Protein AF-0000000079297442 (afdb_homodimer)

Solvent-accessible surface area (backbone atoms only — not comparable to full-atom values): 58403 Å² total; per-residue (Å²): 116,66,68,58,48,49,50,47,47,51,47,46,50,48,47,51,51,47,51,50,39,51,51,50,33,57,73,66,43,45,65,64,48,49,52,52,51,52,57,54,42,56,78,62,62,57,90,22,60,37,16,48,50,12,54,53,26,46,72,66,22,63,80,51,22,29,58,38,42,47,68,45,83,35,54,17,19,65,41,39,82,28,46,30,19,34,31,27,26,33,50,43,64,35,83,39,84,56,27,73,29,50,34,35,49,69,60,88,66,59,79,57,54,55,67,70,57,49,51,51,50,51,53,51,49,52,52,27,48,53,42,15,47,55,39,36,71,38,64,41,22,66,65,42,40,70,38,44,44,76,45,50,59,61,46,50,48,47,41,50,51,50,50,53,48,52,50,50,51,50,53,51,51,50,49,50,48,49,51,50,51,58,68,66,47,69,76,72,72,77,77,70,83,74,72,80,70,78,70,80,77,80,69,71,78,72,72,77,68,71,68,67,42,69,46,70,69,75,81,69,79,79,74,59,78,16,28,50,40,43,23,22,49,33,49,11,33,48,44,26,26,10,55,77,68,72,46,52,50,28,55,45,41,26,43,73,60,32,91,59,82,74,75,58,43,44,74,49,43,54,39,30,34,47,36,37,35,8,81,51,33,60,58,35,18,18,46,42,31,30,40,22,40,24,58,43,61,62,59,52,69,67,58,40,49,54,53,53,39,50,32,54,51,39,43,41,60,67,36,28,84,78,48,40,52,66,39,65,30,26,49,87,50,30,17,33,61,64,71,39,61,44,62,63,58,56,53,50,50,54,47,50,24,35,42,73,70,77,39,44,71,51,66,52,36,30,31,31,35,33,19,52,25,61,74,29,46,37,46,48,75,65,25,33,32,45,21,76,90,40,70,34,44,68,72,52,45,52,52,52,53,50,50,48,40,68,76,37,66,24,41,39,32,36,29,20,76,49,43,57,85,47,29,66,54,35,38,51,48,32,45,72,36,13,74,65,23,42,36,27,31,41,82,55,44,66,59,37,57,53,28,61,73,59,53,65,70,79,51,49,56,31,20,40,46,43,61,77,28,59,66,26,36,56,59,32,46,42,50,28,46,52,52,37,48,75,67,59,19,40,37,26,37,34,60,54,55,34,30,15,44,46,36,62,64,36,32,51,29,47,15,64,56,19,50,28,35,34,58,30,9,65,20,35,6,24,24,29,34,24,55,40,44,44,52,52,49,49,51,55,29,55,75,65,73,19,64,43,84,47,82,55,86,74,57,36,72,46,71,69,80,73,76,76,76,74,78,62,76,68,68,71,80,107,115,67,68,57,49,50,50,48,47,52,47,45,50,49,46,50,50,44,50,50,40,52,50,50,34,57,73,65,44,44,63,62,48,46,53,52,50,50,58,55,42,57,76,60,61,58,89,22,61,37,17,49,49,13,53,55,28,47,73,66,22,65,79,51,22,28,58,40,40,49,67,45,82,35,56,18,20,64,42,40,83,31,46,29,20,33,31,28,25,32,51,43,66,34,84,38,83,55,28,74,30,49,36,33,48,67,60,87,67,59,79,57,54,56,68,70,59,51,51,51,48,53,53,50,48,51,50,27,47,54,43,15,48,56,38,36,72,39,65,43,22,65,65,41,38,71,37,44,44,76,45,49,60,61,47,49,49,48,40,50,51,50,50,53,49,52,50,51,51,50,52,50,51,50,49,50,48,50,52,52,53,59,69,67,48,70,76,74,73,76,78,70,83,72,72,82,68,80,71,81,77,80,70,71,78,72,73,78,69,73,68,72,44,68,44,73,68,75,81,69,79,80,76,58,79,16,28,49,40,42,22,23,49,34,49,12,34,49,44,27,27,11,54,76,67,71,49,53,53,26,56,44,41,25,43,72,61,32,91,57,81,75,74,58,43,45,74,49,44,54,38,31,34,47,36,36,35,8,82,52,34,61,58,35,18,19,47,43,31,30,38,23,41,23,58,43,62,63,58,53,68,68,58,40,50,54,54,52,38,50,32,55,52,38,43,40,59,67,35,29,85,78,48,41,52,68,38,64,31,26,49,88,53,31,17,33,62,65,74,39,61,44,64,61,58,57,55,49,50,53,44,50,26,34,43,74,70,77,40,43,71,51,66,51,36,29,31,30,34,33,19,51,25,60,76,30,46,37,49,57,73,64,24,34,33,45,22,75,92,42,71,34,46,68,71,54,46,52,52,51,52,49,50,48,40,67,77,36,68,24,42,38,32,37,28,20,76,49,41,57,85,47,29,67,53,36,38,53,48,34,46,72,34,12,76,65,24,40,36,26,31,41,81,53,47,66,58,36,58,54,27,61,74,60,54,65,70,79,50,50,55,30,20,40,45,46,62,78,27,59,68,26,36,57,58,33,45,42,52,28,46,51,52,38,48,75,66,59,20,40,36,28,36,34,62,54,56,34,31,16,43,47,36,62,62,37,31,50,29,45,15,64,54,18,50,29,34,34,59,29,10,65,20,36,6,24,25,28,31,23,55,41,44,44,51,52,49,50,53,55,29,54,76,65,72,19,64,45,82,49,83,55,87,74,58,36,72,43,70,71,79,73,76,75,79,73,79,64,76,69,67,72,82,108

Organism: Patiria miniata (NCBI:txid46514)

Sequence (1148 aa):
MCASRASERNAREFYDTKQRAVKFYKENGVPERLEEILNSMFYENPPDVYGRLSEHFESLSAPPVIHKVDAREVLDSRGQPTLQADVYCIVKGLEQHLSTVTMASTNLLMENAPIDRKEADEKERQQFVDAALGFIHGPITEAVSGISPANQGEIDENVWKILTRLQKEKEEAERKERERAAELEPPAPEPAKEEKIISPKGKKKLGSAKSTTVVVEEPKEPLLPGCNAACVVSQAVAVAAAKLAKIQTFEHIANLYSAEEQQEFELPLLMVNLLNSGKAYPGKQNLIKELLLIPKPGKTLRESLKQLTAVHHQVSKLLFPKLGVAGSYVNDLGGYCPQYDRPEQLLDLAQEAITALELTPGEDIFIGLNCAASEMFDSDKGKYEMAQGMLKLPDDMVEVYADLINRYPAIVALVDPFKKQDTEQWRKLCERFSEQCFIVGDRAYPRAECFCKQGLGELCSSAISLKLEQMTSVSGIVEASKLVKENDSAVVISSVIGESPDSFLADLAVGVGAKFVKFGALARGERISKYNRLLEIEDMLAAQDRIKMSEGFGFPVIKPPEPEETAENENKEGMCASRASERNAREFYDTKQRAVKFYKENGVPERLEEILNSMFYENPPDVYGRLSEHFESLSAPPVIHKVDAREVLDSRGQPTLQADVYCIVKGLEQHLSTVTMASTNLLMENAPIDRKEADEKERQQFVDAALGFIHGPITEAVSGISPANQGEIDENVWKILTRLQKEKEEAERKERERAAELEPPAPEPAKEEKIISPKGKKKLGSAKSTTVVVEEPKEPLLPGCNAACVVSQAVAVAAAKLAKIQTFEHIANLYSAEEQQEFELPLLMVNLLNSGKAYPGKQNLIKELLLIPKPGKTLRESLKQLTAVHHQVSKLLFPKLGVAGSYVNDLGGYCPQYDRPEQLLDLAQEAITALELTPGEDIFIGLNCAASEMFDSDKGKYEMAQGMLKLPDDMVEVYADLINRYPAIVALVDPFKKQDTEQWRKLCERFSEQCFIVGDRAYPRAECFCKQGLGELCSSAISLKLEQMTSVSGIVEASKLVKENDSAVVISSVIGESPDSFLADLAVGVGAKFVKFGALARGERISKYNRLLEIEDMLAAQDRIKMSEGFGFPVIKPPEPEETAENENKEG

Secondary structure (DSSP, 8-state):
-HHHHHHHHHHHHHHHHHHHHHHHHHHTTHHHHHHHHHHHHHHH--S-HHHHHHHHHHHHSPPPEEEEEEEEEEE-TTS-EEEEEEEEEEETTEEEEEEEEEPP----S-TT--HHHHHHHHHHHHHHHHHHHHHIIIIIHHHHTTS-TT-HHHHHHHHHHHHHHHHHHHHHHHHHHHHHHHHHS---------------------------------PPPPPPTTTHHHHHHHHHHHHHHHHHTTS-HHHHHHHHH-SSPPS-BPPPEEEEEEEE-STTSSBSB-S-SEEEEEEPTTS-HHHHHHHHHHHHHHHHHHHHHHHGGGGG-B-TTS-B---BSSHHHHHHHHHHHHHHTT--BTTTEEEEEE--HHHHEETTTTEEEEETTEEE-HHHHHHHHHHHHHH-TTEEEEE--S-TT-HHHHHHHHHHHTTTSEEEESTTS--HHHHHHHTTTT---SEEEEE--TT--HHHHHHHHHHHHHTT-EEEEE--TT--S--HHHHHHHHTT-SEEEEE-S-SHHHHHHHHHHHHHHHHHHHTT-BPPP-S--PPP--PPP----TTTTGGG-/-HHHHHHHHHHHHHHHHHHHHHHHHHHTTHHHHHHHHHHHHHHH--S-HHHHHHHHHHHHSPPPEEEEEEEEEEE-TTS-EEEEEEEEEEETTEEEEEEEEEPP----S-TT--HHHHHHHHHHHHHHHHHHHHHIIIIIHHHHTTS-TT-HHHHHHHHHHHHHHHHHHHHHHHHHHHHHHHHHS----------------------------------PPPPPTTTHHHHHHHHHHHHHHHHHHTS-HHHHHHHHH-SSPPS-BPPPEEEEEEEE-STTSSBSB-S-SEEEEEEPTTS-HHHHHHHHHHHHHHHHHHHHHHHGGGGG-B-TTS-B---BSSHHHHHHHHHHHHHHTT--BTTTEEEEEE--HHHHEETTTTEEEEETTEEE-HHHHHHHHHHHHHH-TTEEEEE--S-TT-HHHHHHHHHHHTTTSEEEESTTS--HHHHHHHTTTT---SEEEEE--TT--HHHHHHHHHHHHHTT-EEEEE--TT--S--HHHHHHHHTT-SEEEEE-S-SHHHHHHHHHHHHHHHHHHHTT-BPPP-S--PPP--PPPP---TTTTGGG-

Foldseek 3Di:
DVVVVVVVVVVVVVVVVVVVVVVVCVVVCVVVQVVVQVVVCVVVVDPDPVVSVVVSVQVVADAKFWAAKAKDWDAFQVRATFMKIWTWIQRSNDTDTQFIDTFFAFDPDFPQDDPVVVVVVSVLSVQLRVQLNVCRRPVLRVQRTPHQLLPLVSSLVSSVVSLVVVQVVVVVVVVVVVVVVVVPPPPDPDPPPPPPPVPDPPPPPPPCPLPLPQQPDPDDDDFGRNLSNSQNVQLRSLSSNCRSVVHDSLQSLLCLLDVDRAQFFAAAWEWAWAEADADRAAAWFHQFGTKTKTFFFQDDLVVRCVLQVQLSVLLLVVCCVPQNPLQCDADLLNYGYDHYQYPVVVVVSSQVSCVVVVHHQLHGMAIEGERLQSRQARSSVCFGRRTHVRTHHLQVLLVVVVVVCVVRVSYAEYECSDALVPQVSQQVNQQVPLVRHWYEYEPSDDALQVCLVCPCPSHDTQAYEHERHRNDHSSSNSSSLVSCVVVNHFYEYEYHRRAHLGQSSLSSCRSSNGNYYHQGHCDDNSSVSNSVVSVVVSVVCVVVVRYDGDNGSSRRHDHPDPPDPPPPPPPVVD/DVVVVVVVVVVVVVVVVVVVVVVVCVVVCNVVQVVVQVVVCVVVVDPDPVVSVVVSVQVVADAKFWAAKAKDWDAFQVRATFMKIWTWIQRSNDTDTQFIDTFFAFDPDFPQDDPVVVVVVSVLSVQLRVQLNVCRRPVLRVQRTPHQLLPLVSSLVSSVVSLVVVQVVVVVVVVVVVVVVVVPPPDDPDPPPPPPPVPDPPPPPPPCPPPLPPLPDPDDPDAGRNLSNSQNVQLRSLSSNCRSVVHDSLQSLLCLLDVDRAQFFAAAWEWAWAEADADRAAAWFHQFGTKTKTFFFQDDLVVRCVLQVQLSVLLLVVCCVPQNPLQCDADLLNYGYDHYQYPVVVVVSSQVSCVVVVHHQLHGMAIEGERLQSRQARNSVCFGRRTHVDTHHLQVLLVVVVVVCVVRVSAAEYECSDALVPQVSQQVNQQVPLVRHWYEYEPSDDALQVCLVCPCPSHDTQAYEHERHRNDHSSSNSSSLVSCVVVNHFYEYEYHRRAHLGQSSLSSCRSSNGNYYHQGHCDDNSSVSNSVVSVVVSVVCVVVVRYDGDNHSSRRHDHPDPPDPPPPPPPPVD

pLDDT: mean 87.83, std 17.72, range [25.53, 98.94]

InterPro domains:
  IPR000941 Enolase [PR00148] (226-242)
  IPR000941 Enolase [PR00148] (287-300)
  IPR000941 Enolase [PR00148] (464-478)
  IPR000941 Enolase [PR00148] (493-510)
  IPR000941 Enolase [PTHR11902] (65-546)
  IPR020810 Enolase, C-terminal TIM barrel domain [PF00113] (266-544)
  IPR020810 Enolase, C-terminal TIM barrel domain [SM01192] (264-555)
  IPR020811 Enolase, N-terminal [SM01193] (66-253)
  IPR029017 Enolase-like, N-terminal [G3DSA:3.30.390.10] (65-245)
  IPR029017 Enolase-like, N-terminal [SSF54826] (66-258)
  IPR036849 Enolase-like, C-terminal domain superfamily [G3DSA:3.20.20.120] (247-550)
  IPR036849 Enolase-like, C-terminal domain superfamily [SSF51604] (264-547)
  IPR047500 Enolase 4, dimerization/docking domain [cd22974] (12-76)

Nearest PDB structures (foldseek):
  7ugh-assembly2_B  TM=8.927E-01  e=5.820E-39  Naegleria fowleri
  3otr-assembly3_E  TM=8.536E-01  e=4.887E-33  Toxoplasma gondii ME49
  3otr-assembly2_C  TM=8.438E-01  e=1.011E-32  Toxoplasma gondii ME49
  3uj2-assembly1_A  TM=8.665E-01  e=3.028E-30  Anaerostipes caccae L1-92
  7xml-assembly1_B  TM=8.689E-01  e=3.922E-28  Bacillus subtilis subsp. subtilis str. 168

Structure (mmCIF, N/CA/C/O backbone):
data_AF-0000000079297442-model_v1
#
loop_
_entity.id
_entity.type
_entity.pdbx_description
1 polymer 'Enolase 4'
#
loop_
_atom_site.group_PDB
_atom_site.id
_atom_site.type_symbol
_atom_site.label_atom_id
_atom_site.label_alt_id
_atom_site.label_comp_id
_atom_site.label_asym_id
_atom_site.label_entity_id
_atom_site.label_seq_id
_atom_site.pdbx_PDB_ins_code
_atom_site.Cartn_x
_atom_site.Cartn_y
_atom_site.Cartn_z
_atom_site.occupancy
_atom_site.B_iso_or_equiv
_atom_site.auth_seq_id
_atom_site.auth_comp_id
_atom_site.auth_asym_id
_atom_site.auth_atom_id
_atom_site.pdbx_PDB_model_num
ATOM 1 N N . MET A 1 1 ? 40.875 -66.188 -8.852 1 42.28 1 MET A N 1
ATOM 2 C CA . MET A 1 1 ? 39.531 -66.688 -8.672 1 42.28 1 MET A CA 1
ATOM 3 C C . MET A 1 1 ? 38.688 -65.688 -7.844 1 42.28 1 MET A C 1
ATOM 5 O O . MET A 1 1 ? 37.469 -65.688 -7.926 1 42.28 1 MET A O 1
ATOM 9 N N . CYS A 1 2 ? 39.312 -64.938 -7.012 1 51.28 2 CYS A N 1
ATOM 10 C CA . CYS A 1 2 ? 38.625 -64 -6.129 1 51.28 2 CYS A CA 1
ATOM 11 C C . CYS A 1 2 ? 38.219 -62.719 -6.875 1 51.28 2 CYS A C 1
ATOM 13 O O . CYS A 1 2 ? 37.25 -62.062 -6.52 1 51.28 2 CYS A O 1
ATOM 15 N N . ALA A 1 3 ? 39.062 -62.312 -7.809 1 57.03 3 ALA A N 1
ATOM 16 C CA . ALA A 1 3 ? 38.781 -61.094 -8.57 1 57.03 3 ALA A CA 1
ATOM 17 C C . ALA A 1 3 ? 37.594 -61.312 -9.516 1 57.03 3 ALA A C 1
ATOM 19 O O . ALA A 1 3 ? 36.781 -60.406 -9.727 1 57.03 3 ALA A O 1
ATOM 20 N N . SER A 1 4 ? 37.531 -62.562 -9.961 1 53.34 4 SER A N 1
ATOM 21 C CA . SER A 1 4 ? 36.438 -62.875 -10.875 1 53.34 4 SER A CA 1
ATOM 22 C C . SER A 1 4 ? 35.094 -63 -10.133 1 53.34 4 SER A C 1
ATOM 24 O O . SER A 1 4 ? 34.062 -62.562 -10.648 1 53.34 4 SER A O 1
ATOM 26 N N . ARG A 1 5 ? 35.156 -63.406 -8.898 1 52.22 5 ARG A N 1
ATOM 27 C CA . ARG A 1 5 ? 33.938 -63.531 -8.102 1 52.22 5 ARG A CA 1
ATOM 28 C C . ARG A 1 5 ? 33.406 -62.156 -7.676 1 52.22 5 ARG A C 1
ATOM 30 O O . ARG A 1 5 ? 32.188 -61.969 -7.602 1 52.22 5 ARG A O 1
ATOM 37 N N . ALA A 1 6 ? 34.312 -61.344 -7.441 1 57.84 6 ALA A N 1
ATOM 38 C CA . ALA A 1 6 ? 33.906 -60 -7.059 1 57.84 6 ALA A CA 1
ATOM 39 C C . ALA A 1 6 ? 33.25 -59.281 -8.234 1 57.84 6 ALA A C 1
ATOM 41 O O . ALA A 1 6 ? 32.25 -58.562 -8.055 1 57.84 6 ALA A O 1
ATOM 42 N N . SER A 1 7 ? 33.906 -59.562 -9.289 1 55.91 7 SER A N 1
ATOM 43 C CA . SER A 1 7 ? 33.344 -58.969 -10.508 1 55.91 7 SER A CA 1
ATOM 44 C C . SER A 1 7 ? 31.984 -59.562 -10.836 1 55.91 7 SER A C 1
ATOM 46 O O . SER A 1 7 ? 31.062 -58.844 -11.219 1 55.91 7 SER A O 1
ATOM 48 N N . GLU A 1 8 ? 31.844 -60.719 -10.633 1 58.41 8 GLU A N 1
ATOM 49 C CA . GLU A 1 8 ? 30.578 -61.438 -10.852 1 58.41 8 GLU A CA 1
ATOM 50 C C . GLU A 1 8 ? 29.531 -61 -9.82 1 58.41 8 GLU A C 1
ATOM 52 O O . GLU A 1 8 ? 28.359 -60.844 -10.148 1 58.41 8 GLU A O 1
ATOM 57 N N . ARG A 1 9 ? 29.906 -60.812 -8.602 1 58.38 9 ARG A N 1
ATOM 58 C CA . ARG A 1 9 ? 29.016 -60.344 -7.543 1 58.38 9 ARG A CA 1
ATOM 59 C C . ARG A 1 9 ? 28.547 -58.906 -7.812 1 58.38 9 ARG A C 1
ATOM 61 O O . ARG A 1 9 ? 27.391 -58.594 -7.605 1 58.38 9 ARG A O 1
ATOM 68 N N . ASN A 1 10 ? 29.516 -58.156 -8.219 1 56.06 10 ASN A N 1
ATOM 69 C CA . ASN A 1 10 ? 29.172 -56.781 -8.57 1 56.06 10 ASN A CA 1
ATOM 70 C C . ASN A 1 10 ? 28.219 -56.75 -9.773 1 56.06 10 ASN A C 1
ATOM 72 O O . ASN A 1 10 ? 27.297 -55.906 -9.797 1 56.06 10 ASN A O 1
ATOM 76 N N . ALA A 1 11 ? 28.5 -57.594 -10.664 1 57.03 11 ALA A N 1
ATOM 77 C CA . ALA A 1 11 ? 27.641 -57.688 -11.836 1 57.03 11 ALA A CA 1
ATOM 78 C C . ALA A 1 11 ? 26.25 -58.188 -11.453 1 57.03 11 ALA A C 1
ATOM 80 O O . ALA A 1 11 ? 25.234 -57.719 -11.961 1 57.03 11 ALA A O 1
ATOM 81 N N . ARG A 1 12 ? 26.234 -59.188 -10.594 1 57.59 12 ARG A N 1
ATOM 82 C CA . ARG A 1 12 ? 24.969 -59.719 -10.125 1 57.59 12 ARG A CA 1
ATOM 83 C C . ARG A 1 12 ? 24.203 -58.688 -9.289 1 57.59 12 ARG A C 1
ATOM 85 O O . ARG A 1 12 ? 22.984 -58.562 -9.414 1 57.59 12 ARG A O 1
ATOM 92 N N . GLU A 1 13 ? 24.922 -58.062 -8.453 1 57.38 13 GLU A N 1
ATOM 93 C CA . GLU A 1 13 ? 24.297 -57 -7.66 1 57.38 13 GLU A CA 1
ATOM 94 C C . GLU A 1 13 ? 23.766 -55.875 -8.555 1 57.38 13 GLU A C 1
ATOM 96 O O . GLU A 1 13 ? 22.688 -55.344 -8.305 1 57.38 13 GLU A O 1
ATOM 101 N N . PHE A 1 14 ? 24.594 -55.625 -9.484 1 56.69 14 PHE A N 1
ATOM 102 C CA . PHE A 1 14 ? 24.156 -54.625 -10.461 1 56.69 14 PHE A CA 1
ATOM 103 C C . PHE A 1 14 ? 22.938 -55.125 -11.234 1 56.69 14 PHE A C 1
ATOM 105 O O . PHE A 1 14 ? 22 -54.375 -11.461 1 56.69 14 PHE A O 1
ATOM 112 N N . TYR A 1 15 ? 23.062 -56.469 -11.648 1 57.62 15 TYR A N 1
ATOM 113 C CA . TYR A 1 15 ? 21.938 -57.062 -12.352 1 57.62 15 TYR A CA 1
ATOM 114 C C . TYR A 1 15 ? 20.688 -57.094 -11.469 1 57.62 15 TYR A C 1
ATOM 116 O O . TYR A 1 15 ? 19.594 -56.75 -11.93 1 57.62 15 TYR A O 1
ATOM 124 N N . ASP A 1 16 ? 20.828 -57.469 -10.281 1 58.97 16 ASP A N 1
ATOM 125 C CA . ASP A 1 16 ? 19.703 -57.5 -9.344 1 58.97 16 ASP A CA 1
ATOM 126 C C . ASP A 1 16 ? 19.141 -56.094 -9.102 1 58.97 16 ASP A C 1
ATOM 128 O O . ASP A 1 16 ? 17.922 -55.938 -9.031 1 58.97 16 ASP A O 1
ATOM 132 N N . THR A 1 17 ? 20.031 -55.219 -8.969 1 58.97 17 THR A N 1
ATOM 133 C CA . THR A 1 17 ? 19.594 -53.844 -8.781 1 58.97 17 THR A CA 1
ATOM 134 C C . THR A 1 17 ? 18.859 -53.344 -10.016 1 58.97 17 THR A C 1
ATOM 136 O O . THR A 1 17 ? 17.844 -52.625 -9.898 1 58.97 17 THR A O 1
ATOM 139 N N . LYS A 1 18 ? 19.359 -53.719 -11.125 1 58.5 18 LYS A N 1
ATOM 140 C CA . LYS A 1 18 ? 18.703 -53.344 -12.375 1 58.5 18 LYS A CA 1
ATOM 141 C C . LYS A 1 18 ? 17.328 -54 -12.484 1 58.5 18 LYS A C 1
ATOM 143 O O . LYS A 1 18 ? 16.375 -53.344 -12.914 1 58.5 18 LYS A O 1
ATOM 148 N N . GLN A 1 19 ? 17.297 -55.281 -12.148 1 59.97 19 GLN A N 1
ATOM 149 C CA . GLN A 1 19 ? 16.016 -55.969 -12.188 1 59.97 19 GLN A CA 1
ATOM 150 C C . GLN A 1 19 ? 15.016 -55.344 -11.219 1 59.97 19 GLN A C 1
ATOM 152 O O . GLN A 1 19 ? 13.836 -55.188 -11.539 1 59.97 19 GLN A O 1
ATOM 157 N N . ARG A 1 20 ? 15.445 -54.938 -10.148 1 60.81 20 ARG A N 1
ATOM 158 C CA . ARG A 1 20 ? 14.594 -54.281 -9.172 1 60.81 20 ARG A CA 1
ATOM 159 C C . ARG A 1 20 ? 14.133 -52.938 -9.68 1 60.81 20 ARG A C 1
ATOM 161 O O . ARG A 1 20 ? 12.977 -52.531 -9.469 1 60.81 20 ARG A O 1
ATOM 168 N N . ALA A 1 21 ? 15.062 -52.312 -10.266 1 61.88 21 ALA A N 1
ATOM 169 C CA . ALA A 1 21 ? 14.711 -51.031 -10.859 1 61.88 21 ALA A CA 1
ATOM 170 C C . ALA A 1 21 ? 13.656 -51.188 -11.953 1 61.88 21 ALA A C 1
ATOM 172 O O . ALA A 1 21 ? 12.688 -50.438 -12 1 61.88 21 ALA A O 1
ATOM 173 N N . VAL A 1 22 ? 13.852 -52.188 -12.812 1 60.62 22 VAL A N 1
ATOM 174 C CA . VAL A 1 22 ? 12.906 -52.469 -13.883 1 60.62 22 VAL A CA 1
ATOM 175 C C . VAL A 1 22 ? 11.539 -52.812 -13.297 1 60.62 22 VAL A C 1
ATOM 177 O O . VAL A 1 22 ? 10.508 -52.344 -13.773 1 60.62 22 VAL A O 1
ATOM 180 N N . LYS A 1 23 ? 11.594 -53.625 -12.297 1 60.47 23 LYS A N 1
ATOM 181 C CA . LYS A 1 23 ? 10.344 -54 -11.633 1 60.47 23 LYS A CA 1
ATOM 182 C C . LYS A 1 23 ? 9.664 -52.781 -11.031 1 60.47 23 LYS A C 1
ATOM 184 O O . LYS A 1 23 ? 8.445 -52.625 -11.141 1 60.47 23 LYS A O 1
ATOM 189 N N . PHE A 1 24 ? 10.398 -52 -10.477 1 59.38 24 PHE A N 1
ATOM 190 C CA . PHE A 1 24 ? 9.891 -50.781 -9.867 1 59.38 24 PHE A CA 1
ATOM 191 C C . PHE A 1 24 ? 9.25 -49.875 -10.914 1 59.38 24 PHE A C 1
ATOM 193 O O . PHE A 1 24 ? 8.141 -49.375 -10.719 1 59.38 24 PHE A O 1
ATOM 200 N N . TYR A 1 25 ? 9.828 -49.719 -11.93 1 70.5 25 TYR A N 1
ATOM 201 C CA . TYR A 1 25 ? 9.328 -48.812 -12.961 1 70.5 25 TYR A CA 1
ATOM 202 C C . TYR A 1 25 ? 8.141 -49.438 -13.695 1 70.5 25 TYR A C 1
ATOM 204 O O . TYR A 1 25 ? 7.207 -48.719 -14.078 1 70.5 25 TYR A O 1
ATOM 212 N N . LYS A 1 26 ? 8.211 -50.75 -13.867 1 65.56 26 LYS A N 1
ATOM 213 C CA . LYS A 1 26 ? 7.07 -51.438 -14.453 1 65.56 26 LYS A CA 1
ATOM 214 C C . LYS A 1 26 ? 5.848 -51.344 -13.539 1 65.56 26 LYS A C 1
ATOM 216 O O . LYS A 1 26 ? 4.727 -51.156 -14.016 1 65.56 26 LYS A O 1
ATOM 221 N N . GLU A 1 27 ? 6.164 -51.375 -12.344 1 67.62 27 GLU A N 1
ATOM 222 C CA . GLU A 1 27 ? 5.074 -51.281 -11.383 1 67.62 27 GLU A CA 1
ATOM 223 C C . GLU A 1 27 ? 4.484 -49.875 -11.352 1 67.62 27 GLU A C 1
ATOM 225 O O . GLU A 1 27 ? 3.297 -49.688 -11.07 1 67.62 27 GLU A O 1
ATOM 230 N N . ASN A 1 28 ? 5.375 -49 -11.758 1 65.75 28 ASN A N 1
ATOM 231 C CA . ASN A 1 28 ? 4.887 -47.625 -11.766 1 65.75 28 ASN A CA 1
ATOM 232 C C . ASN A 1 28 ? 4.473 -47.188 -13.172 1 65.75 28 ASN A C 1
ATOM 234 O O . ASN A 1 28 ? 4.125 -46.031 -13.383 1 65.75 28 ASN A O 1
ATOM 238 N N . GLY A 1 29 ? 4.523 -48.156 -14.172 1 69.94 29 GLY A N 1
ATOM 239 C CA . GLY A 1 29 ? 4.059 -47.906 -15.531 1 69.94 29 GLY A CA 1
ATOM 240 C C . GLY A 1 29 ? 4.922 -46.938 -16.297 1 69.94 29 GLY A C 1
ATOM 241 O O . GLY A 1 29 ? 4.438 -46.25 -17.203 1 69.94 29 GLY A O 1
ATOM 242 N N . VAL A 1 30 ? 6.211 -46.719 -15.914 1 74.81 30 VAL A N 1
ATOM 243 C CA . VAL A 1 30 ? 7.078 -45.656 -16.453 1 74.81 30 VAL A CA 1
ATOM 244 C C . VAL A 1 30 ? 7.422 -46 -17.906 1 74.81 30 VAL A C 1
ATOM 246 O O . VAL A 1 30 ? 7.309 -45.125 -18.781 1 74.81 30 VAL A O 1
ATOM 249 N N . PRO A 1 31 ? 7.758 -47.281 -18.234 1 69.81 31 PRO A N 1
ATOM 250 C CA . PRO A 1 31 ? 8.125 -47.562 -19.625 1 69.81 31 PRO A CA 1
ATOM 251 C C . PRO A 1 31 ? 6.961 -47.375 -20.594 1 69.81 31 PRO A C 1
ATOM 253 O O . PRO A 1 31 ? 7.145 -46.812 -21.672 1 69.81 31 PRO A O 1
ATOM 256 N N . GLU A 1 32 ? 5.859 -47.844 -20.172 1 72.38 32 GLU A N 1
ATOM 257 C CA . GLU A 1 32 ? 4.691 -47.688 -21.031 1 72.38 32 GLU A CA 1
ATOM 258 C C . GLU A 1 32 ? 4.34 -46.219 -21.25 1 72.38 32 GLU A C 1
ATOM 260 O O . GLU A 1 32 ? 4.047 -45.781 -22.359 1 72.38 32 GLU A O 1
ATOM 265 N N . ARG A 1 33 ? 4.406 -45.5 -20.172 1 74.69 33 ARG A N 1
ATOM 266 C CA . ARG A 1 33 ? 4.074 -44.062 -20.25 1 74.69 33 ARG A CA 1
ATOM 267 C C . ARG A 1 33 ? 5.105 -43.312 -21.078 1 74.69 33 ARG A C 1
ATOM 269 O O . ARG A 1 33 ? 4.758 -42.406 -21.828 1 74.69 33 ARG A O 1
ATOM 276 N N . LEU A 1 34 ? 6.262 -43.719 -20.891 1 76.75 34 LEU A N 1
ATOM 277 C CA . LEU A 1 34 ? 7.336 -43.094 -21.656 1 76.75 34 LEU A CA 1
ATOM 278 C C . LEU A 1 34 ? 7.137 -43.312 -23.156 1 76.75 34 LEU A C 1
ATOM 280 O O . LEU A 1 34 ? 7.332 -42.406 -23.953 1 76.75 34 LEU A O 1
ATOM 284 N N . GLU A 1 35 ? 6.805 -44.531 -23.469 1 71.25 35 GLU A N 1
ATOM 285 C CA . GLU A 1 35 ? 6.559 -44.844 -24.875 1 71.25 35 GLU A CA 1
ATOM 286 C C . GLU A 1 35 ? 5.406 -44.031 -25.438 1 71.25 35 GLU A C 1
ATOM 288 O O . GLU A 1 35 ? 5.473 -43.531 -26.562 1 71.25 35 GLU A O 1
ATOM 293 N N . GLU A 1 36 ? 4.457 -43.906 -24.703 1 75.19 36 GLU A N 1
ATOM 294 C CA . GLU A 1 36 ? 3.299 -43.094 -25.109 1 75.19 36 GLU A CA 1
ATOM 295 C C . GLU A 1 36 ? 3.67 -41.625 -25.281 1 75.19 36 GLU A C 1
ATOM 297 O O . GLU A 1 36 ? 3.238 -41 -26.25 1 75.19 36 GLU A O 1
ATOM 302 N N . ILE A 1 37 ? 4.426 -41.094 -24.344 1 77.75 37 ILE A N 1
ATOM 303 C CA . ILE A 1 37 ? 4.824 -39.688 -24.359 1 77.75 37 ILE A CA 1
ATOM 304 C C . ILE A 1 37 ? 5.738 -39.438 -25.562 1 77.75 37 ILE A C 1
ATOM 306 O O . ILE A 1 37 ? 5.582 -38.438 -26.266 1 77.75 37 ILE A O 1
ATOM 310 N N . LEU A 1 38 ? 6.621 -40.375 -25.812 1 76.06 38 LEU A N 1
ATOM 311 C CA . LEU A 1 38 ? 7.574 -40.219 -26.891 1 76.06 38 LEU A CA 1
ATOM 312 C C . LEU A 1 38 ? 6.875 -40.281 -28.25 1 76.06 38 LEU A C 1
ATOM 314 O O . LEU A 1 38 ? 7.211 -39.5 -29.156 1 76.06 38 LEU A O 1
ATOM 318 N N . ASN A 1 39 ? 5.887 -41.094 -28.312 1 70.12 39 ASN A N 1
ATOM 319 C CA . ASN A 1 39 ? 5.102 -41.188 -29.531 1 70.12 39 ASN A CA 1
ATOM 320 C C . ASN A 1 39 ? 4.332 -39.875 -29.797 1 70.12 39 ASN A C 1
ATOM 322 O O . ASN A 1 39 ? 4.281 -39.406 -30.922 1 70.12 39 ASN A O 1
ATOM 326 N N . SER A 1 40 ? 3.779 -39.375 -28.781 1 72.81 40 SER A N 1
ATOM 327 C CA . SER A 1 40 ? 3.012 -38.125 -28.906 1 72.81 40 SER A CA 1
ATOM 328 C C . SER A 1 40 ? 3.916 -36.938 -29.219 1 72.81 40 SER A C 1
ATOM 330 O O . SER A 1 40 ? 3.553 -36.062 -30 1 72.81 40 SER A O 1
ATOM 332 N N . MET A 1 41 ? 5.031 -36.938 -28.672 1 76.12 41 MET A N 1
ATOM 333 C CA . MET A 1 41 ? 5.961 -35.812 -28.797 1 76.12 41 MET A CA 1
ATOM 334 C C . MET A 1 41 ? 6.582 -35.781 -30.188 1 76.12 41 MET A C 1
ATOM 336 O O . MET A 1 41 ? 6.926 -34.688 -30.688 1 76.12 41 MET A O 1
ATOM 340 N N . PHE A 1 42 ? 6.715 -36.875 -30.781 1 68.31 42 PHE A N 1
ATOM 341 C CA . PHE A 1 42 ? 7.273 -36.938 -32.125 1 68.31 42 PHE A CA 1
ATOM 342 C C . PHE A 1 42 ? 6.422 -36.125 -33.125 1 68.31 42 PHE A C 1
ATOM 344 O O . PHE A 1 42 ? 6.953 -35.406 -33.969 1 68.31 42 PHE A O 1
ATOM 351 N N . TYR A 1 43 ? 5.176 -36.219 -32.938 1 69.69 43 TYR A N 1
ATOM 352 C CA . TYR A 1 43 ? 4.27 -35.469 -33.781 1 69.69 43 TYR A CA 1
ATOM 353 C C . TYR A 1 43 ? 4.262 -34 -33.438 1 69.69 43 TYR A C 1
ATOM 355 O O . TYR A 1 43 ? 4.141 -33.125 -34.312 1 69.69 43 TYR A O 1
ATOM 363 N N . GLU A 1 44 ? 4.484 -33.688 -32.219 1 76.44 44 GLU A N 1
ATOM 364 C CA . GLU A 1 44 ? 4.426 -32.312 -31.719 1 76.44 44 GLU A CA 1
ATOM 365 C C . GLU A 1 44 ? 5.703 -31.547 -32.062 1 76.44 44 GLU A C 1
ATOM 367 O O . GLU A 1 44 ? 5.672 -30.328 -32.281 1 76.44 44 GLU A O 1
ATOM 372 N N . ASN A 1 45 ? 6.77 -32.188 -32.312 1 75.56 45 ASN A N 1
ATOM 373 C CA . ASN A 1 45 ? 8.078 -31.562 -32.562 1 75.56 45 ASN A CA 1
ATOM 374 C C . ASN A 1 45 ? 8.289 -30.344 -31.656 1 75.56 45 ASN A C 1
ATOM 376 O O . ASN A 1 45 ? 8.492 -29.234 -32.156 1 75.56 45 ASN A O 1
ATOM 380 N N . PRO A 1 46 ? 8.336 -30.578 -30.359 1 81.81 46 PRO A N 1
ATOM 381 C CA . PRO A 1 46 ? 8.438 -29.438 -29.453 1 81.81 46 PRO A CA 1
ATOM 382 C C . PRO A 1 46 ? 9.789 -28.734 -29.547 1 81.81 46 PRO A C 1
ATOM 384 O O . PRO A 1 46 ? 10.805 -29.375 -29.812 1 81.81 46 PRO A O 1
ATOM 387 N N . PRO A 1 47 ? 9.766 -27.422 -29.328 1 81.56 47 PRO A N 1
ATOM 388 C CA . PRO A 1 47 ? 11.023 -26.672 -29.359 1 81.56 47 PRO A CA 1
ATOM 389 C C . PRO A 1 47 ? 12.016 -27.125 -28.297 1 81.56 47 PRO A C 1
ATOM 391 O O . PRO A 1 47 ? 13.227 -26.938 -28.453 1 81.56 47 PRO A O 1
ATOM 394 N N . ASP A 1 48 ? 11.477 -27.703 -27.188 1 87.25 48 ASP A N 1
ATOM 395 C CA . ASP A 1 48 ? 12.281 -28.25 -26.094 1 87.25 48 ASP A CA 1
ATOM 396 C C . ASP A 1 48 ? 11.781 -29.641 -25.688 1 87.25 48 ASP A C 1
ATOM 398 O O . ASP A 1 48 ? 10.852 -29.766 -24.891 1 87.25 48 ASP A O 1
ATOM 402 N N . VAL A 1 49 ? 12.461 -30.578 -26.172 1 83.88 49 VAL A N 1
ATOM 403 C CA . VAL A 1 49 ? 12.031 -31.969 -25.984 1 83.88 49 VAL A CA 1
ATOM 404 C C . VAL A 1 49 ? 12.047 -32.312 -24.5 1 83.88 49 VAL A C 1
ATOM 406 O O . VAL A 1 49 ? 11.102 -32.938 -23.984 1 83.88 49 VAL A O 1
ATOM 409 N N . TYR A 1 50 ? 13.062 -31.938 -23.859 1 85.69 50 TYR A N 1
ATOM 410 C CA . TYR A 1 50 ? 13.172 -32.25 -22.438 1 85.69 50 TYR A CA 1
ATOM 411 C C . TYR A 1 50 ? 12.141 -31.469 -21.641 1 85.69 50 TYR A C 1
ATOM 413 O O . TYR A 1 50 ? 11.578 -31.984 -20.672 1 85.69 50 TYR A O 1
ATOM 421 N N . GLY A 1 51 ? 11.922 -30.281 -22.094 1 86.88 51 GLY A N 1
ATOM 422 C CA . GLY A 1 51 ? 10.867 -29.5 -21.453 1 86.88 51 GLY A CA 1
ATOM 423 C C . GLY A 1 51 ? 9.492 -30.125 -21.594 1 86.88 51 GLY A C 1
ATOM 424 O O . GLY A 1 51 ? 8.727 -30.172 -20.641 1 86.88 51 GLY A O 1
ATOM 425 N N . ARG A 1 52 ? 9.273 -30.594 -22.703 1 85.94 52 ARG A N 1
ATOM 426 C CA . ARG A 1 52 ? 7.988 -31.219 -22.969 1 85.94 52 ARG A CA 1
ATOM 427 C C . ARG A 1 52 ? 7.84 -32.5 -22.172 1 85.94 52 ARG A C 1
ATOM 429 O O . ARG A 1 52 ? 6.75 -32.812 -21.672 1 85.94 52 ARG A O 1
ATOM 436 N N . LEU A 1 53 ? 8.867 -33.219 -22.094 1 84.75 53 LEU A N 1
ATOM 437 C CA . LEU A 1 53 ? 8.859 -34.438 -21.266 1 84.75 53 LEU A CA 1
ATOM 438 C C . LEU A 1 53 ? 8.586 -34.094 -19.797 1 84.75 53 LEU A C 1
ATOM 440 O O . LEU A 1 53 ? 7.812 -34.781 -19.141 1 84.75 53 LEU A O 1
ATOM 444 N N . SER A 1 54 ? 9.219 -33.094 -19.359 1 88.06 54 SER A N 1
ATOM 445 C CA . SER A 1 54 ? 9 -32.625 -17.984 1 88.06 54 SER A CA 1
ATOM 446 C C . SER A 1 54 ? 7.531 -32.312 -17.75 1 88.06 54 SER A C 1
ATOM 448 O O . SER A 1 54 ? 6.969 -32.688 -16.719 1 88.06 54 SER A O 1
ATOM 450 N N . GLU A 1 55 ? 6.918 -31.641 -18.656 1 87.06 55 GLU A N 1
ATOM 451 C CA . GLU A 1 55 ? 5.512 -31.266 -18.547 1 87.06 55 GLU A CA 1
ATOM 452 C C . GLU A 1 55 ? 4.617 -32.5 -18.5 1 87.06 55 GLU A C 1
ATOM 454 O O . GLU A 1 55 ? 3.643 -32.531 -17.75 1 87.06 55 GLU A O 1
ATOM 459 N N . HIS A 1 56 ? 4.93 -33.438 -19.312 1 86.12 56 HIS A N 1
ATOM 460 C CA . HIS A 1 56 ? 4.145 -34.656 -19.375 1 86.12 56 HIS A CA 1
ATOM 461 C C . HIS A 1 56 ? 4.23 -35.438 -18.047 1 86.12 56 HIS A C 1
ATOM 463 O O . HIS A 1 56 ? 3.215 -35.906 -17.531 1 86.12 56 HIS A O 1
ATOM 469 N N . PHE A 1 57 ? 5.375 -35.531 -17.578 1 86.44 57 PHE A N 1
ATOM 470 C CA . PHE A 1 57 ? 5.539 -36.25 -16.328 1 86.44 57 PHE A CA 1
ATOM 471 C C . PHE A 1 57 ? 4.93 -35.5 -15.156 1 86.44 57 PHE A C 1
ATOM 473 O O . PHE A 1 57 ? 4.434 -36.094 -14.203 1 86.44 57 PHE A O 1
ATOM 480 N N . GLU A 1 58 ? 4.992 -34.219 -15.242 1 87.44 58 GLU A N 1
ATOM 481 C CA . GLU A 1 58 ? 4.32 -33.406 -14.227 1 87.44 58 GLU A CA 1
ATOM 482 C C . GLU A 1 58 ? 2.824 -33.688 -14.188 1 87.44 58 GLU A C 1
ATOM 484 O O . GLU A 1 58 ? 2.23 -33.75 -13.102 1 87.44 58 GLU A O 1
ATOM 489 N N . SER A 1 59 ? 2.242 -33.906 -15.344 1 87 59 SER A N 1
ATOM 490 C CA . SER A 1 59 ? 0.808 -34.156 -15.43 1 87 59 SER A CA 1
ATOM 491 C C . SER A 1 59 ? 0.452 -35.5 -14.82 1 87 59 SER A C 1
ATOM 493 O O . SER A 1 59 ? -0.704 -35.75 -14.469 1 87 59 SER A O 1
ATOM 495 N N . LEU A 1 60 ? 1.438 -36.375 -14.664 1 86.88 60 LEU A N 1
ATOM 496 C CA . LEU A 1 60 ? 1.224 -37.719 -14.125 1 86.88 60 LEU A CA 1
ATOM 497 C C . LEU A 1 60 ? 1.555 -37.781 -12.633 1 86.88 60 LEU A C 1
ATOM 499 O O . LEU A 1 60 ? 1.29 -38.75 -11.961 1 86.88 60 LEU A O 1
ATOM 503 N N . SER A 1 61 ? 2.027 -36.688 -12.133 1 89.5 61 SER A N 1
ATOM 504 C CA . SER A 1 61 ? 2.393 -36.594 -10.719 1 89.5 61 SER A CA 1
ATOM 505 C C . SER A 1 61 ? 1.156 -36.594 -9.828 1 89.5 61 SER A C 1
ATOM 507 O O . SER A 1 61 ? 0.046 -36.344 -10.297 1 89.5 61 SER A O 1
ATOM 509 N N . ALA A 1 62 ? 1.354 -36.906 -8.578 1 90.06 62 ALA A N 1
ATOM 510 C CA . ALA A 1 62 ? 0.27 -36.875 -7.605 1 90.06 62 ALA A CA 1
ATOM 511 C C . ALA A 1 62 ? -0.311 -35.469 -7.492 1 90.06 62 ALA A C 1
ATOM 513 O O . ALA A 1 62 ? 0.425 -34.469 -7.555 1 90.06 62 ALA A O 1
ATOM 514 N N . PRO A 1 63 ? -1.671 -35.406 -7.359 1 93.06 63 PRO A N 1
ATOM 515 C CA . PRO A 1 63 ? -2.27 -34.062 -7.191 1 93.06 63 PRO A CA 1
ATOM 516 C C . PRO A 1 63 ? -1.753 -33.344 -5.953 1 93.06 63 PRO A C 1
ATOM 518 O O . PRO A 1 63 ? -1.562 -33.969 -4.902 1 93.06 63 PRO A O 1
ATOM 521 N N . PRO A 1 64 ? -1.572 -32.125 -6.074 1 96.12 64 PRO A N 1
ATOM 522 C CA . PRO A 1 64 ? -1.058 -31.359 -4.938 1 96.12 64 PRO A CA 1
ATOM 523 C C . PRO A 1 64 ? -2.053 -31.266 -3.783 1 96.12 64 PRO A C 1
ATOM 525 O O . PRO A 1 64 ? -3.26 -31.156 -4.012 1 96.12 64 PRO A O 1
ATOM 528 N N . VAL A 1 65 ? -1.528 -31.297 -2.57 1 97.75 65 VAL A N 1
ATOM 529 C CA . VAL A 1 65 ? -2.338 -31.156 -1.364 1 97.75 65 VAL A CA 1
ATOM 530 C C . VAL A 1 65 ? -1.664 -30.188 -0.4 1 97.75 65 VAL A C 1
ATOM 532 O O . VAL A 1 65 ? -0.447 -30 -0.451 1 97.75 65 VAL A O 1
ATOM 535 N N . ILE A 1 66 ? -2.434 -29.531 0.462 1 98.69 66 ILE A N 1
ATOM 536 C CA . ILE A 1 66 ? -1.881 -28.625 1.474 1 98.69 66 ILE A CA 1
ATOM 537 C C . ILE A 1 66 ? -1.034 -29.438 2.463 1 98.69 66 ILE A C 1
ATOM 539 O O . ILE A 1 66 ? -1.475 -30.469 2.973 1 98.69 66 ILE A O 1
ATOM 543 N N . HIS A 1 67 ? 0.156 -29.031 2.652 1 98.25 67 HIS A N 1
ATOM 544 C CA . HIS A 1 67 ? 1.02 -29.594 3.686 1 98.25 67 HIS A CA 1
ATOM 545 C C . HIS A 1 67 ? 0.828 -28.875 5.016 1 98.25 67 HIS A C 1
ATOM 547 O O . HIS A 1 67 ? 0.6 -29.516 6.047 1 98.25 67 HIS A O 1
ATOM 553 N N . LYS A 1 68 ? 0.909 -27.578 4.953 1 98.19 68 LYS A N 1
ATOM 554 C CA . LYS A 1 68 ? 0.71 -26.766 6.148 1 98.19 68 LYS A CA 1
ATOM 555 C C . LYS A 1 68 ? 0.372 -25.328 5.789 1 98.19 68 LYS A C 1
ATOM 557 O O . LYS A 1 68 ? 0.625 -24.891 4.664 1 98.19 68 LYS A O 1
ATOM 562 N N . VAL A 1 69 ? -0.221 -24.625 6.742 1 98.5 69 VAL A N 1
ATOM 563 C CA . VAL A 1 69 ? -0.416 -23.188 6.715 1 98.5 69 VAL A CA 1
ATOM 564 C C . VAL A 1 69 ? 0.39 -22.531 7.836 1 98.5 69 VAL A C 1
ATOM 566 O O . VAL A 1 69 ? 0.323 -22.969 8.992 1 98.5 69 VAL A O 1
ATOM 569 N N . ASP A 1 70 ? 1.225 -21.641 7.426 1 97.94 70 ASP A N 1
ATOM 570 C CA . ASP A 1 70 ? 1.944 -20.812 8.398 1 97.94 70 ASP A CA 1
ATOM 571 C C . ASP A 1 70 ? 1.394 -19.391 8.422 1 97.94 70 ASP A C 1
ATOM 573 O O . ASP A 1 70 ? 0.67 -18.984 7.512 1 97.94 70 ASP A O 1
ATOM 577 N N . ALA A 1 71 ? 1.641 -18.703 9.508 1 98.31 71 ALA A N 1
ATOM 578 C CA . ALA A 1 71 ? 1.148 -17.328 9.602 1 98.31 71 ALA A CA 1
ATOM 579 C C . ALA A 1 71 ? 2.061 -16.484 10.492 1 98.31 71 ALA A C 1
ATOM 581 O O . ALA A 1 71 ? 2.855 -17.016 11.266 1 98.31 71 ALA A O 1
ATOM 582 N N . ARG A 1 72 ? 2.004 -15.203 10.32 1 98.31 72 ARG A N 1
ATOM 583 C CA . ARG A 1 72 ? 2.746 -14.25 11.141 1 98.31 72 ARG A CA 1
ATOM 584 C C . ARG A 1 72 ? 1.948 -12.961 11.336 1 98.31 72 ARG A C 1
ATOM 586 O O . ARG A 1 72 ? 1.036 -12.664 10.562 1 98.31 72 ARG A O 1
ATOM 593 N N . GLU A 1 73 ? 2.244 -12.344 12.445 1 97.88 73 GLU A N 1
ATOM 594 C CA . GLU A 1 73 ? 1.702 -11.008 12.688 1 97.88 73 GLU A CA 1
ATOM 595 C C . GLU A 1 73 ? 2.398 -9.969 11.812 1 97.88 73 GLU A C 1
ATOM 597 O O . GLU A 1 73 ? 3.629 -9.914 11.766 1 97.88 73 GLU A O 1
ATOM 602 N N . VAL A 1 74 ? 1.643 -9.227 11.047 1 98.12 74 VAL A N 1
ATOM 603 C CA . VAL A 1 74 ? 2.135 -8.109 10.25 1 98.12 74 VAL A CA 1
ATOM 604 C C . VAL A 1 74 ? 1.289 -6.867 10.523 1 98.12 74 VAL A C 1
ATOM 606 O O . VAL A 1 74 ? 0.56 -6.812 11.516 1 98.12 74 VAL A O 1
ATOM 609 N N . LEU A 1 75 ? 1.479 -5.852 9.672 1 97.81 75 LEU A N 1
ATOM 610 C CA . LEU A 1 75 ? 0.782 -4.59 9.898 1 97.81 75 LEU A CA 1
ATOM 611 C C . LEU A 1 75 ? -0.195 -4.297 8.766 1 97.81 75 LEU A C 1
ATOM 613 O O . LEU A 1 75 ? 0.062 -4.648 7.613 1 97.81 75 LEU A O 1
ATOM 617 N N . ASP A 1 76 ? -1.324 -3.709 9.141 1 96.31 76 ASP A N 1
ATOM 618 C CA . ASP A 1 76 ? -2.211 -3.162 8.117 1 96.31 76 ASP A CA 1
ATOM 619 C C . ASP A 1 76 ? -1.846 -1.715 7.789 1 96.31 76 ASP A C 1
ATOM 621 O O . ASP A 1 76 ? -0.801 -1.221 8.219 1 96.31 76 ASP A O 1
ATOM 625 N N . SER A 1 77 ? -2.645 -1.034 7.023 1 96.31 77 SER A N 1
ATOM 626 C CA . SER A 1 77 ? -2.285 0.28 6.504 1 96.31 77 SER A CA 1
ATOM 627 C C . SER A 1 77 ? -2.277 1.331 7.609 1 96.31 77 SER A C 1
ATOM 629 O O . SER A 1 77 ? -1.769 2.438 7.418 1 96.31 77 SER A O 1
ATOM 631 N N . ARG A 1 78 ? -2.809 1.051 8.781 1 95.19 78 ARG A N 1
ATOM 632 C CA . ARG A 1 78 ? -2.82 1.973 9.914 1 95.19 78 ARG A CA 1
ATOM 633 C C . ARG A 1 78 ? -1.721 1.628 10.906 1 95.19 78 ARG A C 1
ATOM 635 O O . ARG A 1 78 ? -1.684 2.176 12.016 1 95.19 78 ARG A O 1
ATOM 642 N N . GLY A 1 79 ? -0.925 0.675 10.523 1 95.62 79 GLY A N 1
ATOM 643 C CA . GLY A 1 79 ? 0.096 0.223 11.453 1 95.62 79 GLY A CA 1
ATOM 644 C C . GLY A 1 79 ? -0.458 -0.627 12.586 1 95.62 79 GLY A C 1
ATOM 645 O O . GLY A 1 79 ? 0.124 -0.684 13.672 1 95.62 79 GLY A O 1
ATOM 646 N N . GLN A 1 80 ? -1.579 -1.187 12.375 1 95.75 80 GLN A N 1
ATOM 647 C CA . GLN A 1 80 ? -2.182 -2.064 13.375 1 95.75 80 GLN A CA 1
ATOM 648 C C . GLN A 1 80 ? -1.93 -3.531 13.039 1 95.75 80 GLN A C 1
ATOM 650 O O . GLN A 1 80 ? -1.815 -3.896 11.867 1 95.75 80 GLN A O 1
ATOM 655 N N . PRO A 1 81 ? -1.913 -4.328 14.094 1 96 81 PRO A N 1
ATOM 656 C CA . PRO A 1 81 ? -1.597 -5.738 13.852 1 96 81 PRO A CA 1
ATOM 657 C C . PRO A 1 81 ? -2.678 -6.461 13.055 1 96 81 PRO A C 1
ATOM 659 O O . PRO A 1 81 ? -3.869 -6.227 13.266 1 96 81 PRO A O 1
ATOM 662 N N . THR A 1 82 ? -2.295 -7.219 12.148 1 96.5 82 THR A N 1
ATOM 663 C CA . THR A 1 82 ? -3.123 -8.148 11.391 1 96.5 82 THR A CA 1
ATOM 664 C C . THR A 1 82 ? -2.336 -9.406 11.031 1 96.5 82 THR A C 1
ATOM 666 O O . THR A 1 82 ? -1.307 -9.695 11.641 1 96.5 82 THR A O 1
ATOM 669 N N . LEU A 1 83 ? -2.852 -10.227 10.023 1 97.56 83 LEU A N 1
ATOM 670 C CA . LEU A 1 83 ? -2.227 -11.516 9.773 1 97.56 83 LEU A CA 1
ATOM 671 C C . LEU A 1 83 ? -1.797 -11.641 8.312 1 97.56 83 LEU A C 1
ATOM 673 O O . LEU A 1 83 ? -2.453 -11.102 7.422 1 97.56 83 LEU A O 1
ATOM 677 N N . GLN A 1 84 ? -0.71 -12.25 8.141 1 98.56 84 GLN A N 1
ATOM 678 C CA . GLN A 1 84 ? -0.258 -12.773 6.855 1 98.56 84 GLN A CA 1
ATOM 679 C C . GLN A 1 84 ? -0.12 -14.297 6.898 1 98.56 84 GLN A C 1
ATOM 681 O O . GLN A 1 84 ? 0.416 -14.852 7.859 1 98.56 84 GLN A O 1
ATOM 686 N N . ALA A 1 85 ? -0.608 -14.977 5.91 1 98.5 85 ALA A N 1
ATOM 687 C CA . ALA A 1 85 ? -0.563 -16.438 5.898 1 98.5 85 ALA A CA 1
ATOM 688 C C . ALA A 1 85 ? 0.197 -16.953 4.676 1 98.5 85 ALA A C 1
ATOM 690 O O . ALA A 1 85 ? 0.105 -16.375 3.592 1 98.5 85 ALA A O 1
ATOM 691 N N . ASP A 1 86 ? 0.913 -18.047 4.879 1 98.44 86 ASP A N 1
ATOM 692 C CA . ASP A 1 86 ? 1.623 -18.797 3.844 1 98.44 86 ASP A CA 1
ATOM 693 C C . ASP A 1 86 ? 1.038 -20.188 3.676 1 98.44 86 ASP A C 1
ATOM 695 O O . ASP A 1 86 ? 0.874 -20.922 4.656 1 98.44 86 ASP A O 1
ATOM 699 N N . VAL A 1 87 ? 0.792 -20.531 2.469 1 98.75 87 VAL A N 1
ATOM 700 C CA . VAL A 1 87 ? 0.326 -21.875 2.207 1 98.75 87 VAL A CA 1
ATOM 701 C C . VAL A 1 87 ? 1.442 -22.688 1.554 1 98.75 87 VAL A C 1
ATOM 703 O O . VAL A 1 87 ? 2.01 -22.281 0.541 1 98.75 87 VAL A O 1
ATOM 706 N N . TYR A 1 88 ? 1.76 -23.766 2.176 1 98.38 88 TYR A N 1
ATOM 707 C CA . TYR A 1 88 ? 2.693 -24.75 1.639 1 98.38 88 TYR A CA 1
ATOM 708 C C . TYR A 1 88 ? 1.964 -26.016 1.2 1 98.38 88 TYR A C 1
ATOM 710 O O . TYR A 1 88 ? 1.17 -26.578 1.959 1 98.38 88 TYR A O 1
ATOM 718 N N . CYS A 1 89 ? 2.293 -26.469 0.018 1 98.19 89 CYS A N 1
ATOM 719 C CA . CYS A 1 89 ? 1.688 -27.688 -0.503 1 98.19 89 CYS A CA 1
ATOM 720 C C . CYS A 1 89 ? 2.758 -28.703 -0.873 1 98.19 89 CYS A C 1
ATOM 722 O O . CYS A 1 89 ? 3.93 -28.359 -1.019 1 98.19 89 CYS A O 1
ATOM 724 N N . ILE A 1 90 ? 2.324 -29.984 -0.921 1 96.12 90 ILE A N 1
ATOM 725 C CA . ILE A 1 90 ? 3.146 -31.031 -1.514 1 96.12 90 ILE A CA 1
ATOM 726 C C . ILE A 1 90 ? 2.875 -31.109 -3.014 1 96.12 90 ILE A C 1
ATOM 728 O O . ILE A 1 90 ? 1.757 -31.422 -3.434 1 96.12 90 ILE A O 1
ATOM 732 N N . VAL A 1 91 ? 3.893 -30.703 -3.75 1 93.88 91 VAL A N 1
ATOM 733 C CA . VAL A 1 91 ? 3.854 -30.734 -5.207 1 93.88 91 VAL A CA 1
ATOM 734 C C . VAL A 1 91 ? 4.953 -31.656 -5.734 1 93.88 91 VAL A C 1
ATOM 736 O O . VAL A 1 91 ? 6.137 -31.438 -5.453 1 93.88 91 VAL A O 1
ATOM 739 N N . LYS A 1 92 ? 4.641 -32.656 -6.426 1 90.25 92 LYS A N 1
ATOM 740 C CA . LYS A 1 92 ? 5.59 -33.625 -6.941 1 90.25 92 LYS A CA 1
ATOM 741 C C . LYS A 1 92 ? 6.402 -34.25 -5.809 1 90.25 92 LYS A C 1
ATOM 743 O O . LYS A 1 92 ? 7.613 -34.469 -5.945 1 90.25 92 LYS A O 1
ATOM 748 N N . GLY A 1 93 ? 5.75 -34.344 -4.73 1 89 93 GLY A N 1
ATOM 749 C CA . GLY A 1 93 ? 6.355 -35.031 -3.594 1 89 93 GLY A CA 1
ATOM 750 C C . GLY A 1 93 ? 7.211 -34.094 -2.742 1 89 93 GLY A C 1
ATOM 751 O O . GLY A 1 93 ? 7.762 -34.531 -1.722 1 89 93 GLY A O 1
ATOM 752 N N . LEU A 1 94 ? 7.27 -32.906 -3.094 1 91.12 94 LEU A N 1
ATOM 753 C CA . LEU A 1 94 ? 8.109 -31.984 -2.361 1 91.12 94 LEU A CA 1
ATOM 754 C C . LEU A 1 94 ? 7.27 -30.828 -1.801 1 91.12 94 LEU A C 1
ATOM 756 O O . LEU A 1 94 ? 6.27 -30.438 -2.404 1 91.12 94 LEU A O 1
ATOM 760 N N . GLU A 1 95 ? 7.691 -30.312 -0.628 1 94.31 95 GLU A N 1
ATOM 761 C CA . GLU A 1 95 ? 7.051 -29.125 -0.058 1 94.31 95 GLU A CA 1
ATOM 762 C C . GLU A 1 95 ? 7.371 -27.875 -0.874 1 94.31 95 GLU A C 1
ATOM 764 O O . GLU A 1 95 ? 8.523 -27.641 -1.226 1 94.31 95 GLU A O 1
ATOM 769 N N . GLN A 1 96 ? 6.359 -27.188 -1.229 1 95.38 96 GLN A N 1
ATOM 770 C CA . GLN A 1 96 ? 6.531 -25.953 -1.997 1 95.38 96 GLN A CA 1
ATOM 771 C C . GLN A 1 96 ? 5.684 -24.828 -1.421 1 95.38 96 GLN A C 1
ATOM 773 O O . GLN A 1 96 ? 4.516 -25.031 -1.083 1 95.38 96 GLN A O 1
ATOM 778 N N . HIS A 1 97 ? 6.297 -23.641 -1.225 1 96.94 97 HIS A N 1
ATOM 779 C CA . HIS A 1 97 ? 5.551 -22.438 -0.875 1 96.94 97 HIS A CA 1
ATOM 780 C C . HIS A 1 97 ? 4.742 -21.938 -2.061 1 96.94 97 HIS A C 1
ATOM 782 O O . HIS A 1 97 ? 5.289 -21.719 -3.145 1 96.94 97 HIS A O 1
ATOM 788 N N . LEU A 1 98 ? 3.449 -21.703 -1.863 1 97.44 98 LEU A N 1
ATOM 789 C CA . LEU A 1 98 ? 2.607 -21.406 -3.018 1 97.44 98 LEU A CA 1
ATOM 790 C C . LEU A 1 98 ? 2.037 -20 -2.924 1 97.44 98 LEU A C 1
ATOM 792 O O . LEU A 1 98 ? 1.818 -19.344 -3.945 1 97.44 98 LEU A O 1
ATOM 796 N N . SER A 1 99 ? 1.804 -19.562 -1.731 1 98.06 99 SER A N 1
ATOM 797 C CA . SER A 1 99 ? 1.158 -18.266 -1.642 1 98.06 99 SER A CA 1
ATOM 798 C C . SER A 1 99 ? 1.449 -17.594 -0.303 1 98.06 99 SER A C 1
ATOM 800 O O . SER A 1 99 ? 1.729 -18.266 0.688 1 98.06 99 SER A O 1
ATOM 802 N N . THR A 1 100 ? 1.481 -16.328 -0.274 1 98 100 THR A N 1
ATOM 803 C CA . THR A 1 100 ? 1.5 -15.43 0.874 1 98 100 THR A CA 1
ATOM 804 C C . THR A 1 100 ? 0.43 -14.352 0.733 1 98 100 THR A C 1
ATOM 806 O O . THR A 1 100 ? 0.378 -13.648 -0.278 1 98 100 THR A O 1
ATOM 809 N N . VAL A 1 101 ? -0.465 -14.266 1.719 1 98.12 101 VAL A N 1
ATOM 810 C CA . VAL A 1 101 ? -1.526 -13.273 1.641 1 98.12 101 VAL A CA 1
ATOM 811 C C . VAL A 1 101 ? -1.643 -12.531 2.973 1 98.12 101 VAL A C 1
ATOM 813 O O . VAL A 1 101 ? -1.541 -13.148 4.039 1 98.12 101 VAL A O 1
ATOM 816 N N . THR A 1 102 ? -1.788 -11.219 2.873 1 97.88 102 THR A N 1
ATOM 817 C CA . THR A 1 102 ? -2.055 -10.391 4.043 1 97.88 102 THR A CA 1
ATOM 818 C C . THR A 1 102 ? -3.521 -9.969 4.086 1 97.88 102 THR A C 1
ATOM 820 O O . THR A 1 102 ? -4.055 -9.461 3.102 1 97.88 102 THR A O 1
ATOM 823 N N . MET A 1 103 ? -4.16 -10.188 5.172 1 96.44 103 MET A N 1
ATOM 824 C CA . MET A 1 103 ? -5.574 -9.836 5.258 1 96.44 103 MET A CA 1
ATOM 825 C C . MET A 1 103 ? -5.758 -8.445 5.84 1 96.44 103 MET A C 1
ATOM 827 O O . MET A 1 103 ? -4.805 -7.844 6.34 1 96.44 103 MET A O 1
ATOM 831 N N . ALA A 1 104 ? -7.004 -7.957 5.676 1 91.19 104 ALA A N 1
ATOM 832 C CA . ALA A 1 104 ? -7.418 -6.719 6.328 1 91.19 104 ALA A CA 1
ATOM 833 C C . ALA A 1 104 ? -8.273 -7.008 7.559 1 91.19 104 ALA A C 1
ATOM 835 O O . ALA A 1 104 ? -9.023 -7.984 7.586 1 91.19 104 ALA A O 1
ATOM 836 N N . SER A 1 105 ? -8.039 -6.215 8.609 1 84.44 105 SER A N 1
ATOM 837 C CA . SER A 1 105 ? -8.914 -6.273 9.773 1 84.44 105 SER A CA 1
ATOM 838 C C . SER A 1 105 ? -9.711 -4.984 9.93 1 84.44 105 SER A C 1
ATOM 840 O O . SER A 1 105 ? -9.148 -3.889 9.836 1 84.44 105 SER A O 1
ATOM 842 N N . THR A 1 106 ? -10.945 -5.141 10.094 1 76 106 THR A N 1
ATOM 843 C CA . THR A 1 106 ? -11.82 -3.971 10.133 1 76 106 THR A CA 1
ATOM 844 C C . THR A 1 106 ? -11.734 -3.273 11.484 1 76 106 THR A C 1
ATOM 846 O O . THR A 1 106 ? -11.594 -3.932 12.523 1 76 106 THR A O 1
ATOM 849 N N . ASN A 1 107 ? -11.719 -2.01 11.422 1 73.62 107 ASN A N 1
ATOM 850 C CA . ASN A 1 107 ? -11.906 -1.147 12.578 1 73.62 107 ASN A CA 1
ATOM 851 C C . ASN A 1 107 ? -13.359 -0.688 12.711 1 73.62 107 ASN A C 1
ATOM 853 O O . ASN A 1 107 ? -13.875 0.004 11.828 1 73.62 107 ASN A O 1
ATOM 857 N N . LEU A 1 108 ? -13.992 -0.986 13.781 1 75.62 108 LEU A N 1
ATOM 858 C CA . LEU A 1 108 ? -15.414 -0.686 13.922 1 75.62 108 LEU A CA 1
ATOM 859 C C . LEU A 1 108 ? -15.617 0.636 14.656 1 75.62 108 LEU A C 1
ATOM 861 O O . LEU A 1 108 ? -16.719 1.203 14.633 1 75.62 108 LEU A O 1
ATOM 865 N N . LEU A 1 109 ? -14.531 1.117 15.203 1 84.12 109 LEU A N 1
ATOM 866 C CA . LEU A 1 109 ? -14.648 2.375 15.93 1 84.12 109 LEU A CA 1
ATOM 867 C C . LEU A 1 109 ? -14.594 3.564 14.977 1 84.12 109 LEU A C 1
ATOM 869 O O . LEU A 1 109 ? -13.836 3.547 14 1 84.12 109 LEU A O 1
ATOM 873 N N . MET A 1 110 ? -15.406 4.523 15.375 1 84.75 110 MET A N 1
ATOM 874 C CA . MET A 1 110 ? -15.305 5.781 14.633 1 84.75 110 MET A CA 1
ATOM 875 C C . MET A 1 110 ? -13.969 6.457 14.883 1 84.75 110 MET A C 1
ATOM 877 O O . MET A 1 110 ? -13.375 6.301 15.953 1 84.75 110 MET A O 1
ATOM 881 N N . GLU A 1 111 ? -13.578 7.246 13.945 1 83.94 111 GLU A N 1
ATOM 882 C CA . GLU A 1 111 ? -12.258 7.867 13.992 1 83.94 111 GLU A CA 1
ATOM 883 C C . GLU A 1 111 ? -12.133 8.805 15.195 1 83.94 111 GLU A C 1
ATOM 885 O O . GLU A 1 111 ? -11.039 8.992 15.727 1 83.94 111 GLU A O 1
ATOM 890 N N . ASN A 1 112 ? -13.25 9.328 15.656 1 86.44 112 ASN A N 1
ATOM 891 C CA . ASN A 1 112 ? -13.203 10.266 16.766 1 86.44 112 ASN A CA 1
ATOM 892 C C . ASN A 1 112 ? -13.539 9.578 18.094 1 86.44 112 ASN A C 1
ATOM 894 O O . ASN A 1 112 ? -13.836 10.25 19.094 1 86.44 112 ASN A O 1
ATOM 898 N N . ALA A 1 113 ? -13.492 8.281 18.109 1 89.12 113 ALA A N 1
ATOM 899 C CA . ALA A 1 113 ? -13.766 7.555 19.344 1 89.12 113 ALA A CA 1
ATOM 900 C C . ALA A 1 113 ? -12.797 7.977 20.453 1 89.12 113 ALA A C 1
ATOM 902 O O . ALA A 1 113 ? -11.656 8.344 20.172 1 89.12 113 ALA A O 1
ATOM 903 N N . PRO A 1 114 ? -13.312 7.941 21.734 1 89.88 114 PRO A N 1
ATOM 904 C CA . PRO A 1 114 ? -12.438 8.281 22.859 1 89.88 114 PRO A CA 1
ATOM 905 C C . PRO A 1 114 ? -11.227 7.355 22.969 1 89.88 114 PRO A C 1
ATOM 907 O O . PRO A 1 114 ? -11.289 6.199 22.547 1 89.88 114 PRO A O 1
ATOM 910 N N . ILE A 1 115 ? -10.203 7.867 23.531 1 89.81 115 ILE A N 1
ATOM 911 C CA . ILE A 1 115 ? -8.906 7.199 23.609 1 89.81 115 ILE A CA 1
ATOM 912 C C . ILE A 1 115 ? -9.039 5.883 24.375 1 89.81 115 ILE A C 1
ATOM 914 O O . ILE A 1 115 ? -8.43 4.879 24 1 89.81 115 ILE A O 1
ATOM 918 N N . ASP A 1 116 ? -9.82 5.922 25.438 1 91.69 116 ASP A N 1
ATOM 919 C CA . ASP A 1 116 ? -9.977 4.719 26.266 1 91.69 116 ASP A CA 1
ATOM 920 C C . ASP A 1 116 ? -10.609 3.588 25.453 1 91.69 116 ASP A C 1
ATOM 922 O O . ASP A 1 116 ? -10.227 2.424 25.594 1 91.69 116 ASP A O 1
ATOM 926 N N . ARG A 1 117 ? -11.539 3.914 24.609 1 91 117 ARG A N 1
ATOM 927 C CA . ARG A 1 117 ? -12.172 2.918 23.75 1 91 117 ARG A CA 1
ATOM 928 C C . ARG A 1 117 ? -11.188 2.404 22.688 1 91 117 ARG A C 1
ATOM 930 O O . ARG A 1 117 ? -11.188 1.215 22.375 1 91 117 ARG A O 1
ATOM 937 N N . LYS A 1 118 ? -10.438 3.295 22.203 1 89.81 118 LYS A N 1
ATOM 938 C CA . LYS A 1 118 ? -9.422 2.908 21.234 1 89.81 118 LYS A CA 1
ATOM 939 C C . LYS A 1 118 ? -8.398 1.955 21.844 1 89.81 118 LYS A C 1
ATOM 941 O O . LYS A 1 118 ? -7.996 0.978 21.203 1 89.81 118 LYS A O 1
ATOM 946 N N . GLU A 1 119 ? -8.023 2.242 23.016 1 92 119 GLU A N 1
ATOM 947 C CA . GLU A 1 119 ? -7.047 1.4 23.703 1 92 119 GLU A CA 1
ATOM 948 C C . GLU A 1 119 ? -7.609 0.008 23.969 1 92 119 GLU A C 1
ATOM 950 O O . GLU A 1 119 ? -6.902 -0.992 23.844 1 92 119 GLU A O 1
ATOM 955 N N . ALA A 1 120 ? -8.867 -0.026 24.359 1 92.19 120 ALA A N 1
ATOM 956 C CA . ALA A 1 120 ? -9.523 -1.312 24.562 1 92.19 120 ALA A CA 1
ATOM 957 C C . ALA A 1 120 ? -9.602 -2.105 23.266 1 92.19 120 ALA A C 1
ATOM 959 O O . ALA A 1 120 ? -9.391 -3.32 23.25 1 92.19 120 ALA A O 1
ATOM 960 N N . ASP A 1 121 ? -9.906 -1.396 22.266 1 89.25 121 ASP A N 1
ATOM 961 C CA . ASP A 1 121 ? -9.984 -2.02 20.953 1 89.25 121 ASP A CA 1
ATOM 962 C C . ASP A 1 121 ? -8.625 -2.564 20.516 1 89.25 121 ASP A C 1
ATOM 964 O O . ASP A 1 121 ? -8.547 -3.641 19.922 1 89.25 121 ASP A O 1
ATOM 968 N N . GLU A 1 122 ? -7.637 -1.833 20.766 1 91.06 122 GLU A N 1
ATOM 969 C CA . GLU A 1 122 ? -6.277 -2.24 20.422 1 91.06 122 GLU A CA 1
ATOM 970 C C . GLU A 1 122 ? -5.883 -3.52 21.141 1 91.06 122 GLU A C 1
ATOM 972 O O . GLU A 1 122 ? -5.262 -4.41 20.562 1 91.06 122 GLU A O 1
ATOM 977 N N . LYS A 1 123 ? -6.238 -3.564 22.406 1 92.62 123 LYS A N 1
ATOM 978 C CA . LYS A 1 123 ? -5.93 -4.746 23.203 1 92.62 123 LYS A CA 1
ATOM 979 C C . LYS A 1 123 ? -6.676 -5.973 22.672 1 92.62 123 LYS A C 1
ATOM 981 O O . LYS A 1 123 ? -6.094 -7.055 22.547 1 92.62 123 LYS A O 1
ATOM 986 N N . GLU A 1 124 ? -7.902 -5.793 22.391 1 91 124 GLU A N 1
ATOM 987 C CA . GLU A 1 124 ? -8.711 -6.883 21.859 1 91 124 GLU A CA 1
ATOM 988 C C . GLU A 1 124 ? -8.188 -7.352 20.516 1 91 124 GLU A C 1
ATOM 990 O O . GLU A 1 124 ? -8.125 -8.555 20.25 1 91 124 GLU A O 1
ATOM 995 N N . ARG A 1 125 ? -7.84 -6.473 19.719 1 92.44 125 ARG A N 1
ATOM 996 C CA . ARG A 1 125 ? -7.293 -6.789 18.406 1 92.44 125 ARG A CA 1
ATOM 997 C C . ARG A 1 125 ? -6.047 -7.664 18.531 1 92.44 125 ARG A C 1
ATOM 999 O O . ARG A 1 125 ? -5.902 -8.648 17.797 1 92.44 125 ARG A O 1
ATOM 1006 N N . GLN A 1 126 ? -5.172 -7.254 19.391 1 94.56 126 GLN A N 1
ATOM 1007 C CA . GLN A 1 126 ? -3.955 -8.031 19.609 1 94.56 126 GLN A CA 1
ATOM 1008 C C . GLN A 1 126 ? -4.285 -9.445 20.078 1 94.56 126 GLN A C 1
ATOM 1010 O O . GLN A 1 126 ? -3.654 -10.414 19.656 1 94.56 126 GLN A O 1
ATOM 1015 N N . GLN A 1 127 ? -5.262 -9.555 20.953 1 93.56 127 GLN A N 1
ATOM 1016 C CA . GLN A 1 127 ? -5.68 -10.852 21.453 1 93.56 127 GLN A CA 1
ATOM 1017 C C . GLN A 1 127 ? -6.215 -11.734 20.328 1 93.56 127 GLN A C 1
ATOM 1019 O O . GLN A 1 127 ? -5.941 -12.938 20.281 1 93.56 127 GLN A O 1
ATOM 1024 N N . PHE A 1 128 ? -6.938 -11.141 19.453 1 92.88 128 PHE A N 1
ATOM 1025 C CA . PHE A 1 128 ? -7.5 -11.883 18.328 1 92.88 128 PHE A CA 1
ATOM 1026 C C . PHE A 1 128 ? -6.398 -12.359 17.391 1 92.88 128 PHE A C 1
ATOM 1028 O O . PHE A 1 128 ? -6.445 -13.492 16.891 1 92.88 128 PHE A O 1
ATOM 1035 N N . VAL A 1 129 ? -5.41 -11.531 17.172 1 95.81 129 VAL A N 1
ATOM 1036 C CA . VAL A 1 129 ? -4.285 -11.875 16.297 1 95.81 129 VAL A CA 1
ATOM 1037 C C . VAL A 1 129 ? -3.48 -13.008 16.922 1 95.81 129 VAL A C 1
ATOM 1039 O O . VAL A 1 129 ? -3.133 -13.977 16.25 1 95.81 129 VAL A O 1
ATOM 1042 N N . ASP A 1 130 ? -3.26 -12.906 18.234 1 96.44 130 ASP A N 1
ATOM 1043 C CA . ASP A 1 130 ? -2.52 -13.945 18.953 1 96.44 130 ASP A CA 1
ATOM 1044 C C . ASP A 1 130 ? -3.256 -15.281 18.891 1 96.44 130 ASP A C 1
ATOM 1046 O O . ASP A 1 130 ? -2.641 -16.328 18.656 1 96.44 130 ASP A O 1
ATOM 1050 N N . ALA A 1 131 ? -4.535 -15.188 19.125 1 95.56 131 ALA A N 1
ATOM 1051 C CA . ALA A 1 131 ? -5.344 -16.406 19.078 1 95.56 131 ALA A CA 1
ATOM 1052 C C . ALA A 1 131 ? -5.316 -17.031 17.688 1 95.56 131 ALA A C 1
ATOM 1054 O O . ALA A 1 131 ? -5.172 -18.234 17.547 1 95.56 131 ALA A O 1
ATOM 1055 N N . ALA A 1 132 ? -5.449 -16.219 16.703 1 96.88 132 ALA A N 1
ATOM 1056 C CA . ALA A 1 132 ? -5.449 -16.719 15.32 1 96.88 132 ALA A CA 1
ATOM 1057 C C . ALA A 1 132 ? -4.133 -17.406 14.992 1 96.88 132 ALA A C 1
ATOM 1059 O O . ALA A 1 132 ? -4.121 -18.453 14.336 1 96.88 132 ALA A O 1
ATOM 1060 N N . LEU A 1 133 ? -3.031 -16.812 15.391 1 97.81 133 LEU A N 1
ATOM 1061 C CA . LEU A 1 133 ? -1.722 -17.406 15.164 1 97.81 133 LEU A CA 1
ATOM 1062 C C . LEU A 1 133 ? -1.638 -18.797 15.797 1 97.81 133 LEU A C 1
ATOM 1064 O O . LEU A 1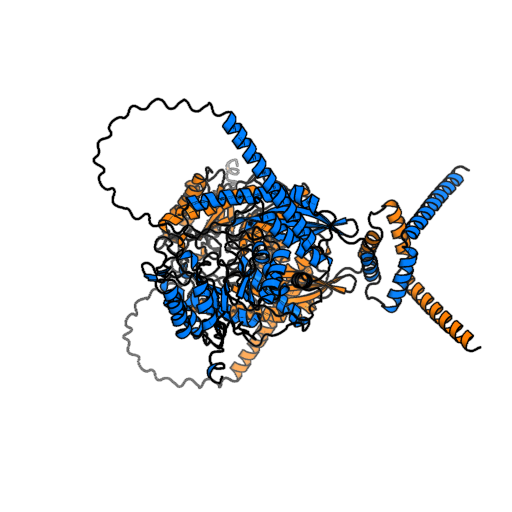 133 ? -1.172 -19.75 15.156 1 97.81 133 LEU A O 1
ATOM 1068 N N . GLY A 1 134 ? -2.084 -18.891 17.031 1 96.88 134 GLY A N 1
ATOM 1069 C CA . GLY A 1 134 ? -2.094 -20.188 17.719 1 96.88 134 GLY A CA 1
ATOM 1070 C C . GLY A 1 134 ? -2.951 -21.219 17.016 1 96.88 134 GLY A C 1
ATOM 1071 O O . GLY A 1 134 ? -2.551 -22.375 16.875 1 96.88 134 GLY A O 1
ATOM 1072 N N . PHE A 1 135 ? -4.105 -20.766 16.531 1 97.12 135 PHE A N 1
ATOM 1073 C CA . PHE A 1 135 ? -5.031 -21.672 15.859 1 97.12 135 PHE A CA 1
ATOM 1074 C C . PHE A 1 135 ? -4.457 -22.156 14.531 1 97.12 135 PHE A C 1
ATOM 1076 O O . PHE A 1 135 ? -4.582 -23.328 14.18 1 97.12 135 PHE A O 1
ATOM 1083 N N . ILE A 1 136 ? -3.812 -21.25 13.773 1 98.25 136 ILE A N 1
ATOM 1084 C CA . ILE A 1 136 ? -3.289 -21.578 12.453 1 98.25 136 ILE A CA 1
ATOM 1085 C C . ILE A 1 136 ? -2.125 -22.562 12.586 1 98.25 136 ILE A C 1
ATOM 1087 O O . ILE A 1 136 ? -2.057 -23.547 11.859 1 98.25 136 ILE A O 1
ATOM 1091 N N . HIS A 1 137 ? -1.233 -22.344 13.523 1 97.25 137 HIS A N 1
ATOM 1092 C CA . HIS A 1 137 ? -0.039 -23.172 13.695 1 97.25 137 HIS A CA 1
ATOM 1093 C C . HIS A 1 137 ? -0.384 -24.516 14.305 1 97.25 137 HIS A C 1
ATOM 1095 O O . HIS A 1 137 ? 0.44 -25.438 14.289 1 97.25 137 HIS A O 1
ATOM 1101 N N . GLY A 1 138 ? -1.646 -24.75 14.703 1 96.56 138 GLY A N 1
ATOM 1102 C CA . GLY A 1 138 ? -2.064 -26 15.328 1 96.56 138 GLY A CA 1
ATOM 1103 C C . GLY A 1 138 ? -3.287 -26.609 14.672 1 96.56 138 GLY A C 1
ATOM 1104 O O . GLY A 1 138 ? -3.178 -27.25 13.625 1 96.56 138 GLY A O 1
ATOM 1105 N N . PRO A 1 139 ? -4.438 -26.359 15.328 1 96.81 139 PRO A N 1
ATOM 1106 C CA . PRO A 1 139 ? -5.633 -27.094 14.914 1 96.81 139 PRO A CA 1
ATOM 1107 C C . PRO A 1 139 ? -6.027 -26.812 13.469 1 96.81 139 PRO A C 1
ATOM 1109 O O . PRO A 1 139 ? -6.527 -27.703 12.781 1 96.81 139 PRO A O 1
ATOM 1112 N N . ILE A 1 140 ? -5.84 -25.656 13.008 1 98 140 ILE A N 1
ATOM 1113 C CA . ILE A 1 140 ? -6.281 -25.328 11.656 1 98 140 ILE A CA 1
ATOM 1114 C C . ILE A 1 140 ? -5.375 -26.016 10.633 1 98 140 ILE A C 1
ATOM 1116 O O . ILE A 1 140 ? -5.859 -26.625 9.672 1 98 140 ILE A O 1
ATOM 1120 N N . THR A 1 141 ? -4.082 -25.922 10.773 1 98.25 141 THR A N 1
ATOM 1121 C CA . THR A 1 141 ? -3.162 -26.625 9.883 1 98.25 141 THR A CA 1
ATOM 1122 C C . THR A 1 141 ? -3.482 -28.125 9.844 1 98.25 141 THR A C 1
ATOM 1124 O O . THR A 1 141 ? -3.504 -28.734 8.766 1 98.25 141 THR A O 1
ATOM 1127 N N . GLU A 1 142 ? -3.77 -28.734 10.977 1 97.75 142 GLU A N 1
ATOM 1128 C CA . GLU A 1 142 ? -4.098 -30.156 11.062 1 97.75 142 GLU A CA 1
ATOM 1129 C C . GLU A 1 142 ? -5.375 -30.469 10.297 1 97.75 142 GLU A C 1
ATOM 1131 O O . GLU A 1 142 ? -5.473 -31.516 9.641 1 97.75 142 GLU A O 1
ATOM 1136 N N . ALA A 1 143 ? -6.266 -29.562 10.352 1 97.38 143 ALA A N 1
ATOM 1137 C CA . ALA A 1 143 ? -7.586 -29.797 9.773 1 97.38 143 ALA A CA 1
ATOM 1138 C C . ALA A 1 143 ? -7.555 -29.656 8.258 1 97.38 143 ALA A C 1
ATOM 1140 O O . ALA A 1 143 ? -8.398 -30.219 7.555 1 97.38 143 ALA A O 1
ATOM 1141 N N . VAL A 1 144 ? -6.594 -28.922 7.734 1 98.38 144 VAL A N 1
ATOM 1142 C CA . VAL A 1 144 ? -6.652 -28.625 6.305 1 98.38 144 VAL A CA 1
ATOM 1143 C C . VAL A 1 144 ? -5.551 -29.406 5.578 1 98.38 144 VAL A C 1
ATOM 1145 O O . VAL A 1 144 ? -5.574 -29.516 4.352 1 98.38 144 VAL A O 1
ATOM 1148 N N . SER A 1 145 ? -4.621 -29.984 6.309 1 98.25 145 SER A N 1
ATOM 1149 C CA . SER A 1 145 ? -3.545 -30.766 5.711 1 98.25 145 SER A CA 1
ATOM 1150 C C . SER A 1 145 ? -4.094 -31.953 4.934 1 98.25 145 SER A C 1
ATOM 1152 O O . SER A 1 145 ? -5.031 -32.625 5.383 1 98.25 145 SER A O 1
ATOM 1154 N N . GLY A 1 146 ? -3.596 -32.188 3.711 1 97.81 146 GLY A N 1
ATOM 1155 C CA . GLY A 1 146 ? -3.998 -33.312 2.895 1 97.81 146 GLY A CA 1
ATOM 1156 C C . GLY A 1 146 ? -5.125 -33 1.934 1 97.81 146 GLY A C 1
ATOM 1157 O O . GLY A 1 146 ? -5.434 -33.781 1.038 1 97.81 146 GLY A O 1
ATOM 1158 N N . ILE A 1 147 ? -5.684 -31.828 2.072 1 98.25 147 ILE A N 1
ATOM 1159 C CA . ILE A 1 147 ? -6.785 -31.422 1.203 1 98.25 147 ILE A CA 1
ATOM 1160 C C . ILE A 1 147 ? -6.246 -30.641 0.007 1 98.25 147 ILE A C 1
ATOM 1162 O O . ILE A 1 147 ? -5.297 -29.875 0.14 1 98.25 147 ILE A O 1
ATOM 1166 N N . SER A 1 148 ? -6.848 -30.859 -1.15 1 98.06 148 SER A N 1
ATOM 1167 C CA . SER A 1 148 ? -6.504 -30.062 -2.316 1 98.06 148 SER A CA 1
ATOM 1168 C C . SER A 1 148 ? -6.902 -28.594 -2.113 1 98.06 148 SER A C 1
ATOM 1170 O O . SER A 1 148 ? -8.031 -28.312 -1.721 1 98.06 148 SER A O 1
ATOM 1172 N N . PRO A 1 149 ? -6.008 -27.672 -2.395 1 98.19 149 PRO A N 1
ATOM 1173 C CA . PRO A 1 149 ? -6.363 -26.25 -2.256 1 98.19 149 PRO A CA 1
ATOM 1174 C C . PRO A 1 149 ? -7.508 -25.844 -3.182 1 98.19 149 PRO A C 1
ATOM 1176 O O . PRO A 1 149 ? -8.133 -24.797 -2.973 1 98.19 149 PRO A O 1
ATOM 1179 N N . ALA A 1 150 ? -7.793 -26.625 -4.188 1 97.19 150 ALA A N 1
ATOM 1180 C CA . ALA A 1 150 ? -8.891 -26.344 -5.105 1 97.19 150 ALA A CA 1
ATOM 1181 C C . ALA A 1 150 ? -10.242 -26.516 -4.418 1 97.19 150 ALA A C 1
ATOM 1183 O O . ALA A 1 150 ? -11.266 -26.031 -4.906 1 97.19 150 ALA A O 1
ATOM 1184 N N . ASN A 1 151 ? -10.242 -27.281 -3.303 1 97.88 151 ASN A N 1
ATOM 1185 C CA . ASN A 1 151 ? -11.477 -27.5 -2.551 1 97.88 151 ASN A CA 1
ATOM 1186 C C . ASN A 1 151 ? -11.711 -26.406 -1.52 1 97.88 151 ASN A C 1
ATOM 1188 O O . ASN A 1 151 ? -11.758 -26.672 -0.318 1 97.88 151 ASN A O 1
ATOM 1192 N N . GLN A 1 152 ? -11.992 -25.219 -2.018 1 98.5 152 GLN A N 1
ATOM 1193 C CA . GLN A 1 152 ? -12.109 -24.016 -1.211 1 98.5 152 GLN A CA 1
ATOM 1194 C C . GLN A 1 152 ? -13.211 -24.156 -0.165 1 98.5 152 GLN A C 1
ATOM 1196 O O . GLN A 1 152 ? -13.008 -23.828 1.007 1 98.5 152 GLN A O 1
ATOM 1201 N N . GLY A 1 153 ? -14.352 -24.609 -0.576 1 97.94 153 GLY A N 1
ATOM 1202 C CA . GLY A 1 153 ? -15.484 -24.75 0.316 1 97.94 153 GLY A CA 1
ATOM 1203 C C . GLY A 1 153 ? -15.219 -25.672 1.484 1 97.94 153 GLY A C 1
ATOM 1204 O O . GLY A 1 153 ? -15.547 -25.359 2.629 1 97.94 153 GLY A O 1
ATOM 1205 N N . GLU A 1 154 ? -14.602 -26.797 1.203 1 98.19 154 GLU A N 1
ATOM 1206 C CA . GLU A 1 154 ? -14.281 -27.781 2.238 1 98.19 154 GLU A CA 1
ATOM 1207 C C . GLU A 1 154 ? -13.289 -27.203 3.248 1 98.19 154 GLU A C 1
ATOM 1209 O O . GLU A 1 154 ? -13.445 -27.391 4.457 1 98.19 154 GLU A O 1
ATOM 1214 N N . ILE A 1 155 ? -12.336 -26.578 2.734 1 98.62 155 ILE A N 1
ATOM 1215 C CA . ILE A 1 155 ? -11.305 -26 3.59 1 98.62 155 ILE A CA 1
ATOM 1216 C C . ILE A 1 155 ? -11.914 -24.938 4.492 1 98.62 155 ILE A C 1
ATOM 1218 O O . ILE A 1 155 ? -11.68 -24.922 5.703 1 98.62 155 ILE A O 1
ATOM 1222 N N . ASP A 1 156 ? -12.703 -24.016 3.922 1 98.12 156 ASP A N 1
ATOM 1223 C CA . ASP A 1 156 ? -13.352 -22.953 4.699 1 98.12 156 ASP A CA 1
ATOM 1224 C C . ASP A 1 156 ? -14.258 -23.547 5.777 1 98.12 156 ASP A C 1
ATOM 1226 O O . ASP A 1 156 ? -14.273 -23.078 6.914 1 98.12 156 ASP A O 1
ATOM 1230 N N . GLU A 1 157 ? -14.953 -24.578 5.438 1 97.56 157 GLU A N 1
ATOM 1231 C CA . GLU A 1 157 ? -15.828 -25.234 6.391 1 97.56 157 GLU A CA 1
ATOM 1232 C C . GLU A 1 157 ? -15.039 -25.844 7.551 1 97.56 157 GLU A C 1
ATOM 1234 O O . GLU A 1 157 ? -15.453 -25.734 8.711 1 97.56 157 GLU A O 1
ATOM 1239 N N . ASN A 1 158 ? -13.969 -26.469 7.191 1 97.69 158 ASN A N 1
ATOM 1240 C CA . ASN A 1 158 ? -13.125 -27.062 8.227 1 97.69 158 ASN A CA 1
ATOM 1241 C C . ASN A 1 158 ? -12.578 -26 9.18 1 97.69 158 ASN A C 1
ATOM 1243 O O . ASN A 1 158 ? -12.539 -26.203 10.391 1 97.69 158 ASN A O 1
ATOM 1247 N N . VAL A 1 159 ? -12.156 -24.891 8.648 1 97.44 159 VAL A N 1
ATOM 1248 C CA . VAL A 1 159 ? -11.633 -23.812 9.477 1 97.44 159 VAL A CA 1
ATOM 1249 C C . VAL A 1 159 ? -12.727 -23.297 10.398 1 97.44 159 VAL A C 1
ATOM 1251 O O . VAL A 1 159 ? -12.492 -23.094 11.602 1 97.44 159 VAL A O 1
ATOM 1254 N N . TRP A 1 160 ? -13.945 -23.094 9.883 1 95.44 160 TRP A N 1
ATOM 1255 C CA . TRP A 1 160 ? -15.055 -22.594 10.68 1 95.44 160 TRP A CA 1
ATOM 1256 C C . TRP A 1 160 ? -15.43 -23.578 11.789 1 95.44 160 TRP A C 1
ATOM 1258 O O . TRP A 1 160 ? -15.758 -23.156 12.898 1 95.44 160 TRP A O 1
ATOM 1268 N N . LYS A 1 161 ? -15.375 -24.828 11.453 1 95.62 161 LYS A N 1
ATOM 1269 C CA . LYS A 1 161 ? -15.672 -25.859 12.453 1 95.62 161 LYS A CA 1
ATOM 1270 C C . LYS A 1 161 ? -14.695 -25.781 13.625 1 95.62 161 LYS A C 1
ATOM 1272 O O . LYS A 1 161 ? -15.094 -25.906 14.781 1 95.62 161 LYS A O 1
ATOM 1277 N N . ILE A 1 162 ? -13.484 -25.594 13.273 1 95.38 162 ILE A N 1
ATOM 1278 C CA . ILE A 1 162 ? -12.445 -25.5 14.297 1 95.38 162 ILE A CA 1
ATOM 1279 C C . ILE A 1 162 ? -12.672 -24.266 15.156 1 95.38 162 ILE A C 1
ATOM 1281 O O . ILE A 1 162 ? -12.609 -24.328 16.391 1 95.38 162 ILE A O 1
ATOM 1285 N N . LEU A 1 163 ? -12.977 -23.109 14.562 1 93.56 163 LEU A N 1
ATOM 1286 C CA . LEU A 1 163 ? -13.164 -21.859 15.281 1 93.56 163 LEU A CA 1
ATOM 1287 C C . LEU A 1 163 ? -14.383 -21.938 16.203 1 93.56 163 LEU A C 1
ATOM 1289 O O . LEU A 1 163 ? -14.336 -21.453 17.344 1 93.56 163 LEU A O 1
ATOM 1293 N N . THR A 1 164 ? -15.391 -22.562 15.719 1 91.31 164 THR A N 1
ATOM 1294 C CA . THR A 1 164 ? -16.609 -22.719 16.516 1 91.31 164 THR A CA 1
ATOM 1295 C C . THR A 1 164 ? -16.359 -23.641 17.703 1 91.31 164 THR A C 1
ATOM 1297 O O . THR A 1 164 ? -16.812 -23.359 18.812 1 91.31 164 THR A O 1
ATOM 1300 N N . ARG A 1 165 ? -15.672 -24.672 17.453 1 91.81 165 ARG A N 1
ATOM 1301 C CA . ARG A 1 165 ? -15.344 -25.625 18.5 1 91.81 165 ARG A CA 1
ATOM 1302 C C . ARG A 1 165 ? -14.492 -24.984 19.594 1 91.81 165 ARG A C 1
ATOM 1304 O O . ARG A 1 165 ? -14.766 -25.141 20.781 1 91.81 165 ARG A O 1
ATOM 1311 N N . LEU A 1 166 ? -13.531 -24.281 19.156 1 88.75 166 LEU A N 1
ATOM 1312 C CA . LEU A 1 166 ? -12.617 -23.656 20.094 1 88.75 166 LEU A CA 1
ATOM 1313 C C . LEU A 1 166 ? -13.328 -22.578 20.922 1 88.75 166 LEU A C 1
ATOM 1315 O O . LEU A 1 166 ? -13.023 -22.375 22.094 1 88.75 166 LEU A O 1
ATOM 1319 N N . GLN A 1 167 ? -14.258 -21.906 20.297 1 86.5 167 GLN A N 1
ATOM 1320 C CA . GLN A 1 167 ? -15.062 -20.922 21.016 1 86.5 167 GLN A CA 1
ATOM 1321 C C . GLN A 1 167 ? -15.914 -21.594 22.094 1 86.5 167 GLN A C 1
ATOM 1323 O O . GLN A 1 167 ? -16.016 -21.078 23.203 1 86.5 167 GLN A O 1
ATOM 1328 N N . LYS A 1 168 ? -16.469 -22.672 21.797 1 88.5 168 LYS A N 1
ATOM 1329 C CA . LYS A 1 168 ? -17.297 -23.406 22.734 1 88.5 168 LYS A CA 1
ATOM 1330 C C . LYS A 1 168 ? -16.484 -23.922 23.906 1 88.5 168 LYS A C 1
ATOM 1332 O O . LYS A 1 168 ? -16.922 -23.875 25.062 1 88.5 168 LYS A O 1
ATOM 1337 N N . GLU A 1 169 ? -15.367 -24.359 23.562 1 88.94 169 GLU A N 1
ATOM 1338 C CA . GLU A 1 169 ? -14.469 -24.859 24.594 1 88.94 169 GLU A CA 1
ATOM 1339 C C . GLU A 1 169 ? -14.055 -23.75 25.547 1 88.94 169 GLU A C 1
ATOM 1341 O O . GLU A 1 169 ? -13.977 -23.953 26.766 1 88.94 169 GLU A O 1
ATOM 1346 N N . LYS A 1 170 ? -13.797 -22.672 25 1 84.88 170 LYS A N 1
ATOM 1347 C CA . LYS A 1 170 ? -13.422 -21.516 25.812 1 84.88 170 LYS A CA 1
ATOM 1348 C C . LYS A 1 170 ? -14.57 -21.078 26.719 1 84.88 170 LYS A C 1
ATOM 1350 O O . LYS A 1 170 ? -14.367 -20.766 27.891 1 84.88 170 LYS A O 1
ATOM 1355 N N . GLU A 1 171 ? -15.766 -21.031 26.188 1 86.25 171 GLU A N 1
ATOM 1356 C CA . GLU A 1 171 ? -16.953 -20.656 26.953 1 86.25 171 GLU A CA 1
ATOM 1357 C C . GLU A 1 171 ? -17.219 -21.641 28.078 1 86.25 171 GLU A C 1
ATOM 1359 O O . GLU A 1 171 ? -17.594 -21.234 29.188 1 86.25 171 GLU A O 1
ATOM 1364 N N . GLU A 1 172 ? -16.984 -22.828 27.781 1 87.88 172 GLU A N 1
ATOM 1365 C CA . GLU A 1 172 ? -17.172 -23.875 28.797 1 87.88 172 GLU A CA 1
ATOM 1366 C C . GLU A 1 172 ? -16.125 -23.75 29.906 1 87.88 172 GLU A C 1
ATOM 1368 O O . GLU A 1 172 ? -16.453 -23.922 31.078 1 87.88 172 GLU A O 1
ATOM 1373 N N . ALA A 1 173 ? -14.898 -23.469 29.469 1 86.31 173 ALA A N 1
ATOM 1374 C CA . ALA A 1 173 ? -13.828 -23.281 30.453 1 86.31 173 ALA A CA 1
ATOM 1375 C C . ALA A 1 173 ? -14.109 -22.078 31.344 1 86.31 173 ALA A C 1
ATOM 1377 O O . ALA A 1 173 ? -13.875 -22.125 32.562 1 86.31 173 ALA A O 1
ATOM 1378 N N . GLU A 1 174 ? -14.625 -21.062 30.75 1 85.38 174 GLU A N 1
ATOM 1379 C CA . GLU A 1 174 ? -14.953 -19.859 31.5 1 85.38 174 GLU A CA 1
ATOM 1380 C C . GLU A 1 174 ? -16.125 -20.109 32.438 1 85.38 174 GLU A C 1
ATOM 1382 O O . GLU A 1 174 ? -16.156 -19.594 33.562 1 85.38 174 GLU A O 1
ATOM 1387 N N . ARG A 1 175 ? -17.047 -20.812 32 1 87.06 175 ARG A N 1
ATOM 1388 C CA . ARG A 1 175 ? -18.203 -21.172 32.844 1 87.06 175 ARG A CA 1
ATOM 1389 C C . ARG A 1 175 ? -17.766 -22 34.062 1 87.06 175 ARG A C 1
ATOM 1391 O O . ARG A 1 175 ? -18.219 -21.734 35.156 1 87.06 175 ARG A O 1
ATOM 1398 N N . LYS A 1 176 ? -16.922 -22.906 33.812 1 89.25 176 LYS A N 1
ATOM 1399 C CA . LYS A 1 176 ? -16.422 -23.734 34.906 1 89.25 176 LYS A CA 1
ATOM 1400 C C . LYS A 1 176 ? -15.617 -22.922 35.906 1 89.25 176 LYS A C 1
ATOM 1402 O O . LYS A 1 176 ? -15.711 -23.156 37.125 1 89.25 176 LYS A O 1
ATOM 1407 N N . GLU A 1 177 ? -14.844 -22.062 35.344 1 87.31 177 GLU A N 1
ATOM 1408 C CA . GLU A 1 177 ? -14.062 -21.203 36.219 1 87.31 177 GLU A CA 1
ATOM 1409 C C . GLU A 1 177 ? -14.961 -20.297 37.062 1 87.31 177 GLU A C 1
ATOM 1411 O O . GLU A 1 177 ? -14.688 -20.062 38.219 1 87.31 177 GLU A O 1
ATOM 1416 N N . ARG A 1 178 ? -16.016 -19.828 36.469 1 86.31 178 ARG A N 1
ATOM 1417 C CA . ARG A 1 178 ? -16.984 -19.016 37.188 1 86.31 178 ARG A CA 1
ATOM 1418 C C . ARG A 1 178 ? -17.703 -19.828 38.25 1 86.31 178 ARG A C 1
ATOM 1420 O O . ARG A 1 178 ? -17.953 -19.328 39.344 1 86.31 178 ARG A O 1
ATOM 1427 N N . GLU A 1 179 ? -18.047 -20.984 37.875 1 87.81 179 GLU A N 1
ATOM 1428 C CA . GLU A 1 179 ? -18.719 -21.875 38.844 1 87.81 179 GLU A CA 1
ATOM 1429 C C . GLU A 1 179 ? -17.797 -22.219 40 1 87.81 179 GLU A C 1
ATOM 1431 O O . GLU A 1 179 ? -18.234 -22.25 41.156 1 87.81 179 GLU A O 1
ATOM 1436 N N . ARG A 1 180 ? -16.516 -22.484 39.688 1 85.94 180 ARG A N 1
ATOM 1437 C CA . ARG A 1 180 ? -15.531 -22.781 40.719 1 85.94 180 ARG A CA 1
ATOM 1438 C C . ARG A 1 180 ? -15.305 -21.578 41.594 1 85.94 180 ARG A C 1
ATOM 1440 O O . ARG A 1 180 ? -15.172 -21.719 42.812 1 85.94 180 ARG A O 1
ATOM 1447 N N . ALA A 1 181 ? -15.125 -20.453 41 1 79.56 181 ALA A N 1
ATOM 1448 C CA . ALA A 1 181 ? -14.945 -19.219 41.75 1 79.56 181 ALA A CA 1
ATOM 1449 C C . ALA A 1 181 ? -16.156 -18.953 42.656 1 79.56 181 ALA A C 1
ATOM 1451 O O . ALA A 1 181 ? -16.016 -18.469 43.781 1 79.56 181 ALA A O 1
ATOM 1452 N N . ALA A 1 182 ? -17.391 -19.203 42.156 1 80.62 182 ALA A N 1
ATOM 1453 C CA . ALA A 1 182 ? -18.625 -19.016 42.906 1 80.62 182 ALA A CA 1
ATOM 1454 C C . ALA A 1 182 ? -18.703 -19.984 44.094 1 80.62 182 ALA A C 1
ATOM 1456 O O . ALA A 1 182 ? -19.234 -19.641 45.156 1 80.62 182 ALA A O 1
ATOM 1457 N N . GLU A 1 183 ? -18.188 -21.125 43.906 1 78.94 183 GLU A N 1
ATOM 1458 C CA . GLU A 1 183 ? -18.156 -22.125 44.969 1 78.94 183 GLU A CA 1
ATOM 1459 C C . GLU A 1 183 ? -17.188 -21.719 46.094 1 78.94 183 GLU A C 1
ATOM 1461 O O . GLU A 1 183 ? -17.391 -22.078 47.25 1 78.94 183 GLU A O 1
ATOM 1466 N N . LEU A 1 184 ? -16.078 -21.047 45.688 1 74.88 184 LEU A N 1
ATOM 1467 C CA . LEU A 1 184 ? -15.062 -20.656 46.656 1 74.88 184 LEU A CA 1
ATOM 1468 C C . LEU A 1 184 ? -15.438 -19.344 47.344 1 74.88 184 LEU A C 1
ATOM 1470 O O . LEU A 1 184 ? -14.789 -18.938 48.312 1 74.88 184 LEU A O 1
ATOM 1474 N N . GLU A 1 185 ? -16.234 -18.594 46.75 1 65 185 GLU A N 1
ATOM 1475 C CA . GLU A 1 185 ? -16.703 -17.375 47.406 1 65 185 GLU A CA 1
ATOM 1476 C C . GLU A 1 185 ? -17.422 -17.703 48.719 1 65 185 GLU A C 1
ATOM 1478 O O . GLU A 1 185 ? -18.297 -18.562 48.75 1 65 185 GLU A O 1
ATOM 1483 N N . PRO A 1 186 ? -16.859 -17.344 49.906 1 61.34 186 PRO A N 1
ATOM 1484 C CA . PRO A 1 186 ? -17.531 -17.594 51.188 1 61.34 186 PRO A CA 1
ATOM 1485 C C . PRO A 1 186 ? -19 -17.188 51.188 1 61.34 186 PRO A C 1
ATOM 1487 O O . PRO A 1 186 ? -19.391 -16.281 50.438 1 61.34 186 PRO A O 1
ATOM 1490 N N . PRO A 1 187 ? -19.859 -18.047 51.719 1 54.44 187 PRO A N 1
ATOM 1491 C CA . PRO A 1 187 ? -21.281 -17.672 51.75 1 54.44 187 PRO A CA 1
ATOM 1492 C C . PRO A 1 187 ? -21.484 -16.219 52.188 1 54.44 187 PRO A C 1
ATOM 1494 O O . PRO A 1 187 ? -20.766 -15.703 53.031 1 54.44 187 PRO A O 1
ATOM 1497 N N . ALA A 1 188 ? -21.969 -15.484 51.281 1 53.12 188 ALA A N 1
ATOM 1498 C CA . ALA A 1 188 ? -22.266 -14.094 51.656 1 53.12 188 ALA A CA 1
ATOM 1499 C C . ALA A 1 188 ? -22.766 -13.984 53.062 1 53.12 188 ALA A C 1
ATOM 1501 O O . ALA A 1 188 ? -23.594 -14.789 53.5 1 53.12 188 ALA A O 1
ATOM 1502 N N . PRO A 1 189 ? -22.109 -13.344 53.969 1 47.12 189 PRO A N 1
ATOM 1503 C CA . PRO A 1 189 ? -22.656 -13.227 55.312 1 47.12 189 PRO A CA 1
ATOM 1504 C C . PRO A 1 189 ? -24.141 -12.898 55.312 1 47.12 189 PRO A C 1
ATOM 1506 O O . PRO A 1 189 ? -24.641 -12.297 54.375 1 47.12 189 PRO A O 1
ATOM 1509 N N . GLU A 1 190 ? -24.922 -13.594 56.156 1 44.88 190 GLU A N 1
ATOM 1510 C CA . GLU A 1 190 ? -26.344 -13.312 56.344 1 44.88 190 GLU A CA 1
ATOM 1511 C C . GLU A 1 190 ? -26.594 -11.82 56.5 1 44.88 190 GLU A C 1
ATOM 1513 O O . GLU A 1 190 ? -25.875 -11.125 57.219 1 44.88 190 GLU A O 1
ATOM 1518 N N . PRO A 1 191 ? -27.219 -11.234 55.531 1 42.62 191 PRO A N 1
ATOM 1519 C CA . PRO A 1 191 ? -27.438 -9.797 55.656 1 42.62 191 PRO A CA 1
ATOM 1520 C C . PRO A 1 191 ? -27.891 -9.383 57.062 1 42.62 191 PRO A C 1
ATOM 1522 O O . PRO A 1 191 ? -28.766 -10.016 57.625 1 42.62 191 PRO A O 1
ATOM 1525 N N . ALA A 1 192 ? -27.109 -8.867 57.875 1 40.16 192 ALA A N 1
ATOM 1526 C CA . ALA A 1 192 ? -27.547 -8.305 59.156 1 40.16 192 ALA A CA 1
ATOM 1527 C C . ALA A 1 192 ? -28.859 -7.535 59 1 40.16 192 ALA A C 1
ATOM 1529 O O . ALA A 1 192 ? -29.125 -6.969 57.938 1 40.16 192 ALA A O 1
ATOM 1530 N N . LYS A 1 193 ? -29.828 -7.715 59.906 1 36.66 193 LYS A N 1
ATOM 1531 C CA . LYS A 1 193 ? -31.141 -7.066 60.031 1 36.66 193 LYS A CA 1
ATOM 1532 C C . LYS A 1 193 ? -31 -5.547 59.938 1 36.66 193 LYS A C 1
ATOM 1534 O O . LYS A 1 193 ? -30.422 -4.922 60.844 1 36.66 193 LYS A O 1
ATOM 1539 N N . GLU A 1 194 ? -30.562 -4.957 58.844 1 32.44 194 GLU A N 1
ATOM 1540 C CA . GLU A 1 194 ? -30.453 -3.502 58.844 1 32.44 194 GLU A CA 1
ATOM 1541 C C . GLU A 1 194 ? -31.734 -2.861 59.406 1 32.44 194 GLU A C 1
ATOM 1543 O O . GLU A 1 194 ? -32.844 -3.227 59 1 32.44 194 GLU A O 1
ATOM 1548 N N . GLU A 1 195 ? -31.656 -2.451 60.656 1 33.03 195 GLU A N 1
ATOM 1549 C CA . GLU A 1 195 ? -32.656 -1.617 61.281 1 33.03 195 GLU A CA 1
ATOM 1550 C C . GLU A 1 195 ? -33.188 -0.543 60.344 1 33.03 195 GLU A C 1
ATOM 1552 O O . GLU A 1 195 ? -32.406 -0.006 59.531 1 33.03 195 GLU A O 1
ATOM 1557 N N . LYS A 1 196 ? -34.531 -0.398 60.281 1 33 196 LYS A N 1
ATOM 1558 C CA . LYS A 1 196 ? -35.406 0.468 59.5 1 33 196 LYS A CA 1
ATOM 1559 C C . LYS A 1 196 ? -35.062 1.938 59.688 1 33 196 LYS A C 1
ATOM 1561 O O . LYS A 1 196 ? -35.375 2.531 60.719 1 33 196 LYS A O 1
ATOM 1566 N N . ILE A 1 197 ? -33.719 2.271 59.656 1 31.58 197 ILE A N 1
ATOM 1567 C CA . ILE A 1 197 ? -33.656 3.707 59.938 1 31.58 197 ILE A CA 1
ATOM 1568 C C . ILE A 1 197 ? -34.594 4.43 58.969 1 31.58 197 ILE A C 1
ATOM 1570 O O . ILE A 1 197 ? -34.656 4.121 57.781 1 31.58 197 ILE A O 1
ATOM 1574 N N . ILE A 1 198 ? -35.625 5.082 59.5 1 31.97 198 ILE A N 1
ATOM 1575 C CA . ILE A 1 198 ? -36.719 5.898 59 1 31.97 198 ILE A CA 1
ATOM 1576 C C . ILE A 1 198 ? -36.156 7.004 58.094 1 31.97 198 ILE A C 1
ATOM 1578 O O . ILE A 1 198 ? -35.438 7.879 58.562 1 31.97 198 ILE A O 1
ATOM 1582 N N . SER A 1 199 ? -35.469 6.59 57.062 1 30.11 199 SER A N 1
ATOM 1583 C CA . SER A 1 199 ? -34.844 7.645 56.25 1 30.11 199 SER A CA 1
ATOM 1584 C C . SER A 1 199 ? -35.875 8.695 55.844 1 30.11 199 SER A C 1
ATOM 1586 O O . SER A 1 199 ? -37.031 8.367 55.531 1 30.11 199 SER A O 1
ATOM 1588 N N . PRO A 1 200 ? -35.656 9.906 56.375 1 31.77 200 PRO A N 1
ATOM 1589 C CA . PRO A 1 200 ? -36.562 11.031 56.156 1 31.77 200 PRO A CA 1
ATOM 1590 C C . PRO A 1 200 ? -36.969 11.219 54.688 1 31.77 200 PRO A C 1
ATOM 1592 O O . PRO A 1 200 ? -36.219 10.805 53.812 1 31.77 200 PRO A O 1
ATOM 1595 N N . LYS A 1 201 ? -38.281 11.57 54.375 1 28.2 201 LYS A N 1
ATOM 1596 C CA . LYS A 1 201 ? -39.188 11.625 53.25 1 28.2 201 LYS A CA 1
ATOM 1597 C C . LYS A 1 201 ? -38.656 12.539 52.156 1 28.2 201 LYS A C 1
ATOM 1599 O O . LYS A 1 201 ? -39.281 12.703 51.094 1 28.2 201 LYS A O 1
ATOM 1604 N N . GLY A 1 202 ? -37.75 13.547 52.562 1 28.88 202 GLY A N 1
ATOM 1605 C CA . GLY A 1 202 ? -37.969 14.641 51.625 1 28.88 202 GLY A CA 1
ATOM 1606 C C . GLY A 1 202 ? -37.375 14.375 50.25 1 28.88 202 GLY A C 1
ATOM 1607 O O . GLY A 1 202 ? -36.156 14.328 50.094 1 28.88 202 GLY A O 1
ATOM 1608 N N . LYS A 1 203 ? -37.938 13.477 49.5 1 27.36 203 LYS A N 1
ATOM 1609 C CA . LYS A 1 203 ? -37.406 13.148 48.188 1 27.36 203 LYS A CA 1
ATOM 1610 C C . LYS A 1 203 ? -37.406 14.367 47.281 1 27.36 203 LYS A C 1
ATOM 1612 O O . LYS A 1 203 ? -38.469 14.898 46.938 1 27.36 203 LYS A O 1
ATOM 1617 N N . LYS A 1 204 ? -36.406 15.328 47.531 1 29.81 204 LYS A N 1
ATOM 1618 C CA . LYS A 1 204 ? -36.344 16.297 46.469 1 29.81 204 LYS A CA 1
ATOM 1619 C C . LYS A 1 204 ? -36.375 15.602 45.094 1 29.81 204 LYS A C 1
ATOM 1621 O O . LYS A 1 204 ? -35.781 14.547 44.906 1 29.81 204 LYS A O 1
ATOM 1626 N N . LYS A 1 205 ? -37.375 15.953 44.344 1 26.55 205 LYS A N 1
ATOM 1627 C CA . LYS A 1 205 ? -37.656 15.555 42.969 1 26.55 205 LYS A CA 1
ATOM 1628 C C . LYS A 1 205 ? -36.406 15.617 42.094 1 26.55 205 LYS A C 1
ATOM 1630 O O . LYS A 1 205 ? -35.812 16.688 41.938 1 26.55 205 LYS A O 1
ATOM 1635 N N . LEU A 1 206 ? -35.531 14.664 42.219 1 27.52 206 LEU A N 1
ATOM 1636 C CA . LEU A 1 206 ? -34.469 14.633 41.25 1 27.52 206 LEU A CA 1
ATOM 1637 C C . LEU A 1 206 ? -35.031 14.82 39.844 1 27.52 206 LEU A C 1
ATOM 1639 O O . LEU A 1 206 ? -35.969 14.117 39.438 1 27.52 206 LEU A O 1
ATOM 1643 N N . GLY A 1 207 ? -35 16.078 39.312 1 26.47 207 GLY A N 1
ATOM 1644 C CA . GLY A 1 207 ? -35.375 16.359 37.938 1 26.47 207 GLY A CA 1
ATOM 1645 C C . GLY A 1 207 ? -34.969 15.25 36.969 1 26.47 207 GLY A C 1
ATOM 1646 O O . GLY A 1 207 ? -34.062 14.477 37.25 1 26.47 207 GLY A O 1
ATOM 1647 N N . SER A 1 208 ? -36.031 14.773 36.281 1 25.53 208 SER A N 1
ATOM 1648 C CA . SER A 1 208 ? -35.969 13.75 35.25 1 25.53 208 SER A CA 1
ATOM 1649 C C . SER A 1 208 ? -34.812 14 34.281 1 25.53 208 SER A C 1
ATOM 1651 O O . SER A 1 208 ? -34.844 14.914 33.469 1 25.53 208 SER A O 1
ATOM 1653 N N . ALA A 1 209 ? -33.625 14.188 34.844 1 29.52 209 ALA A N 1
ATOM 1654 C CA . ALA A 1 209 ? -32.656 14.141 33.75 1 29.52 209 ALA A CA 1
ATOM 1655 C C . ALA A 1 209 ? -33 13.047 32.75 1 29.52 209 ALA A C 1
ATOM 1657 O O . ALA A 1 209 ? -33.094 11.875 33.125 1 29.52 209 ALA A O 1
ATOM 1658 N N . LYS A 1 210 ? -33.844 13.477 31.766 1 29.03 210 LYS A N 1
ATOM 1659 C CA . LYS A 1 210 ? -34.062 12.672 30.578 1 29.03 210 LYS A CA 1
ATOM 1660 C C . LYS A 1 210 ? -32.844 11.875 30.203 1 29.03 210 LYS A C 1
ATOM 1662 O O . LYS A 1 210 ? -31.75 12.445 30 1 29.03 210 LYS A O 1
ATOM 1667 N N . SER A 1 211 ? -32.812 10.727 30.797 1 30 211 SER A N 1
ATOM 1668 C CA . SER A 1 211 ? -31.859 9.711 30.328 1 30 211 SER A CA 1
ATOM 1669 C C . SER A 1 211 ? -31.781 9.688 28.812 1 30 211 SER A C 1
ATOM 1671 O O . SER A 1 211 ? -32.781 9.469 28.125 1 30 211 SER A O 1
ATOM 1673 N N . THR A 1 212 ? -31.141 10.742 28.266 1 30.88 212 THR A N 1
ATOM 1674 C CA . THR A 1 212 ? -30.906 10.602 26.828 1 30.88 212 THR A CA 1
ATOM 1675 C C . THR A 1 212 ? -30.688 9.133 26.453 1 30.88 212 THR A C 1
ATOM 1677 O O . THR A 1 212 ? -29.797 8.477 27.016 1 30.88 212 THR A O 1
ATOM 1680 N N . THR A 1 213 ? -31.812 8.484 26.266 1 30.95 213 THR A N 1
ATOM 1681 C CA . THR A 1 213 ? -31.781 7.148 25.688 1 30.95 213 THR A CA 1
ATOM 1682 C C . THR A 1 213 ? -30.625 7.02 24.703 1 30.95 213 THR A C 1
ATOM 1684 O O . THR A 1 213 ? -30.609 7.684 23.656 1 30.95 213 THR A O 1
ATOM 1687 N N . VAL A 1 214 ? -29.484 6.836 25.188 1 34.81 214 VAL A N 1
ATOM 1688 C CA . VAL A 1 214 ? -28.359 6.414 24.375 1 34.81 214 VAL A CA 1
ATOM 1689 C C . VAL A 1 214 ? -28.812 5.348 23.375 1 34.81 214 VAL A C 1
ATOM 1691 O O . VAL A 1 214 ? -29.375 4.328 23.766 1 34.81 214 VAL A O 1
ATOM 1694 N N . VAL A 1 215 ? -29.484 5.715 22.312 1 36.94 215 VAL A N 1
ATOM 1695 C CA . VAL A 1 215 ? -29.703 4.738 21.234 1 36.94 215 VAL A CA 1
ATOM 1696 C C . VAL A 1 215 ? -28.547 3.734 21.219 1 36.94 215 VAL A C 1
ATOM 1698 O O . VAL A 1 215 ? -27.391 4.109 21.031 1 36.94 215 VAL A O 1
ATOM 1701 N N . VAL A 1 216 ? -28.781 2.676 21.875 1 40.94 216 VAL A N 1
ATOM 1702 C CA . VAL A 1 216 ? -27.891 1.526 21.984 1 40.94 216 VAL A CA 1
ATOM 1703 C C . VAL A 1 216 ? -27.453 1.071 20.594 1 40.94 216 VAL A C 1
ATOM 1705 O O . VAL A 1 216 ? -28.281 0.91 19.703 1 40.94 216 VAL A O 1
ATOM 1708 N N . GLU A 1 217 ? -26.281 1.378 20.141 1 48.03 217 GLU A N 1
ATOM 1709 C CA . GLU A 1 217 ? -25.641 0.76 19 1 48.03 217 GLU A CA 1
ATOM 1710 C C . GLU A 1 217 ? -26.031 -0.707 18.859 1 48.03 217 GLU A C 1
ATOM 1712 O O . GLU A 1 217 ? -26.203 -1.407 19.859 1 48.03 217 GLU A O 1
ATOM 1717 N N . GLU A 1 218 ? -26.953 -1.074 17.875 1 52.12 218 GLU A N 1
ATOM 1718 C CA . GLU A 1 218 ? -27.203 -2.488 17.609 1 52.12 218 GLU A CA 1
ATOM 1719 C C . GLU A 1 218 ? -26 -3.338 18.016 1 52.12 218 GLU A C 1
ATOM 1721 O O . GLU A 1 218 ? -24.844 -2.951 17.781 1 52.12 218 GLU A O 1
ATOM 1726 N N . PRO A 1 219 ? -26.359 -4.273 18.891 1 54.28 219 PRO A N 1
ATOM 1727 C CA . PRO A 1 219 ? -25.266 -5.121 19.359 1 54.28 219 PRO A CA 1
ATOM 1728 C C . PRO A 1 219 ? -24.422 -5.699 18.219 1 54.28 219 PRO A C 1
ATOM 1730 O O . PRO A 1 219 ? -24.969 -6.172 17.219 1 54.28 219 PRO A O 1
ATOM 1733 N N . LYS A 1 220 ? -23.203 -5.371 18.172 1 63.25 220 LYS A N 1
ATOM 1734 C CA . LYS A 1 220 ? -22.234 -5.926 17.234 1 63.25 220 LYS A CA 1
ATOM 1735 C C . LYS A 1 220 ? -22.094 -7.434 17.422 1 63.25 220 LYS A C 1
ATOM 1737 O O . LYS A 1 220 ? -22.219 -7.949 18.531 1 63.25 220 LYS A O 1
ATOM 1742 N N . GLU A 1 221 ? -22.25 -8.102 16.266 1 73.44 221 GLU A N 1
ATOM 1743 C CA . GLU A 1 221 ? -21.938 -9.523 16.328 1 73.44 221 GLU A CA 1
ATOM 1744 C C . GLU A 1 221 ? -20.609 -9.758 17.047 1 73.44 221 GLU A C 1
ATOM 1746 O O . GLU A 1 221 ? -19.594 -9.125 16.734 1 73.44 221 GLU A O 1
ATOM 1751 N N . PRO A 1 222 ? -20.812 -10.516 18.094 1 76.62 222 PRO A N 1
ATOM 1752 C CA . PRO A 1 222 ? -19.531 -10.82 18.75 1 76.62 222 PRO A CA 1
ATOM 1753 C C . PRO A 1 222 ? -18.547 -11.539 17.828 1 76.62 222 PRO A C 1
ATOM 1755 O O . PRO A 1 222 ? -18.953 -12.438 17.078 1 76.62 222 PRO A O 1
ATOM 1758 N N . LEU A 1 223 ? -17.391 -11.07 17.844 1 81.38 223 LEU A N 1
ATOM 1759 C CA . LEU A 1 223 ? -16.344 -11.703 17.047 1 81.38 223 LEU A CA 1
ATOM 1760 C C . LEU A 1 223 ? -15.797 -12.938 17.766 1 81.38 223 LEU A C 1
ATOM 1762 O O . LEU A 1 223 ? -15.633 -12.93 18.984 1 81.38 223 LEU A O 1
ATOM 1766 N N . LEU A 1 224 ? -15.648 -13.992 17.016 1 85.69 224 LEU A N 1
ATOM 1767 C CA . LEU A 1 224 ? -14.961 -15.164 17.547 1 85.69 224 LEU A CA 1
ATOM 1768 C C . LEU A 1 224 ? -13.469 -14.883 17.734 1 85.69 224 LEU A C 1
ATOM 1770 O O . LEU A 1 224 ? -12.828 -14.328 16.844 1 85.69 224 LEU A O 1
ATOM 1774 N N . PRO A 1 225 ? -13.023 -15.32 18.922 1 86.69 225 PRO A N 1
ATOM 1775 C CA . PRO A 1 225 ? -11.578 -15.172 19.062 1 86.69 225 PRO A CA 1
ATOM 1776 C C . PRO A 1 225 ? -10.797 -15.883 17.953 1 86.69 225 PRO A C 1
ATOM 1778 O O . PRO A 1 225 ? -11.102 -17.031 17.625 1 86.69 225 PRO A O 1
ATOM 1781 N N . GLY A 1 226 ? -9.945 -15.172 17.328 1 90.25 226 GLY A N 1
ATOM 1782 C CA . GLY A 1 226 ? -9.102 -15.75 16.297 1 90.25 226 GLY A CA 1
ATOM 1783 C C . GLY A 1 226 ? -9.797 -15.852 14.945 1 90.25 226 GLY A C 1
ATOM 1784 O O . GLY A 1 226 ? -9.289 -16.5 14.031 1 90.25 226 GLY A O 1
ATOM 1785 N N . CYS A 1 227 ? -10.883 -15.18 14.844 1 89.25 227 CYS A N 1
ATOM 1786 C CA . CYS A 1 227 ? -11.672 -15.289 13.625 1 89.25 227 CYS A CA 1
ATOM 1787 C C . CYS A 1 227 ? -10.906 -14.75 12.422 1 89.25 227 CYS A C 1
ATOM 1789 O O . CYS A 1 227 ? -11.234 -15.062 11.281 1 89.25 227 CYS A O 1
ATOM 1791 N N . ASN A 1 228 ? -9.828 -14.031 12.648 1 93.94 228 ASN A N 1
ATOM 1792 C CA . ASN A 1 228 ? -8.945 -13.578 11.578 1 93.94 228 ASN A CA 1
ATOM 1793 C C . ASN A 1 228 ? -8.398 -14.758 10.773 1 93.94 228 ASN A C 1
ATOM 1795 O O . ASN A 1 228 ? -8.102 -14.617 9.586 1 93.94 228 ASN A O 1
ATOM 1799 N N . ALA A 1 229 ? -8.328 -15.891 11.398 1 96.5 229 ALA A N 1
ATOM 1800 C CA . ALA A 1 229 ? -7.762 -17.078 10.773 1 96.5 229 ALA A CA 1
ATOM 1801 C C . ALA A 1 229 ? -8.617 -17.531 9.594 1 96.5 229 ALA A C 1
ATOM 1803 O O . ALA A 1 229 ? -8.086 -17.984 8.57 1 96.5 229 ALA A O 1
ATOM 1804 N N . ALA A 1 230 ? -9.93 -17.422 9.781 1 95.75 230 ALA A N 1
ATOM 1805 C CA . ALA A 1 230 ? -10.828 -17.859 8.711 1 95.75 230 ALA A CA 1
ATOM 1806 C C . ALA A 1 230 ? -10.586 -17.047 7.438 1 95.75 230 ALA A C 1
ATOM 1808 O O . ALA A 1 230 ? -10.539 -17.609 6.34 1 95.75 230 ALA A O 1
ATOM 1809 N N . CYS A 1 231 ? -10.383 -15.82 7.605 1 96.62 231 CYS A N 1
ATOM 1810 C CA . CYS A 1 231 ? -10.242 -14.922 6.469 1 96.62 231 CYS A CA 1
ATOM 1811 C C . CYS A 1 231 ? -8.891 -15.109 5.789 1 96.62 231 CYS A C 1
ATOM 1813 O O . CYS A 1 231 ? -8.82 -15.328 4.578 1 96.62 231 CYS A O 1
ATOM 1815 N N . VAL A 1 232 ? -7.816 -15.078 6.527 1 98.06 232 VAL A N 1
ATOM 1816 C CA . VAL A 1 232 ? -6.473 -15.047 5.953 1 98.06 232 VAL A CA 1
ATOM 1817 C C . VAL A 1 232 ? -6.148 -16.406 5.328 1 98.06 232 VAL A C 1
ATOM 1819 O O . VAL A 1 232 ? -5.535 -16.469 4.262 1 98.06 232 VAL A O 1
ATOM 1822 N N . VAL A 1 233 ? -6.555 -17.516 5.961 1 98.56 233 VAL A N 1
ATOM 1823 C CA . VAL A 1 233 ? -6.312 -18.844 5.422 1 98.56 233 VAL A CA 1
ATOM 1824 C C . VAL A 1 233 ? -7.109 -19.031 4.137 1 98.56 233 VAL A C 1
ATOM 1826 O O . VAL A 1 233 ? -6.59 -19.547 3.145 1 98.56 233 VAL A O 1
ATOM 1829 N N . SER A 1 234 ? -8.367 -18.625 4.207 1 98.62 234 SER A N 1
ATOM 1830 C CA . SER A 1 234 ? -9.242 -18.75 3.045 1 98.62 234 SER A CA 1
ATOM 1831 C C . SER A 1 234 ? -8.641 -18.062 1.824 1 98.62 234 SER A C 1
ATOM 1833 O O . SER A 1 234 ? -8.609 -18.641 0.735 1 98.62 234 SER A O 1
ATOM 1835 N N . GLN A 1 235 ? -8.148 -16.844 1.984 1 98.56 235 GLN A N 1
ATOM 1836 C CA . GLN A 1 235 ? -7.543 -16.078 0.9 1 98.56 235 GLN A CA 1
ATOM 1837 C C . GLN A 1 235 ? -6.281 -16.75 0.383 1 98.56 235 GLN A C 1
ATOM 1839 O O . GLN A 1 235 ? -6.094 -16.891 -0.829 1 98.56 235 GLN A O 1
ATOM 1844 N N . ALA A 1 236 ? -5.445 -17.141 1.31 1 98.75 236 ALA A N 1
ATOM 1845 C CA . ALA A 1 236 ? -4.172 -17.75 0.936 1 98.75 236 ALA A CA 1
ATOM 1846 C C . ALA A 1 236 ? -4.391 -19.047 0.153 1 98.75 236 ALA A C 1
ATOM 1848 O O . ALA A 1 236 ? -3.652 -19.344 -0.79 1 98.75 236 ALA A O 1
ATOM 1849 N N . VAL A 1 237 ? -5.387 -19.797 0.539 1 98.88 237 VAL A N 1
ATOM 1850 C CA . VAL A 1 237 ? -5.707 -21.062 -0.13 1 98.88 237 VAL A CA 1
ATOM 1851 C C . VAL A 1 237 ? -6.199 -20.781 -1.548 1 98.88 237 VAL A C 1
ATOM 1853 O O . VAL A 1 237 ? -5.828 -21.484 -2.492 1 98.88 237 VAL A O 1
ATOM 1856 N N . ALA A 1 238 ? -7.012 -19.766 -1.698 1 98.81 238 ALA A N 1
ATOM 1857 C CA . ALA A 1 238 ? -7.516 -19.406 -3.02 1 98.81 238 ALA A CA 1
ATOM 1858 C C . ALA A 1 238 ? -6.371 -19.047 -3.965 1 98.81 238 ALA A C 1
ATOM 1860 O O . ALA A 1 238 ? -6.355 -19.469 -5.121 1 98.81 238 ALA A O 1
ATOM 1861 N N . VAL A 1 239 ? -5.438 -18.297 -3.475 1 98.81 239 VAL A N 1
ATOM 1862 C CA . VAL A 1 239 ? -4.297 -17.875 -4.285 1 98.81 239 VAL A CA 1
ATOM 1863 C C . VAL A 1 239 ? -3.432 -19.094 -4.617 1 98.81 239 VAL A C 1
ATOM 1865 O O . VAL A 1 239 ? -2.949 -19.234 -5.742 1 98.81 239 VAL A O 1
ATOM 1868 N N . ALA A 1 240 ? -3.223 -19.969 -3.652 1 98.75 240 ALA A N 1
ATOM 1869 C CA . ALA A 1 240 ? -2.447 -21.188 -3.875 1 98.75 240 ALA A CA 1
ATOM 1870 C C . ALA A 1 240 ? -3.088 -22.047 -4.953 1 98.75 240 ALA A C 1
ATOM 1872 O O . ALA A 1 240 ? -2.396 -22.594 -5.82 1 98.75 240 ALA A O 1
ATOM 1873 N N . ALA A 1 241 ? -4.387 -22.203 -4.875 1 98.69 241 ALA A N 1
ATOM 1874 C CA . ALA A 1 241 ? -5.121 -23 -5.848 1 98.69 241 ALA A CA 1
ATOM 1875 C C . ALA A 1 241 ? -4.957 -22.438 -7.258 1 98.69 241 ALA A C 1
ATOM 1877 O O . ALA A 1 241 ? -4.746 -23.188 -8.211 1 98.69 241 ALA A O 1
ATOM 1878 N N . ALA A 1 242 ? -5.094 -21.141 -7.391 1 98.5 242 ALA A N 1
ATOM 1879 C CA . ALA A 1 242 ? -4.926 -20.484 -8.688 1 98.5 242 ALA A CA 1
ATOM 1880 C C . ALA A 1 242 ? -3.529 -20.734 -9.25 1 98.5 242 ALA A C 1
ATOM 1882 O O . ALA A 1 242 ? -3.379 -21.047 -10.438 1 98.5 242 ALA A O 1
ATOM 1883 N N . LYS A 1 243 ? -2.549 -20.641 -8.391 1 97.12 243 LYS A N 1
ATOM 1884 C CA . LYS A 1 243 ? -1.163 -20.859 -8.797 1 97.12 243 LYS A CA 1
ATOM 1885 C C . LYS A 1 243 ? -0.949 -22.281 -9.289 1 97.12 243 LYS A C 1
ATOM 1887 O O . LYS A 1 243 ? -0.306 -22.5 -10.32 1 97.12 243 LYS A O 1
ATOM 1892 N N . LEU A 1 244 ? -1.43 -23.25 -8.586 1 96.12 244 LEU A N 1
ATOM 1893 C CA . LEU A 1 244 ? -1.285 -24.656 -8.938 1 96.12 244 LEU A CA 1
ATOM 1894 C C . LEU A 1 244 ? -1.987 -24.969 -10.258 1 96.12 244 LEU A C 1
ATOM 1896 O O . LEU A 1 244 ? -1.506 -25.781 -11.055 1 96.12 244 LEU A O 1
ATOM 1900 N N . ALA A 1 245 ? -3.092 -24.25 -10.438 1 95.5 245 ALA A N 1
ATOM 1901 C CA . ALA A 1 245 ? -3.863 -24.453 -11.664 1 95.5 245 ALA A CA 1
ATOM 1902 C C . ALA A 1 245 ? -3.281 -23.641 -12.82 1 95.5 245 ALA A C 1
ATOM 1904 O O . ALA A 1 245 ? -3.734 -23.766 -13.961 1 95.5 245 ALA A O 1
ATOM 1905 N N . LYS A 1 246 ? -2.283 -22.797 -12.508 1 93.44 246 LYS A N 1
ATOM 1906 C CA . LYS A 1 246 ? -1.628 -21.938 -13.5 1 93.44 246 LYS A CA 1
ATOM 1907 C C . LYS A 1 246 ? -2.631 -21 -14.172 1 93.44 246 LYS A C 1
ATOM 1909 O O . LYS A 1 246 ? -2.605 -20.844 -15.391 1 93.44 246 LYS A O 1
ATOM 1914 N N . ILE A 1 247 ? -3.605 -20.484 -13.438 1 96.06 247 ILE A N 1
ATOM 1915 C CA . ILE A 1 247 ? -4.551 -19.469 -13.883 1 96.06 247 ILE A CA 1
ATOM 1916 C C . ILE A 1 247 ? -4.504 -18.266 -12.945 1 96.06 247 ILE A C 1
ATOM 1918 O O . ILE A 1 247 ? -3.883 -18.328 -11.875 1 96.06 247 ILE A O 1
ATOM 1922 N N . GLN A 1 248 ? -5.117 -17.203 -13.383 1 97.31 248 GLN A N 1
ATOM 1923 C CA . GLN A 1 248 ? -5.168 -16.016 -12.539 1 97.31 248 GLN A CA 1
ATOM 1924 C C . GLN A 1 248 ? -6.129 -16.203 -11.375 1 97.31 248 GLN A C 1
ATOM 1926 O O . GLN A 1 248 ? -7.098 -16.953 -11.477 1 97.31 248 GLN A O 1
ATOM 1931 N N . THR A 1 249 ? -5.844 -15.508 -10.273 1 98.62 249 THR A N 1
ATOM 1932 C CA . THR A 1 249 ? -6.66 -15.625 -9.07 1 98.62 249 THR A CA 1
ATOM 1933 C C . THR A 1 249 ? -8.117 -15.266 -9.367 1 98.62 249 THR A C 1
ATOM 1935 O O . THR A 1 249 ? -9.031 -15.93 -8.875 1 98.62 249 THR A O 1
ATOM 1938 N N . PHE A 1 250 ? -8.375 -14.211 -10.234 1 98.56 250 PHE A N 1
ATOM 1939 C CA . PHE A 1 250 ? -9.75 -13.828 -10.523 1 98.56 250 PHE A CA 1
ATOM 1940 C C . PHE A 1 250 ? -10.461 -14.914 -11.312 1 98.56 250 PHE A C 1
ATOM 1942 O O . PHE A 1 250 ? -11.672 -15.109 -11.172 1 98.56 250 PHE A O 1
ATOM 1949 N N . GLU A 1 251 ? -9.75 -15.664 -12.141 1 98.19 251 GLU A N 1
ATOM 1950 C CA . GLU A 1 251 ? -10.328 -16.781 -12.875 1 98.19 251 GLU A CA 1
ATOM 1951 C C . GLU A 1 251 ? -10.695 -17.938 -11.945 1 98.19 251 GLU A C 1
ATOM 1953 O O . GLU A 1 251 ? -11.75 -18.547 -12.109 1 98.19 251 GLU A O 1
ATOM 1958 N N . HIS A 1 252 ? -9.75 -18.188 -11.016 1 98.25 252 HIS A N 1
ATOM 1959 C CA . HIS A 1 252 ? -10.039 -19.234 -10.031 1 98.25 252 HIS A CA 1
ATOM 1960 C C . HIS A 1 252 ? -11.297 -18.906 -9.242 1 98.25 252 HIS A C 1
ATOM 1962 O O . HIS A 1 252 ? -12.141 -19.781 -9.016 1 98.25 252 HIS A O 1
ATOM 1968 N N . ILE A 1 253 ? -11.445 -17.656 -8.828 1 98.56 253 ILE A N 1
ATOM 1969 C CA . ILE A 1 253 ? -12.609 -17.234 -8.055 1 98.56 253 ILE A CA 1
ATOM 1970 C C . ILE A 1 253 ? -13.859 -17.344 -8.922 1 98.56 253 ILE A C 1
ATOM 1972 O O . ILE A 1 253 ? -14.922 -17.75 -8.438 1 98.56 253 ILE A O 1
ATOM 1976 N N . ALA A 1 254 ? -13.734 -16.984 -10.18 1 98.25 254 ALA A N 1
ATOM 1977 C CA . ALA A 1 254 ? -14.859 -17.125 -11.102 1 98.25 254 ALA A CA 1
ATOM 1978 C C . ALA A 1 254 ? -15.297 -18.578 -11.211 1 98.25 254 ALA A C 1
ATOM 1980 O O . ALA A 1 254 ? -16.5 -18.875 -11.305 1 98.25 254 ALA A O 1
ATOM 1981 N N . ASN A 1 255 ? -14.32 -19.5 -11.188 1 97.38 255 ASN A N 1
ATOM 1982 C CA . ASN A 1 255 ? -14.625 -20.922 -11.242 1 97.38 255 ASN A CA 1
ATOM 1983 C C . ASN A 1 255 ? -15.336 -21.391 -9.977 1 97.38 255 ASN A C 1
ATOM 1985 O O . ASN A 1 255 ? -16.125 -22.328 -10.016 1 97.38 255 ASN A O 1
ATOM 1989 N N . LEU A 1 256 ? -14.977 -20.781 -8.828 1 97.25 256 LEU A N 1
ATOM 1990 C CA . LEU A 1 256 ? -15.688 -21.094 -7.59 1 97.25 256 LEU A CA 1
ATOM 1991 C C . LEU A 1 256 ? -17.125 -20.594 -7.656 1 97.25 256 LEU A C 1
ATOM 1993 O O . LEU A 1 256 ? -18.031 -21.219 -7.078 1 97.25 256 LEU A O 1
ATOM 1997 N N . TYR A 1 257 ? -17.312 -19.516 -8.281 1 95.69 257 TYR A N 1
ATOM 1998 C CA . TYR A 1 257 ? -18.609 -18.875 -8.406 1 95.69 257 TYR A CA 1
ATOM 1999 C C . TYR A 1 257 ? -19.531 -19.672 -9.32 1 95.69 257 TYR A C 1
ATOM 2001 O O . TYR A 1 257 ? -20.719 -19.844 -9.023 1 95.69 257 TYR A O 1
ATOM 2009 N N . SER A 1 258 ? -18.953 -20.125 -10.422 1 93.19 258 SER A N 1
ATOM 2010 C CA . SER A 1 258 ? -19.719 -20.891 -11.406 1 93.19 258 SER A CA 1
ATOM 2011 C C . SER A 1 258 ? -18.953 -22.125 -11.859 1 93.19 258 SER A C 1
ATOM 2013 O O . SER A 1 258 ? -17.75 -22.078 -12.062 1 93.19 258 SER A O 1
ATOM 2015 N N . ALA A 1 259 ? -19.688 -23.156 -12.094 1 87.12 259 ALA A N 1
ATOM 2016 C CA . ALA A 1 259 ? -19.094 -24.406 -12.555 1 87.12 259 ALA A CA 1
ATOM 2017 C C . ALA A 1 259 ? -18.656 -24.297 -14.016 1 87.12 259 ALA A C 1
ATOM 2019 O O . ALA A 1 259 ? -17.766 -25.031 -14.461 1 87.12 259 ALA A O 1
ATOM 2020 N N . GLU A 1 260 ? -19.219 -23.406 -14.688 1 88.5 260 GLU A N 1
ATOM 2021 C CA . GLU A 1 260 ? -18.859 -23.188 -16.078 1 88.5 260 GLU A CA 1
ATOM 2022 C C . GLU A 1 260 ? -17.719 -22.172 -16.203 1 88.5 260 GLU A C 1
ATOM 2024 O O . GLU A 1 260 ? -17.734 -21.141 -15.531 1 88.5 260 GLU A O 1
ATOM 2029 N N . GLU A 1 261 ? -16.797 -22.547 -16.984 1 88.25 261 GLU A N 1
ATOM 2030 C CA . GLU A 1 261 ? -15.695 -21.625 -17.219 1 88.25 261 GLU A CA 1
ATOM 2031 C C . GLU A 1 261 ? -16.188 -20.344 -17.875 1 88.25 261 GLU A C 1
ATOM 2033 O O . GLU A 1 261 ? -16.906 -20.391 -18.875 1 88.25 261 GLU A O 1
ATOM 2038 N N . GLN A 1 262 ? -15.773 -19.281 -17.297 1 90.75 262 GLN A N 1
ATOM 2039 C CA . GLN A 1 262 ? -16.172 -17.984 -17.844 1 90.75 262 GLN A CA 1
ATOM 2040 C C . GLN A 1 262 ? -15.281 -17.578 -19 1 90.75 262 GLN A C 1
ATOM 2042 O O . GLN A 1 262 ? -14.055 -17.531 -18.875 1 90.75 262 GLN A O 1
ATOM 2047 N N . GLN A 1 263 ? -15.867 -17.219 -20.078 1 92.31 263 GLN A N 1
ATOM 2048 C CA . GLN A 1 263 ? -15.109 -16.859 -21.266 1 92.31 263 GLN A CA 1
ATOM 2049 C C . GLN A 1 263 ? -14.836 -15.359 -21.312 1 92.31 263 GLN A C 1
ATOM 2051 O O . GLN A 1 263 ? -13.82 -14.922 -21.844 1 92.31 263 GLN A O 1
ATOM 2056 N N . GLU A 1 264 ? -15.797 -14.648 -20.812 1 96.06 264 GLU A N 1
ATOM 2057 C CA . GLU A 1 264 ? -15.672 -13.195 -20.766 1 96.06 264 GLU A CA 1
ATOM 2058 C C . GLU A 1 264 ? -15.898 -12.664 -19.359 1 96.06 264 GLU A C 1
ATOM 2060 O O . GLU A 1 264 ? -16.594 -13.297 -18.562 1 96.06 264 GLU A O 1
ATOM 2065 N N . PHE A 1 265 ? -15.258 -11.578 -19.125 1 97.12 265 PHE A N 1
ATOM 2066 C CA . PHE A 1 265 ? -15.359 -10.945 -17.812 1 97.12 265 PHE A CA 1
ATOM 2067 C C . PHE A 1 265 ? -15.789 -9.484 -17.953 1 97.12 265 PHE A C 1
ATOM 2069 O O . PHE A 1 265 ? -15.352 -8.797 -18.875 1 97.12 265 PHE A O 1
ATOM 2076 N N . GLU A 1 266 ? -16.688 -9.109 -17.125 1 95.31 266 GLU A N 1
ATOM 2077 C CA . GLU A 1 266 ? -17 -7.691 -16.969 1 95.31 266 GLU A CA 1
ATOM 2078 C C . GLU A 1 266 ? -16.219 -7.082 -15.805 1 95.31 266 GLU A C 1
ATOM 2080 O O . GLU A 1 266 ? -16.281 -7.586 -14.68 1 95.31 266 GLU A O 1
ATOM 2085 N N . LEU A 1 267 ? -15.469 -6.031 -16.094 1 97.75 267 LEU A N 1
ATOM 2086 C CA . LEU A 1 267 ? -14.75 -5.348 -15.031 1 97.75 267 LEU A CA 1
ATOM 2087 C C . LEU A 1 267 ? -15.695 -4.449 -14.234 1 97.75 267 LEU A C 1
ATOM 2089 O O . LEU A 1 267 ? -16.594 -3.83 -14.797 1 97.75 267 LEU A O 1
ATOM 2093 N N . PRO A 1 268 ? -15.523 -4.383 -12.953 1 98 268 PRO A N 1
ATOM 2094 C CA . PRO A 1 268 ? -16.422 -3.566 -12.125 1 98 268 PRO A CA 1
ATOM 2095 C C . PRO A 1 268 ? -16.266 -2.07 -12.391 1 98 268 PRO A C 1
ATOM 2097 O O . PRO A 1 268 ? -15.18 -1.614 -12.75 1 98 268 PRO A O 1
ATOM 2100 N N . LEU A 1 269 ? -17.359 -1.358 -12.203 1 98 269 LEU A N 1
ATOM 2101 C CA . LEU A 1 269 ? -17.281 0.097 -12.156 1 98 269 LEU A CA 1
ATOM 2102 C C . LEU A 1 269 ? -16.656 0.57 -10.852 1 98 269 LEU A C 1
ATOM 2104 O O . LEU A 1 269 ? -16.734 -0.117 -9.828 1 98 269 LEU A O 1
ATOM 2108 N N . LEU A 1 270 ? -16.094 1.71 -10.938 1 98.56 270 LEU A N 1
ATOM 2109 C CA . LEU A 1 270 ? -15.367 2.213 -9.781 1 98.56 270 LEU A CA 1
ATOM 2110 C C . LEU A 1 270 ? -16.25 3.135 -8.938 1 98.56 270 LEU A C 1
ATOM 2112 O O . LEU A 1 270 ? -17 3.941 -9.484 1 98.56 270 LEU A O 1
ATOM 2116 N N . MET A 1 271 ? -16.297 2.941 -7.66 1 98.81 271 MET A N 1
ATOM 2117 C CA . MET A 1 271 ? -16.719 3.924 -6.66 1 98.81 271 MET A CA 1
ATOM 2118 C C . MET A 1 271 ? -15.516 4.441 -5.875 1 98.81 271 MET A C 1
ATOM 2120 O O . MET A 1 271 ? -15.086 3.814 -4.906 1 98.81 271 MET A O 1
ATOM 2124 N N . VAL A 1 272 ? -15.055 5.629 -6.223 1 98.88 272 VAL A N 1
ATOM 2125 C CA . VAL A 1 272 ? -13.781 6.121 -5.711 1 98.88 272 VAL A CA 1
ATOM 2126 C C . VAL A 1 272 ? -14.023 7.234 -4.691 1 98.88 272 VAL A C 1
ATOM 2128 O O . VAL A 1 272 ? -14.656 8.242 -5.008 1 98.88 272 VAL A O 1
ATOM 2131 N N . ASN A 1 273 ? -13.477 7.012 -3.516 1 98.75 273 ASN A N 1
ATOM 2132 C CA . ASN A 1 273 ? -13.594 8.031 -2.475 1 98.75 273 ASN A CA 1
ATOM 2133 C C . ASN A 1 273 ? -12.852 9.305 -2.852 1 98.75 273 ASN A C 1
ATOM 2135 O O . ASN A 1 273 ? -11.734 9.258 -3.357 1 98.75 273 ASN A O 1
ATOM 2139 N N . LEU A 1 274 ? -13.508 10.453 -2.609 1 98.69 274 LEU A N 1
ATOM 2140 C CA . LEU A 1 274 ? -12.906 11.742 -2.93 1 98.69 274 LEU A CA 1
ATOM 2141 C C . LEU A 1 274 ? -12.836 12.633 -1.691 1 98.69 274 LEU A C 1
ATOM 2143 O O . LEU A 1 274 ? -11.781 13.211 -1.396 1 98.69 274 LEU A O 1
ATOM 2147 N N . LEU A 1 275 ? -13.938 12.789 -1.048 1 98.38 275 LEU A N 1
ATOM 2148 C CA . LEU A 1 275 ? -14.07 13.664 0.109 1 98.38 275 LEU A CA 1
ATOM 2149 C C . LEU A 1 275 ? -14.656 12.914 1.299 1 98.38 275 LEU A C 1
ATOM 2151 O O . LEU A 1 275 ? -15.508 12.039 1.127 1 98.38 275 LEU A O 1
ATOM 2155 N N . ASN A 1 276 ? -14.234 13.258 2.412 1 97.25 276 ASN A N 1
ATOM 2156 C CA . ASN A 1 276 ? -14.758 12.68 3.646 1 97.25 276 ASN A CA 1
ATOM 2157 C C . ASN A 1 276 ? -15.188 13.766 4.633 1 97.25 276 ASN A C 1
ATOM 2159 O O . ASN A 1 276 ? -14.547 14.812 4.727 1 97.25 276 ASN A O 1
ATOM 2163 N N . SER A 1 277 ? -16.203 13.508 5.27 1 96.62 277 SER A N 1
ATOM 2164 C CA . SER A 1 277 ? -16.797 14.344 6.305 1 96.62 277 SER A CA 1
ATOM 2165 C C . SER A 1 277 ? -17.656 13.523 7.258 1 96.62 277 SER A C 1
ATOM 2167 O O . SER A 1 277 ? -17.406 12.336 7.465 1 96.62 277 SER A O 1
ATOM 2169 N N . GLY A 1 278 ? -18.609 14.156 7.883 1 94.5 278 GLY A N 1
ATOM 2170 C CA . GLY A 1 278 ? -19.453 13.414 8.797 1 94.5 278 GLY A CA 1
ATOM 2171 C C . GLY A 1 278 ? -19.094 13.625 10.258 1 94.5 278 GLY A C 1
ATOM 2172 O O . GLY A 1 278 ? -18.219 14.43 10.57 1 94.5 278 GLY A O 1
ATOM 2173 N N . LYS A 1 279 ? -19.703 12.852 11.078 1 91.56 279 LYS A N 1
ATOM 2174 C CA . LYS A 1 279 ? -19.688 13.055 12.523 1 91.56 279 LYS A CA 1
ATOM 2175 C C . LYS A 1 279 ? -18.266 12.977 13.07 1 91.56 279 LYS A C 1
ATOM 2177 O O . LYS A 1 279 ? -17.922 13.688 14.016 1 91.56 279 LYS A O 1
ATOM 2182 N N . ALA A 1 280 ? -17.5 12.156 12.469 1 90.06 280 ALA A N 1
ATOM 2183 C CA . ALA A 1 280 ? -16.156 11.906 12.984 1 90.06 280 ALA A CA 1
ATOM 2184 C C . ALA A 1 280 ? -15.188 12.992 12.539 1 90.06 280 ALA A C 1
ATOM 2186 O O . ALA A 1 280 ? -14.094 13.125 13.094 1 90.06 280 ALA A O 1
ATOM 2187 N N . TYR A 1 281 ? -15.531 13.797 11.617 1 92.12 281 TYR A N 1
ATOM 2188 C CA . TYR A 1 281 ? -14.609 14.719 10.953 1 92.12 281 TYR A CA 1
ATOM 2189 C C . TYR A 1 281 ? -14.945 16.172 11.305 1 92.12 281 TYR A C 1
ATOM 2191 O O . TYR A 1 281 ? -16 16.453 11.859 1 92.12 281 TYR A O 1
ATOM 2199 N N . PRO A 1 282 ? -14.016 17.047 11.008 1 89.25 282 PRO A N 1
ATOM 2200 C CA . PRO A 1 282 ? -14.289 18.453 11.305 1 89.25 282 PRO A CA 1
ATOM 2201 C C . PRO A 1 282 ? -15.453 19.016 10.492 1 89.25 282 PRO A C 1
ATOM 2203 O O . PRO A 1 282 ? -15.648 18.625 9.336 1 89.25 282 PRO A O 1
ATOM 2206 N N . GLY A 1 283 ? -16.156 19.984 11.133 1 93.56 283 GLY A N 1
ATOM 2207 C CA . GLY A 1 283 ? -17.312 20.578 10.492 1 93.56 283 GLY A CA 1
ATOM 2208 C C . GLY A 1 283 ? -18.625 20.172 11.141 1 93.56 283 GLY A C 1
ATOM 2209 O O . GLY A 1 283 ? -18.641 19.438 12.133 1 93.56 283 GLY A O 1
ATOM 2210 N N . LYS A 1 284 ? -19.75 20.625 10.508 1 96.62 284 LYS A N 1
ATOM 2211 C CA . LYS A 1 284 ? -21.047 20.406 11.133 1 96.62 284 LYS A CA 1
ATOM 2212 C C . LYS A 1 284 ? -21.875 19.406 10.328 1 96.62 284 LYS A C 1
ATOM 2214 O O . LYS A 1 284 ? -22.859 18.859 10.836 1 96.62 284 LYS A O 1
ATOM 2219 N N . GLN A 1 285 ? -21.562 19.266 9.109 1 96.44 285 GLN A N 1
ATOM 2220 C CA . GLN A 1 285 ? -22.375 18.406 8.258 1 96.44 285 GLN A CA 1
ATOM 2221 C C . GLN A 1 285 ? -22.141 16.922 8.578 1 96.44 285 GLN A C 1
ATOM 2223 O O . GLN A 1 285 ? -21 16.5 8.719 1 96.44 285 GLN A O 1
ATOM 2228 N N . ASN A 1 286 ? -23.188 16.094 8.75 1 97.12 286 ASN A N 1
ATOM 2229 C CA . ASN A 1 286 ? -23.094 14.695 9.141 1 97.12 286 ASN A CA 1
ATOM 2230 C C . ASN A 1 286 ? -23.688 13.781 8.07 1 97.12 286 ASN A C 1
ATOM 2232 O O . ASN A 1 286 ? -23.516 12.562 8.133 1 97.12 286 ASN A O 1
ATOM 2236 N N . LEU A 1 287 ? -24.297 14.336 7.082 1 98.06 287 LEU A N 1
ATOM 2237 C CA . LEU A 1 287 ? -25.094 13.578 6.125 1 98.06 287 LEU A CA 1
ATOM 2238 C C . LEU A 1 287 ? -24.203 12.75 5.207 1 98.06 287 LEU A C 1
ATOM 2240 O O . LEU A 1 287 ? -24.547 11.617 4.855 1 98.06 287 LEU A O 1
ATOM 2244 N N . ILE A 1 288 ? -23.109 13.391 4.762 1 98.38 288 ILE A N 1
ATOM 2245 C CA . ILE A 1 288 ? -22.219 12.742 3.812 1 98.38 288 ILE A CA 1
ATOM 2246 C C . ILE A 1 288 ? -20.922 12.352 4.516 1 98.38 288 ILE A C 1
ATOM 2248 O O . ILE A 1 288 ? -20.125 13.219 4.887 1 98.38 288 ILE A O 1
ATOM 2252 N N . LYS A 1 289 ? -20.75 11.109 4.656 1 97.31 289 LYS A N 1
ATOM 2253 C CA . LYS A 1 289 ? -19.5 10.609 5.215 1 97.31 289 LYS A CA 1
ATOM 2254 C C . LYS A 1 289 ? -18.406 10.508 4.145 1 97.31 289 LYS A C 1
ATOM 2256 O O . LYS A 1 289 ? -17.25 10.82 4.395 1 97.31 289 LYS A O 1
ATOM 2261 N N . GLU A 1 290 ? -18.797 9.969 2.998 1 98.38 290 GLU A N 1
ATOM 2262 C CA . GLU A 1 290 ? -17.922 9.883 1.829 1 98.38 290 GLU A CA 1
ATOM 2263 C C . GLU A 1 290 ? -18.625 10.391 0.576 1 98.38 290 GLU A C 1
ATOM 2265 O O . GLU A 1 290 ? -19.766 10.031 0.308 1 98.38 290 GLU A O 1
ATOM 2270 N N . LEU A 1 291 ? -18 11.227 -0.083 1 98.88 291 LEU A N 1
ATOM 2271 C CA . LEU A 1 291 ? -18.406 11.539 -1.45 1 98.88 291 LEU A CA 1
ATOM 2272 C C . LEU A 1 291 ? -17.578 10.742 -2.455 1 98.88 291 LEU A C 1
ATOM 2274 O O . LEU A 1 291 ? -16.359 10.859 -2.484 1 98.88 291 LEU A O 1
ATOM 2278 N N . LEU A 1 292 ? -18.25 9.992 -3.301 1 98.94 292 LEU A N 1
ATOM 2279 C CA . LEU A 1 292 ? -17.609 9.047 -4.219 1 98.94 292 LEU A CA 1
ATOM 2280 C C . LEU A 1 292 ? -17.734 9.523 -5.66 1 98.94 292 LEU A C 1
ATOM 2282 O O . LEU A 1 292 ? -18.766 10.078 -6.047 1 98.94 292 LEU A O 1
ATOM 2286 N N . LEU A 1 293 ? -16.734 9.281 -6.426 1 98.94 293 LEU A N 1
ATOM 2287 C CA . LEU A 1 293 ? -16.781 9.477 -7.871 1 98.94 293 LEU A CA 1
ATOM 2288 C C . LEU A 1 293 ? -17.062 8.164 -8.586 1 98.94 293 LEU A C 1
ATOM 2290 O O . LEU A 1 293 ? -16.516 7.121 -8.219 1 98.94 293 LEU A O 1
ATOM 2294 N N . ILE A 1 294 ? -17.906 8.211 -9.547 1 98.88 294 ILE A N 1
ATOM 2295 C CA . ILE A 1 294 ? -18.25 7.062 -10.383 1 98.88 294 ILE A CA 1
ATOM 2296 C C . ILE A 1 294 ? -18.109 7.434 -11.859 1 98.88 294 ILE A C 1
ATOM 2298 O O . ILE A 1 294 ? -18.734 8.391 -12.328 1 98.88 294 ILE A O 1
ATOM 2302 N N . PRO A 1 295 ? -17.297 6.754 -12.586 1 98.12 295 PRO A N 1
ATOM 2303 C CA . PRO A 1 295 ? -17.141 7.078 -14.008 1 98.12 295 PRO A CA 1
ATOM 2304 C C . PRO A 1 295 ? -18.328 6.645 -14.852 1 98.12 295 PRO A C 1
ATOM 2306 O O . PRO A 1 295 ? -19.141 5.828 -14.406 1 98.12 295 PRO A O 1
ATOM 2309 N N . LYS A 1 296 ? -18.391 7.227 -16 1 96.56 296 LYS A N 1
ATOM 2310 C CA . LYS A 1 296 ? -19.406 6.812 -16.969 1 96.56 296 LYS A CA 1
ATOM 2311 C C . LYS A 1 296 ? -19.203 5.363 -17.406 1 96.56 296 LYS A C 1
ATOM 2313 O O . LYS A 1 296 ? -18.078 4.965 -17.734 1 96.56 296 LYS A O 1
ATOM 2318 N N . PRO A 1 297 ? -20.266 4.551 -17.359 1 96.06 297 PRO A N 1
ATOM 2319 C CA . PRO A 1 297 ? -20.125 3.197 -17.891 1 96.06 297 PRO A CA 1
ATOM 2320 C C . PRO A 1 297 ? -19.703 3.189 -19.359 1 96.06 297 PRO A C 1
ATOM 2322 O O . PRO A 1 297 ? -20.016 4.133 -20.109 1 96.06 297 PRO A O 1
ATOM 2325 N N . GLY A 1 298 ? -19.016 2.164 -19.828 1 93.75 298 GLY A N 1
ATOM 2326 C CA . GLY A 1 298 ? -18.625 2.021 -21.219 1 93.75 298 GLY A CA 1
ATOM 2327 C C . GLY A 1 298 ? -17.188 2.432 -21.484 1 93.75 298 GLY A C 1
ATOM 2328 O O . GLY A 1 298 ? -16.641 2.129 -22.547 1 93.75 298 GLY A O 1
ATOM 2329 N N . LYS A 1 299 ? -16.625 3.062 -20.531 1 94.19 299 LYS A N 1
ATOM 2330 C CA . LYS A 1 299 ? -15.211 3.385 -20.641 1 94.19 299 LYS A CA 1
ATOM 2331 C C . LYS A 1 299 ? -14.344 2.234 -20.141 1 94.19 299 LYS A C 1
ATOM 2333 O O . LYS A 1 299 ? -14.797 1.411 -19.344 1 94.19 299 LYS A O 1
ATOM 2338 N N . THR A 1 300 ? -13.125 2.244 -20.656 1 95.94 300 THR A N 1
ATOM 2339 C CA . THR A 1 300 ? -12.164 1.308 -20.078 1 95.94 300 THR A CA 1
ATOM 2340 C C . THR A 1 300 ? -11.781 1.729 -18.656 1 95.94 300 THR A C 1
ATOM 2342 O O . THR A 1 300 ? -11.969 2.885 -18.281 1 95.94 300 THR A O 1
ATOM 2345 N N . LEU A 1 301 ? -11.32 0.757 -17.922 1 97.25 301 LEU A N 1
ATOM 2346 C CA . LEU A 1 301 ? -10.844 1.065 -16.578 1 97.25 301 LEU A CA 1
ATOM 2347 C C . LEU A 1 301 ? -9.727 2.102 -16.625 1 97.25 301 LEU A C 1
ATOM 2349 O O . LEU A 1 301 ? -9.664 2.99 -15.773 1 97.25 301 LEU A O 1
ATOM 2353 N N . ARG A 1 302 ? -8.836 1.986 -17.562 1 96.75 302 ARG A N 1
ATOM 2354 C CA . ARG A 1 302 ? -7.711 2.9 -17.75 1 96.75 302 ARG A CA 1
ATOM 2355 C C . ARG A 1 302 ? -8.195 4.332 -17.953 1 96.75 302 ARG A C 1
ATOM 2357 O O . ARG A 1 302 ? -7.707 5.258 -17.312 1 96.75 302 ARG A O 1
ATOM 2364 N N . GLU A 1 303 ? -9.133 4.473 -18.812 1 96.62 303 GLU A N 1
ATOM 2365 C CA . GLU A 1 303 ? -9.703 5.789 -19.078 1 96.62 303 GLU A CA 1
ATOM 2366 C C . GLU A 1 303 ? -10.414 6.355 -17.859 1 96.62 303 GLU A C 1
ATOM 2368 O O . GLU A 1 303 ? -10.273 7.539 -17.547 1 96.62 303 GLU A O 1
ATOM 2373 N N . SER A 1 304 ? -11.148 5.477 -17.219 1 97.38 304 SER A N 1
ATOM 2374 C CA . SER A 1 304 ? -11.875 5.883 -16.031 1 97.38 304 SER A CA 1
ATOM 2375 C C . SER A 1 304 ? -10.93 6.359 -14.93 1 97.38 304 SER A C 1
ATOM 2377 O O . SER A 1 304 ? -11.148 7.41 -14.328 1 97.38 304 SER A O 1
ATOM 2379 N N . LEU A 1 305 ? -9.906 5.582 -14.719 1 98.12 305 LEU A N 1
ATOM 2380 C CA . LEU A 1 305 ? -8.961 5.914 -13.664 1 98.12 305 LEU A CA 1
ATOM 2381 C C . LEU A 1 305 ? -8.211 7.207 -13.984 1 98.12 305 LEU A C 1
ATOM 2383 O O . LEU A 1 305 ? -7.934 8.008 -13.086 1 98.12 305 LEU A O 1
ATOM 2387 N N . LYS A 1 306 ? -7.871 7.41 -15.211 1 96.81 306 LYS A N 1
ATOM 2388 C CA . LYS A 1 306 ? -7.199 8.641 -15.617 1 96.81 306 LYS A CA 1
ATOM 2389 C C . LYS A 1 306 ? -8.062 9.867 -15.32 1 96.81 306 LYS A C 1
ATOM 2391 O O . LYS A 1 306 ? -7.582 10.852 -14.773 1 96.81 306 LYS A O 1
ATOM 2396 N N . GLN A 1 307 ? -9.312 9.781 -15.641 1 97.56 307 GLN A N 1
ATOM 2397 C CA . GLN A 1 307 ? -10.234 10.883 -15.414 1 97.56 307 GLN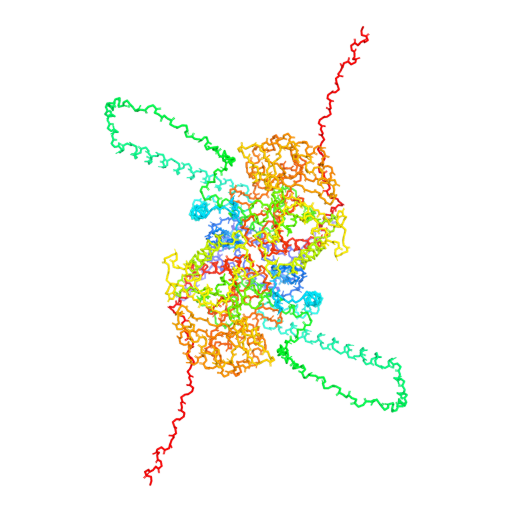 A CA 1
ATOM 2398 C C . GLN A 1 307 ? -10.438 11.125 -13.922 1 97.56 307 GLN A C 1
ATOM 2400 O O . GLN A 1 307 ? -10.406 12.273 -13.461 1 97.56 307 GLN A O 1
ATOM 2405 N N . LEU A 1 308 ? -10.664 10.039 -13.219 1 98.69 308 LEU A N 1
ATOM 2406 C CA . LEU A 1 308 ? -10.961 10.164 -11.797 1 98.69 308 LEU A CA 1
ATOM 2407 C C . LEU A 1 308 ? -9.742 10.664 -11.031 1 98.69 308 LEU A C 1
ATOM 2409 O O . LEU A 1 308 ? -9.875 11.43 -10.078 1 98.69 308 LEU A O 1
ATOM 2413 N N . THR A 1 309 ? -8.578 10.258 -11.406 1 98 309 THR A N 1
ATOM 2414 C CA . THR A 1 309 ? -7.355 10.734 -10.773 1 98 309 THR A CA 1
ATOM 2415 C C . THR A 1 309 ? -7.16 12.227 -11.031 1 98 309 THR A C 1
ATOM 2417 O O . THR A 1 309 ? -6.719 12.961 -10.141 1 98 309 THR A O 1
ATOM 2420 N N . ALA A 1 310 ? -7.426 12.633 -12.242 1 97.75 310 ALA A N 1
ATOM 2421 C CA . ALA A 1 310 ? -7.344 14.062 -12.555 1 97.75 310 ALA A CA 1
ATOM 2422 C C . ALA A 1 310 ? -8.266 14.875 -11.656 1 97.75 310 ALA A C 1
ATOM 2424 O O . ALA A 1 310 ? -7.887 15.945 -11.172 1 97.75 310 ALA A O 1
ATOM 2425 N N . VAL A 1 311 ? -9.438 14.375 -11.422 1 98.62 311 VAL A N 1
ATOM 2426 C CA . VAL A 1 311 ? -10.383 15.07 -10.555 1 98.62 311 VAL A CA 1
ATOM 2427 C C . VAL A 1 311 ? -9.844 15.117 -9.133 1 98.62 311 VAL A C 1
ATOM 2429 O O . VAL A 1 311 ? -9.93 16.141 -8.453 1 98.62 311 VAL A O 1
ATOM 2432 N N . HIS A 1 312 ? -9.359 14.008 -8.672 1 98.12 312 HIS A N 1
ATOM 2433 C CA . HIS A 1 312 ? -8.758 13.93 -7.34 1 98.12 312 HIS A CA 1
ATOM 2434 C C . HIS A 1 312 ? -7.703 15.016 -7.152 1 98.12 312 HIS A C 1
ATOM 2436 O O . HIS A 1 312 ? -7.719 15.734 -6.152 1 98.12 312 HIS A O 1
ATOM 2442 N N . HIS A 1 313 ? -6.824 15.172 -8.078 1 95.81 313 HIS A N 1
ATOM 2443 C CA . HIS A 1 313 ? -5.754 16.156 -7.996 1 95.81 313 HIS A CA 1
ATOM 2444 C C . HIS A 1 313 ? -6.301 17.578 -8.117 1 95.81 313 HIS A C 1
ATOM 2446 O O . HIS A 1 313 ? -5.777 18.5 -7.492 1 95.81 313 HIS A O 1
ATOM 2452 N N . GLN A 1 314 ? -7.285 17.719 -8.938 1 97 314 GLN A N 1
ATOM 2453 C CA . GLN A 1 314 ? -7.891 19.031 -9.102 1 97 314 GLN A CA 1
ATOM 2454 C C . GLN A 1 314 ? -8.492 19.531 -7.785 1 97 314 GLN A C 1
ATOM 2456 O O . GLN A 1 314 ? -8.43 20.719 -7.477 1 97 314 GLN A O 1
ATOM 2461 N N . VAL A 1 315 ? -9.086 18.641 -7.016 1 97.69 315 VAL A N 1
ATOM 2462 C CA . VAL A 1 315 ? -9.633 19.016 -5.715 1 97.69 315 VAL A CA 1
ATOM 2463 C C . VAL A 1 315 ? -8.516 19.516 -4.809 1 97.69 315 VAL A C 1
ATOM 2465 O O . VAL A 1 315 ? -8.68 20.516 -4.102 1 97.69 315 VAL A O 1
ATOM 2468 N N . SER A 1 316 ? -7.418 18.812 -4.863 1 95.06 316 SER A N 1
ATOM 2469 C CA . SER A 1 316 ? -6.266 19.25 -4.082 1 95.06 316 SER A CA 1
ATOM 2470 C C . SER A 1 316 ? -5.852 20.656 -4.457 1 95.06 316 SER A C 1
ATOM 2472 O O . SER A 1 316 ? -5.551 21.469 -3.582 1 95.06 316 SER A O 1
ATOM 2474 N N . LYS A 1 317 ? -5.836 20.969 -5.699 1 95 317 LYS A N 1
ATOM 2475 C CA . LYS A 1 317 ? -5.469 22.297 -6.191 1 95 317 LYS A CA 1
ATOM 2476 C C . LYS A 1 317 ? -6.453 23.359 -5.707 1 95 317 LYS A C 1
ATOM 2478 O O . LYS A 1 317 ? -6.059 24.469 -5.391 1 95 317 LYS A O 1
ATOM 2483 N N . LEU A 1 318 ? -7.656 22.953 -5.664 1 96.06 318 LEU A N 1
ATOM 2484 C CA . LEU A 1 318 ? -8.695 23.891 -5.254 1 96.06 318 LEU A CA 1
ATOM 2485 C C . LEU A 1 318 ? -8.633 24.156 -3.754 1 96.06 318 LEU A C 1
ATOM 2487 O O . LEU A 1 318 ? -8.977 25.25 -3.295 1 96.06 318 LEU A O 1
ATOM 2491 N N . LEU A 1 319 ? -8.172 23.172 -2.992 1 95.75 319 LEU A N 1
ATOM 2492 C CA . LEU A 1 319 ? -8.109 23.297 -1.54 1 95.75 319 LEU A CA 1
ATOM 2493 C C . LEU A 1 319 ? -6.832 24 -1.107 1 95.75 319 LEU A C 1
ATOM 2495 O O . LEU A 1 319 ? -6.777 24.578 -0.023 1 95.75 319 LEU A O 1
ATOM 2499 N N . PHE A 1 320 ? -5.832 24 -1.923 1 92.94 320 PHE A N 1
ATOM 2500 C CA . PHE A 1 320 ? -4.473 24.406 -1.585 1 92.94 320 PHE A CA 1
ATOM 2501 C C . PHE A 1 320 ? -4.438 25.891 -1.212 1 92.94 320 PHE A C 1
ATOM 2503 O O . PHE A 1 320 ? -3.801 2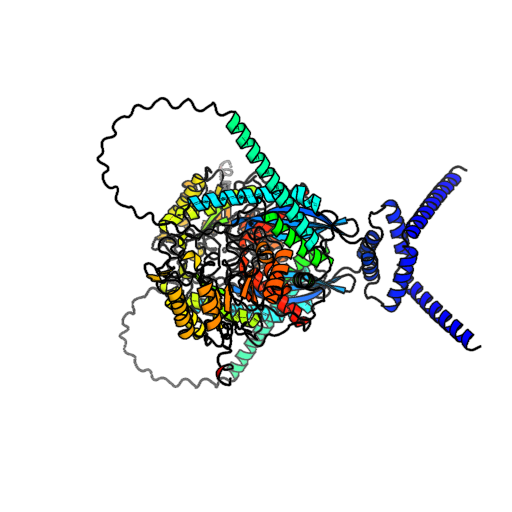6.266 -0.227 1 92.94 320 PHE A O 1
ATOM 2510 N N . PRO A 1 321 ? -5.148 26.797 -1.946 1 91.88 321 PRO A N 1
ATOM 2511 C CA . PRO A 1 321 ? -5.07 28.234 -1.623 1 91.88 321 PRO A CA 1
ATOM 2512 C C . PRO A 1 321 ? -5.602 28.547 -0.227 1 91.88 321 PRO A C 1
ATOM 2514 O O . PRO A 1 321 ? -5.109 29.469 0.43 1 91.88 321 PRO A O 1
ATOM 2517 N N . LYS A 1 322 ? -6.496 27.734 0.201 1 90.62 322 LYS A N 1
ATOM 2518 C CA . LYS A 1 322 ? -7.145 28.031 1.478 1 90.62 322 LYS A CA 1
ATOM 2519 C C . LYS A 1 322 ? -6.453 27.281 2.623 1 90.62 322 LYS A C 1
ATOM 2521 O O . LYS A 1 322 ? -6.332 27.828 3.727 1 90.62 322 LYS A O 1
ATOM 2526 N N . LEU A 1 323 ? -6.031 26.109 2.377 1 90.81 323 LEU A N 1
ATOM 2527 C CA . LEU A 1 323 ? -5.609 25.25 3.477 1 90.81 323 LEU A CA 1
ATOM 2528 C C . LEU A 1 323 ? -4.105 25 3.432 1 90.81 323 LEU A C 1
ATOM 2530 O O . LEU A 1 323 ? -3.533 24.453 4.371 1 90.81 323 LEU A O 1
ATOM 2534 N N . GLY A 1 324 ? -3.443 25.469 2.398 1 90 324 GLY A N 1
ATOM 2535 C CA . GLY A 1 324 ? -2.027 25.172 2.248 1 90 324 GLY A CA 1
ATOM 2536 C C . GLY A 1 324 ? -1.742 23.688 2.1 1 90 324 GLY A C 1
ATOM 2537 O O . GLY A 1 324 ? -2.553 22.938 1.539 1 90 324 GLY A O 1
ATOM 2538 N N . VAL A 1 325 ? -0.563 23.281 2.582 1 90.62 325 VAL A N 1
ATOM 2539 C CA . VAL A 1 325 ? -0.103 21.906 2.412 1 90.62 325 VAL A CA 1
ATOM 2540 C C . VAL A 1 325 ? -0.984 20.953 3.229 1 90.62 325 VAL A C 1
ATOM 2542 O O . VAL A 1 325 ? -1.195 19.797 2.842 1 90.62 325 VAL A O 1
ATOM 2545 N N . ALA A 1 326 ? -1.539 21.453 4.285 1 89 326 ALA A N 1
ATOM 2546 C CA . ALA A 1 326 ? -2.387 20.641 5.156 1 89 326 ALA A CA 1
ATOM 2547 C C . ALA A 1 326 ? -3.643 20.172 4.422 1 89 326 ALA A C 1
ATOM 2549 O O . ALA A 1 326 ? -4.234 19.156 4.773 1 89 326 ALA A O 1
ATOM 2550 N N . GLY A 1 327 ? -3.998 20.938 3.43 1 89.62 327 GLY A N 1
ATOM 2551 C CA . GLY A 1 327 ? -5.156 20.578 2.621 1 89.62 327 GLY A CA 1
ATOM 2552 C C . GLY A 1 327 ? -4.941 19.328 1.791 1 89.62 327 GLY A C 1
ATOM 2553 O O . GLY A 1 327 ? -5.902 18.75 1.271 1 89.62 327 GLY A O 1
ATOM 2554 N N . SER A 1 328 ? -3.725 18.891 1.718 1 89.12 328 SER A N 1
ATOM 2555 C CA . SER A 1 328 ? -3.414 17.734 0.888 1 89.12 328 SER A CA 1
ATOM 2556 C C . SER A 1 328 ? -3.287 16.469 1.729 1 89.12 328 SER A C 1
ATOM 2558 O O . SER A 1 328 ? -3.082 15.375 1.193 1 89.12 328 SER A O 1
ATOM 2560 N N . TYR A 1 329 ? -3.414 16.625 3.084 1 92.25 329 TYR A N 1
ATOM 2561 C CA . TYR A 1 329 ? -3.391 15.438 3.934 1 92.25 329 TYR A CA 1
ATOM 2562 C C . TYR A 1 329 ? -4.668 14.625 3.771 1 92.25 329 TYR A C 1
ATOM 2564 O O . TYR A 1 329 ? -5.758 15.188 3.645 1 92.25 329 TYR A O 1
ATOM 2572 N N . VAL A 1 330 ? -4.508 13.375 3.73 1 94.06 330 VAL A N 1
ATOM 2573 C CA . VAL A 1 330 ? -5.676 12.523 3.508 1 94.06 330 VAL A CA 1
ATOM 2574 C C . VAL A 1 330 ? -5.902 11.625 4.723 1 94.06 330 VAL A C 1
ATOM 2576 O O . VAL A 1 330 ? -4.988 11.398 5.512 1 94.06 330 VAL A O 1
ATOM 2579 N N . ASN A 1 331 ? -7.16 11.18 4.902 1 94.06 331 ASN A N 1
ATOM 2580 C CA . ASN A 1 331 ? -7.496 10.25 5.973 1 94.06 331 ASN A CA 1
ATOM 2581 C C . ASN A 1 331 ? -7.191 8.805 5.57 1 94.06 331 ASN A C 1
ATOM 2583 O O . ASN A 1 331 ? -6.543 8.562 4.551 1 94.06 331 ASN A O 1
ATOM 2587 N N . ASP A 1 332 ? -7.633 7.863 6.348 1 93.31 332 ASP A N 1
ATOM 2588 C CA . ASP A 1 332 ? -7.309 6.453 6.156 1 93.31 332 ASP A CA 1
ATOM 2589 C C . ASP A 1 332 ? -7.969 5.902 4.898 1 93.31 332 ASP A C 1
ATOM 2591 O O . ASP A 1 332 ? -7.586 4.84 4.402 1 93.31 332 ASP A O 1
ATOM 2595 N N . LEU A 1 333 ? -8.961 6.598 4.355 1 95.5 333 LEU A N 1
ATOM 2596 C CA . LEU A 1 333 ? -9.633 6.184 3.129 1 95.5 333 LEU A CA 1
ATOM 2597 C C . LEU A 1 333 ? -9 6.852 1.911 1 95.5 333 LEU A C 1
ATOM 2599 O O . LEU A 1 333 ? -9.406 6.586 0.775 1 95.5 333 LEU A O 1
ATOM 2603 N N . GLY A 1 334 ? -8.062 7.711 2.143 1 96.12 334 GLY A N 1
ATOM 2604 C CA . GLY A 1 334 ? -7.328 8.383 1.08 1 96.12 334 GLY A CA 1
ATOM 2605 C C . GLY A 1 334 ? -8.016 9.633 0.575 1 96.12 334 GLY A C 1
ATOM 2606 O O . GLY A 1 334 ? -7.555 10.258 -0.384 1 96.12 334 GLY A O 1
ATOM 2607 N N . GLY A 1 335 ? -9.102 10.055 1.19 1 96.69 335 GLY A N 1
ATOM 2608 C CA . GLY A 1 335 ? -9.859 11.203 0.733 1 96.69 335 GLY A CA 1
ATOM 2609 C C . GLY A 1 335 ? -9.5 12.484 1.465 1 96.69 335 GLY A C 1
ATOM 2610 O O . GLY A 1 335 ? -8.906 12.445 2.541 1 96.69 335 GLY A O 1
ATOM 2611 N N . TYR A 1 336 ? -9.82 13.648 0.852 1 96.75 336 TYR A N 1
ATOM 2612 C CA . TYR A 1 336 ? -9.633 14.945 1.481 1 96.75 336 TYR A CA 1
ATOM 2613 C C . TYR A 1 336 ? -10.727 15.219 2.512 1 96.75 336 TYR A C 1
ATOM 2615 O O . TYR A 1 336 ? -11.852 14.727 2.377 1 96.75 336 TYR A O 1
ATOM 2623 N N . CYS A 1 337 ? -10.375 15.969 3.541 1 95.5 337 CYS A N 1
ATOM 2624 C CA . CYS A 1 337 ? -11.32 16.188 4.637 1 95.5 337 CYS A CA 1
ATOM 2625 C C . CYS A 1 337 ? -11.477 17.672 4.93 1 95.5 337 CYS A C 1
ATOM 2627 O O . CYS A 1 337 ? -11.172 18.125 6.031 1 95.5 337 CYS A O 1
ATOM 2629 N N . PRO A 1 338 ? -12.055 18.359 4.008 1 94.88 338 PRO A N 1
ATOM 2630 C CA . PRO A 1 338 ? -12.297 19.766 4.316 1 94.88 338 PRO A CA 1
ATOM 2631 C C . PRO A 1 338 ? -13.344 19.969 5.414 1 94.88 338 PRO A C 1
ATOM 2633 O O . PRO A 1 338 ? -14.172 19.078 5.641 1 94.88 338 PRO A O 1
ATOM 2636 N N . GLN A 1 339 ? -13.25 21.078 6.102 1 94.62 339 GLN A N 1
ATOM 2637 C CA . GLN A 1 339 ? -14.227 21.422 7.133 1 94.62 339 GLN A CA 1
ATOM 2638 C C . GLN A 1 339 ? -15.453 22.094 6.523 1 94.62 339 GLN A C 1
ATOM 2640 O O . GLN A 1 339 ? -15.43 23.281 6.207 1 94.62 339 GLN A O 1
ATOM 2645 N N . TYR A 1 340 ? -16.562 21.344 6.477 1 96.5 340 TYR A N 1
ATOM 2646 C CA . TYR A 1 340 ? -17.766 21.875 5.852 1 96.5 340 TYR A CA 1
ATOM 2647 C C . TYR A 1 340 ? -18.969 21.719 6.77 1 96.5 340 TYR A C 1
ATOM 2649 O O . TYR A 1 340 ? -19.016 20.797 7.586 1 96.5 340 TYR A O 1
ATOM 2657 N N . ASP A 1 341 ? -19.938 22.609 6.629 1 97.38 341 ASP A N 1
ATOM 2658 C CA . ASP A 1 341 ? -21.094 22.641 7.527 1 97.38 341 ASP A CA 1
ATOM 2659 C C . ASP A 1 341 ? -22.359 22.172 6.82 1 97.38 341 ASP A C 1
ATOM 2661 O O . ASP A 1 341 ? -23.359 21.875 7.469 1 97.38 341 ASP A O 1
ATOM 2665 N N . ARG A 1 342 ? -22.266 22.094 5.496 1 97.06 342 ARG A N 1
ATOM 2666 C CA . ARG A 1 342 ? -23.406 21.672 4.699 1 97.06 342 ARG A CA 1
ATOM 2667 C C . ARG A 1 342 ? -23 20.641 3.656 1 97.06 342 ARG A C 1
ATOM 2669 O O . ARG A 1 342 ? -21.922 20.734 3.072 1 97.06 342 ARG A O 1
ATOM 2676 N N . PRO A 1 343 ? -23.906 19.641 3.42 1 97.38 343 PRO A N 1
ATOM 2677 C CA . PRO A 1 343 ? -23.609 18.625 2.412 1 97.38 343 PRO A CA 1
ATOM 2678 C C . PRO A 1 343 ? -23.328 19.234 1.034 1 97.38 343 PRO A C 1
ATOM 2680 O O . PRO A 1 343 ? -22.5 18.719 0.285 1 97.38 343 PRO A O 1
ATOM 2683 N N . GLU A 1 344 ? -23.984 20.359 0.73 1 98.06 344 GLU A N 1
ATOM 2684 C CA . GLU A 1 344 ? -23.875 20.984 -0.584 1 98.06 344 GLU A CA 1
ATOM 2685 C C . GLU A 1 344 ? -22.453 21.469 -0.86 1 98.06 344 GLU A C 1
ATOM 2687 O O . GLU A 1 344 ? -22.016 21.484 -2.01 1 98.06 344 GLU A O 1
ATOM 2692 N N . GLN A 1 345 ? -21.719 21.781 0.188 1 98.12 345 GLN A N 1
ATOM 2693 C CA . GLN A 1 345 ? -20.359 22.266 0.006 1 98.12 345 GLN A CA 1
ATOM 2694 C C . GLN A 1 345 ? -19.469 21.172 -0.573 1 98.12 345 GLN A C 1
ATOM 2696 O O . GLN A 1 345 ? -18.594 21.453 -1.407 1 98.12 345 GLN A O 1
ATOM 2701 N N . LEU A 1 346 ? -19.688 19.938 -0.158 1 98.38 346 LEU A N 1
ATOM 2702 C CA . LEU A 1 346 ? -18.953 18.812 -0.711 1 98.38 346 LEU A CA 1
ATOM 2703 C C . LEU A 1 346 ? -19.312 18.578 -2.176 1 98.38 346 LEU A C 1
ATOM 2705 O O . LEU A 1 346 ? -18.422 18.391 -3.016 1 98.38 346 LEU A O 1
ATOM 2709 N N . LEU A 1 347 ? -20.578 18.625 -2.404 1 98.81 347 LEU A N 1
ATOM 2710 C CA . LEU A 1 347 ? -21.078 18.391 -3.756 1 98.81 347 LEU A CA 1
ATOM 2711 C C . LEU A 1 347 ? -20.594 19.484 -4.707 1 98.81 347 LEU A C 1
ATOM 2713 O O . LEU A 1 347 ? -20.188 19.203 -5.832 1 98.81 347 LEU A O 1
ATOM 2717 N N . ASP A 1 348 ? -20.641 20.719 -4.234 1 98.69 348 ASP A N 1
ATOM 2718 C CA . ASP A 1 348 ? -20.203 21.859 -5.043 1 98.69 348 ASP A CA 1
ATOM 2719 C C . ASP A 1 348 ? -18.719 21.766 -5.367 1 98.69 348 ASP A C 1
ATOM 2721 O O . ASP A 1 348 ? -18.297 22.047 -6.496 1 98.69 348 ASP A O 1
ATOM 2725 N N . LEU A 1 349 ? -17.922 21.406 -4.406 1 98.38 349 LEU A N 1
ATOM 2726 C CA . LEU A 1 349 ? -16.484 21.281 -4.617 1 98.38 349 LEU A CA 1
ATOM 2727 C C . LEU A 1 349 ? -16.172 20.188 -5.648 1 98.38 349 LEU A C 1
ATOM 2729 O O . LEU A 1 349 ? -15.344 20.391 -6.531 1 98.38 349 LEU A O 1
ATOM 2733 N N . ALA A 1 350 ? -16.844 19.031 -5.539 1 98.75 350 ALA A N 1
ATOM 2734 C CA . ALA A 1 350 ? -16.641 17.938 -6.484 1 98.75 350 ALA A CA 1
ATOM 2735 C C . ALA A 1 350 ? -17.016 18.359 -7.902 1 98.75 350 ALA A C 1
ATOM 2737 O O . ALA A 1 350 ? -16.281 18.125 -8.852 1 98.75 350 ALA A O 1
ATOM 2738 N N . GLN A 1 351 ? -18.156 19 -8 1 98.62 351 GLN A N 1
ATOM 2739 C CA . GLN A 1 351 ? -18.625 19.422 -9.32 1 98.62 351 GLN A CA 1
ATOM 2740 C C . GLN A 1 351 ? -17.719 20.5 -9.906 1 98.62 351 GLN A C 1
ATOM 2742 O O . GLN A 1 351 ? -17.484 20.516 -11.117 1 98.62 351 GLN A O 1
ATOM 2747 N N . GLU A 1 352 ? -17.25 21.391 -9.031 1 98.5 352 GLU A N 1
ATOM 2748 C CA . GLU A 1 352 ? -16.297 22.406 -9.484 1 98.5 352 GLU A CA 1
ATOM 2749 C C . GLU A 1 352 ? -15.039 21.766 -10.055 1 98.5 352 GLU A C 1
ATOM 2751 O O . GLU A 1 352 ? -14.539 22.188 -11.102 1 98.5 352 GLU A O 1
ATOM 2756 N N . ALA A 1 353 ? -14.523 20.781 -9.391 1 98.56 353 ALA A N 1
ATOM 2757 C CA . ALA A 1 353 ? -13.312 20.094 -9.836 1 98.56 353 ALA A CA 1
ATOM 2758 C C . ALA A 1 353 ? -13.555 19.391 -11.172 1 98.56 353 ALA A C 1
ATOM 2760 O O . ALA A 1 353 ? -12.711 19.453 -12.07 1 98.56 353 ALA A O 1
ATOM 2761 N N . ILE A 1 354 ? -14.703 18.719 -11.328 1 98.75 354 ILE A N 1
ATOM 2762 C CA . ILE A 1 354 ? -15.062 18.016 -12.555 1 98.75 354 ILE A CA 1
ATOM 2763 C C . ILE A 1 354 ? -15.141 19 -13.711 1 98.75 354 ILE A C 1
ATOM 2765 O O . ILE A 1 354 ? -14.562 18.781 -14.773 1 98.75 354 ILE A O 1
ATOM 2769 N N . THR A 1 355 ? -15.766 20.109 -13.453 1 98.56 355 THR A N 1
ATOM 2770 C CA . THR A 1 355 ? -15.992 21.125 -14.477 1 98.56 355 THR A CA 1
ATOM 2771 C C . THR A 1 355 ? -14.688 21.797 -14.867 1 98.56 355 THR A C 1
ATOM 2773 O O . THR A 1 355 ? -14.484 22.156 -16.031 1 98.56 355 THR A O 1
ATOM 2776 N N . ALA A 1 356 ? -13.82 21.969 -13.922 1 97.69 356 ALA A N 1
ATOM 2777 C CA . ALA A 1 356 ? -12.523 22.594 -14.18 1 97.69 356 ALA A CA 1
ATOM 2778 C C . ALA A 1 356 ? -11.711 21.766 -15.172 1 97.69 356 ALA A C 1
ATOM 2780 O O . ALA A 1 356 ? -10.82 22.281 -15.836 1 97.69 356 ALA A O 1
ATOM 2781 N N . LEU A 1 357 ? -12.031 20.531 -15.297 1 97.75 357 LEU A N 1
ATOM 2782 C CA . LEU A 1 357 ? -11.328 19.625 -16.203 1 97.75 357 LEU A CA 1
ATOM 2783 C C . LEU A 1 357 ? -12.102 19.469 -17.516 1 97.75 357 LEU A C 1
ATOM 2785 O O . LEU A 1 357 ? -11.844 18.531 -18.281 1 97.75 357 LEU A O 1
ATOM 2789 N N . GLU A 1 358 ? -13.086 20.25 -17.703 1 97.88 358 GLU A N 1
ATOM 2790 C CA . GLU A 1 358 ? -13.922 20.25 -18.906 1 97.88 358 GLU A CA 1
ATOM 2791 C C . GLU A 1 358 ? -14.727 18.953 -19.016 1 97.88 358 GLU A C 1
ATOM 2793 O O . GLU A 1 358 ? -14.914 18.438 -20.125 1 97.88 358 GLU A O 1
ATOM 2798 N N . LEU A 1 359 ? -15.031 18.406 -17.922 1 98.38 359 LEU A N 1
ATOM 2799 C CA . LEU A 1 359 ? -15.953 17.281 -17.812 1 98.38 359 LEU A CA 1
ATOM 2800 C C . LEU A 1 359 ? -17.281 17.719 -17.234 1 98.38 359 LEU A C 1
ATOM 2802 O O . LEU A 1 359 ? -17.359 18.766 -16.562 1 98.38 359 LEU A O 1
ATOM 2806 N N . THR A 1 360 ? -18.328 16.969 -17.469 1 98.38 360 THR A N 1
ATOM 2807 C CA . THR A 1 360 ? -19.656 17.344 -17.031 1 98.38 360 THR A CA 1
ATOM 2808 C C . THR A 1 360 ? -20.156 16.391 -15.953 1 98.38 360 THR A C 1
ATOM 2810 O O . THR A 1 360 ? -20.312 15.195 -16.188 1 98.38 360 THR A O 1
ATOM 2813 N N . PRO A 1 361 ? -20.484 16.953 -14.766 1 98.44 361 PRO A N 1
ATOM 2814 C CA . PRO A 1 361 ? -21.125 16.094 -13.766 1 98.44 361 PRO A CA 1
ATOM 2815 C C . PRO A 1 361 ? -22.469 15.547 -14.227 1 98.44 361 PRO A C 1
ATOM 2817 O O . PRO A 1 361 ? -23.297 16.281 -14.773 1 98.44 361 PRO A O 1
ATOM 2820 N N . GLY A 1 362 ? -22.672 14.266 -14.094 1 97.94 362 GLY A N 1
ATOM 2821 C CA . GLY A 1 362 ? -23.922 13.641 -14.492 1 97.94 362 GLY A CA 1
ATOM 2822 C C . GLY A 1 362 ? -23.906 13.125 -15.922 1 97.94 362 GLY A C 1
ATOM 2823 O O . GLY A 1 362 ? -24.859 12.492 -16.375 1 97.94 362 GLY A O 1
ATOM 2824 N N . GLU A 1 363 ? -22.797 13.406 -16.594 1 97.5 363 GLU A N 1
ATOM 2825 C CA . GLU A 1 363 ? -22.625 12.883 -17.953 1 97.5 363 GLU A CA 1
ATOM 2826 C C . GLU A 1 363 ? -21.297 12.125 -18.078 1 97.5 363 GLU A C 1
ATOM 2828 O O . GLU A 1 363 ? -21.297 10.953 -18.453 1 97.5 363 GLU A O 1
ATOM 2833 N N . ASP A 1 364 ? -20.266 12.797 -17.703 1 97.81 364 ASP A N 1
ATOM 2834 C CA . ASP A 1 364 ? -18.938 12.188 -17.812 1 97.81 364 ASP A CA 1
ATOM 2835 C C . ASP A 1 364 ? -18.547 11.477 -16.516 1 97.81 364 ASP A C 1
ATOM 2837 O O . ASP A 1 364 ? -17.891 10.438 -16.547 1 97.81 364 ASP A O 1
ATOM 2841 N N . ILE A 1 365 ? -18.859 12.102 -15.422 1 98.62 365 ILE A N 1
ATOM 2842 C CA . ILE A 1 365 ? -18.578 11.586 -14.094 1 98.62 365 ILE A CA 1
ATOM 2843 C C . ILE A 1 365 ? -19.812 11.703 -13.211 1 98.62 365 ILE A C 1
ATOM 2845 O O . ILE A 1 365 ? -20.516 12.711 -13.258 1 98.62 365 ILE A O 1
ATOM 2849 N N . PHE A 1 366 ? -20.031 10.711 -12.492 1 98.81 366 PHE A N 1
ATOM 2850 C CA . PHE A 1 366 ? -21.172 10.656 -11.586 1 98.81 366 PHE A CA 1
ATOM 2851 C C . PHE A 1 366 ? -20.719 10.617 -10.141 1 98.81 366 PHE A C 1
ATOM 2853 O O . PHE A 1 366 ? -19.516 10.547 -9.859 1 98.81 366 PHE A O 1
ATOM 2860 N N . ILE A 1 367 ? -21.719 10.75 -9.203 1 98.88 367 ILE A N 1
ATOM 2861 C CA . ILE A 1 367 ? -21.391 10.898 -7.793 1 98.88 367 ILE A CA 1
ATOM 2862 C C . ILE A 1 367 ? -22.172 9.867 -6.973 1 98.88 367 ILE A C 1
ATOM 2864 O O . ILE A 1 367 ? -23.328 9.594 -7.254 1 98.88 367 ILE A O 1
ATOM 2868 N N . GLY A 1 368 ? -21.516 9.188 -6.066 1 98.88 368 GLY A N 1
ATOM 2869 C CA . GLY A 1 368 ? -22.141 8.414 -4.996 1 98.88 368 GLY A CA 1
ATOM 2870 C C . GLY A 1 368 ? -21.922 9.031 -3.623 1 98.88 368 GLY A C 1
ATOM 2871 O O . GLY A 1 368 ? -20.922 9.703 -3.387 1 98.88 368 GLY A O 1
ATOM 2872 N N . LEU A 1 369 ? -22.891 8.812 -2.727 1 98.88 369 LEU A N 1
ATOM 2873 C CA . LEU A 1 369 ? -22.797 9.305 -1.356 1 98.88 369 LEU A CA 1
ATOM 2874 C C . LEU A 1 369 ? -22.875 8.148 -0.36 1 98.88 369 LEU A C 1
ATOM 2876 O O . LEU A 1 369 ? -23.844 7.398 -0.35 1 98.88 369 LEU A O 1
ATOM 2880 N N . ASN A 1 370 ? -21.859 7.992 0.385 1 98.62 370 ASN A N 1
ATOM 2881 C CA . ASN A 1 370 ? -21.969 7.148 1.569 1 98.62 370 ASN A CA 1
ATOM 2882 C C . ASN A 1 370 ? -22.453 7.945 2.781 1 98.62 370 ASN A C 1
ATOM 2884 O O . ASN A 1 370 ? -21.703 8.773 3.314 1 98.62 370 ASN A O 1
ATOM 2888 N N . CYS A 1 371 ? -23.578 7.621 3.199 1 98.19 371 CYS A N 1
ATOM 2889 C CA . CYS A 1 371 ? -24.219 8.414 4.254 1 98.19 371 CYS A CA 1
ATOM 2890 C C . CYS A 1 371 ? -23.906 7.828 5.629 1 98.19 371 CYS A C 1
ATOM 2892 O O . CYS A 1 371 ? -23.953 8.539 6.633 1 98.19 371 CYS A O 1
ATOM 2894 N N . ALA A 1 372 ? -23.656 6.555 5.664 1 95.75 372 ALA A N 1
ATOM 2895 C CA . ALA A 1 372 ? -23.422 5.891 6.945 1 95.75 372 ALA A CA 1
ATOM 2896 C C . ALA A 1 372 ? -24.406 6.383 8 1 95.75 372 ALA A C 1
ATOM 2898 O O . ALA A 1 372 ? -24.016 6.789 9.094 1 95.75 372 ALA A O 1
ATOM 2899 N N . ALA A 1 373 ? -25.625 6.25 7.734 1 96.25 373 ALA A N 1
ATOM 2900 C CA . ALA A 1 373 ? -26.672 6.938 8.484 1 96.25 373 ALA A CA 1
ATOM 2901 C C . ALA A 1 373 ? -26.719 6.469 9.93 1 96.25 373 ALA A C 1
ATOM 2903 O O . ALA A 1 373 ? -27.109 7.219 10.828 1 96.25 373 ALA A O 1
ATOM 2904 N N . SER A 1 374 ? -26.312 5.258 10.188 1 93.31 374 SER A N 1
ATOM 2905 C CA . SER A 1 374 ? -26.281 4.766 11.562 1 93.31 374 SER A CA 1
ATOM 2906 C C . SER A 1 374 ? -25.438 5.652 12.461 1 93.31 374 SER A C 1
ATOM 2908 O O . SER A 1 374 ? -25.688 5.77 13.656 1 93.31 374 SER A O 1
ATOM 2910 N N . GLU A 1 375 ? -24.422 6.332 11.93 1 92.38 375 GLU A N 1
ATOM 2911 C CA . GLU A 1 375 ? -23.516 7.18 12.688 1 92.38 375 GLU A CA 1
ATOM 2912 C C . GLU A 1 375 ? -24.172 8.5 13.07 1 92.38 375 GLU A C 1
ATOM 2914 O O . GLU A 1 375 ? -23.812 9.117 14.07 1 92.38 375 GLU A O 1
ATOM 2919 N N . MET A 1 376 ? -25.141 8.914 12.281 1 94.12 376 MET A N 1
ATOM 2920 C CA . MET A 1 376 ? -25.75 10.219 12.57 1 94.12 376 MET A CA 1
ATOM 2921 C C . MET A 1 376 ? -27.078 10.055 13.281 1 94.12 376 MET A C 1
ATOM 2923 O O . MET A 1 376 ? -27.781 11.039 13.539 1 94.12 376 MET A O 1
ATOM 2927 N N . PHE A 1 377 ? -27.484 8.852 13.562 1 94.56 377 PHE A N 1
ATOM 2928 C CA . PHE A 1 377 ? -28.75 8.609 14.234 1 94.56 377 PHE A CA 1
ATOM 2929 C C . PHE A 1 377 ? -28.625 8.828 15.742 1 94.56 377 PHE A C 1
ATOM 2931 O O . PHE A 1 377 ? -27.734 8.273 16.375 1 94.56 377 PHE A O 1
ATOM 2938 N N . ASP A 1 378 ? -29.484 9.609 16.281 1 93.5 378 ASP A N 1
ATOM 2939 C CA . ASP A 1 378 ? -29.609 9.836 17.719 1 93.5 378 ASP A CA 1
ATOM 2940 C C . ASP A 1 378 ? -30.656 8.922 18.328 1 93.5 378 ASP A C 1
ATOM 2942 O O . ASP A 1 378 ? -31.859 9.203 18.25 1 93.5 378 ASP A O 1
ATOM 2946 N N . SER A 1 379 ? -30.234 7.996 19.016 1 90.62 379 SER A N 1
ATOM 2947 C CA . SER A 1 379 ? -31.141 6.965 19.531 1 90.62 379 SER A CA 1
ATOM 2948 C C . SER A 1 379 ? -32.062 7.523 20.609 1 90.62 379 SER A C 1
ATOM 2950 O O . SER A 1 379 ? -33.188 7.07 20.766 1 90.62 379 SER A O 1
ATOM 2952 N N . ASP A 1 380 ? -31.578 8.477 21.328 1 91.62 380 ASP A N 1
ATOM 2953 C CA . ASP A 1 380 ? -32.375 9.07 22.406 1 91.62 380 ASP A CA 1
ATOM 2954 C C . ASP A 1 380 ? -33.531 9.883 21.828 1 91.62 380 ASP A C 1
ATOM 2956 O O . ASP A 1 380 ? -34.656 9.859 22.375 1 91.62 380 ASP A O 1
ATOM 2960 N N . LYS A 1 381 ? -33.25 10.445 20.734 1 94.19 381 LYS A N 1
ATOM 2961 C CA . LYS A 1 381 ? -34.25 11.328 20.156 1 94.19 381 LYS A CA 1
ATOM 2962 C C . LYS A 1 381 ? -35.031 10.633 19.031 1 94.19 381 LYS A C 1
ATOM 2964 O O . LYS A 1 381 ? -36.062 11.117 18.578 1 94.19 381 LYS A O 1
ATOM 2969 N N . GLY A 1 382 ? -34.5 9.523 18.625 1 94 382 GLY A N 1
ATOM 2970 C CA . GLY A 1 382 ? -35.094 8.797 17.531 1 94 382 GLY A CA 1
ATOM 2971 C C . GLY A 1 382 ? -35.062 9.555 16.219 1 94 382 GLY A C 1
ATOM 2972 O O . GLY A 1 382 ? -36 9.492 15.422 1 94 382 GLY A O 1
ATOM 2973 N N . LYS A 1 383 ? -34.125 10.391 16.031 1 97.25 383 LYS A N 1
ATOM 2974 C CA . LYS A 1 383 ? -34 11.25 14.867 1 97.25 383 LYS A CA 1
ATOM 2975 C C . LYS A 1 383 ? -32.562 11.18 14.289 1 97.25 383 LYS A C 1
ATOM 2977 O O . LYS A 1 383 ? -31.641 10.742 14.969 1 97.25 383 LYS A O 1
ATOM 2982 N N . TYR A 1 384 ? -32.5 11.477 13.023 1 97.62 384 TYR A N 1
ATOM 2983 C CA . TYR A 1 384 ? -31.188 11.617 12.375 1 97.62 384 TYR A CA 1
ATOM 2984 C C . TYR A 1 384 ? -30.672 13.047 12.508 1 97.62 384 TYR A C 1
ATOM 2986 O O . TYR A 1 384 ? -31.375 14 12.18 1 97.62 384 TYR A O 1
ATOM 2994 N N . GLU A 1 385 ? -29.469 13.188 12.961 1 97 385 GLU A N 1
ATOM 2995 C CA . GLU A 1 385 ? -28.828 14.5 13 1 97 385 GLU A CA 1
ATOM 2996 C C . GLU A 1 385 ? -28.016 14.75 11.727 1 97 385 GLU A C 1
ATOM 2998 O O . GLU A 1 385 ? -26.812 14.492 11.695 1 97 385 GLU A O 1
ATOM 3003 N N . MET A 1 386 ? -28.641 15.258 10.742 1 96 386 MET A N 1
ATOM 3004 C CA . MET A 1 386 ? -28.016 15.383 9.422 1 96 386 MET A CA 1
ATOM 3005 C C . MET A 1 386 ? -26.922 16.453 9.438 1 96 386 MET A C 1
ATOM 3007 O O . MET A 1 386 ? -26.047 16.453 8.578 1 96 386 MET A O 1
ATOM 3011 N N . ALA A 1 387 ? -27.016 17.438 10.273 1 96.5 387 ALA A N 1
ATOM 3012 C CA . ALA A 1 387 ? -26 18.422 10.648 1 96.5 387 ALA A CA 1
ATOM 3013 C C . ALA A 1 387 ? -26.094 18.766 12.133 1 96.5 387 ALA A C 1
ATOM 3015 O O . ALA A 1 387 ? -27.125 18.531 12.766 1 96.5 387 ALA A O 1
ATOM 3016 N N . GLN A 1 388 ? -25 19.234 12.625 1 94.06 388 GLN A N 1
ATOM 3017 C CA . GLN A 1 388 ? -25.016 19.547 14.055 1 94.06 388 GLN A CA 1
ATOM 3018 C C . GLN A 1 388 ? -26.234 20.406 14.406 1 94.06 388 GLN A C 1
ATOM 3020 O O . GLN A 1 388 ? -26.422 21.484 13.852 1 94.06 388 GLN A O 1
ATOM 3025 N N . GLY A 1 389 ? -27.062 19.844 15.227 1 94.06 389 GLY A N 1
ATOM 3026 C CA . GLY A 1 389 ? -28.219 20.562 15.703 1 94.06 389 GLY A CA 1
ATOM 3027 C C . GLY A 1 389 ? -29.422 20.422 14.789 1 94.06 389 GLY A C 1
ATOM 3028 O O . GLY A 1 389 ? -30.531 20.859 15.133 1 94.06 389 GLY A O 1
ATOM 3029 N N . MET A 1 390 ? -29.312 19.812 13.68 1 96.69 390 MET A N 1
ATOM 3030 C CA . MET A 1 390 ? -30.406 19.625 12.727 1 96.69 390 MET A CA 1
ATOM 3031 C C . MET A 1 390 ? -30.906 18.188 12.75 1 96.69 390 MET A C 1
ATOM 3033 O O . MET A 1 390 ? -30.375 17.328 12.039 1 96.69 390 MET A O 1
ATOM 3037 N N . LEU A 1 391 ? -32.031 17.984 13.406 1 97.25 391 LEU A N 1
ATOM 3038 C CA . LEU A 1 391 ? -32.594 16.656 13.609 1 97.25 391 LEU A CA 1
ATOM 3039 C C . LEU A 1 391 ? -33.781 16.406 12.664 1 97.25 391 LEU A C 1
ATOM 3041 O O . LEU A 1 391 ? -34.594 17.312 12.43 1 97.25 391 LEU A O 1
ATOM 3045 N N . LYS A 1 392 ? -33.781 15.25 12.07 1 97.75 392 LYS A N 1
ATOM 3046 C CA . LYS A 1 392 ? -34.844 14.883 11.125 1 97.75 392 LYS A CA 1
ATOM 3047 C C . LYS A 1 392 ? -35.406 13.5 11.438 1 97.75 392 LYS A C 1
ATOM 3049 O O . LYS A 1 392 ? -34.656 12.594 11.805 1 97.75 392 LYS A O 1
ATOM 3054 N N . LEU A 1 393 ? -36.688 13.414 11.297 1 97.25 393 LEU A N 1
ATOM 3055 C CA . LEU A 1 393 ? -37.312 12.102 11.383 1 97.25 393 LEU A CA 1
ATOM 3056 C C . LEU A 1 393 ? -36.969 11.25 10.164 1 97.25 393 LEU A C 1
ATOM 3058 O O . LEU A 1 393 ? -36.625 11.781 9.117 1 97.25 393 LEU A O 1
ATOM 3062 N N . PRO A 1 394 ? -37.125 9.938 10.305 1 96.81 394 PRO A N 1
ATOM 3063 C CA . PRO A 1 394 ? -36.781 9.039 9.188 1 96.81 394 PRO A CA 1
ATOM 3064 C C . PRO A 1 394 ? -37.531 9.391 7.906 1 96.81 394 PRO A C 1
ATOM 3066 O O . PRO A 1 394 ? -36.906 9.422 6.828 1 96.81 394 PRO A O 1
ATOM 3069 N N . ASP A 1 395 ? -38.75 9.703 7.984 1 97.25 395 ASP A N 1
ATOM 3070 C CA . ASP A 1 395 ? -39.531 10.031 6.793 1 97.25 395 ASP A CA 1
ATOM 3071 C C . ASP A 1 395 ? -39.031 11.328 6.156 1 97.25 395 ASP A C 1
ATOM 3073 O O . ASP A 1 395 ? -39.031 11.469 4.93 1 97.25 395 ASP A O 1
ATOM 3077 N N . ASP A 1 396 ? -38.656 12.242 7 1 97.94 396 ASP A N 1
ATOM 3078 C CA . ASP A 1 396 ? -38.125 13.508 6.492 1 97.94 396 ASP A CA 1
ATOM 3079 C C . ASP A 1 396 ? -36.812 13.281 5.75 1 97.94 396 ASP A C 1
ATOM 3081 O O . ASP A 1 396 ? -36.5 14.016 4.82 1 97.94 396 ASP A O 1
ATOM 3085 N N . MET A 1 397 ? -36.125 12.305 6.23 1 98.31 397 MET A N 1
ATOM 3086 C CA . MET A 1 397 ? -34.844 11.992 5.578 1 98.31 397 MET A CA 1
ATOM 3087 C C . MET A 1 397 ? -35.062 11.523 4.145 1 98.31 397 MET A C 1
ATOM 3089 O O . MET A 1 397 ? -34.25 11.781 3.268 1 98.31 397 MET A O 1
ATOM 3093 N N . VAL A 1 398 ? -36.125 10.812 3.869 1 98.19 398 VAL A N 1
ATOM 3094 C CA . VAL A 1 398 ? -36.469 10.406 2.508 1 98.19 398 VAL A CA 1
ATOM 3095 C C . VAL A 1 398 ? -36.562 11.641 1.611 1 98.19 398 VAL A C 1
ATOM 3097 O O . VAL A 1 398 ? -36.031 11.648 0.498 1 98.19 398 VAL A O 1
ATOM 3100 N N . GLU A 1 399 ? -37.188 12.641 2.146 1 98 399 GLU A N 1
ATOM 3101 C CA . GLU A 1 399 ? -37.375 13.875 1.389 1 98 399 GLU A CA 1
ATOM 3102 C C . GLU A 1 399 ? -36.062 14.617 1.219 1 98 399 GLU A C 1
ATOM 3104 O O . GLU A 1 399 ? -35.812 15.266 0.196 1 98 399 GLU A O 1
ATOM 3109 N N . VAL A 1 400 ? -35.188 14.539 2.229 1 98.06 400 VAL A N 1
ATOM 3110 C CA . VAL A 1 400 ? -33.844 15.148 2.143 1 98.06 400 VAL A CA 1
ATOM 3111 C C . VAL A 1 400 ? -33.062 14.539 0.983 1 98.06 400 VAL A C 1
ATOM 3113 O O . VAL A 1 400 ? -32.5 15.258 0.16 1 98.06 400 VAL A O 1
ATOM 3116 N N . TYR A 1 401 ? -33.062 13.227 0.924 1 98.5 401 TYR A N 1
ATOM 3117 C CA . TYR A 1 401 ? -32.344 12.539 -0.149 1 98.5 401 TYR A CA 1
ATOM 3118 C C . TYR A 1 401 ? -32.969 12.844 -1.502 1 98.5 401 TYR A C 1
ATOM 3120 O O . TYR A 1 401 ? -32.281 13.039 -2.494 1 98.5 401 TYR A O 1
ATOM 3128 N N . ALA A 1 402 ? -34.312 12.883 -1.549 1 98.12 402 ALA A N 1
ATOM 3129 C CA . ALA A 1 402 ? -35 13.203 -2.791 1 98.12 402 ALA A CA 1
ATOM 3130 C C . ALA A 1 402 ? -34.625 14.578 -3.311 1 98.12 402 ALA A C 1
ATOM 3132 O O . ALA A 1 402 ? -34.375 14.75 -4.508 1 98.12 402 ALA A O 1
ATOM 3133 N N . ASP A 1 403 ? -34.594 15.469 -2.42 1 98 403 ASP A N 1
ATOM 3134 C CA . ASP A 1 403 ? -34.219 16.828 -2.781 1 98 403 ASP A CA 1
ATOM 3135 C C . ASP A 1 403 ? -32.812 16.875 -3.332 1 98 403 ASP A C 1
ATOM 3137 O O . ASP A 1 403 ? -32.531 17.531 -4.336 1 98 403 ASP A O 1
ATOM 3141 N N . LEU A 1 404 ? -31.859 16.188 -2.697 1 98 404 LEU A N 1
ATOM 3142 C CA . LEU A 1 404 ? -30.469 16.141 -3.139 1 98 404 LEU A CA 1
ATOM 3143 C C . LEU A 1 404 ? -30.359 15.531 -4.531 1 98 404 LEU A C 1
ATOM 3145 O O . LEU A 1 404 ? -29.672 16.078 -5.402 1 98 404 LEU A O 1
ATOM 3149 N N . ILE A 1 405 ? -31.016 14.43 -4.746 1 97.81 405 ILE A N 1
ATOM 3150 C CA . ILE A 1 405 ? -30.953 13.719 -6.02 1 97.81 405 ILE A CA 1
ATOM 3151 C C . ILE A 1 405 ? -31.516 14.609 -7.133 1 97.81 405 ILE A C 1
ATOM 3153 O O . ILE A 1 405 ? -30.984 14.617 -8.242 1 97.81 405 ILE A O 1
ATOM 3157 N N . ASN A 1 406 ? -32.562 15.352 -6.828 1 97.19 406 ASN A N 1
ATOM 3158 C CA . ASN A 1 406 ? -33.188 16.219 -7.824 1 97.19 406 ASN A CA 1
ATOM 3159 C C . ASN A 1 406 ? -32.312 17.422 -8.148 1 97.19 406 ASN A C 1
ATOM 3161 O O . ASN A 1 406 ? -32.188 17.812 -9.312 1 97.19 406 ASN A O 1
ATOM 3165 N N . ARG A 1 407 ? -31.688 17.953 -7.152 1 97.81 407 ARG A N 1
ATOM 3166 C CA . ARG A 1 407 ? -30.875 19.141 -7.332 1 97.81 407 ARG A CA 1
ATOM 3167 C C . ARG A 1 407 ? -29.516 18.797 -7.926 1 97.81 407 ARG A C 1
ATOM 3169 O O . ARG A 1 407 ? -28.891 19.609 -8.609 1 97.81 407 ARG A O 1
ATOM 3176 N N . TYR A 1 408 ? -29.031 17.609 -7.648 1 98.31 408 TYR A N 1
ATOM 3177 C CA . TYR A 1 408 ? -27.766 17.109 -8.156 1 98.31 408 TYR A CA 1
ATOM 3178 C C . TYR A 1 408 ? -27.953 15.828 -8.945 1 98.31 408 TYR A C 1
ATOM 3180 O O . TYR A 1 408 ? -27.625 14.742 -8.469 1 98.31 408 TYR A O 1
ATOM 3188 N N . PRO A 1 409 ? -28.328 15.961 -10.18 1 96.44 409 PRO A N 1
ATOM 3189 C CA . PRO A 1 409 ? -28.656 14.773 -10.977 1 96.44 409 PRO A CA 1
ATOM 3190 C C . PRO A 1 409 ? -27.438 13.867 -11.203 1 96.44 409 PRO A C 1
ATOM 3192 O O . PRO A 1 409 ? -27.594 12.727 -11.656 1 96.44 409 PRO A O 1
ATOM 3195 N N . ALA A 1 410 ? -26.25 14.336 -10.836 1 98.38 410 ALA A N 1
ATOM 3196 C CA . ALA A 1 410 ? -25.047 13.516 -10.953 1 98.38 410 ALA A CA 1
ATOM 3197 C C . ALA A 1 410 ? -25.062 12.383 -9.93 1 98.38 410 ALA A C 1
ATOM 3199 O O . ALA A 1 410 ? -24.297 11.422 -10.055 1 98.38 410 ALA A O 1
ATOM 3200 N N . ILE A 1 411 ? -25.891 12.477 -8.891 1 98.81 411 ILE A N 1
ATOM 3201 C CA . ILE A 1 411 ? -25.938 11.461 -7.844 1 98.81 411 ILE A CA 1
ATOM 3202 C C . ILE A 1 411 ? -26.609 10.195 -8.383 1 98.81 411 ILE A C 1
ATOM 3204 O O . ILE A 1 411 ? -27.766 10.227 -8.781 1 98.81 411 ILE A O 1
ATOM 3208 N N . VAL A 1 412 ? -25.844 9.086 -8.352 1 98.81 412 VAL A N 1
ATOM 3209 C CA . VAL A 1 412 ? -26.406 7.859 -8.914 1 98.81 412 VAL A CA 1
ATOM 3210 C C . VAL A 1 412 ? -26.312 6.734 -7.883 1 98.81 412 VAL A C 1
ATOM 3212 O O . VAL A 1 412 ? -26.672 5.59 -8.172 1 98.81 412 VAL A O 1
ATOM 3215 N N . ALA A 1 413 ? -25.828 7.008 -6.676 1 98.88 413 ALA A N 1
ATOM 3216 C CA . ALA A 1 413 ? -25.766 5.984 -5.637 1 98.88 413 ALA A CA 1
ATOM 3217 C C . ALA A 1 413 ? -25.844 6.605 -4.246 1 98.88 413 ALA A C 1
ATOM 3219 O O . ALA A 1 413 ? -25.25 7.656 -3.988 1 98.88 413 ALA A O 1
ATOM 3220 N N . LEU A 1 414 ? -26.594 6.023 -3.377 1 98.81 414 LEU A N 1
ATOM 3221 C CA . LEU A 1 414 ? -26.641 6.289 -1.942 1 98.81 414 LEU A CA 1
ATOM 3222 C C . LEU A 1 414 ? -26.281 5.039 -1.147 1 98.81 414 LEU A C 1
ATOM 3224 O O . LEU A 1 414 ? -26.906 3.992 -1.305 1 98.81 414 LEU A O 1
ATOM 3228 N N . VAL A 1 415 ? -25.234 5.121 -0.337 1 98.81 415 VAL A N 1
ATOM 3229 C CA . VAL A 1 415 ? -24.812 3.998 0.495 1 98.81 415 VAL A CA 1
ATOM 3230 C C . VAL A 1 415 ? -25.281 4.219 1.932 1 98.81 415 VAL A C 1
ATOM 3232 O O . VAL A 1 415 ? -24.969 5.238 2.547 1 98.81 415 VAL A O 1
ATOM 3235 N N . ASP A 1 416 ? -26.031 3.34 2.475 1 98 416 ASP A N 1
ATOM 3236 C CA . ASP A 1 416 ? -26.547 3.352 3.84 1 98 416 ASP A CA 1
ATOM 3237 C C . ASP A 1 416 ? -27.25 4.672 4.152 1 98 416 ASP A C 1
ATOM 3239 O O . ASP A 1 416 ? -26.906 5.348 5.129 1 98 416 ASP A O 1
ATOM 3243 N N . PRO A 1 417 ? -28.297 4.934 3.434 1 98.44 417 PRO A N 1
ATOM 3244 C CA . PRO A 1 417 ? -29.016 6.188 3.684 1 98.44 417 PRO A CA 1
ATOM 3245 C C . PRO A 1 417 ? -29.781 6.176 5 1 98.44 417 PRO A C 1
ATOM 3247 O O . PRO A 1 417 ? -30.156 7.234 5.516 1 98.44 417 PRO A O 1
ATOM 3250 N N . PHE A 1 418 ? -30.078 4.988 5.523 1 97.88 418 PHE A N 1
ATOM 3251 C CA . PHE A 1 418 ? -30.797 4.824 6.781 1 97.88 418 PHE A CA 1
ATOM 3252 C C . PHE A 1 418 ? -30.156 3.729 7.629 1 97.88 418 PHE A C 1
ATOM 3254 O O . PHE A 1 418 ? -29.359 2.939 7.133 1 97.88 418 PHE A O 1
ATOM 3261 N N . LYS A 1 419 ? -30.484 3.758 8.898 1 95.5 419 LYS A N 1
ATOM 3262 C CA . LYS A 1 419 ? -30.156 2.59 9.711 1 95.5 419 LYS A CA 1
ATOM 3263 C C . LYS A 1 419 ? -30.969 1.375 9.281 1 95.5 419 LYS A C 1
ATOM 3265 O O . LYS A 1 419 ? -32.031 1.521 8.68 1 95.5 419 LYS A O 1
ATOM 3270 N N . LYS A 1 420 ? -30.516 0.237 9.609 1 94 420 LYS A N 1
ATOM 3271 C CA . LYS A 1 420 ? -31.078 -1.038 9.172 1 94 420 LYS A CA 1
ATOM 3272 C C . LYS A 1 420 ? -32.562 -1.146 9.555 1 94 420 LYS A C 1
ATOM 3274 O O . LYS A 1 420 ? -33.375 -1.653 8.781 1 94 420 LYS A O 1
ATOM 3279 N N . GLN A 1 421 ? -32.938 -0.614 10.688 1 93.38 421 GLN A N 1
ATOM 3280 C CA . GLN A 1 421 ? -34.281 -0.815 11.258 1 93.38 421 GLN A CA 1
ATOM 3281 C C . GLN A 1 421 ? -35.312 0.021 10.531 1 93.38 421 GLN A C 1
ATOM 3283 O O . GLN A 1 421 ? -36.531 -0.206 10.68 1 93.38 421 GLN A O 1
ATOM 3288 N N . ASP A 1 422 ? -34.906 0.952 9.812 1 96.31 422 ASP A N 1
ATOM 3289 C CA . ASP A 1 422 ? -35.844 1.816 9.109 1 96.31 422 ASP A CA 1
ATOM 3290 C C . ASP A 1 422 ? -36.188 1.241 7.738 1 96.31 422 ASP A C 1
ATOM 3292 O O . ASP A 1 422 ? -36.062 1.921 6.719 1 96.31 422 ASP A O 1
ATOM 3296 N N . THR A 1 423 ? -36.781 0.035 7.746 1 96.56 423 THR A N 1
ATOM 3297 C CA . THR A 1 423 ? -37.031 -0.765 6.555 1 96.56 423 THR A CA 1
ATOM 3298 C C . THR A 1 423 ? -38.062 -0.084 5.66 1 96.56 423 THR A C 1
ATOM 3300 O O . THR A 1 423 ? -38 -0.17 4.434 1 96.56 423 THR A O 1
ATOM 3303 N N . GLU A 1 424 ? -39 0.592 6.219 1 96.88 424 GLU A N 1
ATOM 3304 C CA . GLU A 1 424 ? -40.031 1.293 5.438 1 96.88 424 GLU A CA 1
ATOM 3305 C C . GLU A 1 424 ? -39.406 2.408 4.602 1 96.88 424 GLU A C 1
ATOM 3307 O O . GLU A 1 424 ? -39.75 2.574 3.428 1 96.88 424 GLU A O 1
ATOM 3312 N N . GLN A 1 425 ? -38.562 3.17 5.211 1 97.81 425 GLN A N 1
ATOM 3313 C CA . GLN A 1 425 ? -37.906 4.281 4.523 1 97.81 425 GLN A CA 1
ATOM 3314 C C . GLN A 1 425 ? -36.969 3.777 3.434 1 97.81 425 GLN A C 1
ATOM 3316 O O . GLN A 1 425 ? -36.844 4.391 2.371 1 97.81 425 GLN A O 1
ATOM 3321 N N . TRP A 1 426 ? -36.281 2.639 3.725 1 97.88 426 TRP A N 1
ATOM 3322 C CA . TRP A 1 426 ? -35.5 1.985 2.686 1 97.88 426 TRP A CA 1
ATOM 3323 C C . TRP A 1 426 ? -36.344 1.664 1.469 1 97.88 426 TRP A C 1
ATOM 3325 O O . TRP A 1 426 ? -35.969 1.979 0.336 1 97.88 426 TRP A O 1
ATOM 3335 N N . ARG A 1 427 ? -37.469 1.063 1.684 1 97.12 427 ARG A N 1
ATOM 3336 C CA . ARG A 1 427 ? -38.375 0.663 0.62 1 97.12 427 ARG A CA 1
ATOM 3337 C C . ARG A 1 427 ? -38.875 1.876 -0.16 1 97.12 427 ARG A C 1
ATOM 3339 O O . ARG A 1 427 ? -38.875 1.868 -1.393 1 97.12 427 ARG A O 1
ATOM 3346 N N . LYS A 1 428 ? -39.281 2.91 0.565 1 97.25 428 LYS A N 1
ATOM 3347 C CA . LYS A 1 428 ? -39.75 4.129 -0.071 1 97.25 428 LYS A CA 1
ATOM 3348 C C . LYS A 1 428 ? -38.719 4.719 -1.01 1 97.25 428 LYS A C 1
ATOM 3350 O O . LYS A 1 428 ? -39.031 5.145 -2.121 1 97.25 428 LYS A O 1
ATOM 3355 N N . LEU A 1 429 ? -37.469 4.766 -0.509 1 97.5 429 LEU A N 1
ATOM 3356 C CA . LEU A 1 429 ? -36.406 5.328 -1.31 1 97.5 429 LEU A CA 1
ATOM 3357 C C . LEU A 1 429 ? -36.156 4.484 -2.559 1 97.5 429 LEU A C 1
ATOM 3359 O O . LEU A 1 429 ? -35.969 5.027 -3.648 1 97.5 429 LEU A O 1
ATOM 3363 N N . CYS A 1 430 ? -36.156 3.203 -2.412 1 97.12 430 CYS A N 1
ATOM 3364 C CA . CYS A 1 430 ? -35.969 2.299 -3.537 1 97.12 430 CYS A CA 1
ATOM 3365 C C . CYS A 1 430 ? -37.062 2.465 -4.574 1 97.12 430 CYS A C 1
ATOM 3367 O O . CYS A 1 430 ? -36.781 2.572 -5.77 1 97.12 430 CYS A O 1
ATOM 3369 N N . GLU A 1 431 ? -38.281 2.463 -4.137 1 96.5 431 GLU A N 1
ATOM 3370 C CA . GLU A 1 431 ? -39.438 2.574 -5.035 1 96.5 431 GLU A CA 1
ATOM 3371 C C . GLU A 1 431 ? -39.406 3.885 -5.816 1 96.5 431 GLU A C 1
ATOM 3373 O O . GLU A 1 431 ? -39.781 3.926 -6.988 1 96.5 431 GLU A O 1
ATOM 3378 N N . ARG A 1 432 ? -38.875 4.816 -5.211 1 96.19 432 ARG A N 1
ATOM 3379 C CA . ARG A 1 432 ? -38.906 6.148 -5.809 1 96.19 432 ARG A CA 1
ATOM 3380 C C . ARG A 1 432 ? -37.719 6.352 -6.75 1 96.19 432 ARG A C 1
ATOM 3382 O O . ARG A 1 432 ? -37.844 7.031 -7.77 1 96.19 432 ARG A O 1
ATOM 3389 N N . PHE A 1 433 ? -36.562 5.77 -6.406 1 97 433 PHE A N 1
ATOM 3390 C CA . PHE A 1 433 ? -35.344 6.27 -7.074 1 97 433 PHE A CA 1
ATOM 3391 C C . PHE A 1 433 ? -34.531 5.125 -7.664 1 97 433 PHE A C 1
ATOM 3393 O O . PHE A 1 433 ? -33.531 5.355 -8.328 1 97 433 PHE A O 1
ATOM 3400 N N . SER A 1 434 ? -34.906 3.857 -7.539 1 95.19 434 SER A N 1
ATOM 3401 C CA . SER A 1 434 ? -34.062 2.729 -7.941 1 95.19 434 SER A CA 1
ATOM 3402 C C . SER A 1 434 ? -33.812 2.74 -9.445 1 95.19 434 SER A C 1
ATOM 3404 O O . SER A 1 434 ? -32.844 2.104 -9.922 1 95.19 434 SER A O 1
ATOM 3406 N N . GLU A 1 435 ? -34.531 3.516 -10.234 1 95.44 435 GLU A N 1
ATOM 3407 C CA . GLU A 1 435 ? -34.375 3.58 -11.688 1 95.44 435 GLU A CA 1
ATOM 3408 C C . GLU A 1 435 ? -33.219 4.488 -12.07 1 95.44 435 GLU A C 1
ATOM 3410 O O . GLU A 1 435 ? -32.719 4.445 -13.203 1 95.44 435 GLU A O 1
ATOM 3415 N N . GLN A 1 436 ? -32.812 5.312 -11.109 1 96.75 436 GLN A N 1
ATOM 3416 C CA . GLN A 1 436 ? -31.781 6.273 -11.477 1 96.75 436 GLN A CA 1
ATOM 3417 C C . GLN A 1 436 ? -30.688 6.34 -10.414 1 96.75 436 GLN A C 1
ATOM 3419 O O . GLN A 1 436 ? -29.688 7.031 -10.594 1 96.75 436 GLN A O 1
ATOM 3424 N N . CYS A 1 437 ? -30.906 5.637 -9.359 1 98.19 437 CYS A N 1
ATOM 3425 C CA . CYS A 1 437 ? -29.969 5.707 -8.242 1 98.19 437 CYS A CA 1
ATOM 3426 C C . CYS A 1 437 ? -29.844 4.355 -7.543 1 98.19 437 CYS A C 1
ATOM 3428 O O . CYS A 1 437 ? -30.859 3.764 -7.156 1 98.19 437 CYS A O 1
ATOM 3430 N N . PHE A 1 438 ? -28.641 3.867 -7.395 1 98.75 438 PHE A N 1
ATOM 3431 C CA . PHE A 1 438 ? -28.422 2.666 -6.598 1 98.75 438 PHE A CA 1
ATOM 3432 C C . PHE A 1 438 ? -28.594 2.957 -5.113 1 98.75 438 PHE A C 1
ATOM 3434 O O . PHE A 1 438 ? -27.984 3.879 -4.574 1 98.75 438 PHE A O 1
ATOM 3441 N N . ILE A 1 439 ? -29.484 2.27 -4.477 1 98.62 439 ILE A N 1
ATOM 3442 C CA . ILE A 1 439 ? -29.609 2.293 -3.023 1 98.62 439 ILE A CA 1
ATOM 3443 C C . ILE A 1 439 ? -28.859 1.104 -2.42 1 98.62 439 ILE A C 1
ATOM 3445 O O . ILE A 1 439 ? -29.359 -0.024 -2.441 1 98.62 439 ILE A O 1
ATOM 3449 N N . VAL A 1 440 ? -27.688 1.396 -1.826 1 98.75 440 VAL A N 1
ATOM 3450 C CA . VAL A 1 440 ? -26.719 0.359 -1.493 1 98.75 440 VAL A CA 1
ATOM 3451 C C . VAL A 1 440 ? -26.734 0.092 0.01 1 98.75 440 VAL A C 1
ATOM 3453 O O . VAL A 1 440 ? -26.641 1.022 0.813 1 98.75 440 VAL A O 1
ATOM 3456 N N . GLY A 1 441 ? -26.938 -1.16 0.378 1 97.75 441 GLY A N 1
ATOM 3457 C CA . GLY A 1 441 ? -26.719 -1.571 1.756 1 97.75 441 GLY A CA 1
ATOM 3458 C C . GLY A 1 441 ? -25.312 -2.039 2.021 1 97.75 441 GLY A C 1
ATOM 3459 O O . GLY A 1 441 ? -24.812 -2.965 1.37 1 97.75 441 GLY A O 1
ATOM 3460 N N . ASP A 1 442 ? -24.641 -1.357 2.951 1 95.69 442 ASP A N 1
ATOM 3461 C CA . ASP A 1 442 ? -23.281 -1.726 3.381 1 95.69 442 ASP A CA 1
ATOM 3462 C C . ASP A 1 442 ? -23.297 -2.232 4.82 1 95.69 442 ASP A C 1
ATOM 3464 O O . ASP A 1 442 ? -23.484 -3.424 5.066 1 95.69 442 ASP A O 1
ATOM 3468 N N . ARG A 1 443 ? -23.406 -1.348 5.754 1 91.38 443 ARG A N 1
ATOM 3469 C CA . ARG A 1 443 ? -23.453 -1.719 7.164 1 91.38 443 ARG A CA 1
ATOM 3470 C C . ARG A 1 443 ? -24.844 -2.211 7.555 1 91.38 443 ARG A C 1
ATOM 3472 O O . ARG A 1 443 ? -25.016 -2.848 8.594 1 91.38 443 ARG A O 1
ATOM 3479 N N . ALA A 1 444 ? -25.766 -1.903 6.773 1 93.5 444 ALA A N 1
ATOM 3480 C CA . ALA A 1 444 ? -27.141 -2.33 7.051 1 93.5 444 ALA A CA 1
ATOM 3481 C C . ALA A 1 444 ? -27.266 -3.848 6.953 1 93.5 444 ALA A C 1
ATOM 3483 O O . ALA A 1 444 ? -28.156 -4.441 7.578 1 93.5 444 ALA A O 1
ATOM 3484 N N . TYR A 1 445 ? -26.484 -4.434 6.164 1 93.5 445 TYR A N 1
ATOM 3485 C CA . TYR A 1 445 ? -26.484 -5.887 6.055 1 93.5 445 TYR A CA 1
ATOM 3486 C C . TYR A 1 445 ? -25.391 -6.504 6.914 1 93.5 445 TYR A C 1
ATOM 3488 O O . TYR A 1 445 ? -24.375 -5.871 7.168 1 93.5 445 TYR A O 1
ATOM 3496 N N . PRO A 1 446 ? -25.656 -7.719 7.402 1 91.06 446 PRO A N 1
ATOM 3497 C CA . PRO A 1 446 ? -24.609 -8.398 8.156 1 91.06 446 PRO A CA 1
ATOM 3498 C C . PRO A 1 446 ? -23.469 -8.891 7.27 1 91.06 446 PRO A C 1
ATOM 3500 O O . PRO A 1 446 ? -23.5 -8.68 6.055 1 91.06 446 PRO A O 1
ATOM 3503 N N . ARG A 1 447 ? -22.469 -9.445 7.922 1 90.88 447 ARG A N 1
ATOM 3504 C CA . ARG A 1 447 ? -21.359 -10.008 7.16 1 90.88 447 ARG A CA 1
ATOM 3505 C C . ARG A 1 447 ? -21.844 -11.109 6.223 1 90.88 447 ARG A C 1
ATOM 3507 O O . ARG A 1 447 ? -22.938 -11.648 6.406 1 90.88 447 ARG A O 1
ATOM 3514 N N . ALA A 1 448 ? -21 -11.492 5.305 1 93.81 448 ALA A N 1
ATOM 3515 C CA . ALA A 1 448 ? -21.359 -12.375 4.199 1 93.81 448 ALA A CA 1
ATOM 3516 C C . ALA A 1 448 ? -21.922 -13.695 4.715 1 93.81 448 ALA A C 1
ATOM 3518 O O . ALA A 1 448 ? -22.969 -14.156 4.246 1 93.81 448 ALA A O 1
ATOM 3519 N N . GLU A 1 449 ? -21.328 -14.289 5.723 1 92.5 449 GLU A N 1
ATOM 3520 C CA . GLU A 1 449 ? -21.734 -15.594 6.223 1 92.5 449 GLU A CA 1
ATOM 3521 C C . GLU A 1 449 ? -23.125 -15.523 6.848 1 92.5 449 GLU A C 1
ATOM 3523 O O . GLU A 1 449 ? -23.938 -16.438 6.664 1 92.5 449 GLU A O 1
ATOM 3528 N N . CYS A 1 450 ? -23.359 -14.469 7.531 1 91.81 450 CYS A N 1
ATOM 3529 C CA . CYS A 1 450 ? -24.672 -14.273 8.133 1 91.81 450 CYS A CA 1
ATOM 3530 C C . CYS A 1 450 ? -25.703 -13.914 7.082 1 91.81 450 CYS A C 1
ATOM 3532 O O . CYS A 1 450 ? -26.859 -14.367 7.152 1 91.81 450 CYS A O 1
ATOM 3534 N N . PHE A 1 451 ? -25.328 -13.125 6.184 1 93.94 451 PHE A N 1
ATOM 3535 C CA . PHE A 1 451 ? -26.203 -12.727 5.09 1 93.94 451 PHE A CA 1
ATOM 3536 C C . PHE A 1 451 ? -26.688 -13.945 4.312 1 93.94 451 PHE A C 1
ATOM 3538 O O . PHE A 1 451 ? -27.859 -14.016 3.914 1 93.94 451 PHE A O 1
ATOM 3545 N N . CYS A 1 452 ? -25.828 -14.938 4.098 1 94.62 452 CYS A N 1
ATOM 3546 C CA . CYS A 1 452 ? -26.188 -16.141 3.367 1 94.62 452 CYS A CA 1
ATOM 3547 C C . CYS A 1 452 ? -27.297 -16.906 4.082 1 94.62 452 CYS A C 1
ATOM 3549 O O . CYS A 1 452 ? -28.125 -17.562 3.438 1 94.62 452 CYS A O 1
ATOM 3551 N N . LYS A 1 453 ? -27.312 -16.766 5.34 1 92.75 453 LYS A N 1
ATOM 3552 C CA . LYS A 1 453 ? -28.328 -17.469 6.133 1 92.75 453 LYS A CA 1
ATOM 3553 C C . LYS A 1 453 ? -29.625 -16.672 6.219 1 92.75 453 LYS A C 1
ATOM 3555 O O . LYS A 1 453 ? -30.703 -17.234 6.109 1 92.75 453 LYS A O 1
ATOM 3560 N N . GLN A 1 454 ? -29.484 -15.375 6.301 1 91.94 454 GLN A N 1
ATOM 3561 C CA . GLN A 1 454 ? -30.625 -14.523 6.617 1 91.94 454 GLN A CA 1
ATOM 3562 C C . GLN A 1 454 ? -31.25 -13.953 5.352 1 91.94 454 GLN A C 1
ATOM 3564 O O . GLN A 1 454 ? -32.438 -13.602 5.344 1 91.94 454 GLN A O 1
ATOM 3569 N N . GLY A 1 455 ? -30.406 -13.898 4.352 1 91.94 455 GLY A N 1
ATOM 3570 C CA . GLY A 1 455 ? -30.859 -13.242 3.137 1 91.94 455 GLY A CA 1
ATOM 3571 C C . GLY A 1 455 ? -31.078 -11.75 3.314 1 91.94 455 GLY A C 1
ATOM 3572 O O . GLY A 1 455 ? -30.422 -11.117 4.152 1 91.94 455 GLY A O 1
ATOM 3573 N N . LEU A 1 456 ? -31.891 -11.156 2.502 1 90.94 456 LEU A N 1
ATOM 3574 C CA . LEU A 1 456 ? -32.125 -9.719 2.525 1 90.94 456 LEU A CA 1
ATOM 3575 C C . LEU A 1 456 ? -33.094 -9.344 3.633 1 90.94 456 LEU A C 1
ATOM 3577 O O . LEU A 1 456 ? -33.156 -8.188 4.062 1 90.94 456 LEU A O 1
ATOM 3581 N N . GLY A 1 457 ? -33.844 -10.289 4.051 1 90.19 457 GLY A N 1
ATOM 3582 C CA . GLY A 1 457 ? -34.875 -10.008 5.043 1 90.19 457 GLY A CA 1
ATOM 3583 C C . GLY A 1 457 ? -35.875 -8.961 4.59 1 90.19 457 GLY A C 1
ATOM 3584 O O . GLY A 1 457 ? -36.375 -9.023 3.469 1 90.19 457 GLY A O 1
ATOM 3585 N N . GLU A 1 458 ? -36.188 -7.984 5.57 1 91.69 458 GLU A N 1
ATOM 3586 C CA . GLU A 1 458 ? -37.156 -6.945 5.277 1 91.69 458 GLU A CA 1
ATOM 3587 C C . GLU A 1 458 ? -36.5 -5.738 4.613 1 91.69 458 GLU A C 1
ATOM 3589 O O . GLU A 1 458 ? -37.188 -4.816 4.172 1 91.69 458 GLU A O 1
ATOM 3594 N N . LEU A 1 459 ? -35.25 -5.758 4.543 1 94.25 459 LEU A N 1
ATOM 3595 C CA . LEU A 1 459 ? -34.5 -4.633 3.979 1 94.25 459 LEU A CA 1
ATOM 3596 C C . LEU A 1 459 ? -34.562 -4.664 2.455 1 94.25 459 LEU A C 1
ATOM 3598 O O . LEU A 1 459 ? -34.406 -5.727 1.848 1 94.25 459 LEU A O 1
ATOM 3602 N N . CYS A 1 460 ? -34.844 -3.504 1.908 1 94.44 460 CYS A N 1
ATOM 3603 C CA . CYS A 1 460 ? -34.844 -3.342 0.458 1 94.44 460 CYS A CA 1
ATOM 3604 C C . CYS A 1 460 ? -33.656 -2.52 0.008 1 94.44 460 CYS A C 1
ATOM 3606 O O . CYS A 1 460 ? -33.375 -1.441 0.546 1 94.44 460 CYS A O 1
ATOM 3608 N N . SER A 1 461 ? -32.875 -3.027 -0.885 1 97 461 SER A N 1
ATOM 3609 C CA . SER A 1 461 ? -31.75 -2.32 -1.49 1 97 461 SER A CA 1
ATOM 3610 C C . SER A 1 461 ? -31.516 -2.795 -2.918 1 97 461 SER A C 1
ATOM 3612 O O . SER A 1 461 ? -31.859 -3.922 -3.271 1 97 461 SER A O 1
ATOM 3614 N N . SER A 1 462 ? -31.062 -1.937 -3.734 1 97.88 462 SER A N 1
ATOM 3615 C CA . SER A 1 462 ? -30.812 -2.289 -5.129 1 97.88 462 SER A CA 1
ATOM 3616 C C . SER A 1 462 ? -29.391 -2.771 -5.332 1 97.88 462 SER A C 1
ATOM 3618 O O . SER A 1 462 ? -29.047 -3.295 -6.395 1 97.88 462 SER A O 1
ATOM 3620 N N . ALA A 1 463 ? -28.547 -2.623 -4.383 1 98.31 463 ALA A N 1
ATOM 3621 C CA . ALA A 1 463 ? -27.188 -3.141 -4.363 1 98.31 463 ALA A CA 1
ATOM 3622 C C . ALA A 1 463 ? -26.734 -3.461 -2.941 1 98.31 463 ALA A C 1
ATOM 3624 O O . ALA A 1 463 ? -27.25 -2.881 -1.979 1 98.31 463 ALA A O 1
ATOM 3625 N N . ILE A 1 464 ? -25.844 -4.387 -2.795 1 98.38 464 ILE A N 1
ATOM 3626 C CA . ILE A 1 464 ? -25.359 -4.82 -1.489 1 98.38 464 ILE A CA 1
ATOM 3627 C C . ILE A 1 464 ? -23.828 -4.867 -1.5 1 98.38 464 ILE A C 1
ATOM 3629 O O . ILE A 1 464 ? -23.234 -5.434 -2.414 1 98.38 464 ILE A O 1
ATOM 3633 N N . SER A 1 465 ? -23.25 -4.234 -0.453 1 98.06 465 SER A N 1
ATOM 3634 C CA . SER A 1 465 ? -21.797 -4.191 -0.307 1 98.06 465 SER A CA 1
ATOM 3635 C C . SER A 1 465 ? -21.297 -5.355 0.537 1 98.06 465 SER A C 1
ATOM 3637 O O . SER A 1 465 ? -21.766 -5.566 1.659 1 98.06 465 SER A O 1
ATOM 3639 N N . LEU A 1 466 ? -20.375 -6.117 -0.016 1 97.62 466 LEU A N 1
ATOM 3640 C CA . LEU A 1 466 ? -19.719 -7.219 0.681 1 97.62 466 LEU A CA 1
ATOM 3641 C C . LEU A 1 466 ? -18.266 -6.895 0.966 1 97.62 466 LEU A C 1
ATOM 3643 O O . LEU A 1 466 ? -17.594 -6.277 0.139 1 97.62 466 LEU A O 1
ATOM 3647 N N . LYS A 1 467 ? -17.797 -7.293 2.113 1 94.81 467 LYS A N 1
ATOM 3648 C CA . LYS A 1 467 ? -16.438 -7.016 2.551 1 94.81 467 LYS A CA 1
ATOM 3649 C C . LYS A 1 467 ? -15.727 -8.297 2.969 1 94.81 467 LYS A C 1
ATOM 3651 O O . LYS A 1 467 ? -16.344 -9.203 3.539 1 94.81 467 LYS A O 1
ATOM 3656 N N . LEU A 1 468 ? -14.508 -8.32 2.574 1 91.75 468 LEU A N 1
ATOM 3657 C CA . LEU A 1 468 ? -13.641 -9.375 3.076 1 91.75 468 LEU A CA 1
ATOM 3658 C C . LEU A 1 468 ? -12.875 -8.914 4.312 1 91.75 468 LEU A C 1
ATOM 3660 O O . LEU A 1 468 ? -11.945 -8.102 4.203 1 91.75 468 LEU A O 1
ATOM 3664 N N . GLU A 1 469 ? -13.281 -9.336 5.418 1 87.06 469 GLU A N 1
ATOM 3665 C CA . GLU A 1 469 ? -12.734 -8.93 6.711 1 87.06 469 GLU A CA 1
ATOM 3666 C C . GLU A 1 469 ? -12.75 -10.086 7.707 1 87.06 469 GLU A C 1
ATOM 3668 O O . GLU A 1 469 ? -12.953 -11.242 7.32 1 87.06 469 GLU A O 1
ATOM 3673 N N . GLN A 1 470 ? -12.539 -9.672 8.992 1 87.38 470 GLN A N 1
ATOM 3674 C CA . GLN A 1 470 ? -12.523 -10.734 9.992 1 87.38 470 GLN A CA 1
ATOM 3675 C C . GLN A 1 470 ? -13.844 -11.484 10.016 1 87.38 470 GLN A C 1
ATOM 3677 O O . GLN A 1 470 ? -14.906 -10.898 9.773 1 87.38 470 GLN A O 1
ATOM 3682 N N . MET A 1 471 ? -13.891 -12.734 10.117 1 89.75 471 MET A N 1
ATOM 3683 C CA . MET A 1 471 ? -15.047 -13.625 10.219 1 89.75 471 MET A CA 1
ATOM 3684 C C . MET A 1 471 ? -15.68 -13.859 8.852 1 89.75 471 MET A C 1
ATOM 3686 O O . MET A 1 471 ? -16.891 -14.07 8.758 1 89.75 471 MET A O 1
ATOM 3690 N N . THR A 1 472 ? -14.961 -13.594 7.824 1 95.19 472 THR A N 1
ATOM 3691 C CA . THR A 1 472 ? -15.445 -13.93 6.492 1 95.19 472 THR A CA 1
ATOM 3692 C C . THR A 1 472 ? -14.453 -14.828 5.758 1 95.19 472 THR A C 1
ATOM 3694 O O . THR A 1 472 ? -13.305 -14.961 6.18 1 95.19 472 THR A O 1
ATOM 3697 N N . SER A 1 473 ? -14.914 -15.5 4.77 1 97.25 473 SER A N 1
ATOM 3698 C CA . SER A 1 473 ? -14.109 -16.359 3.902 1 97.25 473 SER A CA 1
ATOM 3699 C C . SER A 1 473 ? -14.438 -16.125 2.434 1 97.25 473 SER A C 1
ATOM 3701 O O . SER A 1 473 ? -15.461 -15.5 2.111 1 97.25 473 SER A O 1
ATOM 3703 N N . VAL A 1 474 ? -13.602 -16.578 1.568 1 98.44 474 VAL A N 1
ATOM 3704 C CA . VAL A 1 474 ? -13.797 -16.438 0.13 1 98.44 474 VAL A CA 1
ATOM 3705 C C . VAL A 1 474 ? -15.078 -17.156 -0.29 1 98.44 474 VAL A C 1
ATOM 3707 O O . VAL A 1 474 ? -15.898 -16.594 -1.023 1 98.44 474 VAL A O 1
ATOM 3710 N N . SER A 1 475 ? -15.289 -18.375 0.233 1 98.06 475 SER A N 1
ATOM 3711 C CA . SER A 1 475 ? -16.5 -19.109 -0.1 1 98.06 475 SER A CA 1
ATOM 3712 C C . SER A 1 475 ? -17.75 -18.375 0.378 1 98.06 475 SER A C 1
ATOM 3714 O O . SER A 1 475 ? -18.781 -18.406 -0.297 1 98.06 475 SER A O 1
ATOM 3716 N N . GLY A 1 476 ? -17.625 -17.781 1.554 1 97.56 476 GLY A N 1
ATOM 3717 C CA . GLY A 1 476 ? -18.734 -17 2.064 1 97.56 476 GLY A CA 1
ATOM 3718 C C . GLY A 1 476 ? -19.109 -15.836 1.172 1 97.56 476 GLY A C 1
ATOM 3719 O O . GLY A 1 476 ? -20.281 -15.586 0.913 1 97.56 476 GLY A O 1
ATOM 3720 N N . ILE A 1 477 ? -18.125 -15.125 0.68 1 98.31 477 ILE A N 1
ATOM 3721 C CA . ILE A 1 477 ? -18.359 -13.977 -0.181 1 98.31 477 ILE A CA 1
ATOM 3722 C C . ILE A 1 477 ? -18.922 -14.438 -1.524 1 98.31 477 ILE A C 1
ATOM 3724 O O . ILE A 1 477 ? -19.812 -13.797 -2.086 1 98.31 477 ILE A O 1
ATOM 3728 N N . VAL A 1 478 ? -18.359 -15.539 -2.037 1 98.44 478 VAL A N 1
ATOM 3729 C CA . VAL A 1 478 ? -18.844 -16.094 -3.301 1 98.44 478 VAL A CA 1
ATOM 3730 C C . VAL A 1 478 ? -20.328 -16.438 -3.182 1 98.44 478 VAL A C 1
ATOM 3732 O O . VAL A 1 478 ? -21.141 -16.062 -4.031 1 98.44 478 VAL A O 1
ATOM 3735 N N . GLU A 1 479 ? -20.688 -17.094 -2.111 1 98 479 GLU A N 1
ATOM 3736 C CA . GLU A 1 479 ? -22.078 -17.5 -1.898 1 98 479 GLU A CA 1
ATOM 3737 C C . GLU A 1 479 ? -22.984 -16.281 -1.693 1 98 479 GLU A C 1
ATOM 3739 O O . GLU A 1 479 ? -24.094 -16.234 -2.217 1 98 479 GLU A O 1
ATOM 3744 N N . ALA A 1 480 ? -22.5 -15.375 -0.936 1 98.25 480 ALA A N 1
ATOM 3745 C CA . ALA A 1 480 ? -23.266 -14.156 -0.711 1 98.25 480 ALA A CA 1
ATOM 3746 C C . ALA A 1 480 ? -23.484 -13.398 -2.02 1 98.25 480 ALA A C 1
ATOM 3748 O O . ALA A 1 480 ? -24.578 -12.852 -2.246 1 98.25 480 ALA A O 1
ATOM 3749 N N . SER A 1 481 ? -22.5 -13.367 -2.832 1 98.44 481 SER A N 1
ATOM 3750 C CA . SER A 1 481 ? -22.609 -12.688 -4.117 1 98.44 481 SER A CA 1
ATOM 3751 C C . SER A 1 481 ? -23.688 -13.336 -4.992 1 98.44 481 SER A C 1
ATOM 3753 O O . SER A 1 481 ? -24.438 -12.641 -5.668 1 98.44 481 SER A O 1
ATOM 3755 N N . LYS A 1 482 ? -23.734 -14.648 -4.992 1 97.69 482 LYS A N 1
ATOM 3756 C CA . LYS A 1 482 ? -24.781 -15.359 -5.73 1 97.69 482 LYS A CA 1
ATOM 3757 C C . LYS A 1 482 ? -26.172 -14.984 -5.23 1 97.69 482 LYS A C 1
ATOM 3759 O O . LYS A 1 482 ? -27.062 -14.711 -6.027 1 97.69 482 LYS A O 1
ATOM 3764 N N . LEU A 1 483 ? -26.25 -14.938 -3.93 1 97.75 483 LEU A N 1
ATOM 3765 C CA . LEU A 1 483 ? -27.531 -14.633 -3.312 1 97.75 483 LEU A CA 1
ATOM 3766 C C . LEU A 1 483 ? -27.969 -13.211 -3.662 1 97.75 483 LEU A C 1
ATOM 3768 O O . LEU A 1 483 ? -29.156 -12.969 -3.914 1 97.75 483 LEU A O 1
ATOM 3772 N N . VAL A 1 484 ? -27.031 -12.273 -3.666 1 98 484 VAL A N 1
ATOM 3773 C CA . VAL A 1 484 ? -27.328 -10.891 -4.02 1 98 484 VAL A CA 1
ATOM 3774 C C . VAL A 1 484 ? -27.875 -10.828 -5.441 1 98 484 VAL A C 1
ATOM 3776 O O . VAL A 1 484 ? -28.906 -10.195 -5.691 1 98 484 VAL A O 1
ATOM 3779 N N . LYS A 1 485 ? -27.25 -11.508 -6.355 1 96.56 485 LYS A N 1
ATOM 3780 C CA . LYS A 1 485 ? -27.641 -11.484 -7.762 1 96.56 485 LYS A CA 1
ATOM 3781 C C . LYS A 1 485 ? -28.969 -12.211 -7.977 1 96.56 485 LYS A C 1
ATOM 3783 O O . LYS A 1 485 ? -29.781 -11.805 -8.812 1 96.56 485 LYS A O 1
ATOM 3788 N N . GLU A 1 486 ? -29.141 -13.273 -7.23 1 95.88 486 GLU A N 1
ATOM 3789 C CA . GLU A 1 486 ? -30.406 -14.008 -7.301 1 95.88 486 GLU A CA 1
ATOM 3790 C C . GLU A 1 486 ? -31.578 -13.133 -6.859 1 95.88 486 GLU A C 1
ATOM 3792 O O . GLU A 1 486 ? -32.719 -13.367 -7.266 1 95.88 486 GLU A O 1
ATOM 3797 N N . ASN A 1 487 ? -31.281 -12.156 -6.047 1 94.88 487 ASN A N 1
ATOM 3798 C CA . ASN A 1 487 ? -32.312 -11.227 -5.586 1 94.88 487 ASN A CA 1
ATOM 3799 C C . ASN A 1 487 ? -32.344 -9.961 -6.438 1 94.88 487 ASN A C 1
ATOM 3801 O O . ASN A 1 487 ? -32.812 -8.914 -5.988 1 94.88 487 ASN A O 1
ATOM 3805 N N . ASP A 1 488 ? -31.734 -9.977 -7.59 1 95.12 488 ASP A N 1
ATOM 3806 C CA . ASP A 1 488 ? -31.75 -8.914 -8.594 1 95.12 488 ASP A CA 1
ATOM 3807 C C . ASP A 1 488 ? -31.141 -7.633 -8.031 1 95.12 488 ASP A C 1
ATOM 3809 O O . ASP A 1 488 ? -31.688 -6.543 -8.234 1 95.12 488 ASP A O 1
ATOM 3813 N N . SER A 1 489 ? -30.188 -7.77 -7.203 1 97 489 SER A N 1
ATOM 3814 C CA . SER A 1 489 ? -29.406 -6.652 -6.676 1 97 489 SER A CA 1
ATOM 3815 C C . SER A 1 489 ? -27.969 -6.703 -7.164 1 97 489 SER A C 1
ATOM 3817 O O . SER A 1 489 ? -27.469 -7.77 -7.531 1 97 489 SER A O 1
ATOM 3819 N N . ALA A 1 490 ? -27.375 -5.594 -7.195 1 97.81 490 ALA A N 1
ATOM 3820 C CA . ALA A 1 490 ? -25.984 -5.512 -7.648 1 97.81 490 ALA A CA 1
ATOM 3821 C C . ALA A 1 490 ? -25.016 -5.777 -6.5 1 97.81 490 ALA A C 1
ATOM 3823 O O . ALA A 1 490 ? -25.266 -5.375 -5.363 1 97.81 490 ALA A O 1
ATOM 3824 N N . VAL A 1 491 ? -23.891 -6.41 -6.805 1 98.44 491 VAL A N 1
ATOM 3825 C CA . VAL A 1 491 ? -22.844 -6.691 -5.82 1 98.44 491 VAL A CA 1
ATOM 3826 C C . VAL A 1 491 ? -21.812 -5.57 -5.824 1 98.44 491 VAL A C 1
ATOM 3828 O O . VAL A 1 491 ? -21.328 -5.172 -6.883 1 98.44 491 VAL A O 1
ATOM 3831 N N . VAL A 1 492 ? -21.547 -5.031 -4.668 1 98.75 492 VAL A N 1
ATOM 3832 C CA . VAL A 1 492 ? -20.422 -4.117 -4.449 1 98.75 492 VAL A CA 1
ATOM 3833 C C . VAL A 1 492 ? -19.375 -4.793 -3.572 1 98.75 492 VAL A C 1
ATOM 3835 O O . VAL A 1 492 ? -19.688 -5.348 -2.52 1 98.75 492 VAL A O 1
ATOM 3838 N N . ILE A 1 493 ? -18.094 -4.859 -4 1 98.75 493 ILE A N 1
ATOM 3839 C CA . ILE A 1 493 ? -17 -5.32 -3.156 1 98.75 493 ILE A CA 1
ATOM 3840 C C . ILE A 1 493 ? -16.266 -4.121 -2.568 1 98.75 493 ILE A C 1
ATOM 3842 O O . ILE A 1 493 ? -15.742 -3.279 -3.309 1 98.75 493 ILE A O 1
ATOM 3846 N N . SER A 1 494 ? -16.25 -4.047 -1.249 1 97.44 494 SER A N 1
ATOM 3847 C CA . SER A 1 494 ? -15.711 -2.861 -0.585 1 97.44 494 SER A CA 1
ATOM 3848 C C . SER A 1 494 ? -14.523 -3.213 0.307 1 97.44 494 SER A C 1
ATOM 3850 O O . SER A 1 494 ? -14.469 -4.312 0.864 1 97.44 494 SER A O 1
ATOM 3852 N N . SER A 1 495 ? -13.625 -2.254 0.371 1 96.12 495 SER A N 1
ATOM 3853 C CA . SER A 1 495 ? -12.523 -2.352 1.326 1 96.12 495 SER A CA 1
ATOM 3854 C C . SER A 1 495 ? -12.938 -1.837 2.701 1 96.12 495 SER A C 1
ATOM 3856 O O . SER A 1 495 ? -14.094 -1.441 2.9 1 96.12 495 SER A O 1
ATOM 3858 N N . VAL A 1 496 ? -12.047 -1.943 3.627 1 93.5 496 VAL A N 1
ATOM 3859 C CA . VAL A 1 496 ? -12.328 -1.513 4.992 1 93.5 496 VAL A CA 1
ATOM 3860 C C . VAL A 1 496 ? -11.352 -0.411 5.395 1 93.5 496 VAL A C 1
ATOM 3862 O O . VAL A 1 496 ? -10.375 -0.146 4.688 1 93.5 496 VAL A O 1
ATOM 3865 N N . ILE A 1 497 ? -11.719 0.254 6.574 1 90.81 497 ILE A N 1
ATOM 3866 C CA . ILE A 1 497 ? -10.766 1.184 7.176 1 90.81 497 ILE A CA 1
ATOM 3867 C C . ILE A 1 497 ? -9.594 0.407 7.777 1 90.81 497 ILE A C 1
ATOM 3869 O O . ILE A 1 497 ? -9.797 -0.533 8.547 1 90.81 497 ILE A O 1
ATOM 3873 N N . GLY A 1 498 ? -8.422 0.581 7.445 1 91.06 498 GLY A N 1
ATOM 3874 C CA . GLY A 1 498 ? -7.273 -0.232 7.812 1 91.06 498 GLY A CA 1
ATOM 3875 C C . GLY A 1 498 ? -7.023 -1.38 6.855 1 91.06 498 GLY A C 1
ATOM 3876 O O . GLY A 1 498 ? -6.734 -2.5 7.281 1 91.06 498 GLY A O 1
ATOM 3877 N N . GLU A 1 499 ? -7.207 -1.123 5.66 1 94.94 499 GLU A N 1
ATOM 3878 C CA . GLU A 1 499 ? -7.023 -2.105 4.594 1 94.94 499 GLU A CA 1
ATOM 3879 C C . GLU A 1 499 ? -5.57 -2.566 4.516 1 94.94 499 GLU A C 1
ATOM 3881 O O . GLU A 1 499 ? -4.656 -1.828 4.891 1 94.94 499 GLU A O 1
ATOM 3886 N N . SER A 1 500 ? -5.375 -3.842 4.105 1 96.12 500 SER A N 1
ATOM 3887 C CA . SER A 1 500 ? -4.031 -4.371 3.912 1 96.12 500 SER A CA 1
ATOM 3888 C C . SER A 1 500 ? -3.447 -3.922 2.578 1 96.12 500 SER A C 1
ATOM 3890 O O . SER A 1 500 ? -4.184 -3.516 1.677 1 96.12 500 SER A O 1
ATOM 3892 N N . PRO A 1 501 ? -2.146 -4.027 2.461 1 96.69 501 PRO A N 1
ATOM 3893 C CA . PRO A 1 501 ? -1.539 -3.662 1.18 1 96.69 501 PRO A CA 1
ATOM 3894 C C . PRO A 1 501 ? -1.76 -4.719 0.099 1 96.69 501 PRO A C 1
ATOM 3896 O O . PRO A 1 501 ? -1.359 -4.523 -1.051 1 96.69 501 PRO A O 1
ATOM 3899 N N . ASP A 1 502 ? -2.406 -5.805 0.421 1 97.31 502 ASP A N 1
ATOM 3900 C CA . ASP A 1 502 ? -2.658 -6.879 -0.532 1 97.31 502 ASP A CA 1
ATOM 3901 C C . ASP A 1 502 ? -3.715 -6.469 -1.557 1 97.31 502 ASP A C 1
ATOM 3903 O O . ASP A 1 502 ? -4.656 -5.746 -1.229 1 97.31 502 ASP A O 1
ATOM 3907 N N . SER A 1 503 ? -3.598 -6.93 -2.787 1 97.88 503 SER A N 1
ATOM 3908 C CA . SER A 1 503 ? -4.5 -6.512 -3.857 1 97.88 503 SER A CA 1
ATOM 3909 C C . SER A 1 503 ? -5.59 -7.551 -4.102 1 97.88 503 SER A C 1
ATOM 3911 O O . SER A 1 503 ? -6.328 -7.461 -5.082 1 97.88 503 SER A O 1
ATOM 3913 N N . PHE A 1 504 ? -5.75 -8.523 -3.205 1 98.5 504 PHE A N 1
ATOM 3914 C CA . PHE A 1 504 ? -6.621 -9.68 -3.387 1 98.5 504 PHE A CA 1
ATOM 3915 C C . PHE A 1 504 ? -8.047 -9.234 -3.707 1 98.5 504 PHE A C 1
ATOM 3917 O O . PHE A 1 504 ? -8.742 -9.891 -4.488 1 98.5 504 PHE A O 1
ATOM 3924 N N . LEU A 1 505 ? -8.508 -8.141 -3.223 1 98.38 505 LEU A N 1
ATOM 3925 C CA . LEU A 1 505 ? -9.883 -7.672 -3.361 1 98.38 505 LEU A CA 1
ATOM 3926 C C . LEU A 1 505 ? -10.227 -7.418 -4.824 1 98.38 505 LEU A C 1
ATOM 3928 O O . LEU A 1 505 ? -11.375 -7.602 -5.242 1 98.38 505 LEU A O 1
ATOM 3932 N N . ALA A 1 506 ? -9.242 -6.996 -5.586 1 98.81 506 ALA A N 1
ATOM 3933 C CA . ALA A 1 506 ? -9.469 -6.762 -7.008 1 98.81 506 ALA A CA 1
ATOM 3934 C C . ALA A 1 506 ? -9.828 -8.062 -7.727 1 98.81 506 ALA A C 1
ATOM 3936 O O . ALA A 1 506 ? -10.789 -8.102 -8.508 1 98.81 506 ALA A O 1
ATOM 3937 N N . ASP A 1 507 ? -9.086 -9.125 -7.445 1 98.81 507 ASP A N 1
ATOM 3938 C CA . ASP A 1 507 ? -9.359 -10.438 -8.031 1 98.81 507 ASP A CA 1
ATOM 3939 C C . ASP A 1 507 ? -10.727 -10.953 -7.594 1 98.81 507 ASP A C 1
ATOM 3941 O O . ASP A 1 507 ? -11.469 -11.531 -8.398 1 98.81 507 ASP A O 1
ATOM 3945 N N . LEU A 1 508 ? -11.016 -10.727 -6.312 1 98.75 508 LEU A N 1
ATOM 3946 C CA . LEU A 1 508 ? -12.297 -11.164 -5.766 1 98.75 508 LEU A CA 1
ATOM 3947 C C . LEU A 1 508 ? -13.453 -10.484 -6.484 1 98.75 508 LEU A C 1
ATOM 3949 O O . LEU A 1 508 ? -14.43 -11.141 -6.859 1 98.75 508 LEU A O 1
ATOM 3953 N N . ALA A 1 509 ? -13.344 -9.211 -6.691 1 98.81 509 ALA A N 1
ATOM 3954 C CA . ALA A 1 509 ? -14.406 -8.43 -7.32 1 98.81 509 ALA A CA 1
ATOM 3955 C C . ALA A 1 509 ? -14.656 -8.898 -8.75 1 98.81 509 ALA A C 1
ATOM 3957 O O . ALA A 1 509 ? -15.805 -9.109 -9.148 1 98.81 509 ALA A O 1
ATOM 3958 N N . VAL A 1 510 ? -13.57 -9.078 -9.508 1 98.69 510 VAL A N 1
ATOM 3959 C CA . VAL A 1 510 ? -13.703 -9.516 -10.891 1 98.69 510 VAL A CA 1
ATOM 3960 C C . VAL A 1 510 ? -14.25 -10.938 -10.938 1 98.69 510 VAL A C 1
ATOM 3962 O O . VAL A 1 510 ? -15.125 -11.25 -11.742 1 98.69 510 VAL A O 1
ATOM 3965 N N . GLY A 1 511 ? -13.758 -11.789 -10.023 1 98.56 511 GLY A N 1
ATOM 3966 C CA . GLY A 1 511 ? -14.141 -13.188 -10.008 1 98.56 511 GLY A CA 1
ATOM 3967 C C . GLY A 1 511 ? -15.617 -13.398 -9.719 1 98.56 511 GLY A C 1
ATOM 3968 O O . GLY A 1 511 ? -16.25 -14.281 -10.305 1 98.56 511 GLY A O 1
ATOM 3969 N N . VAL A 1 512 ? -16.203 -12.57 -8.828 1 98.25 512 VAL A N 1
ATOM 3970 C CA . VAL A 1 512 ? -17.594 -12.766 -8.461 1 98.25 512 VAL A CA 1
ATOM 3971 C C . VAL A 1 512 ? -18.484 -11.945 -9.391 1 98.25 512 VAL A C 1
ATOM 3973 O O . VAL A 1 512 ? -19.719 -11.961 -9.258 1 98.25 512 VAL A O 1
ATOM 3976 N N . GLY A 1 513 ? -17.891 -11.219 -10.297 1 97.44 513 GLY A N 1
ATOM 3977 C CA . GLY A 1 513 ? -18.656 -10.383 -11.203 1 97.44 513 GLY A CA 1
ATOM 3978 C C . GLY A 1 513 ? -19.328 -9.211 -10.523 1 97.44 513 GLY A C 1
ATOM 3979 O O . GLY A 1 513 ? -20.5 -8.922 -10.773 1 97.44 513 GLY A O 1
ATOM 3980 N N . ALA A 1 514 ? -18.578 -8.531 -9.648 1 98.38 514 ALA A N 1
ATOM 3981 C CA . ALA A 1 514 ? -19.109 -7.375 -8.93 1 98.38 514 ALA A CA 1
ATOM 3982 C C . ALA A 1 514 ? -19.422 -6.234 -9.898 1 98.38 514 ALA A C 1
ATOM 3984 O O . ALA A 1 514 ? -18.688 -5.996 -10.852 1 98.38 514 ALA A O 1
ATOM 3985 N N . LYS A 1 515 ? -20.516 -5.539 -9.602 1 98 515 LYS A N 1
ATOM 3986 C CA . LYS A 1 515 ? -20.875 -4.359 -10.383 1 98 515 LYS A CA 1
ATOM 3987 C C . LYS A 1 515 ? -19.969 -3.178 -10.055 1 98 515 LYS A C 1
ATOM 3989 O O . LYS A 1 515 ? -19.578 -2.414 -10.938 1 98 515 LYS A O 1
ATOM 3994 N N . PHE A 1 516 ? -19.703 -3.07 -8.75 1 98.69 516 PHE A N 1
ATOM 3995 C CA . PHE A 1 516 ? -18.891 -1.957 -8.273 1 98.69 516 PHE A CA 1
ATOM 3996 C C . PHE A 1 516 ? -17.781 -2.449 -7.352 1 98.69 516 PHE A C 1
ATOM 3998 O O . PHE A 1 516 ? -17.906 -3.506 -6.73 1 98.69 516 PHE A O 1
ATOM 4005 N N . VAL A 1 517 ? -16.703 -1.685 -7.359 1 98.81 517 VAL A N 1
ATOM 4006 C CA . VAL A 1 517 ? -15.727 -1.797 -6.281 1 98.81 517 VAL A CA 1
ATOM 4007 C C . VAL A 1 517 ? -15.617 -0.465 -5.543 1 98.81 517 VAL A C 1
ATOM 4009 O O . VAL A 1 517 ? -15.727 0.601 -6.152 1 98.81 517 VAL A O 1
ATOM 4012 N N . LYS A 1 518 ? -15.445 -0.496 -4.285 1 98.69 518 LYS A N 1
ATOM 4013 C CA . LYS A 1 518 ? -15.195 0.652 -3.416 1 98.69 518 LYS A CA 1
ATOM 4014 C C . LYS A 1 518 ? -13.945 0.442 -2.572 1 98.69 518 LYS A C 1
ATOM 4016 O O . LYS A 1 518 ? -14.031 0.021 -1.416 1 98.69 518 LYS A O 1
ATOM 4021 N N . PHE A 1 519 ? -12.75 0.799 -3.164 1 98.38 519 PHE A N 1
ATOM 4022 C CA . PHE A 1 519 ? -11.469 0.482 -2.557 1 98.38 519 PHE A CA 1
ATOM 4023 C C . PHE A 1 519 ? -10.93 1.676 -1.778 1 98.38 519 PHE A C 1
ATOM 4025 O O . PHE A 1 519 ? -9.898 1.571 -1.105 1 98.38 519 PHE A O 1
ATOM 4032 N N . GLY A 1 520 ? -11.594 2.801 -1.821 1 98.12 520 GLY A N 1
ATOM 4033 C CA . GLY A 1 520 ? -11.07 4.039 -1.268 1 98.12 520 GLY A CA 1
ATOM 4034 C C . GLY A 1 520 ? -10.656 5.039 -2.33 1 98.12 520 GLY A C 1
ATOM 4035 O O . GLY A 1 520 ? -11.109 4.965 -3.473 1 98.12 520 GLY A O 1
ATOM 4036 N N . ALA A 1 521 ? -9.875 5.996 -1.959 1 98.44 521 ALA A N 1
ATOM 4037 C CA . ALA A 1 521 ? -9.477 7.082 -2.855 1 98.44 521 ALA A CA 1
ATOM 4038 C C . ALA A 1 521 ? -8.281 6.676 -3.715 1 98.44 521 ALA A C 1
ATOM 4040 O O . ALA A 1 521 ? -7.801 5.543 -3.625 1 98.44 521 ALA A O 1
ATOM 4041 N N . LEU A 1 522 ? -7.941 7.543 -4.641 1 98.19 522 LEU A N 1
ATOM 4042 C CA . LEU A 1 522 ? -6.789 7.332 -5.512 1 98.19 522 LEU A CA 1
ATOM 4043 C C . LEU A 1 522 ? -5.523 7.91 -4.887 1 98.19 522 LEU A C 1
ATOM 4045 O O . LEU A 1 522 ? -4.82 8.703 -5.516 1 98.19 522 LEU A O 1
ATOM 4049 N N . ALA A 1 523 ? -5.34 7.48 -3.668 1 96.94 523 ALA A N 1
ATOM 4050 C CA . ALA A 1 523 ? -4.188 7.781 -2.82 1 96.94 523 ALA A CA 1
ATOM 4051 C C . ALA A 1 523 ? -3.945 6.664 -1.809 1 96.94 523 ALA A C 1
ATOM 4053 O O . ALA A 1 523 ? -4.852 5.887 -1.505 1 96.94 523 ALA A O 1
ATOM 4054 N N . ARG A 1 524 ? -2.662 6.605 -1.315 1 97.31 524 ARG A N 1
ATOM 4055 C CA . ARG A 1 524 ? -2.217 5.617 -0.336 1 97.31 524 ARG A CA 1
ATOM 4056 C C . ARG A 1 524 ? -2.059 4.242 -0.977 1 97.31 524 ARG A C 1
ATOM 4058 O O . ARG A 1 524 ? -2.941 3.787 -1.709 1 97.31 524 ARG A O 1
ATOM 4065 N N . GLY A 1 525 ? -1.077 3.582 -0.648 1 98 525 GLY A N 1
ATOM 4066 C CA . GLY A 1 525 ? -0.636 2.383 -1.34 1 98 525 GLY A CA 1
ATOM 4067 C C . GLY A 1 525 ? -1.591 1.215 -1.177 1 98 525 GLY A C 1
ATOM 4068 O O . GLY A 1 525 ? -1.732 0.39 -2.082 1 98 525 GLY A O 1
ATOM 4069 N N . GLU A 1 526 ? -2.311 1.112 -0.011 1 97.94 526 GLU A N 1
ATOM 4070 C CA . GLU A 1 526 ? -3.191 -0.028 0.221 1 97.94 526 GLU A CA 1
ATOM 4071 C C . GLU A 1 526 ? -4.41 0.02 -0.697 1 97.94 526 GLU A C 1
ATOM 4073 O O . GLU A 1 526 ? -5.008 -1.015 -0.996 1 97.94 526 GLU A O 1
ATOM 4078 N N . ARG A 1 527 ? -4.727 1.197 -1.143 1 98.25 527 ARG A N 1
ATOM 4079 C CA . ARG A 1 527 ? -5.836 1.366 -2.076 1 98.25 527 ARG A CA 1
ATOM 4080 C C . ARG A 1 527 ? -5.359 1.275 -3.52 1 98.25 527 ARG A C 1
ATOM 4082 O O . ARG A 1 527 ? -5.949 0.561 -4.332 1 98.25 527 ARG A O 1
ATOM 4089 N N . ILE A 1 528 ? -4.234 1.885 -3.771 1 98.31 528 ILE A N 1
ATOM 4090 C CA . ILE A 1 528 ? -3.676 1.972 -5.113 1 98.31 528 ILE A CA 1
ATOM 4091 C C . ILE A 1 528 ? -3.326 0.573 -5.621 1 98.31 528 ILE A C 1
ATOM 4093 O O . ILE A 1 528 ? -3.477 0.281 -6.809 1 98.31 528 ILE A O 1
ATOM 4097 N N . SER A 1 529 ? -2.852 -0.268 -4.746 1 98.38 529 SER A N 1
ATOM 4098 C CA . SER A 1 529 ? -2.486 -1.623 -5.148 1 98.38 529 SER A CA 1
ATOM 4099 C C . SER A 1 529 ? -3.67 -2.35 -5.781 1 98.38 529 SER A C 1
ATOM 4101 O O . SER A 1 529 ? -3.496 -3.127 -6.723 1 98.38 529 SER A O 1
ATOM 4103 N N . LYS A 1 530 ? -4.883 -2.104 -5.305 1 98.62 530 LYS A N 1
ATOM 4104 C CA . LYS A 1 530 ? -6.074 -2.77 -5.816 1 98.62 530 LYS A CA 1
ATOM 4105 C C . LYS A 1 530 ? -6.48 -2.203 -7.176 1 98.62 530 LYS A C 1
ATOM 4107 O O . LYS A 1 530 ? -6.883 -2.951 -8.07 1 98.62 530 LYS A O 1
ATOM 4112 N N . TYR A 1 531 ? -6.375 -0.906 -7.336 1 98.81 531 TYR A N 1
ATOM 4113 C CA . TYR A 1 531 ? -6.656 -0.294 -8.633 1 98.81 531 TYR A CA 1
ATOM 4114 C C . TYR A 1 531 ? -5.645 -0.738 -9.68 1 98.81 531 TYR A C 1
ATOM 4116 O O . TYR A 1 531 ? -6.008 -1.017 -10.82 1 98.81 531 TYR A O 1
ATOM 4124 N N . ASN A 1 532 ? -4.344 -0.777 -9.297 1 98.69 532 ASN A N 1
ATOM 4125 C CA . ASN A 1 532 ? -3.312 -1.248 -10.211 1 98.69 532 ASN A CA 1
ATOM 4126 C C . ASN A 1 532 ? -3.553 -2.695 -10.633 1 98.69 532 ASN A C 1
ATOM 4128 O O . ASN A 1 532 ? -3.33 -3.057 -11.789 1 98.69 532 ASN A O 1
ATOM 4132 N N . ARG A 1 533 ? -4.02 -3.516 -9.688 1 98.75 533 ARG A N 1
ATOM 4133 C CA . ARG A 1 533 ? -4.34 -4.902 -10.016 1 98.75 533 ARG A CA 1
ATOM 4134 C C . ARG A 1 533 ? -5.477 -4.98 -11.023 1 98.75 533 ARG A C 1
ATOM 4136 O O . ARG A 1 533 ? -5.457 -5.816 -11.93 1 98.75 533 ARG A O 1
ATOM 4143 N N . LEU A 1 534 ? -6.457 -4.109 -10.883 1 98.81 534 LEU A N 1
ATOM 4144 C CA . LEU A 1 534 ? -7.543 -4.074 -11.859 1 98.81 534 LEU A CA 1
ATOM 4145 C C . LEU A 1 534 ? -7.016 -3.711 -13.242 1 98.81 534 LEU A C 1
ATOM 4147 O O . LEU A 1 534 ? -7.492 -4.238 -14.25 1 98.81 534 LEU A O 1
ATOM 4151 N N . LEU A 1 535 ? -6.059 -2.783 -13.281 1 98.69 535 LEU A N 1
ATOM 4152 C CA . LEU A 1 535 ? -5.453 -2.422 -14.562 1 98.69 535 LEU A CA 1
ATOM 4153 C C . LEU A 1 535 ? -4.734 -3.615 -15.18 1 98.69 535 LEU A C 1
ATOM 4155 O O . LEU A 1 535 ? -4.793 -3.824 -16.391 1 98.69 535 LEU A O 1
ATOM 4159 N N . GLU A 1 536 ? -4.02 -4.367 -14.375 1 98.44 536 GLU A N 1
ATOM 4160 C CA . GLU A 1 536 ? -3.379 -5.594 -14.844 1 98.44 536 GLU A CA 1
ATOM 4161 C C . GLU A 1 536 ? -4.398 -6.551 -15.453 1 98.44 536 GLU A C 1
ATOM 4163 O O . GLU A 1 536 ? -4.168 -7.109 -16.531 1 98.44 536 GLU A O 1
ATOM 4168 N N . ILE A 1 537 ? -5.492 -6.707 -14.734 1 98.62 537 ILE A N 1
ATOM 4169 C CA . ILE A 1 537 ? -6.539 -7.625 -15.164 1 98.62 537 ILE A CA 1
ATOM 4170 C C . ILE A 1 537 ? -7.137 -7.141 -16.484 1 98.62 537 ILE A C 1
ATOM 4172 O O . ILE A 1 537 ? -7.363 -7.938 -17.406 1 98.62 537 ILE A O 1
ATOM 4176 N N . GLU A 1 538 ? -7.363 -5.828 -16.578 1 98.31 538 GLU A N 1
ATOM 4177 C CA . GLU A 1 538 ? -7.883 -5.27 -17.812 1 98.31 538 GLU A CA 1
ATOM 4178 C C . GLU A 1 538 ? -6.957 -5.582 -18.984 1 98.31 538 GLU A C 1
ATOM 4180 O O . GLU A 1 538 ? -7.414 -5.98 -20.062 1 98.31 538 GLU A O 1
ATOM 4185 N N . ASP A 1 539 ? -5.66 -5.418 -18.766 1 97.44 539 ASP A N 1
ATOM 4186 C CA . ASP A 1 539 ? -4.676 -5.676 -19.812 1 97.44 539 ASP A CA 1
ATOM 4187 C C . ASP A 1 539 ? -4.699 -7.141 -20.234 1 97.44 539 ASP A C 1
ATOM 4189 O O . ASP A 1 539 ? -4.656 -7.441 -21.438 1 97.44 539 ASP A O 1
ATOM 4193 N N . MET A 1 540 ? -4.77 -8.016 -19.266 1 96.75 540 MET A N 1
ATOM 4194 C CA . MET A 1 540 ? -4.781 -9.453 -19.547 1 96.75 540 MET A CA 1
ATOM 4195 C C . MET A 1 540 ? -6.016 -9.836 -20.359 1 96.75 540 MET A C 1
ATOM 4197 O O . MET A 1 540 ? -5.91 -10.547 -21.359 1 96.75 540 MET A O 1
ATOM 4201 N N . LEU A 1 541 ? -7.125 -9.344 -19.938 1 97.75 541 LEU A N 1
ATOM 4202 C CA . LEU A 1 541 ? -8.383 -9.695 -20.594 1 97.75 541 LEU A CA 1
ATOM 4203 C C . LEU A 1 541 ? -8.469 -9.078 -21.984 1 97.75 541 LEU A C 1
ATOM 4205 O O . LEU A 1 541 ? -8.961 -9.711 -22.922 1 97.75 541 LEU A O 1
ATOM 4209 N N . ALA A 1 542 ? -7.988 -7.848 -22.109 1 96.75 542 ALA A N 1
ATOM 4210 C CA . ALA A 1 542 ? -7.973 -7.188 -23.406 1 96.75 542 ALA A CA 1
ATOM 4211 C C . ALA A 1 542 ? -7.094 -7.949 -24.391 1 96.75 542 ALA A C 1
ATOM 4213 O O . ALA A 1 542 ? -7.461 -8.109 -25.562 1 96.75 542 ALA A O 1
ATOM 4214 N N . ALA A 1 543 ? -5.969 -8.43 -23.922 1 94.88 543 ALA A N 1
ATOM 4215 C CA . ALA A 1 543 ? -5.035 -9.172 -24.766 1 94.88 543 ALA A CA 1
ATOM 4216 C C . ALA A 1 543 ? -5.66 -10.469 -25.266 1 94.88 543 ALA A C 1
ATOM 4218 O O . ALA A 1 543 ? -5.289 -10.977 -26.328 1 94.88 543 ALA A O 1
ATOM 4219 N N . GLN A 1 544 ? -6.625 -10.977 -24.562 1 95.81 544 GLN A N 1
ATOM 4220 C CA . GLN A 1 544 ? -7.266 -12.242 -24.891 1 95.81 544 GLN A CA 1
ATOM 4221 C C . GLN A 1 544 ? -8.641 -12.016 -25.5 1 95.81 544 GLN A C 1
ATOM 4223 O O . GLN A 1 544 ? -9.375 -12.969 -25.766 1 95.81 544 GLN A O 1
ATOM 4228 N N . ASP A 1 545 ? -9.078 -10.789 -25.719 1 96.5 545 ASP A N 1
ATOM 4229 C CA . ASP A 1 545 ? -10.391 -10.422 -26.219 1 96.5 545 ASP A CA 1
ATOM 4230 C C . ASP A 1 545 ? -11.508 -11.039 -25.375 1 96.5 545 ASP A C 1
ATOM 4232 O O . ASP A 1 545 ? -12.422 -11.664 -25.906 1 96.5 545 ASP A O 1
ATOM 4236 N N . ARG A 1 546 ? -11.305 -10.859 -24.031 1 97.31 546 ARG A N 1
ATOM 4237 C CA . ARG A 1 546 ? -12.242 -11.492 -23.109 1 97.31 546 ARG A CA 1
ATOM 4238 C C . ARG A 1 546 ? -12.961 -10.445 -22.266 1 97.31 546 ARG A C 1
ATOM 4240 O O . ARG A 1 546 ? -13.562 -10.781 -21.234 1 97.31 546 ARG A O 1
ATOM 4247 N N . ILE A 1 547 ? -12.93 -9.195 -22.641 1 96.88 547 ILE A N 1
ATOM 4248 C CA . ILE A 1 547 ? -13.625 -8.156 -21.891 1 96.88 547 ILE A CA 1
ATOM 4249 C C . ILE A 1 547 ? -15.062 -8.031 -22.391 1 96.88 547 ILE A C 1
ATOM 4251 O O . ILE A 1 547 ? -15.297 -7.879 -23.594 1 96.88 547 ILE A O 1
ATOM 4255 N N . LYS A 1 548 ? -15.914 -8.109 -21.469 1 94.44 548 LYS A N 1
ATOM 4256 C CA . LYS A 1 548 ? -17.312 -7.785 -21.75 1 94.44 548 LYS A CA 1
ATOM 4257 C C . LYS A 1 548 ? -17.625 -6.34 -21.375 1 94.44 548 LYS A C 1
ATOM 4259 O O . LYS A 1 548 ? -17.5 -5.953 -20.203 1 94.44 548 LYS A O 1
ATOM 4264 N N . MET A 1 549 ? -18.031 -5.523 -22.281 1 87.12 549 MET A N 1
ATOM 4265 C CA . MET A 1 549 ? -18.297 -4.109 -22.031 1 87.12 549 MET A CA 1
ATOM 4266 C C . MET A 1 549 ? -19.734 -3.9 -21.547 1 87.12 549 MET A C 1
ATOM 4268 O O . MET A 1 549 ? -20.656 -4.559 -22.031 1 87.12 549 MET A O 1
ATOM 4272 N N . SER A 1 550 ? -19.766 -3.035 -20.531 1 82.19 550 SER A N 1
ATOM 4273 C CA . SER A 1 550 ? -21.094 -2.648 -20.062 1 82.19 550 SER A CA 1
ATOM 4274 C C . SER A 1 550 ? -21.547 -1.327 -20.688 1 82.19 550 SER A C 1
ATOM 4276 O O . SER A 1 550 ? -20.75 -0.385 -20.781 1 82.19 550 SER A O 1
ATOM 4278 N N . GLU A 1 551 ? -22.812 -1.264 -21.219 1 81.81 551 GLU A N 1
ATOM 4279 C CA . GLU A 1 551 ? -23.266 -0.057 -21.906 1 81.81 551 GLU A CA 1
ATOM 4280 C C . GLU A 1 551 ? -23.938 0.91 -20.938 1 81.81 551 GLU A C 1
ATOM 4282 O O . GLU A 1 551 ? -24.078 2.1 -21.234 1 81.81 551 GLU A O 1
ATOM 4287 N N . GLY A 1 552 ? -24.359 0.512 -19.781 1 92.12 552 GLY A N 1
ATOM 4288 C CA . GLY A 1 552 ? -25.047 1.393 -18.844 1 92.12 552 GLY A CA 1
ATOM 4289 C C . GLY A 1 552 ? -24.922 0.94 -17.406 1 92.12 552 GLY A C 1
ATOM 4290 O O . GLY A 1 552 ? -24.25 -0.051 -17.109 1 92.12 552 GLY A O 1
ATOM 4291 N N . PHE A 1 553 ? -25.531 1.756 -16.562 1 95.69 553 PHE A N 1
ATOM 4292 C CA . PHE A 1 553 ? -25.453 1.459 -15.141 1 95.69 553 PHE A CA 1
ATOM 4293 C C . PHE A 1 553 ? -26.234 0.192 -14.812 1 95.69 553 PHE A C 1
ATOM 4295 O O . PHE A 1 553 ? -25.875 -0.54 -13.883 1 95.69 553 PHE A O 1
ATOM 4302 N N . GLY A 1 554 ? -27.312 -0.077 -15.617 1 94.38 554 GLY A N 1
ATOM 4303 C CA . GLY A 1 554 ? -28.141 -1.244 -15.336 1 94.38 554 GLY A CA 1
ATOM 4304 C C . GLY A 1 554 ? -28.766 -1.216 -13.961 1 94.38 554 GLY A C 1
ATOM 4305 O O . GLY A 1 554 ? -28.688 -2.191 -13.211 1 94.38 554 GLY A O 1
ATOM 4306 N N . PHE A 1 555 ? -29.5 -0.124 -13.625 1 96.25 555 PHE A N 1
ATOM 4307 C CA . PHE A 1 555 ? -30.156 0.034 -12.328 1 96.25 555 PHE A CA 1
ATOM 4308 C C . PHE A 1 555 ? -31.188 -1.068 -12.102 1 96.25 555 PHE A C 1
ATOM 4310 O O . PHE A 1 555 ? -32.062 -1.287 -12.938 1 96.25 555 PHE A O 1
ATOM 4317 N N . PRO A 1 556 ? -31.016 -1.769 -10.938 1 94.31 556 PRO A N 1
ATOM 4318 C CA . PRO A 1 556 ? -32.125 -2.664 -10.586 1 94.31 556 PRO A CA 1
ATOM 4319 C C . PRO A 1 556 ? -33.375 -1.91 -10.18 1 94.31 556 PRO A C 1
ATOM 4321 O O . PRO A 1 556 ? -33.375 -1.161 -9.203 1 94.31 556 PRO A O 1
ATOM 4324 N N . VAL A 1 557 ? -34.469 -2.145 -10.883 1 93.44 557 VAL A N 1
ATOM 4325 C CA . VAL A 1 557 ? -35.688 -1.38 -10.664 1 93.44 557 VAL A CA 1
ATOM 4326 C C . VAL A 1 557 ? -36.562 -2.098 -9.641 1 93.44 557 VAL A C 1
ATOM 4328 O O . VAL A 1 557 ? -36.906 -3.277 -9.805 1 93.44 557 VAL A O 1
ATOM 4331 N N . ILE A 1 558 ? -36.844 -1.378 -8.586 1 92.81 558 ILE A N 1
ATOM 4332 C CA . ILE A 1 558 ? -37.75 -1.872 -7.539 1 92.81 558 ILE A CA 1
ATOM 4333 C C . ILE A 1 558 ? -39.031 -1.059 -7.531 1 92.81 558 ILE A C 1
ATOM 4335 O O . ILE A 1 558 ? -39 0.136 -7.223 1 92.81 558 ILE A O 1
ATOM 4339 N N . LYS A 1 559 ? -40.125 -1.688 -7.84 1 89.5 559 LYS A N 1
ATOM 4340 C CA . LYS A 1 559 ? -41.406 -1.008 -7.938 1 89.5 559 LYS A CA 1
ATOM 4341 C C . LYS A 1 559 ? -42.312 -1.399 -6.785 1 89.5 559 LYS A C 1
ATOM 4343 O O . LYS A 1 559 ? -42.188 -2.477 -6.207 1 89.5 559 LYS A O 1
ATOM 4348 N N . PRO A 1 560 ? -43.188 -0.449 -6.426 1 85.19 560 PRO A N 1
ATOM 4349 C CA . PRO A 1 560 ? -44.156 -0.813 -5.418 1 85.19 560 PRO A CA 1
ATOM 4350 C C . PRO A 1 560 ? -45.094 -1.933 -5.883 1 85.19 560 PRO A C 1
ATOM 4352 O O . PRO A 1 560 ? -45.312 -2.104 -7.086 1 85.19 560 PRO A O 1
ATOM 4355 N N . PRO A 1 561 ? -45.438 -2.752 -4.918 1 75.62 561 PRO A N 1
ATOM 4356 C CA . PRO A 1 561 ? -46.406 -3.783 -5.316 1 75.62 561 PRO A CA 1
ATOM 4357 C C . PRO A 1 561 ? -47.688 -3.199 -5.922 1 75.62 561 PRO A C 1
ATOM 4359 O O . PRO A 1 561 ? -48.125 -2.117 -5.52 1 75.62 561 PRO A O 1
ATOM 4362 N N . GLU A 1 562 ? -48.094 -3.555 -7.121 1 71.12 562 GLU A N 1
ATOM 4363 C CA . GLU A 1 562 ? -49.312 -3.109 -7.762 1 71.12 562 GLU A CA 1
ATOM 4364 C C . GLU A 1 562 ? -50.5 -3.227 -6.812 1 71.12 562 GLU A C 1
ATOM 4366 O O . GLU A 1 562 ? -50.625 -4.207 -6.074 1 71.12 562 GLU A O 1
ATOM 4371 N N . PRO A 1 563 ? -51.156 -2.057 -6.582 1 64.88 563 PRO A N 1
ATOM 4372 C CA . PRO A 1 563 ? -52.344 -2.172 -5.75 1 64.88 563 PRO A CA 1
ATOM 4373 C C . PRO A 1 563 ? -53.25 -3.344 -6.16 1 64.88 563 PRO A C 1
ATOM 4375 O O . PRO A 1 563 ? -53.312 -3.688 -7.344 1 64.88 563 PRO A O 1
ATOM 4378 N N . GLU A 1 564 ? -53.469 -4.23 -5.281 1 55.34 564 GLU A N 1
ATOM 4379 C CA . GLU A 1 564 ? -54.406 -5.32 -5.551 1 55.34 564 GLU A CA 1
ATOM 4380 C C . GLU A 1 564 ? -55.719 -4.805 -6.176 1 55.34 564 GLU A C 1
ATOM 4382 O O . GLU A 1 564 ? -56.281 -3.824 -5.695 1 55.34 564 GLU A O 1
ATOM 4387 N N . GLU A 1 565 ? -55.938 -4.961 -7.41 1 51.84 565 GLU A N 1
ATOM 4388 C CA . GLU A 1 565 ? -57.219 -4.664 -8.031 1 51.84 565 GLU A CA 1
ATOM 4389 C C . GLU A 1 565 ? -58.375 -5.195 -7.184 1 51.84 565 GLU A C 1
ATOM 4391 O O . GLU A 1 565 ? -58.406 -6.375 -6.836 1 51.84 565 GLU A O 1
ATOM 4396 N N . THR A 1 566 ? -58.938 -4.375 -6.297 1 45.5 566 THR A N 1
ATOM 4397 C CA . THR A 1 566 ? -60.188 -4.812 -5.629 1 45.5 566 THR A CA 1
ATOM 4398 C C . THR A 1 566 ? -61.188 -5.355 -6.641 1 45.5 566 THR A C 1
ATOM 4400 O O . THR A 1 566 ? -61.531 -4.676 -7.609 1 45.5 566 THR A O 1
ATOM 4403 N N . ALA A 1 567 ? -61.281 -6.633 -6.742 1 47.09 567 ALA A N 1
ATOM 4404 C CA . ALA A 1 567 ? -62.312 -7.348 -7.473 1 47.09 567 ALA A CA 1
ATOM 4405 C C . ALA A 1 567 ? -63.688 -6.809 -7.121 1 47.09 567 ALA A C 1
ATOM 4407 O O . ALA A 1 567 ? -64.5 -7.492 -6.473 1 47.09 567 ALA A O 1
ATOM 4408 N N . GLU A 1 568 ? -63.812 -5.609 -6.605 1 42.69 568 GLU A N 1
ATOM 4409 C CA . GLU A 1 568 ? -65.188 -5.254 -6.18 1 42.69 568 GLU A CA 1
ATOM 4410 C C . GLU A 1 568 ? -66.125 -5.262 -7.359 1 42.69 568 GLU A C 1
ATOM 4412 O O . GLU A 1 568 ? -67.375 -5.234 -7.164 1 42.69 568 GLU A O 1
ATOM 4417 N N . ASN A 1 569 ? -65.688 -4.93 -8.617 1 42.72 569 ASN A N 1
ATOM 4418 C CA . ASN A 1 569 ? -66.812 -4.512 -9.453 1 42.72 569 ASN A CA 1
ATOM 4419 C C . ASN A 1 569 ? -67.625 -5.703 -9.922 1 42.72 569 ASN A C 1
ATOM 4421 O O . ASN A 1 569 ? -68.438 -5.57 -10.82 1 42.72 569 ASN A O 1
ATOM 4425 N N . GLU A 1 570 ? -67.188 -6.969 -9.719 1 43.16 570 GLU A N 1
ATOM 4426 C CA . GLU A 1 570 ? -68 -7.922 -10.477 1 43.16 570 GLU A CA 1
ATOM 4427 C C . GLU A 1 570 ? -69.312 -8.156 -9.797 1 43.16 570 GLU A C 1
ATOM 4429 O O . GLU A 1 570 ? -70.188 -8.805 -10.367 1 43.16 570 GLU A O 1
ATOM 4434 N N . ASN A 1 571 ? -69.5 -7.973 -8.492 1 38.47 571 ASN A N 1
ATOM 4435 C CA . ASN A 1 571 ? -70.688 -8.578 -7.957 1 38.47 571 ASN A CA 1
ATOM 4436 C C . ASN A 1 571 ? -71.938 -7.695 -8.211 1 38.47 571 ASN A C 1
ATOM 4438 O O . ASN A 1 571 ? -73 -7.926 -7.641 1 38.47 571 ASN A O 1
ATOM 4442 N N . LYS A 1 572 ? -71.688 -6.418 -8.703 1 38.69 572 LYS A N 1
ATOM 4443 C CA . LYS A 1 572 ? -73 -5.719 -8.75 1 38.69 572 LYS A CA 1
ATOM 4444 C C . LYS A 1 572 ? -73.875 -6.238 -9.891 1 38.69 572 LYS A C 1
ATOM 4446 O O . LYS A 1 572 ? -75 -5.742 -10.109 1 38.69 572 LYS A O 1
ATOM 4451 N N . GLU A 1 573 ? -73.25 -6.98 -10.875 1 38.59 573 GLU A N 1
ATOM 4452 C CA . GLU A 1 573 ? -74.188 -7.328 -11.938 1 38.59 573 GLU A CA 1
ATOM 4453 C C . GLU A 1 573 ? -75 -8.586 -11.586 1 38.59 573 GLU A C 1
ATOM 4455 O O . GLU A 1 573 ? -75.875 -9.031 -12.367 1 38.59 573 GLU A O 1
ATOM 4460 N N . GLY A 1 574 ? -74.812 -9.148 -10.273 1 28.08 574 GLY A N 1
ATOM 4461 C CA . GLY A 1 574 ? -75.875 -10.094 -10.07 1 28.08 574 GLY A CA 1
ATOM 4462 C C . GLY A 1 574 ? -77.188 -9.422 -9.625 1 28.08 574 GLY A C 1
ATOM 4463 O O . GLY A 1 574 ? -77.188 -8.336 -9.047 1 28.08 574 GLY A O 1
ATOM 4464 N N . MET B 1 1 ? -6.195 -59.156 -51 1 42.88 1 MET B N 1
ATOM 4465 C CA . MET B 1 1 ? -4.828 -58.719 -51.281 1 42.88 1 MET B CA 1
ATOM 4466 C C . MET B 1 1 ? -4.652 -57.25 -50.969 1 42.88 1 MET B C 1
ATOM 4468 O O . MET B 1 1 ? -3.547 -56.781 -50.656 1 42.88 1 MET B O 1
ATOM 4472 N N . CYS B 1 2 ? -5.703 -56.469 -51.062 1 50.94 2 CYS B N 1
ATOM 4473 C CA . CYS B 1 2 ? -5.645 -55.031 -50.812 1 50.94 2 CYS B CA 1
ATOM 4474 C C . CYS B 1 2 ? -5.672 -54.719 -49.344 1 50.94 2 CYS B C 1
ATOM 4476 O O . CYS B 1 2 ? -5.168 -53.688 -48.906 1 50.94 2 CYS B O 1
ATOM 4478 N N . ALA B 1 3 ? -6.402 -55.562 -48.594 1 58.25 3 ALA B N 1
ATOM 4479 C CA . ALA B 1 3 ? -6.504 -55.344 -47.156 1 58.25 3 ALA B CA 1
ATOM 4480 C C . ALA B 1 3 ? -5.18 -55.656 -46.469 1 58.25 3 ALA B C 1
ATOM 4482 O O . ALA B 1 3 ? -4.801 -54.969 -45.5 1 58.25 3 ALA B O 1
ATOM 4483 N N . SER B 1 4 ? -4.504 -56.594 -47.094 1 53.53 4 SER B N 1
ATOM 4484 C CA . SER B 1 4 ? -3.213 -56.969 -46.531 1 53.53 4 SER B CA 1
ATOM 4485 C C . SER B 1 4 ? -2.148 -55.938 -46.812 1 53.53 4 SER B C 1
ATOM 4487 O O . SER B 1 4 ? -1.31 -55.625 -45.969 1 53.53 4 SER B O 1
ATOM 4489 N N . ARG B 1 5 ? -2.27 -55.281 -47.906 1 51.53 5 ARG B N 1
ATOM 4490 C CA . ARG B 1 5 ? -1.297 -54.25 -48.281 1 51.53 5 ARG B CA 1
ATOM 4491 C C . ARG B 1 5 ? -1.489 -52.969 -47.469 1 51.53 5 ARG B C 1
ATOM 4493 O O . ARG B 1 5 ? -0.519 -52.281 -47.156 1 51.53 5 ARG B O 1
ATOM 4500 N N . ALA B 1 6 ? -2.689 -52.75 -47.219 1 58.34 6 ALA B N 1
ATOM 4501 C CA . ALA B 1 6 ? -2.975 -51.562 -46.406 1 58.34 6 ALA B CA 1
ATOM 4502 C C . ALA B 1 6 ? -2.469 -51.75 -44.969 1 58.34 6 ALA B C 1
ATOM 4504 O O . ALA B 1 6 ? -1.928 -50.812 -44.375 1 58.34 6 ALA B O 1
ATOM 4505 N N . SER B 1 7 ? -2.713 -52.969 -44.625 1 55.31 7 SER B N 1
ATOM 4506 C CA . SER B 1 7 ? -2.209 -53.281 -43.312 1 55.31 7 SER B CA 1
ATOM 4507 C C . SER B 1 7 ? -0.684 -53.281 -43.281 1 55.31 7 SER B C 1
ATOM 4509 O O . SER B 1 7 ? -0.084 -52.781 -42.312 1 55.31 7 SER B O 1
ATOM 4511 N N . GLU B 1 8 ? -0.133 -53.688 -44.25 1 58.06 8 GLU B N 1
ATOM 4512 C CA . GLU B 1 8 ? 1.322 -53.656 -44.344 1 58.06 8 GLU B CA 1
ATOM 4513 C C . GLU B 1 8 ? 1.854 -52.25 -44.5 1 58.06 8 GLU B C 1
ATOM 4515 O O . GLU B 1 8 ? 2.893 -51.906 -43.938 1 58.06 8 GLU B O 1
ATOM 4520 N N . ARG B 1 9 ? 1.201 -51.406 -45.219 1 58.09 9 ARG B N 1
ATOM 4521 C CA . ARG B 1 9 ? 1.574 -50 -45.375 1 58.09 9 ARG B CA 1
ATOM 4522 C C . ARG B 1 9 ? 1.431 -49.219 -44.062 1 58.09 9 ARG B C 1
ATOM 4524 O O . ARG B 1 9 ? 2.285 -48.406 -43.719 1 58.09 9 ARG B O 1
ATOM 4531 N N . ASN B 1 10 ? 0.326 -49.5 -43.438 1 54.5 10 ASN B N 1
ATOM 4532 C CA . ASN B 1 10 ? 0.127 -48.875 -42.156 1 54.5 10 ASN B CA 1
ATOM 4533 C C . ASN B 1 10 ? 1.188 -49.344 -41.156 1 54.5 10 ASN B C 1
ATOM 4535 O O . ASN B 1 10 ? 1.671 -48.531 -40.344 1 54.5 10 ASN B O 1
ATOM 4539 N N . ALA B 1 11 ? 1.481 -50.562 -41.25 1 57.59 11 ALA B N 1
ATOM 4540 C CA . ALA B 1 11 ? 2.531 -51.094 -40.375 1 57.59 11 ALA B CA 1
ATOM 4541 C C . ALA B 1 11 ? 3.891 -50.5 -40.75 1 57.59 11 ALA B C 1
ATOM 4543 O O . ALA B 1 11 ? 4.684 -50.188 -39.844 1 57.59 11 ALA B O 1
ATOM 4544 N N . ARG B 1 12 ? 4.152 -50.406 -42 1 57.34 12 ARG B N 1
ATOM 4545 C CA . ARG B 1 12 ? 5.402 -49.812 -42.438 1 57.34 12 ARG B CA 1
ATOM 4546 C C . ARG B 1 12 ? 5.469 -48.344 -42.094 1 57.34 12 ARG B C 1
ATOM 4548 O O . ARG B 1 12 ? 6.516 -47.844 -41.656 1 57.34 12 ARG B O 1
ATOM 4555 N N . GLU B 1 13 ? 4.383 -47.656 -42.312 1 57.09 13 GLU B N 1
ATOM 4556 C CA . GLU B 1 13 ? 4.324 -46.25 -41.906 1 57.09 13 GLU B CA 1
ATOM 4557 C C . GLU B 1 13 ? 4.5 -46.094 -40.406 1 57.09 13 GLU B C 1
ATOM 4559 O O . GLU B 1 13 ? 5.172 -45.156 -39.969 1 57.09 13 GLU B O 1
ATOM 4564 N N . PHE B 1 14 ? 3.859 -46.969 -39.781 1 56.59 14 PHE B N 1
ATOM 4565 C CA . PHE B 1 14 ? 4.02 -46.969 -38.344 1 56.59 14 PHE B CA 1
ATOM 4566 C C . PHE B 1 14 ? 5.461 -47.281 -37.969 1 56.59 14 PHE B C 1
ATOM 4568 O O . PHE B 1 14 ? 6.016 -46.625 -37.062 1 56.59 14 PHE B O 1
ATOM 4575 N N . TYR B 1 15 ? 5.996 -48.344 -38.688 1 57.28 15 TYR B N 1
ATOM 4576 C CA . TYR B 1 15 ? 7.391 -48.688 -38.438 1 57.28 15 TYR B CA 1
ATOM 4577 C C . TYR B 1 15 ? 8.312 -47.531 -38.781 1 57.28 15 TYR B C 1
ATOM 4579 O O . TYR B 1 15 ? 9.242 -47.219 -38.031 1 57.28 15 TYR B O 1
ATOM 4587 N N . ASP B 1 16 ? 8.117 -46.938 -39.844 1 58.81 16 ASP B N 1
ATOM 4588 C CA . ASP B 1 16 ? 8.93 -45.812 -40.281 1 58.81 16 ASP B CA 1
ATOM 4589 C C . ASP B 1 16 ? 8.789 -44.656 -39.281 1 58.81 16 ASP B C 1
ATOM 4591 O O . ASP B 1 16 ? 9.766 -43.969 -38.969 1 58.81 16 ASP B O 1
ATOM 4595 N N . THR B 1 17 ? 7.605 -44.438 -38.906 1 58.88 17 THR B N 1
ATOM 4596 C CA . THR B 1 17 ? 7.363 -43.375 -37.938 1 58.88 17 THR B CA 1
ATOM 4597 C C . THR B 1 17 ? 8.055 -43.688 -36.594 1 58.88 17 THR B C 1
ATOM 4599 O O . THR B 1 17 ? 8.609 -42.812 -35.969 1 58.88 17 THR B O 1
ATOM 4602 N N . LYS B 1 18 ? 7.988 -44.938 -36.281 1 58.31 18 LYS B N 1
ATOM 4603 C CA . LYS B 1 18 ? 8.664 -45.375 -35.062 1 58.31 18 LYS B CA 1
ATOM 4604 C C . LYS B 1 18 ? 10.18 -45.188 -35.188 1 58.31 18 LYS B C 1
ATOM 4606 O O . LYS B 1 18 ? 10.836 -44.75 -34.25 1 58.31 18 LYS B O 1
ATOM 4611 N N . GLN B 1 19 ? 10.688 -45.625 -36.344 1 59.75 19 GLN B N 1
ATOM 4612 C CA . GLN B 1 19 ? 12.125 -45.469 -36.562 1 59.75 19 GLN B CA 1
ATOM 4613 C C . GLN B 1 19 ? 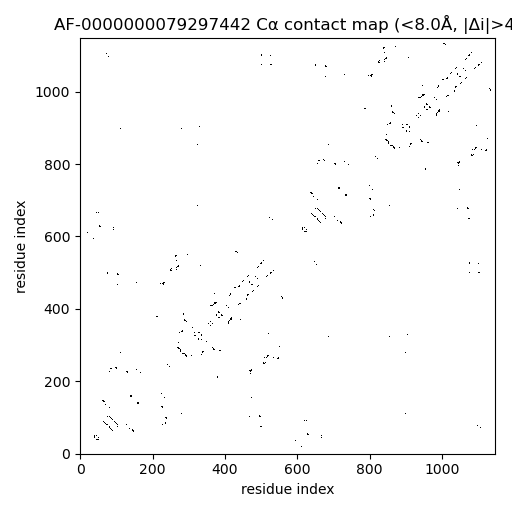12.531 -44 -36.531 1 59.75 19 GLN B C 1
ATOM 4615 O O . GLN B 1 19 ? 13.578 -43.656 -35.969 1 59.75 19 GLN B O 1
ATOM 4620 N N . ARG B 1 20 ? 11.758 -43.188 -37.031 1 60.34 20 ARG B N 1
ATOM 4621 C CA . ARG B 1 20 ? 12.023 -41.75 -37 1 60.34 20 ARG B CA 1
ATOM 4622 C C . ARG B 1 20 ? 11.969 -41.219 -35.562 1 60.34 20 ARG B C 1
ATOM 4624 O O . ARG B 1 20 ? 12.773 -40.375 -35.188 1 60.34 20 ARG B O 1
ATOM 4631 N N . ALA B 1 21 ? 11.008 -41.719 -34.938 1 61.59 21 ALA B N 1
ATOM 4632 C CA . ALA B 1 21 ? 10.891 -41.312 -33.531 1 61.59 21 ALA B CA 1
ATOM 4633 C C . ALA B 1 21 ? 12.117 -41.75 -32.75 1 61.59 21 ALA B C 1
ATOM 4635 O O . ALA B 1 21 ? 12.664 -40.969 -31.953 1 61.59 21 ALA B O 1
ATOM 4636 N N . VAL B 1 22 ? 12.531 -43 -32.938 1 60.62 22 VAL B N 1
ATOM 4637 C CA . VAL B 1 22 ? 13.703 -43.531 -32.25 1 60.62 22 VAL B CA 1
ATOM 4638 C C . VAL B 1 22 ? 14.938 -42.688 -32.625 1 60.62 22 VAL B C 1
ATOM 4640 O O . VAL B 1 22 ? 15.742 -42.344 -31.75 1 60.62 22 VAL B O 1
ATOM 4643 N N . LYS B 1 23 ? 15.031 -42.406 -33.875 1 60.12 23 LYS B N 1
ATOM 4644 C CA . LYS B 1 23 ? 16.156 -41.594 -34.312 1 60.12 23 LYS B CA 1
ATOM 4645 C C . LYS B 1 23 ? 16.109 -40.219 -33.688 1 60.12 23 LYS B C 1
ATOM 4647 O O . LYS B 1 23 ? 17.141 -39.688 -33.25 1 60.12 23 LYS B O 1
ATOM 4652 N N . PHE B 1 24 ? 15.031 -39.719 -33.594 1 58.44 24 PHE B N 1
ATOM 4653 C CA . PHE B 1 24 ? 14.844 -38.406 -33 1 58.44 24 PHE B CA 1
ATOM 4654 C C . PHE B 1 24 ? 15.242 -38.406 -31.531 1 58.44 24 PHE B C 1
ATOM 4656 O O . PHE B 1 24 ? 15.969 -37.531 -31.078 1 58.44 24 PHE B O 1
ATOM 4663 N N . TYR B 1 25 ? 14.875 -39.312 -30.875 1 70.44 25 TYR B N 1
ATOM 4664 C CA . TYR B 1 25 ? 15.148 -39.375 -29.438 1 70.44 25 TYR B CA 1
ATOM 4665 C C . TYR B 1 25 ? 16.609 -39.75 -29.188 1 70.44 25 TYR B C 1
ATOM 4667 O O . TYR B 1 25 ? 17.203 -39.25 -28.219 1 70.44 25 TYR B O 1
ATOM 4675 N N . LYS B 1 26 ? 17.125 -40.594 -30.031 1 64.81 26 LYS B N 1
ATOM 4676 C CA . LYS B 1 26 ? 18.547 -40.906 -29.938 1 64.81 26 LYS B CA 1
ATOM 4677 C C . LYS B 1 26 ? 19.406 -39.688 -30.219 1 64.81 26 LYS B C 1
ATOM 4679 O O . LYS B 1 26 ? 20.406 -39.438 -29.531 1 64.81 26 LYS B O 1
ATOM 4684 N N . GLU B 1 27 ? 18.906 -38.969 -31.078 1 67.44 27 GLU B N 1
ATOM 4685 C CA . GLU B 1 27 ? 19.641 -37.75 -31.422 1 67.44 27 GLU B CA 1
ATOM 4686 C C . GLU B 1 27 ? 19.562 -36.719 -30.297 1 67.44 27 GLU B C 1
ATOM 4688 O O . GLU B 1 27 ? 20.469 -35.906 -30.109 1 67.44 27 GLU B O 1
ATOM 4693 N N . ASN B 1 28 ? 18.484 -36.938 -29.578 1 65.81 28 ASN B N 1
ATOM 4694 C CA . ASN B 1 28 ? 18.344 -36 -28.469 1 65.81 28 ASN B CA 1
ATOM 4695 C C . ASN B 1 28 ? 18.797 -36.594 -27.141 1 65.81 28 ASN B C 1
ATOM 4697 O O . ASN B 1 28 ? 18.672 -36 -26.094 1 65.81 28 ASN B O 1
ATOM 4701 N N . GLY B 1 29 ? 19.359 -37.875 -27.188 1 70 29 GLY B N 1
ATOM 4702 C CA . GLY B 1 29 ? 19.953 -38.531 -26.047 1 70 29 GLY B CA 1
ATOM 4703 C C . GLY B 1 29 ? 18.922 -38.938 -25 1 70 29 GLY B C 1
ATOM 4704 O O . GLY B 1 29 ? 19.25 -39.031 -23.812 1 70 29 GLY B O 1
ATOM 4705 N N . VAL B 1 30 ? 17.609 -39.094 -25.344 1 74.81 30 VAL B N 1
ATOM 4706 C CA . VAL B 1 30 ? 16.516 -39.312 -24.406 1 74.81 30 VAL B CA 1
ATOM 4707 C C . VAL B 1 30 ? 16.625 -40.688 -23.766 1 74.81 30 VAL B C 1
ATOM 4709 O O . VAL B 1 30 ? 16.547 -40.812 -22.547 1 74.81 30 VAL B O 1
ATOM 4712 N N . PRO B 1 31 ? 16.922 -41.75 -24.562 1 69.94 31 PRO B N 1
ATOM 4713 C CA . PRO B 1 31 ? 17 -43.062 -23.938 1 69.94 31 PRO B CA 1
ATOM 4714 C C . PRO B 1 31 ? 18.141 -43.188 -22.938 1 69.94 31 PRO B C 1
ATOM 4716 O O . PRO B 1 31 ? 17.953 -43.75 -21.859 1 69.94 31 PRO B O 1
ATOM 4719 N N . GLU B 1 32 ? 19.234 -42.656 -23.328 1 72.5 32 GLU B N 1
ATOM 4720 C CA . GLU B 1 32 ? 20.375 -42.719 -22.422 1 72.5 32 GLU B CA 1
ATOM 4721 C C . GLU B 1 32 ? 20.109 -41.938 -21.141 1 72.5 32 GLU B C 1
ATOM 4723 O O . GLU B 1 32 ? 20.422 -42.406 -20.047 1 72.5 32 GLU B O 1
ATOM 4728 N N . ARG B 1 33 ? 19.531 -40.812 -21.312 1 74.81 33 ARG B N 1
ATOM 4729 C CA . ARG B 1 33 ? 19.25 -39.969 -20.156 1 74.81 33 ARG B CA 1
ATOM 4730 C C . ARG B 1 33 ? 18.188 -40.594 -19.266 1 74.81 33 ARG B C 1
ATOM 4732 O O . ARG B 1 33 ? 18.25 -40.5 -18.031 1 74.81 33 ARG B O 1
ATOM 4739 N N . LEU B 1 34 ? 17.281 -41.156 -19.922 1 76.75 34 LEU B N 1
ATOM 4740 C CA . LEU B 1 34 ? 16.234 -41.844 -19.172 1 76.75 34 LEU B CA 1
ATOM 4741 C C . LEU B 1 34 ? 16.797 -42.969 -18.328 1 76.75 34 LEU B C 1
ATOM 4743 O O . LEU B 1 34 ? 16.406 -43.156 -17.172 1 76.75 34 LEU B O 1
ATOM 4747 N N . GLU B 1 35 ? 17.672 -43.719 -18.953 1 71.19 35 GLU B N 1
ATOM 4748 C CA . GLU B 1 35 ? 18.297 -44.812 -18.219 1 71.19 35 GLU B CA 1
ATOM 4749 C C . GLU B 1 35 ? 19.094 -44.281 -17.016 1 71.19 35 GLU B C 1
ATOM 4751 O O . GLU B 1 35 ? 19.047 -44.875 -15.938 1 71.19 35 GLU B O 1
ATOM 4756 N N . GLU B 1 36 ? 19.734 -43.281 -17.203 1 75.06 36 GLU B N 1
ATOM 4757 C CA . GLU B 1 36 ? 20.5 -42.688 -16.141 1 75.06 36 GLU B CA 1
ATOM 4758 C C . GLU B 1 36 ? 19.594 -42.188 -15.016 1 75.06 36 GLU B C 1
ATOM 4760 O O . GLU B 1 36 ? 19.906 -42.375 -13.836 1 75.06 36 GLU B O 1
ATOM 4765 N N . ILE B 1 37 ? 18.516 -41.531 -15.383 1 77.62 37 ILE B N 1
ATOM 4766 C CA . ILE B 1 37 ? 17.578 -40.969 -14.422 1 77.62 37 ILE B CA 1
ATOM 4767 C C . ILE B 1 37 ? 16.906 -42.094 -13.633 1 77.62 37 ILE B C 1
ATOM 4769 O O . ILE B 1 37 ? 16.766 -42 -12.406 1 77.62 37 ILE B O 1
ATOM 4773 N N . LEU B 1 38 ? 16.562 -43.125 -14.336 1 75.75 38 LEU B N 1
ATOM 4774 C CA . LEU B 1 38 ? 15.859 -44.219 -13.695 1 75.75 38 LEU B CA 1
ATOM 4775 C C . LEU B 1 38 ? 16.781 -44.969 -12.719 1 75.75 38 LEU B C 1
ATOM 4777 O O . LEU B 1 38 ? 16.344 -45.375 -11.641 1 75.75 38 LEU B O 1
ATOM 4781 N N . ASN B 1 39 ? 18.016 -45.031 -13.086 1 70 39 ASN B N 1
ATOM 4782 C CA . ASN B 1 39 ? 18.984 -45.656 -12.188 1 70 39 ASN B CA 1
ATOM 4783 C C . ASN B 1 39 ? 19.172 -44.812 -10.922 1 70 39 ASN B C 1
ATOM 4785 O O . ASN B 1 39 ? 19.25 -45.375 -9.82 1 70 39 ASN B O 1
ATOM 4789 N N . SER B 1 40 ? 19.25 -43.594 -11.094 1 72.81 40 SER B N 1
ATOM 4790 C CA . SER B 1 40 ? 19.438 -42.688 -9.953 1 72.81 40 SER B CA 1
ATOM 4791 C C . SER B 1 40 ? 18.203 -42.656 -9.062 1 72.81 40 SER B C 1
ATOM 4793 O O . SER B 1 40 ? 18.312 -42.625 -7.836 1 72.81 40 SER B O 1
ATOM 4795 N N . MET B 1 41 ? 17.094 -42.719 -9.633 1 75.88 41 MET B N 1
ATOM 4796 C CA . MET B 1 41 ? 15.828 -42.594 -8.914 1 75.88 41 MET B CA 1
ATOM 4797 C C . MET B 1 41 ? 15.531 -43.844 -8.102 1 75.88 41 MET B C 1
ATOM 4799 O O . MET B 1 41 ? 14.875 -43.781 -7.066 1 75.88 41 MET B O 1
ATOM 4803 N N . PHE B 1 42 ? 16 -44.938 -8.547 1 68.25 42 PHE B N 1
ATOM 4804 C CA . PHE B 1 42 ? 15.797 -46.188 -7.828 1 68.25 42 PHE B CA 1
ATOM 4805 C C . PHE B 1 42 ? 16.406 -46.125 -6.43 1 68.25 42 PHE B C 1
ATOM 4807 O O . PHE B 1 42 ? 15.797 -46.562 -5.461 1 68.25 42 PHE B O 1
ATOM 4814 N N . TYR B 1 43 ? 17.5 -45.5 -6.363 1 69.69 43 TYR B N 1
ATOM 4815 C CA . TYR B 1 43 ? 18.156 -45.375 -5.07 1 69.69 43 TYR B CA 1
ATOM 4816 C C . TYR B 1 43 ? 17.469 -44.312 -4.219 1 69.69 43 TYR B C 1
ATOM 4818 O O . TYR B 1 43 ? 17.391 -44.438 -2.996 1 69.69 43 TYR B O 1
ATOM 4826 N N . GLU B 1 44 ? 16.906 -43.344 -4.836 1 76.25 44 GLU B N 1
ATOM 4827 C CA . GLU B 1 44 ? 16.281 -42.219 -4.137 1 76.25 44 GLU B CA 1
ATOM 4828 C C . GLU B 1 44 ? 14.906 -42.594 -3.609 1 76.25 44 GLU B C 1
ATOM 4830 O O . GLU B 1 44 ? 14.461 -42.094 -2.582 1 76.25 44 GLU B O 1
ATOM 4835 N N . ASN B 1 45 ? 14.273 -43.562 -4.125 1 75.56 45 ASN B N 1
ATOM 4836 C CA . ASN B 1 45 ? 12.906 -43.938 -3.793 1 75.56 45 ASN B CA 1
ATOM 4837 C C . ASN B 1 45 ? 12.031 -42.719 -3.518 1 75.56 45 ASN B C 1
ATOM 4839 O O . ASN B 1 45 ? 11.484 -42.594 -2.424 1 75.56 45 ASN B O 1
ATOM 4843 N N . PRO B 1 46 ? 11.836 -41.938 -4.539 1 82 46 PRO B N 1
ATOM 4844 C CA . PRO B 1 46 ? 11.078 -40.688 -4.312 1 82 46 PRO B CA 1
ATOM 4845 C C . PRO B 1 46 ? 9.602 -40.969 -4.016 1 82 46 PRO B C 1
ATOM 4847 O O . PRO B 1 46 ? 9.031 -41.938 -4.508 1 82 46 PRO B O 1
ATOM 4850 N N . PRO B 1 47 ? 9.023 -40.094 -3.189 1 81.38 47 PRO B N 1
ATOM 4851 C CA . PRO B 1 47 ? 7.605 -40.25 -2.873 1 81.38 47 PRO B CA 1
ATOM 4852 C C . PRO B 1 47 ? 6.711 -40.125 -4.102 1 81.38 47 PRO B C 1
ATOM 4854 O O . PRO B 1 47 ? 5.59 -40.656 -4.109 1 81.38 47 PRO B O 1
ATOM 4857 N N . ASP B 1 48 ? 7.211 -39.406 -5.141 1 87.25 48 ASP B N 1
ATOM 4858 C CA . ASP B 1 48 ? 6.516 -39.219 -6.41 1 87.25 48 ASP B CA 1
ATOM 4859 C C . ASP B 1 48 ? 7.457 -39.469 -7.59 1 87.25 48 ASP B C 1
ATOM 4861 O O . ASP B 1 48 ? 8.172 -38.531 -8.008 1 87.25 48 ASP B O 1
ATOM 4865 N N . VAL B 1 49 ? 7.348 -40.594 -8.102 1 83.75 49 VAL B N 1
ATOM 4866 C CA . VAL B 1 49 ? 8.273 -41 -9.148 1 83.75 49 VAL B CA 1
ATOM 4867 C C . VAL B 1 49 ? 8.109 -40.125 -10.375 1 83.75 49 VAL B C 1
ATOM 4869 O O . VAL B 1 49 ? 9.102 -39.688 -10.961 1 83.75 49 VAL B O 1
ATOM 4872 N N . TYR B 1 50 ? 6.922 -39.875 -10.711 1 85.69 50 TYR B N 1
ATOM 4873 C CA . TYR B 1 50 ? 6.672 -39.031 -11.883 1 85.69 50 TYR B CA 1
ATOM 4874 C C . TYR B 1 50 ? 7.102 -37.594 -11.633 1 85.69 50 TYR B C 1
ATOM 4876 O O . TYR B 1 50 ? 7.629 -36.938 -12.523 1 85.69 50 TYR B O 1
ATOM 4884 N N . GLY B 1 51 ? 6.891 -37.219 -10.422 1 87 51 GLY B N 1
ATOM 4885 C CA . GLY B 1 51 ? 7.367 -35.906 -10.055 1 87 51 GLY B CA 1
ATOM 4886 C C . GLY B 1 51 ? 8.875 -35.75 -10.148 1 87 51 GLY B C 1
ATOM 4887 O O . GLY B 1 51 ? 9.383 -34.75 -10.648 1 87 51 GLY B O 1
ATOM 4888 N N . ARG B 1 52 ? 9.484 -36.719 -9.719 1 86.06 52 ARG B N 1
ATOM 4889 C CA . ARG B 1 52 ? 10.945 -36.688 -9.758 1 86.06 52 ARG B CA 1
ATOM 4890 C C . ARG B 1 52 ? 11.461 -36.75 -11.195 1 86.06 52 ARG B C 1
ATOM 4892 O O . ARG B 1 52 ? 12.453 -36.094 -11.523 1 86.06 52 ARG B O 1
ATOM 4899 N N . LEU B 1 53 ? 10.828 -37.5 -11.977 1 84.81 53 LEU B N 1
ATOM 4900 C CA . LEU B 1 53 ? 11.172 -37.562 -13.398 1 84.81 53 LEU B CA 1
ATOM 4901 C C . LEU B 1 53 ? 10.992 -36.188 -14.039 1 84.81 53 LEU B C 1
ATOM 4903 O O . LEU B 1 53 ? 11.828 -35.75 -14.828 1 84.81 53 LEU B O 1
ATOM 4907 N N . SER B 1 54 ? 9.922 -35.594 -13.711 1 88 54 SER B N 1
ATOM 4908 C CA . SER B 1 54 ? 9.648 -34.25 -14.219 1 88 54 SER B CA 1
ATOM 4909 C C . SER B 1 54 ? 10.773 -33.281 -13.852 1 88 54 SER B C 1
ATOM 4911 O O . SER B 1 54 ? 11.234 -32.5 -14.695 1 88 54 SER B O 1
ATOM 4913 N N . GLU B 1 55 ? 11.211 -33.344 -12.648 1 86.94 55 GLU B N 1
ATOM 4914 C CA . GLU B 1 55 ? 12.273 -32.469 -12.172 1 86.94 55 GLU B CA 1
ATOM 4915 C C . GLU B 1 55 ? 13.578 -32.719 -12.922 1 86.94 55 GLU B C 1
ATOM 4917 O O . GLU B 1 55 ? 14.305 -31.781 -13.25 1 86.94 55 GLU B O 1
ATOM 4922 N N . HIS B 1 56 ? 13.859 -33.938 -13.141 1 86.06 56 HIS B N 1
ATOM 4923 C CA . HIS B 1 56 ? 15.086 -34.312 -13.844 1 86.06 56 HIS B CA 1
ATOM 4924 C C . HIS B 1 56 ? 15.07 -33.781 -15.281 1 86.06 56 HIS B C 1
ATOM 4926 O O . HIS B 1 56 ? 16.062 -33.219 -15.758 1 86.06 56 HIS B O 1
ATOM 4932 N N . PHE B 1 57 ? 13.992 -33.969 -15.891 1 86.56 57 PHE B N 1
ATOM 4933 C CA . PHE B 1 57 ? 13.914 -33.531 -17.281 1 86.56 57 PHE B CA 1
ATOM 4934 C C . PHE B 1 57 ? 13.898 -32 -17.359 1 86.56 57 PHE B C 1
ATOM 4936 O O . PHE B 1 57 ? 14.398 -31.422 -18.328 1 86.56 57 PHE B O 1
ATOM 4943 N N . GLU B 1 58 ? 13.312 -31.391 -16.359 1 87.44 58 GLU B N 1
ATOM 4944 C CA . GLU B 1 58 ? 13.367 -29.938 -16.297 1 87.44 58 GLU B CA 1
ATOM 4945 C C . GLU B 1 58 ? 14.812 -29.438 -16.25 1 87.44 58 GLU B C 1
ATOM 4947 O O . GLU B 1 58 ? 15.148 -28.438 -16.875 1 87.44 58 GLU B O 1
ATOM 4952 N N . SER B 1 59 ? 15.648 -30.156 -15.539 1 86.94 59 SER B N 1
ATOM 4953 C CA . SER B 1 59 ? 17.047 -29.766 -15.391 1 86.94 59 SER B CA 1
ATOM 4954 C C . SER B 1 59 ? 17.812 -29.891 -16.703 1 86.94 59 SER B C 1
ATOM 4956 O O . SER B 1 59 ? 18.859 -29.281 -16.891 1 86.94 59 SER B O 1
ATOM 4958 N N . LEU B 1 60 ? 17.266 -30.656 -17.641 1 87 60 LEU B N 1
ATOM 4959 C CA . LEU B 1 60 ? 17.906 -30.891 -18.938 1 87 60 LEU B CA 1
ATOM 4960 C C . LEU B 1 60 ? 17.328 -29.953 -20 1 87 60 LEU B C 1
ATOM 4962 O O . LEU B 1 60 ? 17.844 -29.891 -21.109 1 87 60 LEU B O 1
ATOM 4966 N N . SER B 1 61 ? 16.359 -29.219 -19.625 1 89.56 61 SER B N 1
ATOM 4967 C CA . SER B 1 61 ? 15.711 -28.281 -20.547 1 89.56 61 SER B CA 1
ATOM 4968 C C . SER B 1 61 ? 16.625 -27.109 -20.891 1 89.56 61 SER B C 1
ATOM 4970 O O . SER B 1 61 ? 17.594 -26.844 -20.172 1 89.56 61 SER B O 1
ATOM 4972 N N . ALA B 1 62 ? 16.328 -26.438 -21.984 1 90.25 62 ALA B N 1
ATOM 4973 C CA . ALA B 1 62 ? 17.062 -25.25 -22.359 1 90.25 62 ALA B CA 1
ATOM 4974 C C . ALA B 1 62 ? 16.969 -24.172 -21.281 1 90.25 62 ALA B C 1
ATOM 4976 O O . ALA B 1 62 ? 15.922 -24 -20.656 1 90.25 62 ALA B O 1
ATOM 4977 N N . PRO B 1 63 ? 18.109 -23.469 -21.062 1 93.31 63 PRO B N 1
ATOM 4978 C CA . PRO B 1 63 ? 18.047 -22.375 -20.078 1 93.31 63 PRO B CA 1
ATOM 4979 C C . PRO B 1 63 ? 17.031 -21.297 -20.453 1 93.31 63 PRO B C 1
ATOM 4981 O O . PRO B 1 63 ? 16.922 -20.938 -21.625 1 93.31 63 PRO B O 1
ATOM 4984 N N . PRO B 1 64 ? 16.391 -20.797 -19.5 1 96.25 64 PRO B N 1
ATOM 4985 C CA . PRO B 1 64 ? 15.391 -19.781 -19.781 1 96.25 64 PRO B CA 1
ATOM 4986 C C . PRO B 1 64 ? 16 -18.469 -20.281 1 96.25 64 PRO B C 1
ATOM 4988 O O . PRO B 1 64 ? 17.078 -18.062 -19.812 1 96.25 64 PRO B O 1
ATOM 4991 N N . VAL B 1 65 ? 15.305 -17.812 -21.203 1 97.81 65 VAL B N 1
ATOM 4992 C CA . VAL B 1 65 ? 15.727 -16.516 -21.719 1 97.81 65 VAL B CA 1
ATOM 4993 C C . VAL B 1 65 ? 14.523 -15.57 -21.766 1 97.81 65 VAL B C 1
ATOM 4995 O O . VAL B 1 65 ? 13.375 -16.016 -21.828 1 97.81 65 VAL B O 1
ATOM 4998 N N . ILE B 1 66 ? 14.75 -14.266 -21.703 1 98.75 66 ILE B N 1
ATOM 4999 C CA . ILE B 1 66 ? 13.688 -13.281 -21.812 1 98.75 66 ILE B CA 1
ATOM 5000 C C . ILE B 1 66 ? 13.07 -13.344 -23.219 1 98.75 66 ILE B C 1
ATOM 5002 O O . ILE B 1 66 ? 13.797 -13.336 -24.219 1 98.75 66 ILE B O 1
ATOM 5006 N N . HIS B 1 67 ? 11.812 -13.492 -23.281 1 98.25 67 HIS B N 1
ATOM 5007 C CA . HIS B 1 67 ? 11.078 -13.398 -24.547 1 98.25 67 HIS B CA 1
ATOM 5008 C C . HIS B 1 67 ? 10.68 -11.961 -24.844 1 98.25 67 HIS B C 1
ATOM 5010 O O . HIS B 1 67 ? 10.945 -11.453 -25.938 1 98.25 67 HIS B O 1
ATOM 5016 N N . LYS B 1 68 ? 10.086 -11.344 -23.875 1 98.19 68 LYS B N 1
ATOM 5017 C CA . LYS B 1 68 ? 9.68 -9.953 -24.016 1 98.19 68 LYS B CA 1
ATOM 5018 C C . LYS B 1 68 ? 9.445 -9.297 -22.656 1 98.19 68 LYS B C 1
ATOM 5020 O O . LYS B 1 68 ? 9.258 -9.992 -21.656 1 98.19 68 LYS B O 1
ATOM 5025 N N . VAL B 1 69 ? 9.484 -7.984 -22.656 1 98.56 69 VAL B N 1
ATOM 5026 C CA . VAL B 1 69 ? 9.055 -7.145 -21.547 1 98.56 69 VAL B CA 1
ATOM 5027 C C . VAL B 1 69 ? 7.844 -6.312 -21.953 1 98.56 69 VAL B C 1
ATOM 5029 O O . VAL B 1 69 ? 7.855 -5.672 -23 1 98.56 69 VAL B O 1
ATOM 5032 N N . ASP B 1 70 ? 6.809 -6.484 -21.203 1 97.94 70 ASP B N 1
ATOM 5033 C CA . ASP B 1 70 ? 5.633 -5.641 -21.375 1 97.94 70 ASP B CA 1
ATOM 5034 C C . ASP B 1 70 ? 5.52 -4.621 -20.234 1 97.94 70 ASP B C 1
ATOM 5036 O O . ASP B 1 70 ? 6.18 -4.758 -19.203 1 97.94 70 ASP B O 1
ATOM 5040 N N . ALA B 1 71 ? 4.781 -3.555 -20.484 1 98.31 71 ALA B N 1
ATOM 5041 C CA . ALA B 1 71 ? 4.625 -2.535 -19.453 1 98.31 71 ALA B CA 1
ATOM 5042 C C . ALA B 1 71 ? 3.285 -1.817 -19.594 1 98.31 71 ALA B C 1
ATOM 5044 O O . ALA B 1 71 ? 2.652 -1.867 -20.641 1 98.31 71 ALA B O 1
ATOM 5045 N N . ARG B 1 72 ? 2.832 -1.241 -18.531 1 98.31 72 ARG B N 1
ATOM 5046 C CA . ARG B 1 72 ? 1.613 -0.44 -18.516 1 98.31 72 ARG B CA 1
ATOM 5047 C C . ARG B 1 72 ? 1.741 0.729 -17.547 1 98.31 72 ARG B C 1
ATOM 5049 O O . ARG B 1 72 ? 2.58 0.703 -16.641 1 98.31 72 ARG B O 1
ATOM 5056 N N . GLU B 1 73 ? 1 1.759 -17.875 1 97.88 73 GLU B N 1
ATOM 5057 C CA . GLU B 1 73 ? 0.874 2.875 -16.953 1 97.88 73 GLU B CA 1
ATOM 5058 C C . GLU B 1 73 ? -0.005 2.504 -15.758 1 97.88 73 GLU B C 1
ATOM 5060 O O . GLU B 1 73 ? -1.106 1.979 -15.93 1 97.88 73 GLU B O 1
ATOM 5065 N N . VAL B 1 74 ? 0.504 2.652 -14.562 1 98.12 74 VAL B N 1
ATOM 5066 C CA . VAL B 1 74 ? -0.239 2.463 -13.32 1 98.12 74 VAL B CA 1
ATOM 5067 C C . VAL B 1 74 ? -0.066 3.686 -12.422 1 98.12 74 VAL B C 1
ATOM 5069 O O . VAL B 1 74 ? 0.363 4.746 -12.883 1 98.12 74 VAL B O 1
ATOM 5072 N N . LEU B 1 75 ? -0.496 3.531 -11.156 1 97.88 75 LEU B N 1
ATOM 5073 C CA . LEU B 1 75 ? -0.453 4.668 -10.242 1 97.88 75 LEU B CA 1
ATOM 5074 C C . LEU B 1 75 ? 0.513 4.402 -9.094 1 97.88 75 LEU B C 1
ATOM 5076 O O . LEU B 1 75 ? 0.668 3.26 -8.656 1 97.88 75 LEU B O 1
ATOM 5080 N N . ASP B 1 76 ? 1.188 5.461 -8.68 1 96.38 76 ASP B N 1
ATOM 5081 C CA . ASP B 1 76 ? 1.945 5.375 -7.434 1 96.38 76 ASP B CA 1
ATOM 5082 C C . ASP B 1 76 ? 1.079 5.762 -6.238 1 96.38 76 ASP B C 1
ATOM 5084 O O . ASP B 1 76 ? -0.139 5.906 -6.367 1 96.38 76 ASP B O 1
ATOM 5088 N N . SER B 1 77 ? 1.651 5.902 -5.078 1 96.38 77 SER B N 1
ATOM 5089 C CA . SER B 1 77 ? 0.886 6.078 -3.85 1 96.38 77 SER B CA 1
ATOM 5090 C C . SER B 1 77 ? 0.22 7.449 -3.803 1 96.38 77 SER B C 1
ATOM 5092 O O . SER B 1 77 ? -0.658 7.691 -2.971 1 96.38 77 SER B O 1
ATOM 5094 N N . ARG B 1 78 ? 0.582 8.383 -4.66 1 95.25 78 ARG B N 1
ATOM 5095 C CA . ARG B 1 78 ? -0.018 9.711 -4.723 1 95.25 78 ARG B CA 1
ATOM 5096 C C . ARG B 1 78 ? -1.048 9.797 -5.844 1 95.25 78 ARG B C 1
ATOM 5098 O O . ARG B 1 78 ? -1.53 10.883 -6.168 1 95.25 78 ARG B O 1
ATOM 5105 N N . GLY B 1 79 ? -1.274 8.672 -6.449 1 95.69 79 GLY B N 1
ATOM 5106 C CA . GLY B 1 79 ? -2.176 8.68 -7.59 1 95.69 79 GLY B CA 1
ATOM 5107 C C . GLY B 1 79 ? -1.556 9.281 -8.836 1 95.69 79 GLY B C 1
ATOM 5108 O O . GLY B 1 79 ? -2.266 9.805 -9.695 1 95.69 79 GLY B O 1
ATOM 5109 N N . GLN B 1 80 ? -0.288 9.305 -8.891 1 95.81 80 GLN B N 1
ATOM 5110 C CA . GLN B 1 80 ? 0.416 9.82 -10.062 1 95.81 80 GLN B CA 1
ATOM 5111 C C . GLN B 1 80 ? 0.874 8.68 -10.969 1 95.81 80 GLN B C 1
ATOM 5113 O O . GLN B 1 80 ? 1.159 7.578 -10.5 1 95.81 80 GLN B O 1
ATOM 5118 N N . PRO B 1 81 ? 0.981 9.008 -12.242 1 96.06 81 PRO B N 1
ATOM 5119 C CA . PRO B 1 81 ? 1.34 7.945 -13.188 1 96.06 81 PRO B CA 1
ATOM 5120 C C . PRO B 1 81 ? 2.76 7.426 -12.977 1 96.06 81 PRO B C 1
ATOM 5122 O O . PRO B 1 81 ? 3.674 8.211 -12.703 1 96.06 81 PRO B O 1
ATOM 5125 N N . THR B 1 82 ? 2.916 6.195 -13.016 1 96.56 82 THR B N 1
ATOM 5126 C CA . THR B 1 82 ? 4.191 5.484 -13.031 1 96.56 82 THR B CA 1
ATOM 5127 C C . THR B 1 82 ? 4.098 4.219 -13.883 1 96.56 82 THR B C 1
ATOM 5129 O O . THR B 1 82 ? 3.18 4.078 -14.695 1 96.56 82 THR B O 1
ATOM 5132 N N . LEU B 1 83 ? 5.105 3.262 -13.719 1 97.62 83 LEU B N 1
ATOM 5133 C CA . LEU B 1 83 ? 5.145 2.123 -14.633 1 97.62 83 LEU B CA 1
ATOM 5134 C C . LEU B 1 83 ? 5.109 0.808 -13.859 1 97.62 83 LEU B C 1
ATOM 5136 O O . LEU B 1 83 ? 5.641 0.72 -12.75 1 97.62 83 LEU B O 1
ATOM 5140 N N . GLN B 1 84 ? 4.438 -0.11 -14.414 1 98.56 84 GLN B N 1
ATOM 5141 C CA . GLN B 1 84 ? 4.512 -1.521 -14.047 1 98.56 84 GLN B CA 1
ATOM 5142 C C . GLN B 1 84 ? 5.02 -2.365 -15.211 1 98.56 84 GLN B C 1
ATOM 5144 O O . GLN B 1 84 ? 4.586 -2.184 -16.359 1 98.56 84 GLN B O 1
ATOM 5149 N N . ALA B 1 85 ? 5.945 -3.242 -14.969 1 98.5 85 ALA B N 1
ATOM 5150 C CA . ALA B 1 85 ? 6.52 -4.055 -16.031 1 98.5 85 ALA B CA 1
ATOM 5151 C C . ALA B 1 85 ? 6.305 -5.543 -15.773 1 98.5 85 ALA B C 1
ATOM 5153 O O . ALA B 1 85 ? 6.363 -5.988 -14.625 1 98.5 85 ALA B O 1
ATOM 5154 N N . ASP B 1 86 ? 6.086 -6.289 -16.844 1 98.44 86 ASP B N 1
ATOM 5155 C CA . ASP B 1 86 ? 5.98 -7.746 -16.859 1 98.44 86 ASP B CA 1
ATOM 5156 C C . ASP B 1 86 ? 7.117 -8.375 -17.656 1 98.44 86 ASP B C 1
ATOM 5158 O O . ASP B 1 86 ? 7.371 -7.98 -18.797 1 98.44 86 ASP B O 1
ATOM 5162 N N . VAL B 1 87 ? 7.715 -9.328 -17.062 1 98.75 87 VAL B N 1
ATOM 5163 C CA . VAL B 1 87 ? 8.75 -10.055 -17.797 1 98.75 87 VAL B CA 1
ATOM 5164 C C . VAL B 1 87 ? 8.234 -11.438 -18.188 1 98.75 87 VAL B C 1
ATOM 5166 O O . VAL B 1 87 ? 7.758 -12.188 -17.328 1 98.75 87 VAL B O 1
ATOM 5169 N N . TYR B 1 88 ? 8.273 -11.688 -19.453 1 98.44 88 TYR B N 1
ATOM 5170 C CA . TYR B 1 88 ? 7.969 -13 -20 1 98.44 88 TYR B CA 1
ATOM 5171 C C . TYR B 1 88 ? 9.234 -13.695 -20.5 1 98.44 88 TYR B C 1
ATOM 5173 O O . TYR B 1 88 ? 10.016 -13.109 -21.234 1 98.44 88 TYR B O 1
ATOM 5181 N N . CYS B 1 89 ? 9.367 -14.938 -20.109 1 98.19 89 CYS B N 1
ATOM 5182 C CA . CYS B 1 89 ? 10.523 -15.719 -20.547 1 98.19 89 CYS B CA 1
ATOM 5183 C C . CYS B 1 89 ? 10.078 -16.984 -21.266 1 98.19 89 CYS B C 1
ATOM 5185 O O . CYS B 1 89 ? 8.922 -17.406 -21.156 1 98.19 89 CYS B O 1
ATOM 5187 N N . ILE B 1 90 ? 11.008 -17.531 -22.078 1 96.25 90 ILE B N 1
ATOM 5188 C CA . ILE B 1 90 ? 10.836 -18.875 -22.625 1 96.25 90 ILE B CA 1
ATOM 5189 C C . ILE B 1 90 ? 11.414 -19.906 -21.656 1 96.25 90 ILE B C 1
ATOM 5191 O O . ILE B 1 90 ? 12.617 -19.891 -21.375 1 96.25 90 ILE B O 1
ATOM 5195 N N . VAL B 1 91 ? 10.492 -20.656 -21.078 1 94.06 91 VAL B N 1
ATOM 5196 C CA . VAL B 1 91 ? 10.828 -21.719 -20.141 1 94.06 91 VAL B CA 1
ATOM 5197 C C . VAL B 1 91 ? 10.336 -23.062 -20.688 1 94.06 91 VAL B C 1
ATOM 5199 O O . VAL B 1 91 ? 9.148 -23.234 -20.953 1 94.06 91 VAL B O 1
ATOM 5202 N N . LYS B 1 92 ? 11.188 -23.969 -20.906 1 90.44 92 LYS B N 1
ATOM 5203 C CA . LYS B 1 92 ? 10.859 -25.266 -21.469 1 90.44 92 LYS B CA 1
ATOM 5204 C C . LYS B 1 92 ? 10.172 -25.125 -22.828 1 90.44 92 LYS B C 1
ATOM 5206 O O . LYS B 1 92 ? 9.211 -25.844 -23.125 1 90.44 92 LYS B O 1
ATOM 5211 N N . GLY B 1 93 ? 10.562 -24.109 -23.469 1 89.19 93 GLY B N 1
ATOM 5212 C CA . GLY B 1 93 ? 10.086 -23.891 -24.828 1 89.19 93 GLY B CA 1
ATOM 5213 C C . GLY B 1 93 ? 8.773 -23.141 -24.875 1 89.19 93 GLY B C 1
ATOM 5214 O O . GLY B 1 93 ? 8.266 -22.844 -25.969 1 89.19 93 GLY B O 1
ATOM 5215 N N . LEU B 1 94 ? 8.289 -22.781 -23.797 1 91.38 94 LEU B N 1
ATOM 5216 C CA . LEU B 1 94 ? 7.012 -22.078 -23.75 1 91.38 94 LEU B CA 1
ATOM 5217 C C . LEU B 1 94 ? 7.16 -20.703 -23.109 1 91.38 94 LEU B C 1
ATOM 5219 O O . LEU B 1 94 ? 7.996 -20.516 -22.219 1 91.38 94 LEU B O 1
ATOM 5223 N N . GLU B 1 95 ? 6.336 -19.734 -23.578 1 94.44 95 GLU B N 1
ATOM 5224 C CA . GLU B 1 95 ? 6.297 -18.422 -22.969 1 94.44 95 GLU B CA 1
ATOM 5225 C C . GLU B 1 95 ? 5.652 -18.484 -21.578 1 94.44 95 GLU B C 1
ATOM 5227 O O . GLU B 1 95 ? 4.594 -19.094 -21.406 1 94.44 95 GLU B O 1
ATOM 5232 N N . GLN B 1 96 ? 6.328 -17.938 -20.641 1 95.5 96 GLN B N 1
ATOM 5233 C CA . GLN B 1 96 ? 5.812 -17.922 -19.266 1 95.5 96 GLN B CA 1
ATOM 5234 C C . GLN B 1 96 ? 5.973 -16.531 -18.641 1 95.5 96 GLN B C 1
ATOM 5236 O O . GLN B 1 96 ? 7.027 -15.906 -18.781 1 95.5 96 GLN B O 1
ATOM 5241 N N . HIS B 1 97 ? 4.887 -16.016 -18.031 1 97.06 97 HIS B N 1
ATOM 5242 C CA . HIS B 1 97 ? 4.973 -14.797 -17.234 1 97.06 97 HIS B CA 1
ATOM 5243 C C . HIS B 1 97 ? 5.715 -15.055 -15.93 1 97.06 97 HIS B C 1
ATOM 5245 O O . HIS B 1 97 ? 5.359 -15.961 -15.172 1 97.06 97 HIS B O 1
ATOM 5251 N N . LEU B 1 98 ? 6.727 -14.242 -15.641 1 97.44 98 LEU B N 1
ATOM 5252 C CA . LEU B 1 98 ? 7.578 -14.57 -14.5 1 97.44 98 LEU B CA 1
ATOM 5253 C C . LEU B 1 98 ? 7.477 -13.508 -13.414 1 97.44 98 LEU B C 1
ATOM 5255 O O . LEU B 1 98 ? 7.602 -13.805 -12.227 1 97.44 98 LEU B O 1
ATOM 5259 N N . SER B 1 99 ? 7.254 -12.305 -13.828 1 98.06 99 SER B N 1
ATOM 5260 C CA . SER B 1 99 ? 7.262 -11.266 -12.805 1 98.06 99 SER B CA 1
ATOM 5261 C C . SER B 1 99 ? 6.453 -10.055 -13.25 1 98.06 99 SER B C 1
ATOM 5263 O O . SER B 1 99 ? 6.285 -9.812 -14.445 1 98.06 99 SER B O 1
ATOM 5265 N N . THR B 1 100 ? 5.895 -9.367 -12.352 1 98.06 100 THR B N 1
ATOM 5266 C CA . THR B 1 100 ? 5.273 -8.047 -12.445 1 98.06 100 THR B CA 1
ATOM 5267 C C . THR B 1 100 ? 5.797 -7.121 -11.352 1 98.06 100 THR B C 1
ATOM 5269 O O . THR B 1 100 ? 5.75 -7.461 -10.172 1 98.06 100 THR B O 1
ATOM 5272 N N . VAL B 1 101 ? 6.355 -5.984 -11.75 1 98.12 101 VAL B N 1
ATOM 5273 C CA . VAL B 1 101 ? 6.891 -5.059 -10.758 1 98.12 101 VAL B CA 1
ATOM 5274 C C . VAL B 1 101 ? 6.422 -3.641 -11.062 1 98.12 101 VAL B C 1
ATOM 5276 O O . VAL B 1 101 ? 6.375 -3.232 -12.227 1 98.12 101 VAL B O 1
ATOM 5279 N N . THR B 1 102 ? 6.012 -2.947 -10.008 1 97.88 102 THR B N 1
ATOM 5280 C CA . THR B 1 102 ? 5.664 -1.533 -10.109 1 97.88 102 THR B CA 1
ATOM 5281 C C . THR B 1 102 ? 6.777 -0.66 -9.539 1 97.88 102 THR B C 1
ATOM 5283 O O . THR B 1 102 ? 7.234 -0.88 -8.414 1 97.88 102 THR B O 1
ATOM 5286 N N . MET B 1 103 ? 7.219 0.278 -10.281 1 96.5 103 MET B N 1
ATOM 5287 C CA . MET B 1 103 ? 8.312 1.121 -9.805 1 96.5 103 MET B CA 1
ATOM 5288 C C . MET B 1 103 ? 7.773 2.375 -9.117 1 96.5 103 MET B C 1
ATOM 5290 O O . MET B 1 103 ? 6.578 2.668 -9.203 1 96.5 103 MET B O 1
ATOM 5294 N N . ALA B 1 104 ? 8.695 3.021 -8.398 1 91.5 104 ALA B N 1
ATOM 5295 C CA . ALA B 1 104 ? 8.414 4.336 -7.828 1 91.5 104 ALA B CA 1
ATOM 5296 C C . ALA B 1 104 ? 9.031 5.445 -8.672 1 91.5 104 ALA B C 1
ATOM 5298 O O . ALA B 1 104 ? 10.094 5.258 -9.273 1 91.5 104 ALA B O 1
ATOM 5299 N N . SER B 1 105 ? 8.289 6.535 -8.812 1 84.69 105 SER B N 1
ATOM 5300 C CA . SER B 1 105 ? 8.852 7.727 -9.438 1 84.69 105 SER B CA 1
ATOM 5301 C C . SER B 1 105 ? 8.977 8.867 -8.43 1 84.69 105 SER B C 1
ATOM 5303 O O . SER B 1 105 ? 8.039 9.156 -7.688 1 84.69 105 SER B O 1
ATOM 5305 N N . THR B 1 106 ? 10.102 9.43 -8.406 1 76.81 106 THR B N 1
ATOM 5306 C CA . THR B 1 106 ? 10.359 10.453 -7.398 1 76.81 106 THR B CA 1
ATOM 5307 C C . THR B 1 106 ? 9.727 11.781 -7.797 1 76.81 106 THR B C 1
ATOM 5309 O O . THR B 1 106 ? 9.672 12.117 -8.984 1 76.81 106 THR B O 1
ATOM 5312 N N . ASN B 1 107 ? 9.188 12.414 -6.836 1 74.44 107 ASN B N 1
ATOM 5313 C CA . ASN B 1 107 ? 8.758 13.805 -6.934 1 74.44 107 ASN B CA 1
ATOM 5314 C C . ASN B 1 107 ? 9.828 14.758 -6.398 1 74.44 107 ASN B C 1
ATOM 5316 O O . ASN B 1 107 ? 10.172 14.703 -5.219 1 74.44 107 ASN B O 1
ATOM 5320 N N . LEU B 1 108 ? 10.297 15.648 -7.191 1 75.81 108 LEU B N 1
ATOM 5321 C CA . LEU B 1 108 ? 11.398 16.516 -6.793 1 75.81 108 LEU B CA 1
ATOM 5322 C C . LEU B 1 108 ? 10.875 17.844 -6.262 1 75.81 108 LEU B C 1
ATOM 5324 O O . LEU B 1 108 ? 11.617 18.594 -5.617 1 75.81 108 LEU B O 1
ATOM 5328 N N . LEU B 1 109 ? 9.617 18.047 -6.473 1 84.44 109 LEU B N 1
ATOM 5329 C CA . LEU B 1 109 ? 9.047 19.312 -6.004 1 84.44 109 LEU B CA 1
ATOM 5330 C C . LEU B 1 109 ? 8.68 19.234 -4.527 1 84.44 109 LEU B C 1
ATOM 5332 O O . LEU B 1 109 ? 8.211 18.188 -4.059 1 84.44 109 LEU B O 1
ATOM 5336 N N . MET B 1 110 ? 8.93 20.375 -3.92 1 85.12 110 MET B N 1
ATOM 5337 C CA . MET B 1 110 ? 8.469 20.469 -2.539 1 85.12 110 MET B CA 1
ATOM 5338 C C . MET B 1 110 ? 6.945 20.453 -2.475 1 85.12 110 MET B C 1
ATOM 5340 O O . MET B 1 110 ? 6.273 20.906 -3.404 1 85.12 110 MET B O 1
ATOM 5344 N N . GLU B 1 111 ? 6.453 20.016 -1.356 1 84.5 111 GLU B N 1
ATOM 5345 C CA . GLU B 1 111 ? 5.016 19.828 -1.196 1 84.5 111 GLU B CA 1
ATOM 5346 C C . GLU B 1 111 ? 4.266 21.156 -1.318 1 84.5 111 GLU B C 1
ATOM 5348 O O . GLU B 1 111 ? 3.111 21.188 -1.744 1 84.5 111 GLU B O 1
ATOM 5353 N N . ASN B 1 112 ? 4.945 22.25 -1.02 1 87 112 ASN B N 1
ATOM 5354 C CA . ASN B 1 112 ? 4.289 23.562 -1.066 1 87 112 ASN B CA 1
ATOM 5355 C C . ASN B 1 112 ? 4.605 24.297 -2.363 1 87 112 ASN B C 1
ATOM 5357 O O . ASN B 1 112 ? 4.383 25.5 -2.463 1 87 112 ASN B O 1
ATOM 5361 N N . ALA B 1 113 ? 5.105 23.578 -3.334 1 89.5 113 ALA B N 1
ATOM 5362 C CA . ALA B 1 113 ? 5.398 24.219 -4.617 1 89.5 113 ALA B CA 1
ATOM 5363 C C . ALA B 1 113 ? 4.145 24.844 -5.223 1 89.5 113 ALA B C 1
ATOM 5365 O O . ALA B 1 113 ? 3.035 24.359 -5.008 1 89.5 113 ALA B O 1
ATOM 5366 N N . PRO B 1 114 ? 4.363 25.984 -5.98 1 90.25 114 PRO B N 1
ATOM 5367 C CA . PRO B 1 114 ? 3.221 26.625 -6.641 1 90.25 114 PRO B CA 1
ATOM 5368 C C . PRO B 1 114 ? 2.52 25.688 -7.633 1 90.25 114 PRO B C 1
ATOM 5370 O O . PRO B 1 114 ? 3.15 24.797 -8.188 1 90.25 114 PRO B O 1
ATOM 5373 N N . ILE B 1 115 ? 1.271 25.938 -7.824 1 90.12 115 ILE B N 1
ATOM 5374 C CA . ILE B 1 115 ? 0.395 25.094 -8.617 1 90.12 115 ILE B CA 1
ATOM 5375 C C . ILE B 1 115 ? 0.918 25 -10.047 1 90.12 115 ILE B C 1
ATOM 5377 O O . ILE B 1 115 ? 0.881 23.938 -10.664 1 90.12 115 ILE B O 1
ATOM 5381 N N . ASP B 1 116 ? 1.376 26.141 -10.57 1 91.94 116 ASP B N 1
ATOM 5382 C CA . ASP B 1 116 ? 1.861 26.156 -11.945 1 91.94 116 ASP B CA 1
ATOM 5383 C C . ASP B 1 116 ? 3.055 25.219 -12.117 1 91.94 116 ASP B C 1
ATOM 5385 O O . ASP B 1 116 ? 3.18 24.547 -13.148 1 91.94 116 ASP B O 1
ATOM 5389 N N . ARG B 1 117 ? 3.91 25.172 -11.148 1 91.19 117 ARG B N 1
ATOM 5390 C CA . ARG B 1 117 ? 5.059 24.266 -11.188 1 91.19 117 ARG B CA 1
ATOM 5391 C C . ARG B 1 117 ? 4.621 22.812 -11.078 1 91.19 117 ARG B C 1
ATOM 5393 O O . ARG B 1 117 ? 5.184 21.938 -11.734 1 91.19 117 ARG B O 1
ATOM 5400 N N . LYS B 1 118 ? 3.668 22.625 -10.266 1 90.06 118 LYS B N 1
ATOM 5401 C CA . LYS B 1 118 ? 3.135 21.266 -10.117 1 90.06 118 LYS B CA 1
ATOM 5402 C C . LYS B 1 118 ? 2.508 20.781 -11.414 1 90.06 118 LYS B C 1
ATOM 5404 O O . LYS B 1 118 ? 2.691 19.625 -11.805 1 90.06 118 LYS B O 1
ATOM 5409 N N . GLU B 1 119 ? 1.818 21.625 -12.039 1 92.19 119 GLU B N 1
ATOM 5410 C CA . GLU B 1 119 ? 1.174 21.266 -13.297 1 92.19 119 GLU B CA 1
ATOM 5411 C C . GLU B 1 119 ? 2.207 20.953 -14.375 1 92.19 119 GLU B C 1
ATOM 5413 O O . GLU B 1 119 ? 2.027 20.031 -15.164 1 92.19 119 GLU B O 1
ATOM 5418 N N . ALA B 1 120 ? 3.256 21.75 -14.406 1 92.38 120 ALA B N 1
ATOM 5419 C CA . ALA B 1 120 ? 4.34 21.484 -15.344 1 92.38 120 ALA B CA 1
ATOM 5420 C C . ALA B 1 120 ? 5.004 20.141 -15.062 1 92.38 120 ALA B C 1
ATOM 5422 O O . ALA B 1 120 ? 5.336 19.406 -15.984 1 92.38 120 ALA B O 1
ATOM 5423 N N . ASP B 1 121 ? 5.172 19.922 -13.828 1 89.44 121 ASP B N 1
ATOM 5424 C CA . ASP B 1 121 ? 5.77 18.656 -13.406 1 89.44 121 ASP B CA 1
ATOM 5425 C C . ASP B 1 121 ? 4.887 17.469 -13.797 1 89.44 121 ASP B C 1
ATOM 5427 O O . ASP B 1 121 ? 5.387 16.422 -14.211 1 89.44 121 ASP B O 1
ATOM 5431 N N . GLU B 1 122 ? 3.652 17.641 -13.633 1 91.25 122 GLU B N 1
ATOM 5432 C CA . GLU B 1 122 ? 2.691 16.594 -13.977 1 91.25 122 GLU B CA 1
ATOM 5433 C C . GLU B 1 122 ? 2.734 16.266 -15.469 1 91.25 122 GLU B C 1
ATOM 5435 O O . GLU B 1 122 ? 2.678 15.102 -15.859 1 91.25 122 GLU B O 1
ATOM 5440 N N . LYS B 1 123 ? 2.816 17.312 -16.234 1 92.69 123 LYS B N 1
ATOM 5441 C CA . LYS B 1 123 ? 2.881 17.125 -17.688 1 92.69 123 LYS B CA 1
ATOM 5442 C C . LYS B 1 123 ? 4.16 16.406 -18.094 1 92.69 123 LYS B C 1
ATOM 5444 O O . LYS B 1 123 ? 4.125 15.492 -18.922 1 92.69 123 LYS B O 1
ATOM 5449 N N . GLU B 1 124 ? 5.227 16.812 -17.531 1 91.12 124 GLU B N 1
ATOM 5450 C CA . GLU B 1 124 ? 6.508 16.188 -17.812 1 91.12 124 GLU B CA 1
ATOM 5451 C C . GLU B 1 124 ? 6.512 14.727 -17.391 1 91.12 124 GLU B C 1
ATOM 5453 O O . GLU B 1 124 ? 7.02 13.859 -18.109 1 91.12 124 GLU B O 1
ATOM 5458 N N . ARG B 1 125 ? 5.984 14.477 -16.312 1 92.56 125 ARG B N 1
ATOM 5459 C CA . ARG B 1 125 ? 5.902 13.109 -15.789 1 92.56 125 ARG B CA 1
ATOM 5460 C C . ARG B 1 125 ? 5.145 12.211 -16.766 1 92.56 125 ARG B C 1
ATOM 5462 O O . ARG B 1 125 ? 5.574 11.086 -17.031 1 92.56 125 ARG B O 1
ATOM 5469 N N . GLN B 1 126 ? 4.023 12.695 -17.203 1 94.56 126 GLN B N 1
ATOM 5470 C CA . GLN B 1 126 ? 3.234 11.922 -18.156 1 94.56 126 GLN B CA 1
ATOM 5471 C C . GLN B 1 126 ? 4.023 11.648 -19.438 1 94.56 126 GLN B C 1
ATOM 5473 O O . GLN B 1 126 ? 3.957 10.547 -19.984 1 94.56 126 GLN B O 1
ATOM 5478 N N . GLN B 1 127 ? 4.758 12.633 -19.875 1 93.62 127 GLN B N 1
ATOM 5479 C CA . GLN B 1 127 ? 5.574 12.477 -21.078 1 93.62 127 GLN B CA 1
ATOM 5480 C C . GLN B 1 127 ? 6.641 11.406 -20.875 1 93.62 127 GLN B C 1
ATOM 5482 O O . GLN B 1 127 ? 6.914 10.625 -21.781 1 93.62 127 GLN B O 1
ATOM 5487 N N . PHE B 1 128 ? 7.203 11.383 -19.719 1 92.88 128 PHE B N 1
ATOM 5488 C CA . PHE B 1 128 ? 8.234 10.398 -19.422 1 92.88 128 PHE B CA 1
ATOM 5489 C C . PHE B 1 128 ? 7.652 8.992 -19.391 1 92.88 128 PHE B C 1
ATOM 5491 O O . PHE B 1 128 ? 8.266 8.047 -19.875 1 92.88 128 PHE B O 1
ATOM 5498 N N . VAL B 1 129 ? 6.477 8.867 -18.812 1 95.94 129 VAL B N 1
ATOM 5499 C CA . VAL B 1 129 ? 5.801 7.574 -18.734 1 95.94 129 VAL B CA 1
ATOM 5500 C C . VAL B 1 129 ? 5.438 7.086 -20.141 1 95.94 129 VAL B C 1
ATOM 5502 O O . VAL B 1 129 ? 5.676 5.922 -20.469 1 95.94 129 VAL B O 1
ATOM 5505 N N . ASP B 1 130 ? 4.938 8 -20.953 1 96.56 130 ASP B N 1
ATOM 5506 C CA . ASP B 1 130 ? 4.574 7.652 -22.328 1 96.56 130 ASP B CA 1
ATOM 5507 C C . ASP B 1 130 ? 5.797 7.203 -23.125 1 96.56 130 ASP B C 1
ATOM 5509 O O . ASP B 1 130 ? 5.738 6.219 -23.859 1 96.56 130 ASP B O 1
ATOM 5513 N N . ALA B 1 131 ? 6.848 7.961 -22.953 1 95.69 131 ALA B N 1
ATOM 5514 C CA . ALA B 1 131 ? 8.086 7.613 -23.656 1 95.69 131 ALA B CA 1
ATOM 5515 C C . ALA B 1 131 ? 8.602 6.25 -23.203 1 95.69 131 ALA B C 1
ATOM 5517 O O . ALA B 1 131 ? 9.016 5.434 -24.031 1 95.69 131 ALA B O 1
ATOM 5518 N N . ALA B 1 132 ? 8.578 6.012 -21.953 1 97 132 ALA B N 1
ATOM 5519 C CA . ALA B 1 132 ? 9.062 4.742 -21.406 1 97 132 ALA B CA 1
ATOM 5520 C C . ALA B 1 132 ? 8.25 3.57 -21.969 1 97 132 ALA B C 1
ATOM 5522 O O . ALA B 1 132 ? 8.812 2.525 -22.297 1 97 132 ALA B O 1
ATOM 5523 N N . LEU B 1 133 ? 6.949 3.725 -22.016 1 97.88 133 LEU B N 1
ATOM 5524 C CA . LEU B 1 133 ? 6.086 2.684 -22.562 1 97.88 133 LEU B CA 1
ATOM 5525 C C . LEU B 1 133 ? 6.465 2.365 -24 1 97.88 133 LEU B C 1
ATOM 5527 O O . LEU B 1 133 ? 6.578 1.194 -24.375 1 97.88 133 LEU B O 1
ATOM 5531 N N . GLY B 1 134 ? 6.648 3.418 -24.781 1 97 134 GLY B N 1
ATOM 5532 C CA . GLY B 1 134 ? 7.059 3.223 -26.172 1 97 134 GLY B CA 1
ATOM 5533 C C . GLY B 1 134 ? 8.391 2.514 -26.297 1 97 134 GLY B C 1
ATOM 5534 O O . GLY B 1 134 ? 8.547 1.621 -27.141 1 97 134 GLY B O 1
ATOM 5535 N N . PHE B 1 135 ? 9.328 2.887 -25.438 1 97.25 135 PHE B N 1
ATOM 5536 C CA . PHE B 1 135 ? 10.664 2.301 -25.484 1 97.25 135 PHE B CA 1
ATOM 5537 C C . PHE B 1 135 ? 10.625 0.83 -25.078 1 97.25 135 PHE B C 1
ATOM 5539 O O . PHE B 1 135 ? 11.297 -0.004 -25.688 1 97.25 135 PHE B O 1
ATOM 5546 N N . ILE B 1 136 ? 9.82 0.487 -24.047 1 98.25 136 ILE B N 1
ATOM 5547 C CA . ILE B 1 136 ? 9.766 -0.876 -23.531 1 98.25 136 ILE B CA 1
ATOM 5548 C C . ILE B 1 136 ? 9.125 -1.794 -24.562 1 98.25 136 ILE B C 1
ATOM 5550 O O . ILE B 1 136 ? 9.625 -2.887 -24.828 1 98.25 136 ILE B O 1
ATOM 5554 N N . HIS B 1 137 ? 8.055 -1.372 -25.203 1 97.31 137 HIS B N 1
ATOM 5555 C CA . HIS B 1 137 ? 7.309 -2.191 -26.141 1 97.31 137 HIS B CA 1
ATOM 5556 C C . HIS B 1 137 ? 8.062 -2.328 -27.469 1 97.31 137 HIS B C 1
ATOM 5558 O O . HIS B 1 137 ? 7.723 -3.18 -28.297 1 97.31 137 HIS B O 1
ATOM 5564 N N . GLY B 1 138 ? 9.18 -1.615 -27.641 1 96.62 138 GLY B N 1
ATOM 5565 C CA . GLY B 1 138 ? 9.945 -1.649 -28.875 1 96.62 138 GLY B CA 1
ATOM 5566 C C . GLY B 1 138 ? 11.422 -1.948 -28.656 1 96.62 138 GLY B C 1
ATOM 5567 O O . GLY B 1 138 ? 11.805 -3.104 -28.469 1 96.62 138 GLY B O 1
ATOM 5568 N N . PRO B 1 139 ? 12.203 -0.848 -28.672 1 96.81 139 PRO B N 1
ATOM 5569 C CA . PRO B 1 139 ? 13.656 -1.041 -28.719 1 96.81 139 PRO B CA 1
ATOM 5570 C C . PRO B 1 139 ? 14.18 -1.786 -27.484 1 96.81 139 PRO B C 1
ATOM 5572 O O . PRO B 1 139 ? 15.141 -2.555 -27.594 1 96.81 139 PRO B O 1
ATOM 5575 N N . ILE B 1 140 ? 13.625 -1.59 -26.375 1 98 140 ILE B N 1
ATOM 5576 C CA . ILE B 1 140 ? 14.148 -2.215 -25.172 1 98 140 ILE B CA 1
ATOM 5577 C C . ILE B 1 140 ? 13.844 -3.713 -25.188 1 98 140 ILE B C 1
ATOM 5579 O O . ILE B 1 140 ? 14.719 -4.535 -24.906 1 98 140 ILE B O 1
ATOM 5583 N N . THR B 1 141 ? 12.625 -4.105 -25.469 1 98.31 141 THR B N 1
ATOM 5584 C CA . THR B 1 141 ? 12.281 -5.52 -25.578 1 98.31 141 THR B CA 1
ATOM 5585 C C . THR B 1 141 ? 13.203 -6.211 -26.578 1 98.31 141 THR B C 1
ATOM 5587 O O . THR B 1 141 ? 13.695 -7.312 -26.328 1 98.31 141 THR B O 1
ATOM 5590 N N . GLU B 1 142 ? 13.484 -5.59 -27.719 1 97.81 142 GLU B N 1
ATOM 5591 C CA . GLU B 1 142 ? 14.352 -6.152 -28.75 1 97.81 142 GLU B CA 1
ATOM 5592 C C . GLU B 1 142 ? 15.773 -6.348 -28.219 1 97.81 142 GLU B C 1
ATOM 5594 O O . GLU B 1 142 ? 16.422 -7.344 -28.547 1 97.81 142 GLU B O 1
ATOM 5599 N N . ALA B 1 143 ? 16.172 -5.441 -27.422 1 97.44 143 ALA B N 1
ATOM 5600 C CA . ALA B 1 143 ? 17.562 -5.434 -26.953 1 97.44 143 ALA B CA 1
ATOM 5601 C C . ALA B 1 143 ? 17.766 -6.48 -25.859 1 97.44 143 ALA B C 1
ATOM 5603 O O . ALA B 1 143 ? 18.891 -6.945 -25.656 1 97.44 143 ALA B O 1
ATOM 5604 N N . VAL B 1 144 ? 16.703 -6.875 -25.172 1 98.38 144 VAL B N 1
ATOM 5605 C CA . VAL B 1 144 ? 16.938 -7.742 -24.016 1 98.38 144 VAL B CA 1
ATOM 5606 C C . VAL B 1 144 ? 16.422 -9.148 -24.328 1 98.38 144 VAL B C 1
ATOM 5608 O O . VAL B 1 144 ? 16.75 -10.102 -23.609 1 98.38 144 VAL B O 1
ATOM 5611 N N . SER B 1 145 ? 15.688 -9.32 -25.406 1 98.31 145 SER B N 1
ATOM 5612 C CA . SER B 1 145 ? 15.188 -10.625 -25.797 1 98.31 145 SER B CA 1
ATOM 5613 C C . SER B 1 145 ? 16.328 -11.602 -26.062 1 98.31 145 SER B C 1
ATOM 5615 O O . SER B 1 145 ? 17.344 -11.234 -26.656 1 98.31 145 SER B O 1
ATOM 5617 N N . GLY B 1 146 ? 16.234 -12.82 -25.531 1 97.88 146 GLY B N 1
ATOM 5618 C CA . GLY B 1 146 ? 17.234 -13.859 -25.75 1 97.88 146 GLY B CA 1
ATOM 5619 C C . GLY B 1 146 ? 18.281 -13.914 -24.656 1 97.88 146 GLY B C 1
ATOM 5620 O O . GLY B 1 146 ? 19.078 -14.859 -24.594 1 97.88 146 GLY B O 1
ATOM 5621 N N . ILE B 1 147 ? 18.266 -12.961 -23.781 1 98.31 147 ILE B N 1
ATOM 5622 C CA . ILE B 1 147 ? 19.25 -12.914 -22.719 1 98.31 147 ILE B CA 1
ATOM 5623 C C . ILE B 1 147 ? 18.688 -13.602 -21.469 1 98.31 147 ILE B C 1
ATOM 5625 O O . ILE B 1 147 ? 17.5 -13.484 -21.172 1 98.31 147 ILE B O 1
ATOM 5629 N N . SER B 1 148 ? 19.547 -14.305 -20.75 1 98.12 148 SER B N 1
ATOM 5630 C CA . SER B 1 148 ? 19.141 -14.867 -19.469 1 98.12 148 SER B CA 1
ATOM 5631 C C . SER B 1 148 ? 18.844 -13.773 -18.453 1 98.12 148 SER B C 1
ATOM 5633 O O . SER B 1 148 ? 19.641 -12.852 -18.266 1 98.12 148 SER B O 1
ATOM 5635 N N . PRO B 1 149 ? 17.703 -13.859 -17.781 1 98.19 149 PRO B N 1
ATOM 5636 C CA . PRO B 1 149 ? 17.406 -12.844 -16.766 1 98.19 149 PRO B CA 1
ATOM 5637 C C . PRO B 1 149 ? 18.422 -12.82 -15.633 1 98.19 149 PRO B C 1
ATOM 5639 O O . PRO B 1 149 ? 18.5 -11.844 -14.875 1 98.19 149 PRO B O 1
ATOM 5642 N N . ALA B 1 150 ? 19.219 -13.852 -15.492 1 97.25 150 ALA B N 1
ATOM 5643 C CA . ALA B 1 150 ? 20.25 -13.898 -14.461 1 97.25 150 ALA B CA 1
ATOM 5644 C C . ALA B 1 150 ? 21.375 -12.922 -14.773 1 97.25 150 ALA B C 1
ATOM 5646 O O . ALA B 1 150 ? 22.172 -12.594 -13.891 1 97.25 150 ALA B O 1
ATOM 5647 N N . ASN B 1 151 ? 21.484 -12.523 -16.047 1 97.88 151 ASN B N 1
ATOM 5648 C CA . ASN B 1 151 ? 22.516 -11.57 -16.469 1 97.88 151 ASN B CA 1
ATOM 5649 C C . ASN B 1 151 ? 22.047 -10.133 -16.281 1 97.88 151 ASN B C 1
ATOM 5651 O O . ASN B 1 151 ? 21.969 -9.375 -17.25 1 97.88 151 ASN B O 1
ATOM 5655 N N . GLN B 1 152 ? 21.906 -9.75 -15.039 1 98.5 152 GLN B N 1
ATOM 5656 C CA . GLN B 1 152 ? 21.344 -8.453 -14.648 1 98.5 152 GLN B CA 1
ATOM 5657 C C . GLN B 1 152 ? 22.172 -7.305 -15.219 1 98.5 152 GLN B C 1
ATOM 5659 O O . GLN B 1 152 ? 21.609 -6.359 -15.781 1 98.5 152 GLN B O 1
ATOM 5664 N N . GLY B 1 153 ? 23.438 -7.383 -15.055 1 97.94 153 GLY B N 1
ATOM 5665 C CA . GLY B 1 153 ? 24.328 -6.328 -15.516 1 97.94 153 GLY B CA 1
ATOM 5666 C C . GLY B 1 153 ? 24.25 -6.082 -17.016 1 97.94 153 GLY B C 1
ATOM 5667 O O . GLY B 1 153 ? 24.188 -4.934 -17.453 1 97.94 153 GLY B O 1
ATOM 5668 N N . GLU B 1 154 ? 24.219 -7.148 -17.766 1 98.19 154 GLU B N 1
ATOM 5669 C CA . GLU B 1 154 ? 24.141 -7.051 -19.219 1 98.19 154 GLU B CA 1
ATOM 5670 C C . GLU B 1 154 ? 22.828 -6.422 -19.656 1 98.19 154 GLU B C 1
ATOM 5672 O O . GLU B 1 154 ? 22.797 -5.57 -20.547 1 98.19 154 GLU B O 1
ATOM 5677 N N . ILE B 1 155 ? 21.812 -6.863 -19.047 1 98.69 155 ILE B N 1
ATOM 5678 C CA . ILE B 1 155 ? 20.484 -6.359 -19.391 1 98.69 155 ILE B CA 1
ATOM 5679 C C . ILE B 1 155 ? 20.406 -4.871 -19.078 1 98.69 155 ILE B C 1
ATOM 5681 O O . ILE B 1 155 ? 19.938 -4.078 -19.906 1 98.69 155 ILE B O 1
ATOM 5685 N N . ASP B 1 156 ? 20.828 -4.453 -17.875 1 98.12 156 ASP B N 1
ATOM 5686 C CA . ASP B 1 156 ? 20.812 -3.047 -17.484 1 98.12 156 ASP B CA 1
ATOM 5687 C C . ASP B 1 156 ? 21.641 -2.195 -18.438 1 98.12 156 ASP B C 1
ATOM 5689 O O . ASP B 1 156 ? 21.234 -1.101 -18.828 1 98.12 156 ASP B O 1
ATOM 5693 N N . GLU B 1 157 ? 22.75 -2.709 -18.828 1 97.56 157 GLU B N 1
ATOM 5694 C CA . GLU B 1 157 ? 23.625 -1.997 -19.766 1 97.56 157 GLU B CA 1
ATOM 5695 C C . GLU B 1 157 ? 22.938 -1.803 -21.109 1 97.56 157 GLU B C 1
ATOM 5697 O O . GLU B 1 157 ? 23.031 -0.73 -21.703 1 97.56 157 GLU B O 1
ATOM 5702 N N . ASN B 1 158 ? 22.312 -2.852 -21.547 1 97.69 158 ASN B N 1
ATOM 5703 C CA . ASN B 1 158 ? 21.609 -2.768 -22.828 1 97.69 158 ASN B CA 1
ATOM 5704 C C . ASN B 1 158 ? 20.5 -1.732 -22.781 1 97.69 158 ASN B C 1
ATOM 5706 O O . ASN B 1 158 ? 20.297 -0.977 -23.734 1 97.69 158 ASN B O 1
ATOM 5710 N N . VAL B 1 159 ? 19.766 -1.699 -21.719 1 97.5 159 VAL B N 1
ATOM 5711 C CA . VAL B 1 159 ? 18.672 -0.739 -21.562 1 97.5 159 VAL B CA 1
ATOM 5712 C C . VAL B 1 159 ? 19.234 0.682 -21.578 1 97.5 159 VAL B C 1
ATOM 5714 O O . VAL B 1 159 ? 18.719 1.561 -22.266 1 97.5 159 VAL B O 1
ATOM 5717 N N . TRP B 1 160 ? 20.344 0.916 -20.844 1 95.44 160 TRP B N 1
ATOM 5718 C CA . TRP B 1 160 ? 20.953 2.238 -20.781 1 95.44 160 TRP B CA 1
ATOM 5719 C C . TRP B 1 160 ? 21.469 2.678 -22.141 1 95.44 160 TRP B C 1
ATOM 5721 O O . TRP B 1 160 ? 21.359 3.852 -22.5 1 95.44 160 TRP B O 1
ATOM 5731 N N . LYS B 1 161 ? 22.016 1.738 -22.859 1 95.62 161 LYS B N 1
ATOM 5732 C CA . LYS B 1 161 ? 22.516 2.041 -24.203 1 95.62 161 LYS B CA 1
ATOM 5733 C C . LYS B 1 161 ? 21.375 2.52 -25.109 1 95.62 161 LYS B C 1
ATOM 5735 O O . LYS B 1 161 ? 21.562 3.465 -25.875 1 95.62 161 LYS B O 1
ATOM 5740 N N . ILE B 1 162 ? 20.297 1.858 -24.984 1 95.44 162 ILE B N 1
ATOM 5741 C CA . ILE B 1 162 ? 19.141 2.221 -25.781 1 95.44 162 ILE B CA 1
ATOM 5742 C C . ILE B 1 162 ? 18.641 3.609 -25.391 1 95.44 162 ILE B C 1
ATOM 5744 O O . ILE B 1 162 ? 18.375 4.445 -26.25 1 95.44 162 ILE B O 1
ATOM 5748 N N . LEU B 1 163 ? 18.562 3.936 -24.109 1 93.56 163 LEU B N 1
ATOM 5749 C CA . LEU B 1 163 ? 18.047 5.211 -23.609 1 93.56 163 LEU B CA 1
ATOM 5750 C C . LEU B 1 163 ? 18.969 6.355 -24.031 1 93.56 163 LEU B C 1
ATOM 5752 O O . LEU B 1 163 ? 18.5 7.422 -24.438 1 93.56 163 LEU B O 1
ATOM 5756 N N . THR B 1 164 ? 20.234 6.086 -23.969 1 91.44 164 THR B N 1
ATOM 5757 C CA . THR B 1 164 ? 21.203 7.102 -24.359 1 91.44 164 THR B CA 1
ATOM 5758 C C . THR B 1 164 ? 21.141 7.363 -25.859 1 91.44 164 THR B C 1
ATOM 5760 O O . THR B 1 164 ? 21.203 8.516 -26.297 1 91.44 164 THR B O 1
ATOM 5763 N N . ARG B 1 165 ? 21 6.328 -26.609 1 91.81 165 ARG B N 1
ATOM 5764 C CA . ARG B 1 165 ? 20.906 6.449 -28.062 1 91.81 165 ARG B CA 1
ATOM 5765 C C . ARG B 1 165 ? 19.656 7.234 -28.453 1 91.81 165 ARG B C 1
ATOM 5767 O O . ARG B 1 165 ? 19.719 8.125 -29.297 1 91.81 165 ARG B O 1
ATOM 5774 N N . LEU B 1 166 ? 18.594 6.875 -27.828 1 88.94 166 LEU B N 1
ATOM 5775 C CA . LEU B 1 166 ? 17.344 7.52 -28.188 1 88.94 166 LEU B CA 1
ATOM 5776 C C . LEU B 1 166 ? 17.359 8.992 -27.781 1 88.94 166 LEU B C 1
ATOM 5778 O O . LEU B 1 166 ? 16.766 9.828 -28.469 1 88.94 166 LEU B O 1
ATOM 5782 N N . GLN B 1 167 ? 18.016 9.305 -26.703 1 86.88 167 GLN B N 1
ATOM 5783 C CA . GLN B 1 167 ? 18.172 10.695 -26.297 1 86.88 167 GLN B CA 1
ATOM 5784 C C . GLN B 1 167 ? 18.984 11.477 -27.328 1 86.88 167 GLN B C 1
ATOM 5786 O O . GLN B 1 167 ? 18.641 12.609 -27.672 1 86.88 167 GLN B O 1
ATOM 5791 N N . LYS B 1 168 ? 19.984 10.922 -27.812 1 88.44 168 LYS B N 1
ATOM 5792 C CA . LYS B 1 168 ? 20.844 11.562 -28.812 1 88.44 168 LYS B CA 1
ATOM 5793 C C . LYS B 1 168 ? 20.094 11.789 -30.109 1 88.44 168 LYS B C 1
ATOM 5795 O O . LYS B 1 168 ? 20.234 12.836 -30.75 1 88.44 168 LYS B O 1
ATOM 5800 N N . GLU B 1 169 ? 19.359 10.836 -30.438 1 89 169 GLU B N 1
ATOM 5801 C CA . GLU B 1 169 ? 18.547 10.945 -31.641 1 89 169 GLU B CA 1
ATOM 5802 C C . GLU B 1 169 ? 17.531 12.07 -31.531 1 89 169 GLU B C 1
ATOM 5804 O O . GLU B 1 169 ? 17.297 12.812 -32.5 1 89 169 GLU B O 1
ATOM 5809 N N . LYS B 1 170 ? 16.969 12.133 -30.438 1 84.94 170 LYS B N 1
ATOM 5810 C CA . LYS B 1 170 ? 15.984 13.195 -30.203 1 84.94 170 LYS B CA 1
ATOM 5811 C C . LYS B 1 170 ? 16.641 14.57 -30.25 1 84.94 170 LYS B C 1
ATOM 5813 O O . LYS B 1 170 ? 16.078 15.516 -30.812 1 84.94 170 LYS B O 1
ATOM 5818 N N . GLU B 1 171 ? 17.797 14.711 -29.625 1 86.38 171 GLU B N 1
ATOM 5819 C CA . GLU B 1 171 ? 18.531 15.969 -29.609 1 86.38 171 GLU B CA 1
ATOM 5820 C C . GLU B 1 171 ? 18.938 16.391 -31.016 1 86.38 171 GLU B C 1
ATOM 5822 O O . GLU B 1 171 ? 18.891 17.562 -31.375 1 86.38 171 GLU B O 1
ATOM 5827 N N . GLU B 1 172 ? 19.297 15.422 -31.734 1 88 172 GLU B N 1
ATOM 5828 C CA . GLU B 1 172 ? 19.688 15.68 -33.125 1 88 172 GLU B CA 1
ATOM 5829 C C . GLU B 1 172 ? 18.484 16.125 -33.938 1 88 172 GLU B C 1
ATOM 5831 O O . GLU B 1 172 ? 18.609 17.016 -34.781 1 88 172 GLU B O 1
ATOM 5836 N N . ALA B 1 173 ? 17.391 15.453 -33.719 1 87.12 173 ALA B N 1
ATOM 5837 C CA . ALA B 1 173 ? 16.172 15.82 -34.438 1 87.12 173 ALA B CA 1
ATOM 5838 C C . ALA B 1 173 ? 15.742 17.234 -34.094 1 87.12 173 ALA B C 1
ATOM 5840 O O . ALA B 1 173 ? 15.312 18 -34.969 1 87.12 173 ALA B O 1
ATOM 5841 N N . GLU B 1 174 ? 15.867 17.547 -32.844 1 85.75 174 GLU B N 1
ATOM 5842 C CA . GLU B 1 174 ? 15.508 18.875 -32.406 1 85.75 174 GLU B CA 1
ATOM 5843 C C . GLU B 1 174 ? 16.453 19.922 -32.969 1 85.75 174 GLU B C 1
ATOM 5845 O O . GLU B 1 174 ? 16.031 21.031 -33.312 1 85.75 174 GLU B O 1
ATOM 5850 N N . ARG B 1 175 ? 17.672 19.609 -33 1 87.25 175 ARG B N 1
ATOM 5851 C CA . ARG B 1 175 ? 18.672 20.5 -33.594 1 87.25 175 ARG B CA 1
ATOM 5852 C C . ARG B 1 175 ? 18.375 20.766 -35.062 1 87.25 175 ARG B C 1
ATOM 5854 O O . ARG B 1 175 ? 18.438 21.906 -35.5 1 87.25 175 ARG B O 1
ATOM 5861 N N . LYS B 1 176 ? 18.078 19.75 -35.719 1 89.06 176 LYS B N 1
ATOM 5862 C CA . LYS B 1 176 ? 17.75 19.875 -37.125 1 89.06 176 LYS B CA 1
ATOM 5863 C C . LYS B 1 176 ? 16.5 20.719 -37.344 1 89.06 176 LYS B C 1
ATOM 5865 O O . LYS B 1 176 ? 16.438 21.5 -38.281 1 89.06 176 LYS B O 1
ATOM 5870 N N . GLU B 1 177 ? 15.578 20.453 -36.5 1 87.12 177 GLU B N 1
ATOM 5871 C CA . GLU B 1 177 ? 14.344 21.234 -36.594 1 87.12 177 GLU B CA 1
ATOM 5872 C C . GLU B 1 177 ? 14.602 22.703 -36.312 1 87.12 177 GLU B C 1
ATOM 5874 O O . GLU B 1 177 ? 14.016 23.578 -36.969 1 87.12 177 GLU B O 1
ATOM 5879 N N . ARG B 1 178 ? 15.445 22.969 -35.375 1 86.12 178 ARG B N 1
ATOM 5880 C CA . ARG B 1 178 ? 15.805 24.359 -35.062 1 86.12 178 ARG B CA 1
ATOM 5881 C C . ARG B 1 178 ? 16.578 25 -36.219 1 86.12 178 ARG B C 1
ATOM 5883 O O . ARG B 1 178 ? 16.359 26.172 -36.531 1 86.12 178 ARG B O 1
ATOM 5890 N N . GLU B 1 179 ? 17.422 24.266 -36.75 1 87.69 179 GLU B N 1
ATOM 5891 C CA . GLU B 1 179 ? 18.203 24.766 -37.875 1 87.69 179 GLU B CA 1
ATOM 5892 C C . GLU B 1 179 ? 17.297 25.031 -39.094 1 87.69 179 GLU B C 1
ATOM 5894 O O . GLU B 1 179 ? 17.453 26.047 -39.781 1 87.69 179 GLU B O 1
ATOM 5899 N N . ARG B 1 180 ? 16.344 24.125 -39.312 1 85.81 180 ARG B N 1
ATOM 5900 C CA . ARG B 1 180 ? 15.391 24.312 -40.406 1 85.81 180 ARG B CA 1
ATOM 5901 C C . ARG B 1 180 ? 14.5 25.516 -40.156 1 85.81 180 ARG B C 1
ATOM 5903 O O . ARG B 1 180 ? 14.203 26.281 -41.062 1 85.81 180 ARG B O 1
ATOM 5910 N N . ALA B 1 181 ? 14.008 25.594 -38.969 1 79.94 181 ALA B N 1
ATOM 5911 C CA . ALA B 1 181 ? 13.172 26.75 -38.594 1 79.94 181 ALA B CA 1
ATOM 5912 C C . ALA B 1 181 ? 13.953 28.047 -38.75 1 79.94 181 ALA B C 1
ATOM 5914 O O . ALA B 1 181 ? 13.398 29.078 -39.156 1 79.94 181 ALA B O 1
ATOM 5915 N N . ALA B 1 182 ? 15.25 28.094 -38.375 1 80.44 182 ALA B N 1
ATOM 5916 C CA . ALA B 1 182 ? 16.125 29.25 -38.469 1 80.44 182 ALA B CA 1
ATOM 5917 C C . ALA B 1 182 ? 16.359 29.625 -39.938 1 80.44 182 ALA B C 1
ATOM 5919 O O . ALA B 1 182 ? 16.469 30.797 -40.281 1 80.44 182 ALA B O 1
ATOM 5920 N N . GLU B 1 183 ? 16.406 28.672 -40.781 1 78.31 183 GLU B N 1
ATOM 5921 C CA . GLU B 1 183 ? 16.578 28.906 -42.188 1 78.31 183 GLU B CA 1
ATOM 5922 C C . GLU B 1 183 ? 15.336 29.516 -42.812 1 78.31 183 GLU B C 1
ATOM 5924 O O . GLU B 1 183 ? 15.422 30.266 -43.812 1 78.31 183 GLU B O 1
ATOM 5929 N N . LEU B 1 184 ? 14.156 29.156 -42.312 1 74.56 184 LEU B N 1
ATOM 5930 C CA . LEU B 1 184 ? 12.898 29.641 -42.875 1 74.56 184 LEU B CA 1
ATOM 5931 C C . LEU B 1 184 ? 12.531 31 -42.281 1 74.56 184 LEU B C 1
ATOM 5933 O O . LEU B 1 184 ? 11.586 31.641 -42.75 1 74.56 184 LEU B O 1
ATOM 5937 N N . GLU B 1 185 ? 13.062 31.328 -41.188 1 64.62 185 GLU B N 1
ATOM 5938 C CA . GLU B 1 185 ? 12.812 32.656 -40.625 1 64.62 185 GLU B CA 1
ATOM 5939 C C . GLU B 1 185 ? 13.336 33.75 -41.562 1 64.62 185 GLU B C 1
ATOM 5941 O O . GLU B 1 185 ? 14.477 33.688 -42.031 1 64.62 185 GLU B O 1
ATOM 5946 N N . PRO B 1 186 ? 12.461 34.594 -42.219 1 61.47 186 PRO B N 1
ATOM 5947 C CA . PRO B 1 186 ? 12.906 35.688 -43.094 1 61.47 186 PRO B CA 1
ATOM 5948 C C . PRO B 1 186 ? 14.023 36.531 -42.469 1 61.47 186 PRO B C 1
ATOM 5950 O O . PRO B 1 186 ? 14.125 36.625 -41.25 1 61.47 186 PRO B O 1
ATOM 5953 N N . PRO B 1 187 ? 15.039 36.844 -43.25 1 53.75 187 PRO B N 1
ATOM 5954 C CA . PRO B 1 187 ? 16.109 37.656 -42.719 1 53.75 187 PRO B CA 1
ATOM 5955 C C . PRO B 1 187 ? 15.594 38.875 -41.906 1 53.75 187 PRO B C 1
ATOM 5957 O O . PRO B 1 187 ? 14.57 39.438 -42.281 1 53.75 187 PRO B O 1
ATOM 5960 N N . ALA B 1 188 ? 15.891 38.844 -40.719 1 52.34 188 ALA B N 1
ATOM 5961 C CA . ALA B 1 188 ? 15.477 39.969 -39.875 1 52.34 188 ALA B CA 1
ATOM 5962 C C . ALA B 1 188 ? 15.594 41.312 -40.656 1 52.34 188 ALA B C 1
ATOM 5964 O O . ALA B 1 188 ? 16.594 41.531 -41.344 1 52.34 188 ALA B O 1
ATOM 5965 N N . PRO B 1 189 ? 14.562 41.969 -40.906 1 46.97 189 PRO B N 1
ATOM 5966 C CA . PRO B 1 189 ? 14.727 43.25 -41.594 1 46.97 189 PRO B CA 1
ATOM 5967 C C . PRO B 1 189 ? 15.883 44.094 -41.031 1 46.97 189 PRO B C 1
ATOM 5969 O O . PRO B 1 189 ? 16.234 43.938 -39.875 1 46.97 189 PRO B O 1
ATOM 5972 N N . GLU B 1 190 ? 16.703 44.656 -41.906 1 44.72 190 GLU B N 1
ATOM 5973 C CA . GLU B 1 190 ? 17.781 45.562 -41.562 1 44.72 190 GLU B CA 1
ATOM 5974 C C . GLU B 1 190 ? 17.328 46.594 -40.5 1 44.72 190 GLU B C 1
ATOM 5976 O O . GLU B 1 190 ? 16.25 47.188 -40.625 1 44.72 190 GLU B O 1
ATOM 5981 N N . PRO B 1 191 ? 17.844 46.469 -39.344 1 42.34 191 PRO B N 1
ATOM 5982 C CA . PRO B 1 191 ? 17.406 47.438 -38.312 1 42.34 191 PRO B CA 1
ATOM 5983 C C . PRO B 1 191 ? 17.328 48.844 -38.844 1 42.34 191 PRO B C 1
ATOM 5985 O O . PRO B 1 191 ? 18.25 49.312 -39.5 1 42.34 191 PRO B O 1
ATOM 5988 N N . ALA B 1 192 ? 16.25 49.375 -39.188 1 40.47 192 ALA B N 1
ATOM 5989 C CA . ALA B 1 192 ? 16.141 50.781 -39.531 1 40.47 192 ALA B CA 1
ATOM 5990 C C . ALA B 1 192 ? 16.938 51.656 -38.562 1 40.47 192 ALA B C 1
ATOM 5992 O O . ALA B 1 192 ? 17.094 51.281 -37.375 1 40.47 192 ALA B O 1
ATOM 5993 N N . LYS B 1 193 ? 17.672 52.656 -39.031 1 37.53 193 LYS B N 1
ATOM 5994 C CA . LYS B 1 193 ? 18.484 53.656 -38.375 1 37.53 193 LYS B CA 1
ATOM 5995 C C . LYS B 1 193 ? 17.688 54.344 -37.25 1 37.53 193 LYS B C 1
ATOM 5997 O O . LYS B 1 193 ? 16.734 55.062 -37.531 1 37.53 193 LYS B O 1
ATOM 6002 N N . GLU B 1 194 ? 17.281 53.656 -36.219 1 32.5 194 GLU B N 1
ATOM 6003 C CA . GLU B 1 194 ? 16.516 54.344 -35.188 1 32.5 194 GLU B CA 1
ATOM 6004 C C . GLU B 1 194 ? 17.188 55.656 -34.781 1 32.5 194 GLU B C 1
ATOM 6006 O O . GLU B 1 194 ? 18.406 55.688 -34.562 1 32.5 194 GLU B O 1
ATOM 6011 N N . GLU B 1 195 ? 16.641 56.719 -35.312 1 33.09 195 GLU B N 1
ATOM 6012 C CA . GLU B 1 195 ? 17 58.062 -34.906 1 33.09 195 GLU B CA 1
ATOM 6013 C C . GLU B 1 195 ? 17.125 58.156 -33.375 1 33.09 195 GLU B C 1
ATOM 6015 O O . GLU B 1 195 ? 16.391 57.5 -32.656 1 33.09 195 GLU B O 1
ATOM 6020 N N . LYS B 1 196 ? 18.234 58.812 -32.938 1 33.75 196 LYS B N 1
ATOM 6021 C CA . LYS B 1 196 ? 18.766 59.125 -31.594 1 33.75 196 LYS B CA 1
ATOM 6022 C C . LYS B 1 196 ? 17.734 59.812 -30.734 1 33.75 196 LYS B C 1
ATOM 6024 O O . LYS B 1 196 ? 17.5 61.031 -30.875 1 33.75 196 LYS B O 1
ATOM 6029 N N . ILE B 1 197 ? 16.438 59.312 -30.797 1 31.66 197 ILE B N 1
ATOM 6030 C CA . ILE B 1 197 ? 15.648 60.188 -29.938 1 31.66 197 ILE B CA 1
ATOM 6031 C C . ILE B 1 197 ? 16.297 60.281 -28.562 1 31.66 197 ILE B C 1
ATOM 6033 O O . ILE B 1 197 ? 16.734 59.281 -28 1 31.66 197 ILE B O 1
ATOM 6037 N N . ILE B 1 198 ? 16.703 61.5 -28.172 1 31.89 198 ILE B N 1
ATOM 6038 C CA . ILE B 1 198 ? 17.344 62.031 -26.969 1 31.89 198 ILE B CA 1
ATOM 6039 C C . ILE B 1 198 ? 16.516 61.688 -25.734 1 31.89 198 ILE B C 1
ATOM 6041 O O . ILE B 1 198 ? 15.359 62.062 -25.609 1 31.89 198 ILE B O 1
ATOM 6045 N N . SER B 1 199 ? 16.453 60.375 -25.453 1 29.78 199 SER B N 1
ATOM 6046 C CA . SER B 1 199 ? 15.641 59.938 -24.328 1 29.78 199 SER B CA 1
ATOM 6047 C C . SER B 1 199 ? 15.992 60.719 -23.062 1 29.78 199 SER B C 1
ATOM 6049 O O . SER B 1 199 ? 17.172 60.938 -22.781 1 29.78 199 SER B O 1
ATOM 6051 N N . PRO B 1 200 ? 15.039 61.594 -22.688 1 31.98 200 PRO B N 1
ATOM 6052 C CA . PRO B 1 200 ? 15.258 62.438 -21.5 1 31.98 200 PRO B CA 1
ATOM 6053 C C . PRO B 1 200 ? 15.758 61.625 -20.297 1 31.98 200 PRO B C 1
ATOM 6055 O O . PRO B 1 200 ? 15.5 60.438 -20.203 1 31.98 200 PRO B O 1
ATOM 6058 N N . LYS B 1 201 ? 16.797 62.156 -19.469 1 28.14 201 LYS B N 1
ATOM 6059 C CA . LYS B 1 201 ? 17.734 61.75 -18.422 1 28.14 201 LYS B CA 1
ATOM 6060 C C . LYS B 1 201 ? 17 61.188 -17.203 1 28.14 201 LYS B C 1
ATOM 6062 O O . LYS B 1 201 ? 17.625 60.812 -16.219 1 28.14 201 LYS B O 1
ATOM 6067 N N . GLY B 1 202 ? 15.648 61.594 -17.031 1 29 202 GLY B N 1
ATOM 6068 C CA . GLY B 1 202 ? 15.445 61.562 -15.594 1 29 202 GLY B CA 1
ATOM 6069 C C . GLY B 1 202 ? 15.281 60.156 -15.039 1 29 202 GLY B C 1
ATOM 6070 O O . GLY B 1 202 ? 14.281 59.5 -15.305 1 29 202 GLY B O 1
ATOM 6071 N N . LYS B 1 203 ? 16.328 59.344 -15.07 1 27.08 203 LYS B N 1
ATOM 6072 C CA . LYS B 1 203 ? 16.203 57.969 -14.578 1 27.08 203 LYS B CA 1
ATOM 6073 C C . LYS B 1 203 ? 15.875 57.969 -13.086 1 27.08 203 LYS B C 1
ATOM 6075 O O . LYS B 1 203 ? 16.656 58.438 -12.266 1 27.08 203 LYS B O 1
ATOM 6080 N N . LYS B 1 204 ? 14.531 58.25 -12.82 1 29.62 204 LYS B N 1
ATOM 6081 C CA . LYS B 1 204 ? 14.211 57.969 -11.43 1 29.62 204 LYS B CA 1
ATOM 6082 C C . LYS B 1 204 ? 14.781 56.594 -11.008 1 29.62 204 LYS B C 1
ATOM 6084 O O . LYS B 1 204 ? 14.727 55.656 -11.773 1 29.62 204 LYS B O 1
ATOM 6089 N N . LYS B 1 205 ? 15.609 56.656 -9.984 1 27.08 205 LYS B N 1
ATOM 6090 C CA . LYS B 1 205 ? 16.266 55.562 -9.289 1 27.08 205 LYS B CA 1
ATOM 6091 C C . LYS B 1 205 ? 15.281 54.438 -8.953 1 27.08 205 LYS B C 1
ATOM 6093 O O . LYS B 1 205 ? 14.312 54.656 -8.219 1 27.08 205 LYS B O 1
ATOM 6098 N N . LEU B 1 206 ? 14.898 53.656 -9.93 1 27.69 206 LEU B N 1
ATOM 6099 C CA . LEU B 1 206 ? 14.141 52.469 -9.555 1 27.69 206 LEU B CA 1
ATOM 6100 C C . LEU B 1 206 ? 14.789 51.781 -8.359 1 27.69 206 LEU B C 1
ATOM 6102 O O . LEU B 1 206 ? 15.992 51.5 -8.375 1 27.69 206 LEU B O 1
ATOM 6106 N N . GLY B 1 207 ? 14.219 51.969 -7.145 1 26.38 207 GLY B N 1
ATOM 6107 C CA . GLY B 1 207 ? 14.641 51.281 -5.934 1 26.38 207 GLY B CA 1
ATOM 6108 C C . GLY B 1 207 ? 15.008 49.844 -6.172 1 26.38 207 GLY B C 1
ATOM 6109 O O . GLY B 1 207 ? 14.547 49.219 -7.137 1 26.38 207 GLY B O 1
ATOM 6110 N N . SER B 1 208 ? 16.266 49.531 -5.754 1 26.02 208 SER B N 1
ATOM 6111 C CA . SER B 1 208 ? 16.922 48.219 -5.805 1 26.02 208 SER B CA 1
ATOM 6112 C C . SER B 1 208 ? 15.977 47.125 -5.332 1 26.02 208 SER B C 1
ATOM 6114 O O . SER B 1 208 ? 15.672 47.031 -4.141 1 26.02 208 SER B O 1
ATOM 6116 N N . ALA B 1 209 ? 14.805 47 -5.941 1 30.19 209 ALA B N 1
ATOM 6117 C CA . ALA B 1 209 ? 14.188 45.75 -5.527 1 30.19 209 ALA B CA 1
ATOM 6118 C C . ALA B 1 209 ? 15.219 44.625 -5.457 1 30.19 209 ALA B C 1
ATOM 6120 O O . ALA B 1 209 ? 15.875 44.312 -6.453 1 30.19 209 ALA B O 1
ATOM 6121 N N . LYS B 1 210 ? 15.789 44.531 -4.234 1 30.25 210 LYS B N 1
ATOM 6122 C CA . LYS B 1 210 ? 16.609 43.375 -3.893 1 30.25 210 LYS B CA 1
ATOM 6123 C C . LYS B 1 210 ? 16.094 42.125 -4.566 1 30.25 210 LYS B C 1
ATOM 6125 O O . LYS B 1 210 ? 14.922 41.75 -4.395 1 30.25 210 LYS B O 1
ATOM 6130 N N . SER B 1 211 ? 16.625 41.969 -5.742 1 30.03 211 SER B N 1
ATOM 6131 C CA . SER B 1 211 ? 16.484 40.688 -6.414 1 30.03 211 SER B CA 1
ATOM 6132 C C . SER B 1 211 ? 16.672 39.531 -5.434 1 30.03 211 SER B C 1
ATOM 6134 O O . SER B 1 211 ? 17.719 39.406 -4.793 1 30.03 211 SER B O 1
ATOM 6136 N N . THR B 1 212 ? 15.656 39.312 -4.617 1 30.8 212 THR B N 1
ATOM 6137 C CA . THR B 1 212 ? 15.766 38.062 -3.861 1 30.8 212 THR B CA 1
ATOM 6138 C C . THR B 1 212 ? 16.469 37 -4.684 1 30.8 212 THR B C 1
ATOM 6140 O O . THR B 1 212 ? 16.016 36.656 -5.781 1 30.8 212 THR B O 1
ATOM 6143 N N . THR B 1 213 ? 17.797 37.125 -4.68 1 30.94 213 THR B N 1
ATOM 6144 C CA . THR B 1 213 ? 18.609 36.062 -5.242 1 30.94 213 THR B CA 1
ATOM 6145 C C . THR B 1 213 ? 17.953 34.688 -5.02 1 30.94 213 THR B C 1
ATOM 6147 O O . THR B 1 213 ? 17.766 34.281 -3.879 1 30.94 213 THR B O 1
ATOM 6150 N N . VAL B 1 214 ? 17.094 34.344 -5.852 1 35.22 214 VAL B N 1
ATOM 6151 C CA . VAL B 1 214 ? 16.578 33 -5.961 1 35.22 214 VAL B CA 1
ATOM 6152 C C . VAL B 1 214 ? 17.719 31.984 -5.844 1 35.22 214 VAL B C 1
ATOM 6154 O O . VAL B 1 214 ? 18.719 32.094 -6.57 1 35.22 214 VAL B O 1
ATOM 6157 N N . VAL B 1 215 ? 18.234 31.688 -4.664 1 37.38 215 VAL B N 1
ATOM 6158 C CA . VAL B 1 215 ? 19.109 30.531 -4.52 1 37.38 215 VAL B CA 1
ATOM 6159 C C . VAL B 1 215 ? 18.828 29.516 -5.621 1 37.38 215 VAL B C 1
ATOM 6161 O O . VAL B 1 215 ? 17.734 28.984 -5.715 1 37.38 215 VAL B O 1
ATOM 6164 N N . VAL B 1 216 ? 19.578 29.672 -6.652 1 40.72 216 VAL B N 1
ATOM 6165 C CA . VAL B 1 216 ? 19.516 28.766 -7.801 1 40.72 216 VAL B CA 1
ATOM 6166 C C . VAL B 1 216 ? 19.656 27.328 -7.328 1 40.72 216 VAL B C 1
ATOM 6168 O O . VAL B 1 216 ? 20.594 26.984 -6.605 1 40.72 216 VAL B O 1
ATOM 6171 N N . GLU B 1 217 ? 18.625 26.609 -7.098 1 47.69 217 GLU B N 1
ATOM 6172 C CA . GLU B 1 217 ? 18.594 25.156 -6.941 1 47.69 217 GLU B CA 1
ATOM 6173 C C . GLU B 1 217 ? 19.656 24.484 -7.82 1 47.69 217 GLU B C 1
ATOM 6175 O O . GLU B 1 217 ? 19.906 24.938 -8.938 1 47.69 217 GLU B O 1
ATOM 6180 N N . GLU B 1 218 ? 20.844 24.016 -7.254 1 51.94 218 GLU B N 1
ATOM 6181 C CA . GLU B 1 218 ? 21.734 23.188 -8.062 1 51.94 218 GLU B CA 1
ATOM 6182 C C . GLU B 1 218 ? 20.984 22.516 -9.203 1 51.94 218 GLU B C 1
ATOM 6184 O O . GLU B 1 218 ? 19.859 22.047 -9.023 1 51.94 218 GLU B O 1
ATOM 6189 N N . PRO B 1 219 ? 21.531 22.812 -10.367 1 54.16 219 PRO B N 1
ATOM 6190 C CA . PRO B 1 219 ? 20.859 22.25 -11.539 1 54.16 219 PRO B CA 1
ATOM 6191 C C . PRO B 1 219 ? 20.594 20.75 -11.398 1 54.16 219 PRO B C 1
ATOM 6193 O O . PRO B 1 219 ? 21.484 20 -10.984 1 54.16 219 PRO B O 1
ATOM 6196 N N . LYS B 1 220 ? 19.391 20.375 -11.367 1 63.09 220 LYS B N 1
ATOM 6197 C CA . LYS B 1 220 ? 18.953 18.984 -11.367 1 63.09 220 LYS B CA 1
ATOM 6198 C C . LYS B 1 220 ? 19.438 18.25 -12.617 1 63.09 220 LYS B C 1
ATOM 6200 O O . LYS B 1 220 ? 19.547 18.859 -13.695 1 63.09 220 LYS B O 1
ATOM 6205 N N . GLU B 1 221 ? 20.094 17.125 -12.336 1 73.69 221 GLU B N 1
ATOM 6206 C CA . GLU B 1 221 ? 20.406 16.281 -13.492 1 73.69 221 GLU B CA 1
ATOM 6207 C C . GLU B 1 221 ? 19.188 16.125 -14.398 1 73.69 221 GLU B C 1
ATOM 6209 O O . GLU B 1 221 ? 18.094 15.797 -13.93 1 73.69 221 GLU B O 1
ATOM 6214 N N . PRO B 1 222 ? 19.484 16.562 -15.586 1 77.12 222 PRO B N 1
ATOM 6215 C CA . PRO B 1 222 ? 18.359 16.359 -16.484 1 77.12 222 PRO B CA 1
ATOM 6216 C C . PRO B 1 222 ? 17.984 14.883 -16.625 1 77.12 222 PRO B C 1
ATOM 6218 O O . PRO B 1 222 ? 18.859 14.023 -16.719 1 77.12 222 PRO B O 1
ATOM 6221 N N . LEU B 1 223 ? 16.75 14.656 -16.516 1 81.75 223 LEU B N 1
ATOM 6222 C CA . LEU B 1 223 ? 16.25 13.297 -16.688 1 81.75 223 LEU B CA 1
ATOM 6223 C C . LEU B 1 223 ? 16.141 12.938 -18.156 1 81.75 223 LEU B C 1
ATOM 6225 O O . LEU B 1 223 ? 15.75 13.766 -18.984 1 81.75 223 LEU B O 1
ATOM 6229 N N . LEU B 1 224 ? 16.594 11.75 -18.484 1 86 224 LEU B N 1
ATOM 6230 C CA . LEU B 1 224 ? 16.375 11.227 -19.828 1 86 224 LEU B CA 1
ATOM 6231 C C . LEU B 1 224 ? 14.906 10.883 -20.047 1 86 224 LEU B C 1
ATOM 6233 O O . LEU B 1 224 ? 14.289 10.234 -19.188 1 86 224 LEU B O 1
ATOM 6237 N N . PRO B 1 225 ? 14.453 11.328 -21.219 1 87.06 225 PRO B N 1
ATOM 6238 C CA . PRO B 1 225 ? 13.086 10.891 -21.5 1 87.06 225 PRO B CA 1
ATOM 6239 C C . PRO B 1 225 ? 12.93 9.375 -21.453 1 87.06 225 PRO B C 1
ATOM 6241 O O . PRO B 1 225 ? 13.75 8.648 -22.016 1 87.06 225 PRO B O 1
ATOM 6244 N N . GLY B 1 226 ? 11.984 8.922 -20.703 1 90.69 226 GLY B N 1
ATOM 6245 C CA . GLY B 1 226 ? 11.703 7.5 -20.625 1 90.69 226 GLY B CA 1
ATOM 6246 C C . GLY B 1 226 ? 12.633 6.758 -19.688 1 90.69 226 GLY B C 1
ATOM 6247 O O . GLY B 1 226 ? 12.641 5.523 -19.656 1 90.69 226 GLY B O 1
ATOM 6248 N N . CYS B 1 227 ? 13.328 7.504 -18.922 1 89.44 227 CYS B N 1
ATOM 6249 C CA . CYS B 1 227 ? 14.328 6.883 -18.047 1 89.44 227 CYS B CA 1
ATOM 6250 C C . CYS B 1 227 ? 13.664 5.977 -17.016 1 89.44 227 CYS B C 1
ATOM 6252 O O . CYS B 1 227 ? 14.312 5.113 -16.438 1 89.44 227 CYS B O 1
ATOM 6254 N N . ASN B 1 228 ? 12.359 6.074 -16.844 1 94.06 228 ASN B N 1
ATOM 6255 C CA . ASN B 1 228 ? 11.609 5.164 -15.984 1 94.06 228 ASN B CA 1
ATOM 6256 C C . ASN B 1 228 ? 11.773 3.711 -16.438 1 94.06 228 ASN B C 1
ATOM 6258 O O . ASN B 1 228 ? 11.695 2.795 -15.609 1 94.06 228 ASN B O 1
ATOM 6262 N N . ALA B 1 229 ? 12.055 3.533 -17.688 1 96.62 229 ALA B N 1
ATOM 6263 C CA . ALA B 1 229 ? 12.18 2.195 -18.25 1 96.62 229 ALA B CA 1
ATOM 6264 C C . ALA B 1 229 ? 13.367 1.447 -17.641 1 96.62 229 ALA B C 1
ATOM 6266 O O . ALA B 1 229 ? 13.289 0.237 -17.422 1 96.62 229 ALA B O 1
ATOM 6267 N N . ALA B 1 230 ? 14.445 2.197 -17.422 1 95.81 230 ALA B N 1
ATOM 6268 C CA . ALA B 1 230 ? 15.633 1.57 -16.859 1 95.81 230 ALA B CA 1
ATOM 6269 C C . ALA B 1 230 ? 15.336 0.969 -15.492 1 95.81 230 ALA B C 1
ATOM 6271 O O . ALA B 1 230 ? 15.758 -0.151 -15.188 1 95.81 230 ALA B O 1
ATOM 6272 N N . CYS B 1 231 ? 14.617 1.658 -14.742 1 96.69 231 CYS B N 1
ATOM 6273 C CA . CYS B 1 231 ? 14.336 1.247 -13.375 1 96.69 231 CYS B CA 1
ATOM 6274 C C . CYS B 1 231 ? 13.359 0.081 -13.344 1 96.69 231 CYS B C 1
ATOM 6276 O O . CYS B 1 231 ? 13.633 -0.953 -12.734 1 96.69 231 CYS B O 1
ATOM 6278 N N . VAL B 1 232 ? 12.242 0.179 -14.008 1 98.06 232 VAL B N 1
ATOM 6279 C CA . VAL B 1 232 ? 11.156 -0.789 -13.883 1 98.06 232 VAL B CA 1
ATOM 6280 C C . VAL B 1 232 ? 11.562 -2.107 -14.531 1 98.06 232 VAL B C 1
ATOM 6282 O O . VAL B 1 232 ? 11.258 -3.186 -14.016 1 98.06 232 VAL B O 1
ATOM 6285 N N . VAL B 1 233 ? 12.258 -2.064 -15.68 1 98.56 233 VAL B N 1
ATOM 6286 C CA . VAL B 1 233 ? 12.711 -3.275 -16.359 1 98.56 233 VAL B CA 1
ATOM 6287 C C . VAL B 1 233 ? 13.758 -3.984 -15.5 1 98.56 233 VAL B C 1
ATOM 6289 O O . VAL B 1 233 ? 13.719 -5.207 -15.336 1 98.56 233 VAL B O 1
ATOM 6292 N N . SER B 1 234 ? 14.688 -3.186 -14.977 1 98.62 234 SER B N 1
ATOM 6293 C CA . SER B 1 234 ? 15.742 -3.736 -14.141 1 98.62 234 SER B CA 1
ATOM 6294 C C . SER B 1 234 ? 15.164 -4.512 -12.961 1 98.62 234 SER B C 1
ATOM 6296 O O . SER B 1 234 ? 15.586 -5.637 -12.68 1 98.62 234 SER B O 1
ATOM 6298 N N . GLN B 1 235 ? 14.188 -3.943 -12.273 1 98.56 235 GLN B N 1
ATOM 6299 C CA . GLN B 1 235 ? 13.547 -4.578 -11.125 1 98.56 235 GLN B CA 1
ATOM 6300 C C . GLN B 1 235 ? 12.82 -5.852 -11.539 1 98.56 235 GLN B C 1
ATOM 6302 O O . GLN B 1 235 ? 12.953 -6.891 -10.883 1 98.56 235 GLN B O 1
ATOM 6307 N N . ALA B 1 236 ? 12.055 -5.734 -12.594 1 98.81 236 ALA B N 1
ATOM 6308 C CA . ALA B 1 236 ? 11.25 -6.867 -13.055 1 98.81 236 ALA B CA 1
ATOM 6309 C C . ALA B 1 236 ? 12.141 -8.047 -13.445 1 98.81 236 ALA B C 1
ATOM 6311 O O . ALA B 1 236 ? 11.805 -9.203 -13.195 1 98.81 236 ALA B O 1
ATOM 6312 N N . VAL B 1 237 ? 13.266 -7.746 -14.055 1 98.88 237 VAL B N 1
ATOM 6313 C CA . VAL B 1 237 ? 14.211 -8.781 -14.469 1 98.88 237 VAL B CA 1
ATOM 6314 C C . VAL B 1 237 ? 14.812 -9.453 -13.242 1 98.88 237 VAL B C 1
ATOM 6316 O O . VAL B 1 237 ? 14.969 -10.68 -13.211 1 98.88 237 VAL B O 1
ATOM 6319 N N . ALA B 1 238 ? 15.141 -8.688 -12.234 1 98.81 238 ALA B N 1
ATOM 6320 C CA . ALA B 1 238 ? 15.703 -9.25 -11.008 1 98.81 238 ALA B CA 1
ATOM 6321 C C . ALA B 1 238 ? 14.727 -10.234 -10.359 1 98.81 238 ALA B C 1
ATOM 6323 O O . ALA B 1 238 ? 15.125 -11.312 -9.922 1 98.81 238 ALA B O 1
ATOM 6324 N N . VAL B 1 239 ? 13.484 -9.859 -10.32 1 98.81 239 VAL B N 1
ATOM 6325 C CA . VAL B 1 239 ? 12.461 -10.711 -9.719 1 98.81 239 VAL B CA 1
ATOM 6326 C C . VAL B 1 239 ? 12.273 -11.969 -10.562 1 98.81 239 VAL B C 1
ATOM 6328 O O . VAL B 1 239 ? 12.125 -13.07 -10.031 1 98.81 239 VAL B O 1
ATOM 6331 N N . ALA B 1 240 ? 12.258 -11.812 -11.875 1 98.75 240 ALA B N 1
ATOM 6332 C CA . ALA B 1 240 ? 12.125 -12.953 -12.781 1 98.75 240 ALA B CA 1
ATOM 6333 C C . ALA B 1 240 ? 13.273 -13.938 -12.586 1 98.75 240 ALA B C 1
ATOM 6335 O O . ALA B 1 240 ? 13.062 -15.156 -12.547 1 98.75 240 ALA B O 1
ATOM 6336 N N . ALA B 1 241 ? 14.477 -13.414 -12.477 1 98.69 241 ALA B N 1
ATOM 6337 C CA . ALA B 1 241 ? 15.656 -14.25 -12.281 1 98.69 241 ALA B CA 1
ATOM 6338 C C . ALA B 1 241 ? 15.555 -15.047 -10.984 1 98.69 241 ALA B C 1
ATOM 6340 O O . ALA B 1 241 ? 15.875 -16.234 -10.961 1 98.69 241 ALA B O 1
ATOM 6341 N N . ALA B 1 242 ? 15.156 -14.383 -9.922 1 98.5 242 ALA B N 1
ATOM 6342 C CA . ALA B 1 242 ? 14.992 -15.055 -8.633 1 98.5 242 ALA B CA 1
ATOM 6343 C C . ALA B 1 242 ? 13.977 -16.188 -8.734 1 98.5 242 ALA B C 1
ATOM 6345 O O . ALA B 1 242 ? 14.211 -17.297 -8.219 1 98.5 242 ALA B O 1
ATOM 6346 N N . LYS B 1 243 ? 12.891 -15.93 -9.422 1 97.19 243 LYS B N 1
ATOM 6347 C CA . LYS B 1 243 ? 11.836 -16.922 -9.586 1 97.19 243 LYS B CA 1
ATOM 6348 C C . LYS B 1 243 ? 12.344 -18.141 -10.359 1 97.19 243 LYS B C 1
ATOM 6350 O O . LYS B 1 243 ? 12.07 -19.281 -9.977 1 97.19 243 LYS B O 1
ATOM 6355 N N . LEU B 1 244 ? 13.039 -17.938 -11.422 1 96.25 244 LEU B N 1
ATOM 6356 C CA . LEU B 1 244 ? 13.57 -19.016 -12.25 1 96.25 244 LEU B CA 1
ATOM 6357 C C . LEU B 1 244 ? 14.578 -19.844 -11.469 1 96.25 244 LEU B C 1
ATOM 6359 O O . LEU B 1 244 ? 14.648 -21.062 -11.648 1 96.25 244 LEU B O 1
ATOM 6363 N N . ALA B 1 245 ? 15.297 -19.141 -10.609 1 95.56 245 ALA B N 1
ATOM 6364 C CA . ALA B 1 245 ? 16.312 -19.812 -9.805 1 95.56 245 ALA B CA 1
ATOM 6365 C C . ALA B 1 245 ? 15.688 -20.469 -8.578 1 95.56 245 ALA B C 1
ATOM 6367 O O . ALA B 1 245 ? 16.359 -21.188 -7.836 1 95.56 245 ALA B O 1
ATOM 6368 N N . LYS B 1 246 ? 14.383 -20.219 -8.352 1 93.44 246 LYS B N 1
ATOM 6369 C CA . LYS B 1 246 ? 13.641 -20.75 -7.215 1 93.44 246 LYS B CA 1
ATOM 6370 C C . LYS B 1 246 ? 14.281 -20.328 -5.895 1 93.44 246 LYS B C 1
ATOM 6372 O O . LYS B 1 246 ? 14.43 -21.141 -4.98 1 93.44 246 LYS B O 1
ATOM 6377 N N . ILE B 1 247 ? 14.773 -19.094 -5.797 1 96 247 ILE B N 1
ATOM 6378 C CA . ILE B 1 247 ? 15.273 -18.484 -4.574 1 96 247 ILE B CA 1
ATOM 6379 C C . ILE B 1 247 ? 14.547 -17.172 -4.32 1 96 247 ILE B C 1
ATOM 6381 O O . ILE B 1 247 ? 13.805 -16.688 -5.18 1 96 247 ILE B O 1
ATOM 6385 N N . GLN B 1 248 ? 14.727 -16.656 -3.127 1 97.31 248 GLN B N 1
ATOM 6386 C CA . GLN B 1 248 ? 14.102 -15.383 -2.787 1 97.31 248 GLN B CA 1
ATOM 6387 C C . GLN B 1 248 ? 14.797 -14.227 -3.492 1 97.31 248 GLN B C 1
ATOM 6389 O O . GLN B 1 248 ? 15.992 -14.297 -3.783 1 97.31 248 GLN B O 1
ATOM 6394 N N . THR B 1 249 ? 14.039 -13.172 -3.764 1 98.62 249 THR B N 1
ATOM 6395 C CA . THR B 1 249 ? 14.57 -12.008 -4.469 1 98.62 249 THR B CA 1
ATOM 6396 C C . THR B 1 249 ? 15.766 -11.422 -3.723 1 98.62 249 THR B C 1
ATOM 6398 O O . THR B 1 249 ? 16.75 -11.031 -4.34 1 98.62 249 THR B O 1
ATOM 6401 N N . PHE B 1 250 ? 15.719 -11.383 -2.33 1 98.56 250 PHE B N 1
ATOM 6402 C CA . PHE B 1 250 ? 16.828 -10.812 -1.583 1 98.56 250 PHE B CA 1
ATOM 6403 C C . PHE B 1 250 ? 18.078 -11.68 -1.721 1 98.56 250 PHE B C 1
ATOM 6405 O O . PHE B 1 250 ? 19.203 -11.164 -1.716 1 98.56 250 PHE B O 1
ATOM 6412 N N . GLU B 1 251 ? 17.922 -12.977 -1.877 1 98.19 251 GLU B N 1
ATOM 6413 C CA . GLU B 1 251 ? 19.047 -13.875 -2.096 1 98.19 251 GLU B CA 1
ATOM 6414 C C . GLU B 1 251 ? 19.672 -13.656 -3.471 1 98.19 251 GLU B C 1
ATOM 6416 O O . GLU B 1 251 ? 20.906 -13.664 -3.613 1 98.19 251 GLU B O 1
ATOM 6421 N N . HIS B 1 252 ? 18.766 -13.5 -4.457 1 98.25 252 HIS B N 1
ATOM 6422 C CA . HIS B 1 252 ? 19.266 -13.227 -5.801 1 98.25 252 HIS B CA 1
ATOM 6423 C C . HIS B 1 252 ? 20.078 -11.938 -5.832 1 98.25 252 HIS B C 1
ATOM 6425 O O . HIS B 1 252 ? 21.141 -11.898 -6.449 1 98.25 252 HIS B O 1
ATOM 6431 N N . ILE B 1 253 ? 19.594 -10.906 -5.156 1 98.56 253 ILE B N 1
ATOM 6432 C CA . ILE B 1 253 ? 20.297 -9.633 -5.117 1 98.56 253 ILE B CA 1
ATOM 6433 C C . ILE B 1 253 ? 21.625 -9.789 -4.387 1 98.56 253 ILE B C 1
ATOM 6435 O O . ILE B 1 253 ? 22.641 -9.219 -4.797 1 98.56 253 ILE B O 1
ATOM 6439 N N . ALA B 1 254 ? 21.625 -10.578 -3.334 1 98.25 254 ALA B N 1
ATOM 6440 C CA . ALA B 1 254 ? 22.859 -10.852 -2.611 1 98.25 254 ALA B CA 1
ATOM 6441 C C . ALA B 1 254 ? 23.875 -11.523 -3.518 1 98.25 254 ALA B C 1
ATOM 6443 O O . ALA B 1 254 ? 25.078 -11.242 -3.428 1 98.25 254 ALA B O 1
ATOM 6444 N N . ASN B 1 255 ? 23.406 -12.414 -4.391 1 97.38 255 ASN B N 1
ATOM 6445 C CA . ASN B 1 255 ? 24.281 -13.086 -5.34 1 97.38 255 ASN B CA 1
ATOM 6446 C C . ASN B 1 255 ? 24.844 -12.109 -6.367 1 97.38 255 ASN B C 1
ATOM 6448 O O . ASN B 1 255 ? 25.953 -12.305 -6.867 1 97.38 255 ASN B O 1
ATOM 6452 N N . LEU B 1 256 ? 24.031 -11.109 -6.746 1 97.31 256 LEU B N 1
ATOM 6453 C CA . LEU B 1 256 ? 24.547 -10.062 -7.633 1 97.31 256 LEU B CA 1
ATOM 6454 C C . LEU B 1 256 ? 25.625 -9.242 -6.941 1 97.31 256 LEU B C 1
ATOM 6456 O O . LEU B 1 256 ? 26.562 -8.773 -7.59 1 97.31 256 LEU B O 1
ATOM 6460 N N . TYR B 1 257 ? 25.469 -9.047 -5.707 1 95.56 257 TYR B N 1
ATOM 6461 C CA . TYR B 1 257 ? 26.375 -8.242 -4.895 1 95.56 257 TYR B CA 1
ATOM 6462 C C . TYR B 1 257 ? 27.719 -8.953 -4.699 1 95.56 257 TYR B C 1
ATOM 6464 O O . TYR B 1 257 ? 28.766 -8.328 -4.777 1 95.56 257 TYR B O 1
ATOM 6472 N N . SER B 1 258 ? 27.594 -10.25 -4.434 1 93 258 SER B N 1
ATOM 6473 C CA . SER B 1 258 ? 28.797 -11.055 -4.199 1 93 258 SER B CA 1
ATOM 6474 C C . SER B 1 258 ? 28.734 -12.375 -4.961 1 93 258 SER B C 1
ATOM 6476 O O . SER B 1 258 ? 27.672 -13 -5.039 1 93 258 SER B O 1
ATOM 6478 N N . ALA B 1 259 ? 29.859 -12.789 -5.422 1 87 259 ALA B N 1
ATOM 6479 C CA . ALA B 1 259 ? 29.938 -14.047 -6.148 1 87 259 ALA B CA 1
ATOM 6480 C C . ALA B 1 259 ? 29.797 -15.242 -5.203 1 87 259 ALA B C 1
ATOM 6482 O O . ALA B 1 259 ? 29.406 -16.328 -5.625 1 87 259 ALA B O 1
ATOM 6483 N N . GLU B 1 260 ? 30.062 -15.008 -4.012 1 88.38 260 GLU B N 1
ATOM 6484 C CA . GLU B 1 260 ? 29.938 -16.062 -3.014 1 88.38 260 GLU B CA 1
ATOM 6485 C C . GLU B 1 260 ? 28.531 -16.078 -2.41 1 88.38 260 GLU B C 1
ATOM 6487 O O . GLU B 1 260 ? 27.969 -15.031 -2.092 1 88.38 260 GLU B O 1
ATOM 6492 N N . GLU B 1 261 ? 28.016 -17.25 -2.359 1 88.19 261 GLU B N 1
ATOM 6493 C CA . GLU B 1 261 ? 26.703 -17.391 -1.743 1 88.19 261 GLU B CA 1
ATOM 6494 C C . GLU B 1 261 ? 26.734 -16.984 -0.274 1 88.19 261 GLU B C 1
ATOM 6496 O O . GLU B 1 261 ? 27.594 -17.438 0.485 1 88.19 261 GLU B O 1
ATOM 6501 N N . GLN B 1 262 ? 25.812 -16.156 0.039 1 90.69 262 GLN B N 1
ATOM 6502 C CA . GLN B 1 262 ? 25.734 -15.688 1.421 1 90.69 262 GLN B CA 1
ATOM 6503 C C . GLN B 1 262 ? 25 -16.703 2.297 1 90.69 262 GLN B C 1
ATOM 6505 O O . GLN B 1 262 ? 23.875 -17.109 1.99 1 90.69 262 GLN B O 1
ATOM 6510 N N . GLN B 1 263 ? 25.594 -17.047 3.377 1 92.31 263 GLN B N 1
ATOM 6511 C CA . GLN B 1 263 ? 25 -18.047 4.262 1 92.31 263 GLN B CA 1
ATOM 6512 C C . GLN B 1 263 ? 24.141 -17.391 5.34 1 92.31 263 GLN B C 1
ATOM 6514 O O . GLN B 1 263 ? 23.172 -17.969 5.809 1 92.31 263 GLN B O 1
ATOM 6519 N N . GLU B 1 264 ? 24.594 -16.234 5.719 1 96.06 264 GLU B N 1
ATOM 6520 C CA . GLU B 1 264 ? 23.859 -15.477 6.73 1 96.06 264 GLU B CA 1
ATOM 6521 C C . GLU B 1 264 ? 23.562 -14.062 6.246 1 96.06 264 GLU B C 1
ATOM 6523 O O . GLU B 1 264 ? 24.266 -13.523 5.402 1 96.06 264 GLU B O 1
ATOM 6528 N N . PHE B 1 265 ? 22.484 -13.578 6.758 1 97.12 265 PHE B N 1
ATOM 6529 C CA . PHE B 1 265 ? 22.047 -12.234 6.395 1 97.12 265 PHE B CA 1
ATOM 6530 C C . PHE B 1 265 ? 21.828 -11.375 7.637 1 97.12 265 PHE B C 1
ATOM 6532 O O . PHE B 1 265 ? 21.344 -11.859 8.656 1 97.12 265 PHE B O 1
ATOM 6539 N N . GLU B 1 266 ? 22.297 -10.195 7.547 1 95.25 266 GLU B N 1
ATOM 6540 C CA . GLU B 1 266 ? 21.953 -9.188 8.547 1 95.25 266 GLU B CA 1
ATOM 6541 C C . GLU B 1 266 ? 20.781 -8.328 8.078 1 95.25 266 GLU B C 1
ATOM 6543 O O . GLU B 1 266 ? 20.828 -7.75 6.988 1 95.25 266 GLU B O 1
ATOM 6548 N N . LEU B 1 267 ? 19.734 -8.305 8.891 1 97.75 267 LEU B N 1
ATOM 6549 C CA . LEU B 1 267 ? 18.594 -7.457 8.555 1 97.75 267 LEU B CA 1
ATOM 6550 C C . LEU B 1 267 ? 18.891 -5.996 8.875 1 97.75 267 LEU B C 1
ATOM 6552 O O . LEU B 1 267 ? 19.547 -5.703 9.883 1 97.75 267 LEU B O 1
ATOM 6556 N N . PRO B 1 268 ? 18.469 -5.086 8.055 1 98.06 268 PRO B N 1
ATOM 6557 C CA . PRO B 1 268 ? 18.75 -3.67 8.297 1 98.06 268 PRO B CA 1
ATOM 6558 C C . PRO B 1 268 ? 18.031 -3.125 9.531 1 98.06 268 PRO B C 1
ATOM 6560 O O . PRO B 1 268 ? 16.953 -3.605 9.891 1 98.06 268 PRO B O 1
ATOM 6563 N N . LEU B 1 269 ? 18.672 -2.146 10.148 1 98 269 LEU B N 1
ATOM 6564 C CA . LEU B 1 269 ? 17.984 -1.365 11.172 1 98 269 LEU B CA 1
ATOM 6565 C C . LEU B 1 269 ? 16.969 -0.417 10.539 1 98 269 LEU B C 1
ATOM 6567 O O . LEU B 1 269 ? 17.141 0.009 9.398 1 98 269 LEU B O 1
ATOM 6571 N N . LEU B 1 270 ? 16 -0.109 11.312 1 98.56 270 LEU B N 1
ATOM 6572 C CA . LEU B 1 270 ? 14.906 0.702 10.781 1 98.56 270 LEU B CA 1
ATOM 6573 C C . LEU B 1 270 ? 15.133 2.18 11.094 1 98.56 270 LEU B C 1
ATOM 6575 O O . LEU B 1 270 ? 15.562 2.529 12.188 1 98.56 270 LEU B O 1
ATOM 6579 N N . MET B 1 271 ? 15.008 3.035 10.117 1 98.81 271 MET B N 1
ATOM 6580 C CA . MET B 1 271 ? 14.766 4.469 10.273 1 98.81 271 MET B CA 1
ATOM 6581 C C . MET B 1 271 ? 13.328 4.82 9.898 1 98.81 271 MET B C 1
ATOM 6583 O O . MET B 1 271 ? 13.016 5.02 8.727 1 98.81 271 MET B O 1
ATOM 6587 N N . VAL B 1 272 ? 12.492 5.008 10.906 1 98.88 272 VAL B N 1
ATOM 6588 C CA . VAL B 1 272 ? 11.055 5.109 10.68 1 98.88 272 VAL B CA 1
ATOM 6589 C C . VAL B 1 272 ? 10.602 6.555 10.875 1 98.88 272 VAL B C 1
ATOM 6591 O O . VAL B 1 272 ? 10.797 7.133 11.945 1 98.88 272 VAL B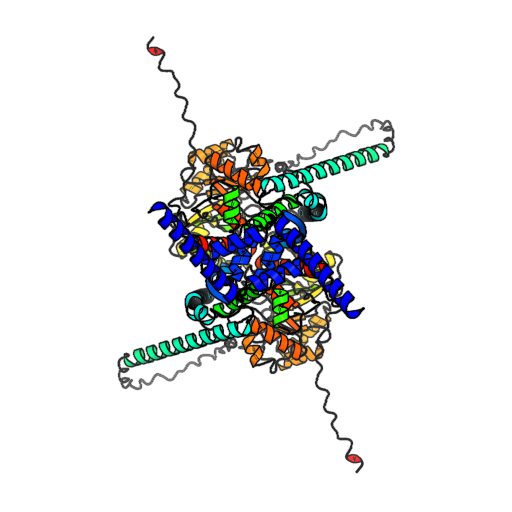 O 1
ATOM 6594 N N . ASN B 1 273 ? 9.969 7.066 9.828 1 98.75 273 ASN B N 1
ATOM 6595 C CA . ASN B 1 273 ? 9.438 8.422 9.914 1 98.75 273 ASN B CA 1
ATOM 6596 C C . ASN B 1 273 ? 8.32 8.516 10.953 1 98.75 273 ASN B C 1
ATOM 6598 O O . ASN B 1 273 ? 7.453 7.645 11.016 1 98.75 273 ASN B O 1
ATOM 6602 N N . LEU B 1 274 ? 8.367 9.586 11.766 1 98.69 274 LEU B N 1
ATOM 6603 C CA . LEU B 1 274 ? 7.355 9.797 12.797 1 98.69 274 LEU B CA 1
ATOM 6604 C C . LEU B 1 274 ? 6.668 11.148 12.625 1 98.69 274 LEU B C 1
ATOM 6606 O O . LEU B 1 274 ? 5.441 11.227 12.641 1 98.69 274 LEU B O 1
ATOM 6610 N N . LEU B 1 275 ? 7.457 12.164 12.539 1 98.38 275 LEU B N 1
ATOM 6611 C CA . LEU B 1 275 ? 6.973 13.539 12.453 1 98.38 275 LEU B CA 1
ATOM 6612 C C . LEU B 1 275 ? 7.57 14.25 11.25 1 98.38 275 LEU B C 1
ATOM 6614 O O . LEU B 1 275 ? 8.727 14.016 10.891 1 98.38 275 LEU B O 1
ATOM 6618 N N . ASN B 1 276 ? 6.832 15.078 10.688 1 97.25 276 ASN B N 1
ATOM 6619 C CA . ASN B 1 276 ? 7.289 15.891 9.57 1 97.25 276 ASN B CA 1
ATOM 6620 C C . ASN B 1 276 ? 7.02 17.375 9.797 1 97.25 276 ASN B C 1
ATOM 6622 O O . ASN B 1 276 ? 5.996 17.734 10.383 1 97.25 276 ASN B O 1
ATOM 6626 N N . SER B 1 277 ? 7.898 18.125 9.398 1 96.62 277 SER B N 1
ATOM 6627 C CA . SER B 1 277 ? 7.867 19.578 9.461 1 96.62 277 SER B CA 1
ATOM 6628 C C . SER B 1 277 ? 8.781 20.188 8.406 1 96.62 277 SER B C 1
ATOM 6630 O O . SER B 1 277 ? 9.016 19.594 7.352 1 96.62 277 SER B O 1
ATOM 6632 N N . GLY B 1 278 ? 9.227 21.391 8.648 1 94.56 278 GLY B N 1
ATOM 6633 C CA . GLY B 1 278 ? 10.109 22.016 7.676 1 94.56 278 GLY B CA 1
ATOM 6634 C C . GLY B 1 278 ? 9.414 23.062 6.812 1 94.56 278 GLY B C 1
ATOM 6635 O O . GLY B 1 278 ? 8.234 23.344 7.016 1 94.56 278 GLY B O 1
ATOM 6636 N N . LYS B 1 279 ? 10.109 23.5 5.836 1 91.69 279 LYS B N 1
ATOM 6637 C CA . LYS B 1 279 ? 9.719 24.656 5.043 1 91.69 279 LYS B CA 1
ATOM 6638 C C . LYS B 1 279 ? 8.383 24.422 4.34 1 91.69 279 LYS B C 1
ATOM 6640 O O . LYS B 1 279 ? 7.598 25.359 4.168 1 91.69 279 LYS B O 1
ATOM 6645 N N . ALA B 1 280 ? 8.172 23.219 3.982 1 90.12 280 ALA B N 1
ATOM 6646 C CA . ALA B 1 280 ? 6.988 22.906 3.188 1 90.12 280 ALA B CA 1
ATOM 6647 C C . ALA B 1 280 ? 5.758 22.75 4.078 1 90.12 280 ALA B C 1
ATOM 6649 O O . ALA B 1 280 ? 4.625 22.766 3.588 1 90.12 280 ALA B O 1
ATOM 6650 N N . TYR B 1 281 ? 5.906 22.656 5.34 1 92.12 281 TYR B N 1
ATOM 6651 C CA . TYR B 1 281 ? 4.832 22.281 6.254 1 92.12 281 TYR B CA 1
ATOM 6652 C C . TYR B 1 281 ? 4.445 23.453 7.152 1 92.12 281 TYR B C 1
ATOM 6654 O O . TYR B 1 281 ? 5.156 24.453 7.207 1 92.12 281 TYR B O 1
ATOM 6662 N N . PRO B 1 282 ? 3.309 23.312 7.809 1 89.25 282 PRO B N 1
ATOM 6663 C CA . PRO B 1 282 ? 2.9 24.406 8.703 1 89.25 282 PRO B CA 1
ATOM 6664 C C . PRO B 1 282 ? 3.857 24.594 9.875 1 89.25 282 PRO B C 1
ATOM 6666 O O . PRO B 1 282 ? 4.426 23.625 10.383 1 89.25 282 PRO B O 1
ATOM 6669 N N . GLY B 1 283 ? 3.959 25.891 10.297 1 93.5 283 GLY B N 1
ATOM 6670 C CA . GLY B 1 283 ? 4.859 26.234 11.391 1 93.5 283 GLY B CA 1
ATOM 6671 C C . GLY B 1 283 ? 6.066 27.031 10.938 1 93.5 283 GLY B C 1
ATOM 6672 O O . GLY B 1 283 ? 6.184 27.359 9.758 1 93.5 283 GLY B O 1
ATOM 6673 N N . LYS B 1 284 ? 6.988 27.281 11.906 1 96.62 284 LYS B N 1
ATOM 6674 C CA . LYS B 1 284 ? 8.109 28.156 11.594 1 96.62 284 LYS B CA 1
ATOM 6675 C C . LYS B 1 284 ? 9.422 27.391 11.555 1 96.62 284 LYS B C 1
ATOM 6677 O O . LYS B 1 284 ? 10.422 27.875 11.031 1 96.62 284 LYS B O 1
ATOM 6682 N N . GLN B 1 285 ? 9.438 26.266 12.18 1 96.44 285 GLN B N 1
ATOM 6683 C CA . GLN B 1 285 ? 10.688 25.516 12.266 1 96.44 285 GLN B CA 1
ATOM 6684 C C . GLN B 1 285 ? 11.039 24.875 10.93 1 96.44 285 GLN B C 1
ATOM 6686 O O . GLN B 1 285 ? 10.18 24.266 10.289 1 96.44 285 GLN B O 1
ATOM 6691 N N . ASN B 1 286 ? 12.281 24.984 10.43 1 97.12 286 ASN B N 1
ATOM 6692 C CA . ASN B 1 286 ? 12.711 24.484 9.125 1 97.12 286 ASN B CA 1
ATOM 6693 C C . ASN B 1 286 ? 13.836 23.469 9.266 1 97.12 286 ASN B C 1
ATOM 6695 O O . ASN B 1 286 ? 14.18 22.781 8.305 1 97.12 286 ASN B O 1
ATOM 6699 N N . LEU B 1 287 ? 14.344 23.297 10.453 1 98.06 287 LEU B N 1
ATOM 6700 C CA . LEU B 1 287 ? 15.562 22.531 10.672 1 98.06 287 LEU B CA 1
ATOM 6701 C C . LEU B 1 287 ? 15.305 21.031 10.492 1 98.06 287 LEU B C 1
ATOM 6703 O O . LEU B 1 287 ? 16.156 20.312 9.961 1 98.06 287 LEU B O 1
ATOM 6707 N N . ILE B 1 288 ? 14.156 20.594 11.023 1 98.38 288 ILE B N 1
ATOM 6708 C CA . ILE B 1 288 ? 13.82 19.172 10.992 1 98.38 288 ILE B CA 1
ATOM 6709 C C . ILE B 1 288 ? 12.703 18.938 9.984 1 98.38 288 ILE B C 1
ATOM 6711 O O . ILE B 1 288 ? 11.555 19.328 10.219 1 98.38 288 ILE B O 1
ATOM 6715 N N . LYS B 1 289 ? 13.047 18.297 8.945 1 97.31 289 LYS B N 1
ATOM 6716 C CA . LYS B 1 289 ? 12.039 17.922 7.965 1 97.31 289 LYS B CA 1
ATOM 6717 C C . LYS B 1 289 ? 11.336 16.625 8.375 1 97.31 289 LYS B C 1
ATOM 6719 O O . LYS B 1 289 ? 10.125 16.484 8.203 1 97.31 289 LYS B O 1
ATOM 6724 N N . GLU B 1 290 ? 12.133 15.648 8.805 1 98.38 290 GLU B N 1
ATOM 6725 C CA . GLU B 1 290 ? 11.633 14.383 9.336 1 98.38 290 GLU B CA 1
ATOM 6726 C C . GLU B 1 290 ? 12.281 14.039 10.672 1 98.38 290 GLU B C 1
ATOM 6728 O O . GLU B 1 290 ? 13.508 14.133 10.812 1 98.38 290 GLU B O 1
ATOM 6733 N N . LEU B 1 291 ? 11.523 13.742 11.578 1 98.88 291 LEU B N 1
ATOM 6734 C CA . LEU B 1 291 ? 12.023 13.078 12.781 1 98.88 291 LEU B CA 1
ATOM 6735 C C . LEU B 1 291 ? 11.828 11.57 12.688 1 98.88 291 LEU B C 1
ATOM 6737 O O . LEU B 1 291 ? 10.695 11.094 12.539 1 98.88 291 LEU B O 1
ATOM 6741 N N . LEU B 1 292 ? 12.891 10.836 12.828 1 98.94 292 LEU B N 1
ATOM 6742 C CA . LEU B 1 292 ? 12.906 9.391 12.609 1 98.94 292 LEU B CA 1
ATOM 6743 C C . LEU B 1 292 ? 13.117 8.648 13.922 1 98.94 292 LEU B C 1
ATOM 6745 O O . LEU B 1 292 ? 13.875 9.094 14.789 1 98.94 292 LEU B O 1
ATOM 6749 N N . LEU B 1 293 ? 12.484 7.527 14.039 1 98.94 293 LEU B N 1
ATOM 6750 C CA . LEU B 1 293 ? 12.742 6.602 15.133 1 98.94 293 LEU B CA 1
ATOM 6751 C C . LEU B 1 293 ? 13.68 5.488 14.695 1 98.94 293 LEU B C 1
ATOM 6753 O O . LEU B 1 293 ? 13.562 4.973 13.578 1 98.94 293 LEU B O 1
ATOM 6757 N N . ILE B 1 294 ? 14.594 5.156 15.531 1 98.88 294 ILE B N 1
ATOM 6758 C CA . ILE B 1 294 ? 15.547 4.078 15.305 1 98.88 294 ILE B CA 1
ATOM 6759 C C . ILE B 1 294 ? 15.562 3.139 16.5 1 98.88 294 ILE B C 1
ATOM 6761 O O . ILE B 1 294 ? 15.805 3.572 17.641 1 98.88 294 ILE B O 1
ATOM 6765 N N . PRO B 1 295 ? 15.281 1.899 16.312 1 98.12 295 PRO B N 1
ATOM 6766 C CA . PRO B 1 295 ? 15.281 0.964 17.453 1 98.12 295 PRO B CA 1
ATOM 6767 C C . PRO B 1 295 ? 16.688 0.618 17.922 1 98.12 295 PRO B C 1
ATOM 6769 O O . PRO B 1 295 ? 17.672 0.85 17.203 1 98.12 295 PRO B O 1
ATOM 6772 N N . LYS B 1 296 ? 16.734 0.118 19.109 1 96.62 296 LYS B N 1
ATOM 6773 C CA . LYS B 1 296 ? 18 -0.388 19.641 1 96.62 296 LYS B CA 1
ATOM 6774 C C . LYS B 1 296 ? 18.5 -1.567 18.828 1 96.62 296 LYS B C 1
ATOM 6776 O O . LYS B 1 296 ? 17.75 -2.494 18.516 1 96.62 296 LYS B O 1
ATOM 6781 N N . PRO B 1 297 ? 19.781 -1.519 18.422 1 96.12 297 PRO B N 1
ATOM 6782 C CA . PRO B 1 297 ? 20.328 -2.703 17.75 1 96.12 297 PRO B CA 1
ATOM 6783 C C . PRO B 1 297 ? 20.25 -3.955 18.625 1 96.12 297 PRO B C 1
ATOM 6785 O O . PRO B 1 297 ? 20.281 -3.857 19.859 1 96.12 297 PRO B O 1
ATOM 6788 N N . GLY B 1 298 ? 20.172 -5.133 18.031 1 93.81 298 GLY B N 1
ATOM 6789 C CA . GLY B 1 298 ? 20.156 -6.391 18.766 1 93.81 298 GLY B CA 1
ATOM 6790 C C . GLY B 1 298 ? 18.766 -6.969 18.938 1 93.81 298 GLY B C 1
ATOM 6791 O O . GLY B 1 298 ? 18.625 -8.141 19.281 1 93.81 298 GLY B O 1
ATOM 6792 N N . LYS B 1 299 ? 17.812 -6.168 18.672 1 94.31 299 LYS B N 1
ATOM 6793 C CA . LYS B 1 299 ? 16.438 -6.668 18.703 1 94.31 299 LYS B CA 1
ATOM 6794 C C . LYS B 1 299 ? 16.062 -7.281 17.359 1 94.31 299 LYS B C 1
ATOM 6796 O O . LYS B 1 299 ? 16.656 -6.949 16.328 1 94.31 299 LYS B O 1
ATOM 6801 N N . THR B 1 300 ? 15.078 -8.164 17.453 1 96 300 THR B N 1
ATOM 6802 C CA . THR B 1 300 ? 14.508 -8.648 16.203 1 96 300 THR B CA 1
ATOM 6803 C C . THR B 1 300 ? 13.703 -7.555 15.508 1 96 300 THR B C 1
ATOM 6805 O O . THR B 1 300 ? 13.312 -6.57 16.141 1 96 300 THR B O 1
ATOM 6808 N N . LEU B 1 301 ? 13.562 -7.73 14.219 1 97.25 301 LEU B N 1
ATOM 6809 C CA . LEU B 1 301 ? 12.742 -6.785 13.469 1 97.25 301 LEU B CA 1
ATOM 6810 C C . LEU B 1 301 ? 11.32 -6.734 14.031 1 97.25 301 LEU B C 1
ATOM 6812 O O . LEU B 1 301 ? 10.719 -5.66 14.117 1 97.25 301 LEU B O 1
ATOM 6816 N N . ARG B 1 302 ? 10.766 -7.863 14.391 1 96.81 302 ARG B N 1
ATOM 6817 C CA . ARG B 1 302 ? 9.43 -7.977 14.953 1 96.81 302 ARG B CA 1
ATOM 6818 C C . ARG B 1 302 ? 9.297 -7.156 16.234 1 96.81 302 ARG B C 1
ATOM 6820 O O . ARG B 1 302 ? 8.344 -6.391 16.391 1 96.81 302 ARG B O 1
ATOM 6827 N N . GLU B 1 303 ? 10.242 -7.309 17.078 1 96.69 303 GLU B N 1
ATOM 6828 C CA . GLU B 1 303 ? 10.25 -6.566 18.328 1 96.69 303 GLU B CA 1
ATOM 6829 C C . GLU B 1 303 ? 10.391 -5.066 18.094 1 96.69 303 GLU B C 1
ATOM 6831 O O . GLU B 1 303 ? 9.703 -4.262 18.719 1 96.69 303 GLU B O 1
ATOM 6836 N N . SER B 1 304 ? 11.281 -4.762 17.172 1 97.44 304 SER B N 1
ATOM 6837 C CA . SER B 1 304 ? 11.516 -3.363 16.844 1 97.44 304 SER B CA 1
ATOM 6838 C C . SER B 1 304 ? 10.258 -2.705 16.281 1 97.44 304 SER B C 1
ATOM 6840 O O . SER B 1 304 ? 9.891 -1.604 16.703 1 97.44 304 SER B O 1
ATOM 6842 N N . LEU B 1 305 ? 9.633 -3.396 15.383 1 98.19 305 LEU B N 1
ATOM 6843 C CA . LEU B 1 305 ? 8.438 -2.844 14.742 1 98.19 305 LEU B CA 1
ATOM 6844 C C . LEU B 1 305 ? 7.305 -2.701 15.75 1 98.19 305 LEU B C 1
ATOM 6846 O O . LEU B 1 305 ? 6.539 -1.735 15.695 1 98.19 305 LEU B O 1
ATOM 6850 N N . LYS B 1 306 ? 7.164 -3.631 16.625 1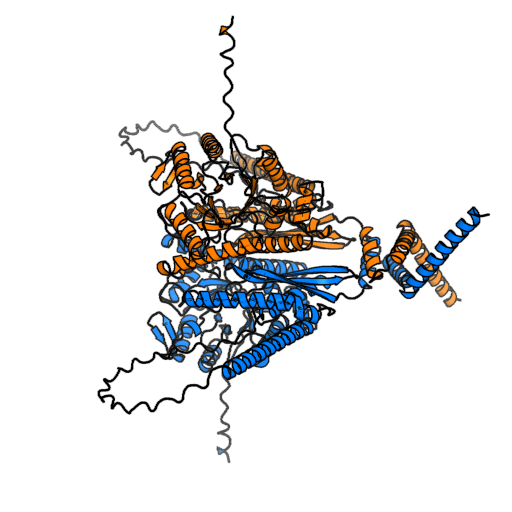 96.88 306 LYS B N 1
ATOM 6851 C CA . LYS B 1 306 ? 6.133 -3.553 17.656 1 96.88 306 LYS B CA 1
ATOM 6852 C C . LYS B 1 306 ? 6.324 -2.318 18.531 1 96.88 306 LYS B C 1
ATOM 6854 O O . LYS B 1 306 ? 5.371 -1.586 18.797 1 96.88 306 LYS B O 1
ATOM 6859 N N . GLN B 1 307 ? 7.535 -2.066 18.938 1 97.62 307 GLN B N 1
ATOM 6860 C CA . GLN B 1 307 ? 7.84 -0.913 19.781 1 97.62 307 GLN B CA 1
ATOM 6861 C C . GLN B 1 307 ? 7.621 0.393 19.016 1 97.62 307 GLN B C 1
ATOM 6863 O O . GLN B 1 307 ? 7.02 1.33 19.547 1 97.62 307 GLN B O 1
ATOM 6868 N N . LEU B 1 308 ? 8.141 0.409 17.812 1 98.69 308 LEU B N 1
ATOM 6869 C CA . LEU B 1 308 ? 8.062 1.642 17.031 1 98.69 308 LEU B CA 1
ATOM 6870 C C . LEU B 1 308 ? 6.625 1.961 16.656 1 98.69 308 LEU B C 1
ATOM 6872 O O . LEU B 1 308 ? 6.23 3.129 16.609 1 98.69 308 LEU B O 1
ATOM 6876 N N . THR B 1 309 ? 5.832 0.982 16.359 1 98 309 THR B N 1
ATOM 6877 C CA . THR B 1 309 ? 4.422 1.19 16.062 1 98 309 THR B CA 1
ATOM 6878 C C . THR B 1 309 ? 3.672 1.72 17.281 1 98 309 THR B C 1
ATOM 6880 O O . THR B 1 309 ? 2.795 2.576 17.141 1 98 309 THR B O 1
ATOM 6883 N N . ALA B 1 310 ? 3.984 1.165 18.422 1 97.75 310 ALA B N 1
ATOM 6884 C CA . ALA B 1 310 ? 3.377 1.663 19.656 1 97.75 310 ALA B CA 1
ATOM 6885 C C . ALA B 1 310 ? 3.67 3.148 19.844 1 97.75 310 ALA B C 1
ATOM 6887 O O . ALA B 1 310 ? 2.787 3.916 20.234 1 97.75 310 ALA B O 1
ATOM 6888 N N . VAL B 1 311 ? 4.867 3.541 19.562 1 98.62 311 VAL B N 1
ATOM 6889 C CA . VAL B 1 311 ? 5.242 4.945 19.703 1 98.62 311 VAL B CA 1
ATOM 6890 C C . VAL B 1 311 ? 4.461 5.785 18.688 1 98.62 311 VAL B C 1
ATOM 6892 O O . VAL B 1 311 ? 3.969 6.867 19.031 1 98.62 311 VAL B O 1
ATOM 6895 N N . HIS B 1 312 ? 4.406 5.316 17.484 1 98.12 312 HIS B N 1
ATOM 6896 C CA . HIS B 1 312 ? 3.645 6 16.438 1 98.12 312 HIS B CA 1
ATOM 6897 C C . HIS B 1 312 ? 2.215 6.273 16.891 1 98.12 312 HIS B C 1
ATOM 6899 O O . HIS B 1 312 ? 1.726 7.398 16.766 1 98.12 312 HIS B O 1
ATOM 6905 N N . HIS B 1 313 ? 1.555 5.316 17.453 1 95.81 313 HIS B N 1
ATOM 6906 C CA . HIS B 1 313 ? 0.175 5.453 17.906 1 95.81 313 HIS B CA 1
ATOM 6907 C C . HIS B 1 313 ? 0.086 6.359 19.125 1 95.81 313 HIS B C 1
ATOM 6909 O O . HIS B 1 313 ? -0.892 7.094 19.281 1 95.81 313 HIS B O 1
ATOM 6915 N N . GLN B 1 314 ? 1.064 6.246 19.953 1 97.06 314 GLN B N 1
ATOM 6916 C CA . GLN B 1 314 ? 1.078 7.09 21.141 1 97.06 314 GLN B CA 1
ATOM 6917 C C . GLN B 1 314 ? 1.137 8.57 20.766 1 97.06 314 GLN B C 1
ATOM 6919 O O . GLN B 1 314 ? 0.516 9.406 21.422 1 97.06 314 GLN B O 1
ATOM 6924 N N . VAL B 1 315 ? 1.886 8.906 19.734 1 97.75 315 VAL B N 1
ATOM 6925 C CA . VAL B 1 315 ? 1.952 10.289 19.281 1 97.75 315 VAL B CA 1
ATOM 6926 C C . VAL B 1 315 ? 0.568 10.75 18.828 1 97.75 315 VAL B C 1
ATOM 6928 O O . VAL B 1 315 ? 0.156 11.875 19.125 1 97.75 315 VAL B O 1
ATOM 6931 N N . SER B 1 316 ? -0.095 9.867 18.125 1 95.12 316 SER B N 1
ATOM 6932 C CA . SER B 1 316 ? -1.454 10.188 17.703 1 95.12 316 SER B CA 1
ATOM 6933 C C . SER B 1 316 ? -2.346 10.5 18.891 1 95.12 316 SER B C 1
ATOM 6935 O O . SER B 1 316 ? -3.127 11.453 18.859 1 95.12 316 SER B O 1
ATOM 6937 N N . LYS B 1 317 ? -2.238 9.758 19.938 1 94.94 317 LYS B N 1
ATOM 6938 C CA . LYS B 1 317 ? -3.025 9.961 21.141 1 94.94 317 LYS B CA 1
ATOM 6939 C C . LYS B 1 317 ? -2.695 11.297 21.797 1 94.94 317 LYS B C 1
ATOM 6941 O O . LYS B 1 317 ? -3.582 11.969 22.344 1 94.94 317 LYS B O 1
ATOM 6946 N N . LEU B 1 318 ? -1.47 11.609 21.734 1 96.12 318 LEU B N 1
ATOM 6947 C CA . LEU B 1 318 ? -1.021 12.852 22.359 1 96.12 318 LEU B CA 1
ATOM 6948 C C . LEU B 1 318 ? -1.486 14.062 21.562 1 96.12 318 LEU B C 1
ATOM 6950 O O . LEU B 1 318 ? -1.73 15.133 22.125 1 96.12 318 LEU B O 1
ATOM 6954 N N . LEU B 1 319 ? -1.638 13.898 20.25 1 95.75 319 LEU B N 1
ATOM 6955 C CA . LEU B 1 319 ? -2.031 15.008 19.375 1 95.75 319 LEU B CA 1
ATOM 6956 C C . LEU B 1 319 ? -3.547 15.164 19.359 1 95.75 319 LEU B C 1
ATOM 6958 O O . LEU B 1 319 ? -4.059 16.25 19.062 1 95.75 319 LEU B O 1
ATOM 6962 N N . PHE B 1 320 ? -4.262 14.148 19.672 1 92.88 320 PHE B N 1
ATOM 6963 C CA . PHE B 1 320 ? -5.703 14.047 19.484 1 92.88 320 PHE B CA 1
ATOM 6964 C C . PHE B 1 320 ? -6.43 15.102 20.312 1 92.88 320 PHE B C 1
ATOM 6966 O O . PHE B 1 320 ? -7.352 15.758 19.828 1 92.88 320 PHE B O 1
ATOM 6973 N N . PRO B 1 321 ? -6.047 15.344 21.609 1 91.75 321 PRO B N 1
ATOM 6974 C CA . PRO B 1 321 ? -6.777 16.312 22.438 1 91.75 321 PRO B CA 1
ATOM 6975 C C . PRO B 1 321 ? -6.719 17.734 21.859 1 91.75 321 PRO B C 1
ATOM 6977 O O . PRO B 1 321 ? -7.676 18.5 22.016 1 91.75 321 PRO B O 1
ATOM 6980 N N . LYS B 1 322 ? -5.684 18 21.172 1 90.62 322 LYS B N 1
ATOM 6981 C CA . LYS B 1 322 ? -5.488 19.359 20.688 1 90.62 322 LYS B CA 1
ATOM 6982 C C . LYS B 1 322 ? -6.012 19.5 19.25 1 90.62 322 LYS B C 1
ATOM 6984 O O . LYS B 1 322 ? -6.566 20.547 18.891 1 90.62 322 LYS B O 1
ATOM 6989 N N . LEU B 1 323 ? -5.836 18.516 18.469 1 90.81 323 LEU B N 1
ATOM 6990 C CA . LEU B 1 323 ? -6.062 18.688 17.031 1 90.81 323 LEU B CA 1
ATOM 6991 C C . LEU B 1 323 ? -7.281 17.891 16.578 1 90.81 323 LEU B C 1
ATOM 6993 O O . LEU B 1 323 ? -7.73 18.031 15.445 1 90.81 323 LEU B O 1
ATOM 6997 N N . GLY B 1 324 ? -7.848 17.094 17.453 1 89.94 324 GLY B N 1
ATOM 6998 C CA . GLY B 1 324 ? -8.945 16.234 17.047 1 89.94 324 GLY B CA 1
ATOM 6999 C C . GLY B 1 324 ? -8.547 15.211 16 1 89.94 324 GLY B C 1
ATOM 7000 O O . GLY B 1 324 ? -7.402 14.75 15.992 1 89.94 324 GLY B O 1
ATOM 7001 N N . VAL B 1 325 ? -9.523 14.844 15.164 1 90.62 325 VAL B N 1
ATOM 7002 C CA . VAL B 1 325 ? -9.312 13.789 14.18 1 90.62 325 VAL B CA 1
ATOM 7003 C C . VAL B 1 325 ? -8.305 14.25 13.133 1 90.62 325 VAL B C 1
ATOM 7005 O O . VAL B 1 325 ? -7.555 13.438 12.586 1 90.62 325 VAL B O 1
ATOM 7008 N N . ALA B 1 326 ? -8.227 15.516 12.906 1 89.12 326 ALA B N 1
ATOM 7009 C CA . ALA B 1 326 ? -7.309 16.078 11.914 1 89.12 326 ALA B CA 1
ATOM 7010 C C . ALA B 1 326 ? -5.859 15.82 12.312 1 89.12 326 ALA B C 1
ATOM 7012 O O . ALA B 1 326 ? -4.973 15.773 11.453 1 89.12 326 ALA B O 1
ATOM 7013 N N . GLY B 1 327 ? -5.672 15.664 13.602 1 89.56 327 GLY B N 1
ATOM 7014 C CA . GLY B 1 327 ? -4.34 15.367 14.102 1 89.56 327 GLY B CA 1
ATOM 7015 C C . GLY B 1 327 ? -3.836 14 13.695 1 89.56 327 GLY B C 1
ATOM 7016 O O . GLY B 1 327 ? -2.643 13.711 13.805 1 89.56 327 GLY B O 1
ATOM 7017 N N . SER B 1 328 ? -4.703 13.188 13.172 1 89.12 328 SER B N 1
ATOM 7018 C CA . SER B 1 328 ? -4.328 11.828 12.805 1 89.12 328 SER B CA 1
ATOM 7019 C C . SER B 1 328 ? -4.074 11.703 11.305 1 89.12 328 SER B C 1
ATOM 7021 O O . SER B 1 328 ? -3.682 10.641 10.82 1 89.12 328 SER B O 1
ATOM 7023 N N . TYR B 1 329 ? -4.297 12.836 10.562 1 92.38 329 TYR B N 1
ATOM 7024 C CA . TYR B 1 329 ? -3.99 12.797 9.141 1 92.38 329 TYR B CA 1
ATOM 7025 C C . TYR B 1 329 ? -2.484 12.781 8.906 1 92.38 329 TYR B C 1
ATOM 7027 O O . TYR B 1 329 ? -1.729 13.438 9.617 1 92.38 329 TYR B O 1
ATOM 7035 N N . VAL B 1 330 ? -2.096 12.008 7.984 1 94.19 330 VAL B N 1
ATOM 7036 C CA . VAL B 1 330 ? -0.662 11.875 7.742 1 94.19 330 VAL B CA 1
ATOM 7037 C C . VAL B 1 330 ? -0.327 12.383 6.34 1 94.19 330 VAL B C 1
ATOM 7039 O O . VAL B 1 330 ? -1.203 12.453 5.477 1 94.19 330 VAL B O 1
ATOM 7042 N N . ASN B 1 331 ? 0.935 12.805 6.145 1 94.12 331 ASN B N 1
ATOM 7043 C CA . ASN B 1 331 ? 1.407 13.227 4.828 1 94.12 331 ASN B CA 1
ATOM 7044 C C . ASN B 1 331 ? 1.819 12.039 3.969 1 94.12 331 ASN B C 1
ATOM 7046 O O . ASN B 1 331 ? 1.551 10.891 4.324 1 94.12 331 ASN B O 1
ATOM 7050 N N . ASP B 1 332 ? 2.457 12.289 2.859 1 93.38 332 ASP B N 1
ATOM 7051 C CA . ASP B 1 332 ? 2.797 11.258 1.884 1 93.38 332 ASP B CA 1
ATOM 7052 C C . ASP B 1 332 ? 3.863 10.312 2.434 1 93.38 332 ASP B C 1
ATOM 7054 O O . ASP B 1 332 ? 4.066 9.219 1.898 1 93.38 332 ASP B O 1
ATOM 7058 N N . LEU B 1 333 ? 4.559 10.695 3.49 1 95.56 333 LEU B N 1
ATOM 7059 C CA . LEU B 1 333 ? 5.574 9.859 4.121 1 95.56 333 LEU B CA 1
ATOM 7060 C C . LEU B 1 333 ? 4.977 9.062 5.277 1 95.56 333 LEU B C 1
ATOM 7062 O O . LEU B 1 333 ? 5.664 8.258 5.902 1 95.56 333 LEU B O 1
ATOM 7066 N N . GLY B 1 334 ? 3.73 9.297 5.574 1 96.19 334 GLY B N 1
ATOM 7067 C CA . GLY B 1 334 ? 3.01 8.578 6.609 1 96.19 334 GLY B CA 1
ATOM 7068 C C . GLY B 1 334 ? 3.201 9.172 7.992 1 96.19 334 GLY B C 1
ATOM 7069 O O . GLY B 1 334 ? 2.729 8.609 8.984 1 96.19 334 GLY B O 1
ATOM 7070 N N . GLY B 1 335 ? 3.863 10.289 8.117 1 96.62 335 GLY B N 1
ATOM 7071 C CA . GLY B 1 335 ? 4.148 10.898 9.406 1 96.62 335 GLY B CA 1
ATOM 7072 C C . GLY B 1 335 ? 3.15 11.969 9.797 1 96.62 335 GLY B C 1
ATOM 7073 O O . GLY B 1 335 ? 2.422 12.484 8.945 1 96.62 335 GLY B O 1
ATOM 7074 N N . TYR B 1 336 ? 3.066 12.281 11.102 1 96.81 336 TYR B N 1
ATOM 7075 C CA . TYR B 1 336 ? 2.229 13.359 11.609 1 96.81 336 TYR B CA 1
ATOM 7076 C C . TYR B 1 336 ? 2.873 14.719 11.352 1 96.81 336 TYR B C 1
ATOM 7078 O O . TYR B 1 336 ? 4.098 14.836 11.305 1 96.81 336 TYR B O 1
ATOM 7086 N N . CYS B 1 337 ? 2.041 15.734 11.164 1 95.56 337 CYS B N 1
ATOM 7087 C CA . CYS B 1 337 ? 2.561 17.047 10.797 1 95.56 337 CYS B CA 1
ATOM 7088 C C . CYS B 1 337 ? 2.02 18.125 11.727 1 95.56 337 CYS B C 1
ATOM 7090 O O . CYS B 1 337 ? 1.324 19.047 11.289 1 95.56 337 CYS B O 1
ATOM 7092 N N . PRO B 1 338 ? 2.428 18.062 12.953 1 94.94 338 PRO B N 1
ATOM 7093 C CA . PRO B 1 338 ? 1.992 19.156 13.828 1 94.94 338 PRO B CA 1
ATOM 7094 C C . PRO B 1 338 ? 2.613 20.5 13.461 1 94.94 338 PRO B C 1
ATOM 7096 O O . PRO B 1 338 ? 3.676 20.531 12.836 1 94.94 338 PRO B O 1
ATOM 7099 N N . GLN B 1 339 ? 1.916 21.562 13.812 1 94.62 339 GLN B N 1
ATOM 7100 C CA . GLN B 1 339 ? 2.428 22.906 13.586 1 94.62 339 GLN B CA 1
ATOM 7101 C C . GLN B 1 339 ? 3.357 23.344 14.711 1 94.62 339 GLN B C 1
ATOM 7103 O O . GLN B 1 339 ? 2.895 23.75 15.781 1 94.62 339 GLN B O 1
ATOM 7108 N N . TYR B 1 340 ? 4.664 23.359 14.43 1 96.56 340 TYR B N 1
ATOM 7109 C CA . TYR B 1 340 ? 5.637 23.703 15.461 1 96.56 340 TYR B CA 1
ATOM 7110 C C . TYR B 1 340 ? 6.586 24.797 14.984 1 96.56 340 TYR B C 1
ATOM 7112 O O . TYR B 1 340 ? 6.859 24.906 13.789 1 96.56 340 TYR B O 1
ATOM 7120 N N . ASP B 1 341 ? 7.102 25.578 15.922 1 97.44 341 ASP B N 1
ATOM 7121 C CA . ASP B 1 341 ? 7.922 26.734 15.586 1 97.44 341 ASP B CA 1
ATOM 7122 C C . ASP B 1 341 ? 9.383 26.5 15.961 1 97.44 341 ASP B C 1
ATOM 7124 O O . ASP B 1 341 ? 10.266 27.234 15.523 1 97.44 341 ASP B O 1
ATOM 7128 N N . ARG B 1 342 ? 9.602 25.438 16.75 1 97.06 342 ARG B N 1
ATOM 7129 C CA . ARG B 1 342 ? 10.953 25.125 17.188 1 97.06 342 ARG B CA 1
ATOM 7130 C C . ARG B 1 342 ? 11.242 23.625 17.031 1 97.06 342 ARG B C 1
ATOM 7132 O O . ARG B 1 342 ? 10.359 22.797 17.266 1 97.06 342 ARG B O 1
ATOM 7139 N N . PRO B 1 343 ? 12.508 23.297 16.656 1 97.38 343 PRO B N 1
ATOM 7140 C CA . PRO B 1 343 ? 12.867 21.891 16.516 1 97.38 343 PRO B CA 1
ATOM 7141 C C . PRO B 1 343 ? 12.648 21.094 17.797 1 97.38 343 PRO B C 1
ATOM 7143 O O . PRO B 1 343 ? 12.273 19.922 17.734 1 97.38 343 PRO B O 1
ATOM 7146 N N . GLU B 1 344 ? 12.805 21.75 18.938 1 98.06 344 GLU B N 1
ATOM 7147 C CA . GLU B 1 344 ? 12.711 21.078 20.234 1 98.06 344 GLU B CA 1
ATOM 7148 C C . GLU B 1 344 ? 11.305 20.547 20.484 1 98.06 344 GLU B C 1
ATOM 7150 O O . GLU B 1 344 ? 11.133 19.516 21.141 1 98.06 344 GLU B O 1
ATOM 7155 N N . GLN B 1 345 ? 10.32 21.156 19.875 1 98.12 345 GLN B N 1
ATOM 7156 C CA . GLN B 1 345 ? 8.938 20.719 20.078 1 98.12 345 GLN B CA 1
ATOM 7157 C C . GLN B 1 345 ? 8.719 19.328 19.484 1 98.12 345 GLN B C 1
ATOM 7159 O O . GLN B 1 345 ? 8.008 18.5 20.047 1 98.12 345 GLN B O 1
ATOM 7164 N N . LEU B 1 346 ? 9.367 19.062 18.344 1 98.38 346 LEU B N 1
ATOM 7165 C CA . LEU B 1 346 ? 9.289 17.75 17.734 1 98.38 346 LEU B CA 1
ATOM 7166 C C . LEU B 1 346 ? 10 16.703 18.594 1 98.38 346 LEU B C 1
ATOM 7168 O O . LEU B 1 346 ? 9.469 15.617 18.828 1 98.38 346 LEU B O 1
ATOM 7172 N N . LEU B 1 347 ? 11.148 17.094 19.016 1 98.81 347 LEU B N 1
ATOM 7173 C CA . LEU B 1 347 ? 11.953 16.188 19.828 1 98.81 347 LEU B CA 1
ATOM 7174 C C . LEU B 1 347 ? 11.266 15.883 21.156 1 98.81 347 LEU B C 1
ATOM 7176 O O . LEU B 1 347 ? 11.25 14.734 21.594 1 98.81 347 LEU B O 1
ATOM 7180 N N . ASP B 1 348 ? 10.68 16.906 21.766 1 98.69 348 ASP B N 1
ATOM 7181 C CA . ASP B 1 348 ? 9.992 16.75 23.031 1 98.69 348 ASP B CA 1
ATOM 7182 C C . ASP B 1 348 ? 8.773 15.836 22.891 1 98.69 348 ASP B C 1
ATOM 7184 O O . ASP B 1 348 ? 8.516 14.984 23.734 1 98.69 348 ASP B O 1
ATOM 7188 N N . LEU B 1 349 ? 8.031 16 21.828 1 98.38 349 LEU B N 1
ATOM 7189 C CA . LEU B 1 349 ? 6.855 15.172 21.594 1 98.38 349 LEU B CA 1
ATOM 7190 C C . LEU B 1 349 ? 7.246 13.711 21.406 1 98.38 349 LEU B C 1
ATOM 7192 O O . LEU B 1 349 ? 6.602 12.82 21.969 1 98.38 349 LEU B O 1
ATOM 7196 N N . ALA B 1 350 ? 8.289 13.453 20.625 1 98.75 350 ALA B N 1
ATOM 7197 C CA . ALA B 1 350 ? 8.766 12.094 20.391 1 98.75 350 ALA B CA 1
ATOM 7198 C C . ALA B 1 350 ? 9.203 11.445 21.703 1 98.75 350 ALA B C 1
ATOM 7200 O O . ALA B 1 350 ? 8.836 10.305 22 1 98.75 350 ALA B O 1
ATOM 7201 N N . GLN B 1 351 ? 9.969 12.188 22.469 1 98.62 351 GLN B N 1
ATOM 7202 C CA . GLN B 1 351 ? 10.469 11.648 23.719 1 98.62 351 GLN B CA 1
ATOM 7203 C C . GLN B 1 351 ? 9.328 11.414 24.703 1 98.62 351 GLN B C 1
ATOM 7205 O O . GLN B 1 351 ? 9.352 10.438 25.469 1 98.62 351 GLN B O 1
ATOM 7210 N N . GLU B 1 352 ? 8.352 12.344 24.703 1 98.5 352 GLU B N 1
ATOM 7211 C CA . GLU B 1 352 ? 7.184 12.148 25.562 1 98.5 352 GLU B CA 1
ATOM 7212 C C . GLU B 1 352 ? 6.445 10.867 25.203 1 98.5 352 GLU B C 1
ATOM 7214 O O . GLU B 1 352 ? 6.043 10.109 26.094 1 98.5 352 GLU B O 1
ATOM 7219 N N . ALA B 1 353 ? 6.27 10.602 23.938 1 98.56 353 ALA B N 1
ATOM 7220 C CA . ALA B 1 353 ? 5.586 9.398 23.484 1 98.56 353 ALA B CA 1
ATOM 7221 C C . ALA B 1 353 ? 6.355 8.141 23.875 1 98.56 353 ALA B C 1
ATOM 7223 O O . ALA B 1 353 ? 5.758 7.164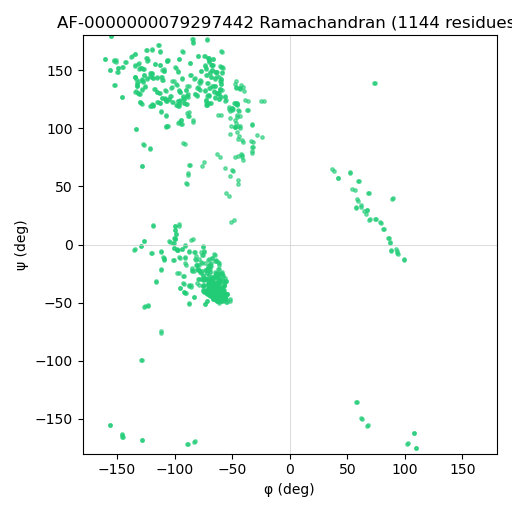 24.344 1 98.56 353 ALA B O 1
ATOM 7224 N N . ILE B 1 354 ? 7.691 8.148 23.719 1 98.75 354 ILE B N 1
ATOM 7225 C CA . ILE B 1 354 ? 8.539 7.023 24.078 1 98.75 354 ILE B CA 1
ATOM 7226 C C . ILE B 1 354 ? 8.43 6.746 25.578 1 98.75 354 ILE B C 1
ATOM 7228 O O . ILE B 1 354 ? 8.211 5.605 26 1 98.75 354 ILE B O 1
ATOM 7232 N N . THR B 1 355 ? 8.461 7.793 26.344 1 98.56 355 THR B N 1
ATOM 7233 C CA . THR B 1 355 ? 8.445 7.672 27.797 1 98.56 355 THR B CA 1
ATOM 7234 C C . THR B 1 355 ? 7.082 7.203 28.297 1 98.56 355 THR B C 1
ATOM 7236 O O . THR B 1 355 ? 6.988 6.461 29.266 1 98.56 355 THR B O 1
ATOM 7239 N N . ALA B 1 356 ? 6.059 7.629 27.625 1 97.69 356 ALA B N 1
ATOM 7240 C CA . ALA B 1 356 ? 4.699 7.23 27.984 1 97.69 356 ALA B CA 1
ATOM 7241 C C . ALA B 1 356 ? 4.523 5.719 27.859 1 97.69 356 ALA B C 1
ATOM 7243 O O . ALA B 1 356 ? 3.646 5.137 28.5 1 97.69 356 ALA B O 1
ATOM 7244 N N . LEU B 1 357 ? 5.348 5.094 27.109 1 97.75 357 LEU B N 1
ATOM 7245 C CA . LEU B 1 357 ? 5.289 3.652 26.891 1 97.75 357 LEU B CA 1
ATOM 7246 C C . LEU B 1 357 ? 6.297 2.932 27.781 1 97.75 357 LEU B C 1
ATOM 7248 O O . LEU B 1 357 ? 6.621 1.766 27.547 1 97.75 357 LEU B O 1
ATOM 7252 N N . GLU B 1 358 ? 6.891 3.631 28.672 1 97.88 358 GLU B N 1
ATOM 7253 C CA . GLU B 1 358 ? 7.867 3.104 29.625 1 97.88 358 GLU B CA 1
ATOM 7254 C C . GLU B 1 358 ? 9.148 2.666 28.906 1 97.88 358 GLU B C 1
ATOM 7256 O O . GLU B 1 358 ? 9.758 1.659 29.281 1 97.88 358 GLU B O 1
ATOM 7261 N N . LEU B 1 359 ? 9.43 3.295 27.859 1 98.38 359 LEU B N 1
ATOM 7262 C CA . LEU B 1 359 ? 10.695 3.16 27.156 1 98.38 359 LEU B CA 1
ATOM 7263 C C . LEU B 1 359 ? 11.57 4.387 27.359 1 98.38 359 LEU B C 1
ATOM 7265 O O . LEU B 1 359 ? 11.07 5.461 27.703 1 98.38 359 LEU B O 1
ATOM 7269 N N . THR B 1 360 ? 12.859 4.234 27.172 1 98.44 360 THR B N 1
ATOM 7270 C CA . THR B 1 360 ? 13.797 5.32 27.438 1 98.44 360 THR B CA 1
ATOM 7271 C C . THR B 1 360 ? 14.422 5.812 26.125 1 98.44 360 THR B C 1
ATOM 7273 O O . THR B 1 360 ? 15.117 5.059 25.453 1 98.44 360 THR B O 1
ATOM 7276 N N . PRO B 1 361 ? 14.242 7.117 25.828 1 98.44 361 PRO B N 1
ATOM 7277 C CA . PRO B 1 361 ? 14.969 7.664 24.688 1 98.44 361 PRO B CA 1
ATOM 7278 C C . PRO B 1 361 ? 16.484 7.594 24.844 1 98.44 361 PRO B C 1
ATOM 7280 O O . PRO B 1 361 ? 17 7.934 25.906 1 98.44 361 PRO B O 1
ATOM 7283 N N . GLY B 1 362 ? 17.172 7.094 23.875 1 97.94 362 GLY B N 1
ATOM 7284 C CA . GLY B 1 362 ? 18.625 6.992 23.938 1 97.94 362 GLY B CA 1
ATOM 7285 C C . GLY B 1 362 ? 19.109 5.664 24.469 1 97.94 362 GLY B C 1
ATOM 7286 O O . GLY B 1 362 ? 20.312 5.395 24.5 1 97.94 362 GLY B O 1
ATOM 7287 N N . GLU B 1 363 ? 18.141 4.848 24.906 1 97.5 363 GLU B N 1
ATOM 7288 C CA . GLU B 1 363 ? 18.484 3.508 25.359 1 97.5 363 GLU B CA 1
ATOM 7289 C C . GLU B 1 363 ? 17.656 2.447 24.625 1 97.5 363 GLU B C 1
ATOM 7291 O O . GLU B 1 363 ? 18.219 1.537 24.016 1 97.5 363 GLU B O 1
ATOM 7296 N N . ASP B 1 364 ? 16.375 2.645 24.672 1 97.81 364 ASP B N 1
ATOM 7297 C CA . ASP B 1 364 ? 15.484 1.68 24.031 1 97.81 364 ASP B CA 1
ATOM 7298 C C . ASP B 1 364 ? 15.18 2.082 22.594 1 97.81 364 ASP B C 1
ATOM 7300 O O . ASP B 1 364 ? 15.047 1.223 21.719 1 97.81 364 ASP B O 1
ATOM 7304 N N . ILE B 1 365 ? 14.977 3.348 22.391 1 98.62 365 ILE B N 1
ATOM 7305 C CA . ILE B 1 365 ? 14.664 3.924 21.094 1 98.62 365 ILE B CA 1
ATOM 7306 C C . ILE B 1 365 ? 15.539 5.152 20.844 1 98.62 365 ILE B C 1
ATOM 7308 O O . ILE B 1 365 ? 15.758 5.957 21.75 1 98.62 365 ILE B O 1
ATOM 7312 N N . PHE B 1 366 ? 16.016 5.242 19.703 1 98.81 366 PHE B N 1
ATOM 7313 C CA . PHE B 1 366 ? 16.875 6.352 19.297 1 98.81 366 PHE B CA 1
ATOM 7314 C C . PHE B 1 366 ? 16.188 7.199 18.234 1 98.81 366 PHE B C 1
ATOM 7316 O O . PHE B 1 366 ? 15.102 6.863 17.75 1 98.81 366 PHE B O 1
ATOM 7323 N N . ILE B 1 367 ? 16.828 8.375 17.906 1 98.88 367 ILE B N 1
ATOM 7324 C CA . ILE B 1 367 ? 16.188 9.352 17.031 1 98.88 367 ILE B CA 1
ATOM 7325 C C . ILE B 1 367 ? 17.141 9.727 15.906 1 98.88 367 ILE B C 1
ATOM 7327 O O . ILE B 1 367 ? 18.344 9.875 16.125 1 98.88 367 ILE B O 1
ATOM 7331 N N . GLY B 1 368 ? 16.688 9.75 14.688 1 98.88 368 GLY B N 1
ATOM 7332 C CA . GLY B 1 368 ? 17.328 10.375 13.555 1 98.88 368 GLY B CA 1
ATOM 7333 C C . GLY B 1 368 ? 16.609 11.625 13.062 1 98.88 368 GLY B C 1
ATOM 7334 O O . GLY B 1 368 ? 15.398 11.742 13.211 1 98.88 368 GLY B O 1
ATOM 7335 N N . LEU B 1 369 ? 17.391 12.562 12.516 1 98.88 369 LEU B N 1
ATOM 7336 C CA . LEU B 1 369 ? 16.828 13.789 11.961 1 98.88 369 LEU B CA 1
ATOM 7337 C C . LEU B 1 369 ? 17.172 13.93 10.484 1 98.88 369 LEU B C 1
ATOM 7339 O O . LEU B 1 369 ? 18.359 13.945 10.117 1 98.88 369 LEU B O 1
ATOM 7343 N N . ASN B 1 370 ? 16.203 13.977 9.68 1 98.62 370 ASN B N 1
ATOM 7344 C CA . ASN B 1 370 ? 16.422 14.43 8.312 1 98.62 370 ASN B CA 1
ATOM 7345 C C . ASN B 1 370 ? 16.266 15.945 8.195 1 98.62 370 ASN B C 1
ATOM 7347 O O . ASN B 1 370 ? 15.148 16.469 8.305 1 98.62 370 ASN B O 1
ATOM 7351 N N . CYS B 1 371 ? 17.312 16.562 7.922 1 98.19 371 CYS B N 1
ATOM 7352 C CA . CYS B 1 371 ? 17.328 18.016 7.934 1 98.19 371 CYS B CA 1
ATOM 7353 C C . CYS B 1 371 ? 17.016 18.578 6.551 1 98.19 371 CYS B C 1
ATOM 7355 O O . CYS B 1 371 ? 16.547 19.703 6.426 1 98.19 371 CYS B O 1
ATOM 7357 N N . ALA B 1 372 ? 17.328 17.812 5.547 1 95.88 372 ALA B N 1
ATOM 7358 C CA . ALA B 1 372 ? 17.141 18.297 4.184 1 95.88 372 ALA B CA 1
ATOM 7359 C C . ALA B 1 372 ? 17.594 19.75 4.051 1 95.88 372 ALA B C 1
ATOM 7361 O O . ALA B 1 372 ? 16.859 20.594 3.557 1 95.88 372 ALA B O 1
ATOM 7362 N N . ALA B 1 373 ? 18.797 20 4.375 1 96.31 373 ALA B N 1
ATOM 7363 C CA . ALA B 1 373 ? 19.281 21.359 4.602 1 96.31 373 ALA B CA 1
ATOM 7364 C C . ALA B 1 373 ? 19.219 22.188 3.318 1 96.31 373 ALA B C 1
ATOM 7366 O O . ALA B 1 373 ? 19.078 23.406 3.367 1 96.31 373 ALA B O 1
ATOM 7367 N N . SER B 1 374 ? 19.312 21.547 2.186 1 93.38 374 SER B N 1
ATOM 7368 C CA . SER B 1 374 ? 19.234 22.281 0.926 1 93.38 374 SER B CA 1
ATOM 7369 C C . SER B 1 374 ? 17.922 23.047 0.823 1 93.38 374 SER B C 1
ATOM 7371 O O . SER B 1 374 ? 17.859 24.109 0.181 1 93.38 374 SER B O 1
ATOM 7373 N N . GLU B 1 375 ? 16.859 22.594 1.458 1 92.5 375 GLU B N 1
ATOM 7374 C CA . GLU B 1 375 ? 15.539 23.234 1.402 1 92.5 375 GLU B CA 1
ATOM 7375 C C . GLU B 1 375 ? 15.5 24.5 2.252 1 92.5 375 GLU B C 1
ATOM 7377 O O . GLU B 1 375 ? 14.719 25.406 1.977 1 92.5 375 GLU B O 1
ATOM 7382 N N . MET B 1 376 ? 16.328 24.562 3.268 1 94.25 376 MET B N 1
ATOM 7383 C CA . MET B 1 376 ? 16.266 25.719 4.152 1 94.25 376 MET B CA 1
ATOM 7384 C C . MET B 1 376 ? 17.375 26.719 3.834 1 94.25 376 MET B C 1
ATOM 7386 O O . MET B 1 376 ? 17.516 27.734 4.516 1 94.25 376 MET B O 1
ATOM 7390 N N . PHE B 1 377 ? 18.172 26.438 2.852 1 94.69 377 PHE B N 1
ATOM 7391 C CA . PHE B 1 377 ? 19.266 27.344 2.492 1 94.69 377 PHE B CA 1
ATOM 7392 C C . PHE B 1 377 ? 18.75 28.5 1.649 1 94.69 377 PHE B C 1
ATOM 7394 O O . PHE B 1 377 ? 18.062 28.297 0.647 1 94.69 377 PHE B O 1
ATOM 7401 N N . ASP B 1 378 ? 19.078 29.672 2.043 1 93.56 378 ASP B N 1
ATOM 7402 C CA . ASP B 1 378 ? 18.797 30.906 1.297 1 93.56 378 ASP B CA 1
ATOM 7403 C C . ASP B 1 378 ? 20 31.297 0.436 1 93.56 378 ASP B C 1
ATOM 7405 O O . ASP B 1 378 ? 20.953 31.906 0.931 1 93.56 378 ASP B O 1
ATOM 7409 N N . SER B 1 379 ? 19.875 31.125 -0.772 1 90.81 379 SER B N 1
ATOM 7410 C CA . SER B 1 379 ? 20.984 31.328 -1.684 1 90.81 379 SER B CA 1
ATOM 7411 C C . SER B 1 379 ? 21.344 32.812 -1.801 1 90.81 379 SER B C 1
ATOM 7413 O O . SER B 1 379 ? 22.516 33.156 -2.008 1 90.81 379 SER B O 1
ATOM 7415 N N . ASP B 1 380 ? 20.375 33.656 -1.676 1 91.75 380 ASP B N 1
ATOM 7416 C CA . ASP B 1 380 ? 20.609 35.062 -1.781 1 91.75 380 ASP B CA 1
ATOM 7417 C C . ASP B 1 380 ? 21.422 35.594 -0.587 1 91.75 380 ASP B C 1
ATOM 7419 O O . ASP B 1 380 ? 22.281 36.438 -0.74 1 91.75 380 ASP B O 1
ATOM 7423 N N . LYS B 1 381 ? 21.172 34.969 0.485 1 94.25 381 LYS B N 1
ATOM 7424 C CA . LYS B 1 381 ? 21.797 35.438 1.71 1 94.25 381 LYS B CA 1
ATOM 7425 C C . LYS B 1 381 ? 23 34.562 2.08 1 94.25 381 LYS B C 1
ATOM 7427 O O . LYS B 1 381 ? 23.812 34.938 2.932 1 94.25 381 LYS B O 1
ATOM 7432 N N . GLY B 1 382 ? 23.078 33.438 1.432 1 94.06 382 GLY B N 1
ATOM 7433 C CA . GLY B 1 382 ? 24.141 32.531 1.738 1 94.06 382 GLY B CA 1
ATOM 7434 C C . GLY B 1 382 ? 24.047 31.938 3.139 1 94.06 382 GLY B C 1
ATOM 7435 O O . GLY B 1 382 ? 25.078 31.734 3.795 1 94.06 382 GLY B O 1
ATOM 7436 N N . LYS B 1 383 ? 22.906 31.859 3.674 1 97.31 383 LYS B N 1
ATOM 7437 C CA . LYS B 1 383 ? 22.656 31.406 5.043 1 97.31 383 LYS B CA 1
ATOM 7438 C C . LYS B 1 383 ? 21.562 30.359 5.086 1 97.31 383 LYS B C 1
ATOM 7440 O O . LYS B 1 383 ? 20.781 30.219 4.137 1 97.31 383 LYS B O 1
ATOM 7445 N N . TYR B 1 384 ? 21.609 29.562 6.129 1 97.69 384 TYR B N 1
ATOM 7446 C CA . TYR B 1 384 ? 20.531 28.609 6.395 1 97.69 384 TYR B CA 1
ATOM 7447 C C . TYR B 1 384 ? 19.453 29.25 7.25 1 97.69 384 TYR B C 1
ATOM 7449 O O . TYR B 1 384 ? 19.734 29.812 8.305 1 97.69 384 TYR B O 1
ATOM 7457 N N . GLU B 1 385 ? 18.234 29.172 6.816 1 97.06 385 GLU B N 1
ATOM 7458 C CA . GLU B 1 385 ? 17.094 29.625 7.625 1 97.06 385 GLU B CA 1
ATOM 7459 C C . GLU B 1 385 ? 16.531 28.484 8.469 1 97.06 385 GLU B C 1
ATOM 7461 O O . GLU B 1 385 ? 15.57 27.828 8.07 1 97.06 385 GLU B O 1
ATOM 7466 N N . MET B 1 386 ? 17.078 28.281 9.602 1 95.94 386 MET B N 1
ATOM 7467 C CA . MET B 1 386 ? 16.734 27.125 10.422 1 95.94 386 MET B CA 1
ATOM 7468 C C . MET B 1 386 ? 15.32 27.266 10.977 1 95.94 386 MET B C 1
ATOM 7470 O O . MET B 1 386 ? 14.711 26.266 11.359 1 95.94 386 MET B O 1
ATOM 7474 N N . ALA B 1 387 ? 14.805 28.438 11.172 1 96.44 387 ALA B N 1
ATOM 7475 C CA . ALA B 1 387 ? 13.422 28.812 11.445 1 96.44 387 ALA B CA 1
ATOM 7476 C C . ALA B 1 387 ? 13.062 30.125 10.742 1 96.44 387 ALA B C 1
ATOM 7478 O O . ALA B 1 387 ? 13.945 30.906 10.383 1 96.44 387 ALA B O 1
ATOM 7479 N N . GLN B 1 388 ? 11.797 30.266 10.547 1 94 388 GLN B N 1
ATOM 7480 C CA . GLN B 1 388 ? 11.391 31.5 9.859 1 94 388 GLN B CA 1
ATOM 7481 C C . GLN B 1 388 ? 12.031 32.719 10.492 1 94 388 GLN B C 1
ATOM 7483 O O . GLN B 1 388 ? 11.844 32.969 11.688 1 94 388 GLN B O 1
ATOM 7488 N N . GLY B 1 389 ? 12.836 33.375 9.734 1 94 389 GLY B N 1
ATOM 7489 C CA . GLY B 1 389 ? 13.469 34.594 10.18 1 94 389 GLY B CA 1
ATOM 7490 C C . GLY B 1 389 ? 14.781 34.375 10.906 1 94 389 GLY B C 1
ATOM 7491 O O . GLY B 1 389 ? 15.5 35.312 11.227 1 94 389 GLY B O 1
ATOM 7492 N N . MET B 1 390 ? 15.172 33.188 11.148 1 96.69 390 MET B N 1
ATOM 7493 C CA . MET B 1 390 ? 16.406 32.844 11.852 1 96.69 390 MET B CA 1
ATOM 7494 C C . MET B 1 390 ? 17.453 32.281 10.891 1 96.69 390 MET B C 1
ATOM 7496 O O . MET B 1 390 ? 17.469 31.094 10.617 1 96.69 390 MET B O 1
ATOM 7500 N N . LEU B 1 391 ? 18.406 33.125 10.539 1 97.31 391 LEU B N 1
ATOM 7501 C CA . LEU B 1 391 ? 19.422 32.812 9.547 1 97.31 391 LEU B CA 1
ATOM 7502 C C . LEU B 1 391 ? 20.75 32.469 10.219 1 97.31 391 LEU B C 1
ATOM 7504 O O . LEU B 1 391 ? 21.141 33.125 11.188 1 97.31 391 LEU B O 1
ATOM 7508 N N . LYS B 1 392 ? 21.375 31.438 9.758 1 97.81 392 LYS B N 1
ATOM 7509 C CA . LYS B 1 392 ? 22.641 30.984 10.312 1 97.81 392 LYS B CA 1
ATOM 7510 C C . LYS B 1 392 ? 23.672 30.703 9.211 1 97.81 392 LYS B C 1
ATOM 7512 O O . LYS B 1 392 ? 23.312 30.172 8.156 1 97.81 392 LYS B O 1
ATOM 7517 N N . LEU B 1 393 ? 24.859 31.094 9.5 1 97.31 393 LEU B N 1
ATOM 7518 C CA . LEU B 1 393 ? 25.953 30.719 8.617 1 97.31 393 LEU B CA 1
ATOM 7519 C C . LEU B 1 393 ? 26.25 29.234 8.711 1 97.31 393 LEU B C 1
ATOM 7521 O O . LEU B 1 393 ? 25.922 28.594 9.711 1 97.31 393 LEU B O 1
ATOM 7525 N N . PRO B 1 394 ? 26.891 28.672 7.691 1 96.81 394 PRO B N 1
ATOM 7526 C CA . PRO B 1 394 ? 27.188 27.234 7.695 1 96.81 394 PRO B CA 1
ATOM 7527 C C . PRO B 1 394 ? 27.953 26.797 8.938 1 96.81 394 PRO B C 1
ATOM 7529 O O . PRO B 1 394 ? 27.625 25.781 9.547 1 96.81 394 PRO B O 1
ATOM 7532 N N . ASP B 1 395 ? 28.906 27.531 9.359 1 97.25 395 ASP B N 1
ATOM 7533 C CA . ASP B 1 395 ? 29.688 27.172 10.531 1 97.25 395 ASP B CA 1
ATOM 7534 C C . ASP B 1 395 ? 28.844 27.188 11.797 1 97.25 395 ASP B C 1
ATOM 7536 O O . ASP B 1 395 ? 29.031 26.375 12.703 1 97.25 395 ASP B O 1
ATOM 7540 N N . ASP B 1 396 ? 27.969 28.156 11.852 1 97.94 396 ASP B N 1
ATOM 7541 C CA . ASP B 1 396 ? 27.062 28.234 13 1 97.94 396 ASP B CA 1
ATOM 7542 C C . ASP B 1 396 ? 26.141 27.016 13.055 1 97.94 396 ASP B C 1
ATOM 7544 O O . ASP B 1 396 ? 25.734 26.594 14.133 1 97.94 396 ASP B O 1
ATOM 7548 N N . MET B 1 397 ? 25.828 26.547 11.891 1 98.31 397 MET B N 1
ATOM 7549 C CA . MET B 1 397 ? 24.969 25.375 11.836 1 98.31 397 MET B CA 1
ATOM 7550 C C . MET B 1 397 ? 25.641 24.156 12.461 1 98.31 397 MET B C 1
ATOM 7552 O O . MET B 1 397 ? 24.984 23.312 13.062 1 98.31 397 MET B O 1
ATOM 7556 N N . VAL B 1 398 ? 26.953 24.031 12.328 1 98.19 398 VAL B N 1
ATOM 7557 C CA . VAL B 1 398 ? 27.688 22.953 12.992 1 98.19 398 VAL B CA 1
ATOM 7558 C C . VAL B 1 398 ? 27.438 23 14.492 1 98.19 398 VAL B C 1
ATOM 7560 O O . VAL B 1 398 ? 27.172 21.969 15.117 1 98.19 398 VAL B O 1
ATOM 7563 N N . GLU B 1 399 ? 27.469 24.203 15.008 1 98 399 GLU B N 1
ATOM 7564 C CA . GLU B 1 399 ? 27.25 24.391 16.438 1 98 399 GLU B CA 1
ATOM 7565 C C . GLU B 1 399 ? 25.797 24.109 16.828 1 98 399 GLU B C 1
ATOM 7567 O O . GLU B 1 399 ? 25.531 23.609 17.922 1 98 399 GLU B O 1
ATOM 7572 N N . VAL B 1 400 ? 24.875 24.422 15.938 1 98.06 400 VAL B N 1
ATOM 7573 C CA . VAL B 1 400 ? 23.453 24.141 16.172 1 98.06 400 VAL B CA 1
ATOM 7574 C C . VAL B 1 400 ? 23.266 22.625 16.328 1 98.06 400 VAL B C 1
ATOM 7576 O O . VAL B 1 400 ? 22.609 22.172 17.281 1 98.06 400 VAL B O 1
ATOM 7579 N N . TYR B 1 401 ? 23.797 21.875 15.398 1 98.5 401 TYR B N 1
ATOM 7580 C CA . TYR B 1 401 ? 23.672 20.422 15.453 1 98.5 401 TYR B CA 1
ATOM 7581 C C . TYR B 1 401 ? 24.375 19.859 16.688 1 98.5 401 TYR B C 1
ATOM 7583 O O . TYR B 1 401 ? 23.875 18.938 17.328 1 98.5 401 TYR B O 1
ATOM 7591 N N . ALA B 1 402 ? 25.547 20.406 17.016 1 98.06 402 ALA B N 1
ATOM 7592 C CA . ALA B 1 402 ? 26.281 19.969 18.188 1 98.06 402 ALA B CA 1
ATOM 7593 C C . ALA B 1 402 ? 25.453 20.156 19.453 1 98.06 402 ALA B C 1
ATOM 7595 O O . ALA B 1 402 ? 25.406 19.266 20.312 1 98.06 402 ALA B O 1
ATOM 7596 N N . ASP B 1 403 ? 24.906 21.297 19.531 1 98 403 ASP B N 1
ATOM 7597 C CA . ASP B 1 403 ? 24.062 21.594 20.688 1 98 403 ASP B CA 1
ATOM 7598 C C . ASP B 1 403 ? 22.906 20.625 20.797 1 98 403 ASP B C 1
ATOM 7600 O O . ASP B 1 403 ? 22.594 20.125 21.891 1 98 403 ASP B O 1
ATOM 7604 N N . LEU B 1 404 ? 22.219 20.312 19.688 1 98 404 LEU B N 1
ATOM 7605 C CA . LEU B 1 404 ? 21.094 19.391 19.672 1 98 404 LEU B CA 1
ATOM 7606 C C . LEU B 1 404 ? 21.531 18 20.109 1 98 404 LEU B C 1
ATOM 7608 O O . LEU B 1 404 ? 20.875 17.375 20.938 1 98 404 LEU B O 1
ATOM 7612 N N . ILE B 1 405 ? 22.625 17.531 19.562 1 97.81 405 ILE B N 1
ATOM 7613 C CA . ILE B 1 405 ? 23.125 16.188 19.859 1 97.81 405 ILE B CA 1
ATOM 7614 C C . ILE B 1 405 ? 23.469 16.078 21.344 1 97.81 405 ILE B C 1
ATOM 7616 O O . ILE B 1 405 ? 23.219 15.055 21.984 1 97.81 405 ILE B O 1
ATOM 7620 N N . ASN B 1 406 ? 24.016 17.141 21.906 1 97.19 406 ASN B N 1
ATOM 7621 C CA . ASN B 1 406 ? 24.406 17.141 23.312 1 97.19 406 ASN B CA 1
ATOM 7622 C C . ASN B 1 406 ? 23.188 17.172 24.234 1 97.19 406 ASN B C 1
ATOM 7624 O O . ASN B 1 406 ? 23.172 16.484 25.25 1 97.19 406 ASN B O 1
ATOM 7628 N N . ARG B 1 407 ? 22.234 17.938 23.859 1 97.81 407 ARG B N 1
ATOM 7629 C CA . ARG B 1 407 ? 21.047 18.109 24.688 1 97.81 407 ARG B CA 1
ATOM 7630 C C . ARG B 1 407 ? 20.109 16.906 24.531 1 97.81 407 ARG B C 1
ATOM 7632 O O . ARG B 1 407 ? 19.359 16.578 25.453 1 97.81 407 ARG B O 1
ATOM 7639 N N . TYR B 1 408 ? 20.109 16.266 23.391 1 98.31 408 TYR B N 1
ATOM 7640 C CA . TYR B 1 408 ? 19.297 15.094 23.109 1 98.31 408 TYR B CA 1
ATOM 7641 C C . TYR B 1 408 ? 20.172 13.906 22.719 1 98.31 408 TYR B C 1
ATOM 7643 O O . TYR B 1 408 ? 20.234 13.531 21.547 1 98.31 408 TYR B O 1
ATOM 7651 N N . PRO B 1 409 ? 20.688 13.234 23.703 1 96.44 409 PRO B N 1
ATOM 7652 C CA . PRO B 1 409 ? 21.641 12.148 23.406 1 96.44 409 PRO B CA 1
ATOM 7653 C C . PRO B 1 409 ? 21 10.984 22.656 1 96.44 409 PRO B C 1
ATOM 7655 O O . PRO B 1 409 ? 21.703 10.109 22.156 1 96.44 409 PRO B O 1
ATOM 7658 N N . ALA B 1 410 ? 19.672 11.016 22.516 1 98.38 410 ALA B N 1
ATOM 7659 C CA . ALA B 1 410 ? 18.969 9.984 21.75 1 98.38 410 ALA B CA 1
ATOM 7660 C C . ALA B 1 410 ? 19.25 10.125 20.266 1 98.38 410 ALA B C 1
ATOM 7662 O O . ALA B 1 410 ? 19 9.203 19.484 1 98.38 410 ALA B O 1
ATOM 7663 N N . ILE B 1 411 ? 19.734 11.289 19.812 1 98.81 411 ILE B N 1
ATOM 7664 C CA . ILE B 1 411 ? 20 11.531 18.391 1 98.81 411 ILE B CA 1
ATOM 7665 C C . ILE B 1 411 ? 21.219 10.734 17.969 1 98.81 411 ILE B C 1
ATOM 7667 O O . ILE B 1 411 ? 22.328 10.953 18.469 1 98.81 411 ILE B O 1
ATOM 7671 N N . VAL B 1 412 ? 21.016 9.836 16.984 1 98.81 412 VAL B N 1
ATOM 7672 C CA . VAL B 1 412 ? 22.141 9.008 16.562 1 98.81 412 VAL B CA 1
ATOM 7673 C C . VAL B 1 412 ? 22.328 9.117 15.047 1 98.81 412 VAL B C 1
ATOM 7675 O O . VAL B 1 412 ? 23.172 8.43 14.469 1 98.81 412 VAL B O 1
ATOM 7678 N N . ALA B 1 413 ? 21.531 9.945 14.359 1 98.88 413 ALA B N 1
ATOM 7679 C CA . ALA B 1 413 ? 21.703 10.125 12.922 1 98.88 413 ALA B CA 1
ATOM 7680 C C . ALA B 1 413 ? 21.234 11.516 12.484 1 98.88 413 ALA B C 1
ATOM 7682 O O . ALA B 1 413 ? 20.219 12.016 12.969 1 98.88 413 ALA B O 1
ATOM 7683 N N . LEU B 1 414 ? 21.969 12.156 11.648 1 98.81 414 LEU B N 1
ATOM 7684 C CA . LEU B 1 414 ? 21.625 13.367 10.914 1 98.81 414 LEU B CA 1
ATOM 7685 C C . LEU B 1 414 ? 21.656 13.125 9.406 1 98.81 414 LEU B C 1
ATOM 7687 O O . LEU B 1 414 ? 22.688 12.703 8.875 1 98.81 414 LEU B O 1
ATOM 7691 N N . VAL B 1 415 ? 20.547 13.32 8.734 1 98.81 415 VAL B N 1
ATOM 7692 C CA . VAL B 1 415 ? 20.484 13.148 7.285 1 98.81 415 VAL B CA 1
ATOM 7693 C C . VAL B 1 415 ? 20.516 14.516 6.605 1 98.81 415 VAL B C 1
ATOM 7695 O O . VAL B 1 415 ? 19.672 15.383 6.891 1 98.81 415 VAL B O 1
ATOM 7698 N N . ASP B 1 416 ? 21.438 14.758 5.754 1 98.06 416 ASP B N 1
ATOM 7699 C CA . ASP B 1 416 ? 21.609 15.984 4.973 1 98.06 416 ASP B CA 1
ATOM 7700 C C . ASP B 1 416 ? 21.609 17.219 5.875 1 98.06 416 ASP B C 1
ATOM 7702 O O . ASP B 1 416 ? 20.828 18.141 5.668 1 98.06 416 ASP B O 1
ATOM 7706 N N . PRO B 1 417 ? 22.578 17.266 6.758 1 98.5 417 PRO B N 1
ATOM 7707 C CA . PRO B 1 417 ? 22.641 18.422 7.656 1 98.5 417 PRO B CA 1
ATOM 7708 C C . PRO B 1 417 ? 23.062 19.703 6.941 1 98.5 417 PRO B C 1
ATOM 7710 O O . PRO B 1 417 ? 22.844 20.812 7.457 1 98.5 417 PRO B O 1
ATOM 7713 N N . PHE B 1 418 ? 23.703 19.578 5.789 1 97.94 418 PHE B N 1
ATOM 7714 C CA . PHE B 1 418 ? 24.156 20.719 4.992 1 97.94 418 PHE B CA 1
ATOM 7715 C C . PHE B 1 418 ? 23.891 20.484 3.51 1 97.94 418 PHE B C 1
ATOM 7717 O O . PHE B 1 418 ? 23.609 19.344 3.096 1 97.94 418 PHE B O 1
ATOM 7724 N N . LYS B 1 419 ? 23.906 21.547 2.764 1 95.62 419 LYS B N 1
ATOM 7725 C CA . LYS B 1 419 ? 23.938 21.375 1.314 1 95.62 419 LYS B CA 1
ATOM 7726 C C . LYS B 1 419 ? 25.266 20.75 0.87 1 95.62 419 LYS B C 1
ATOM 7728 O O . LYS B 1 419 ? 26.266 20.844 1.58 1 95.62 419 LYS B O 1
ATOM 7733 N N . LYS B 1 420 ? 25.25 20.203 -0.268 1 94.06 420 LYS B N 1
ATOM 7734 C CA . LYS B 1 420 ? 26.375 19.438 -0.805 1 94.06 420 LYS B CA 1
ATOM 7735 C C . LYS B 1 420 ? 27.656 20.281 -0.841 1 94.06 420 LYS B C 1
ATOM 7737 O O . LYS B 1 420 ? 28.734 19.781 -0.548 1 94.06 420 LYS B O 1
ATOM 7742 N N . GLN B 1 421 ? 27.547 21.562 -1.106 1 93.5 421 GLN B N 1
ATOM 7743 C CA . GLN B 1 421 ? 28.703 22.422 -1.359 1 93.5 421 GLN B CA 1
ATOM 7744 C C . GLN B 1 421 ? 29.422 22.781 -0.061 1 93.5 421 GLN B C 1
ATOM 7746 O O . GLN B 1 421 ? 30.547 23.266 -0.087 1 93.5 421 GLN B O 1
ATOM 7751 N N . ASP B 1 422 ? 28.812 22.578 1.008 1 96.38 422 ASP B N 1
ATOM 7752 C CA . ASP B 1 422 ? 29.422 22.922 2.287 1 96.38 422 ASP B CA 1
ATOM 7753 C C . ASP B 1 422 ? 30.25 21.766 2.83 1 96.38 422 ASP B C 1
ATOM 7755 O O . ASP B 1 422 ? 30.047 21.328 3.967 1 96.38 422 ASP B O 1
ATOM 7759 N N . THR B 1 423 ? 31.266 21.359 2.061 1 96.56 423 THR B N 1
ATOM 7760 C CA . THR B 1 423 ? 32.062 20.156 2.305 1 96.56 423 THR B CA 1
ATOM 7761 C C . THR B 1 423 ? 32.875 20.312 3.59 1 96.56 423 THR B C 1
ATOM 7763 O O . THR B 1 423 ? 33.094 19.328 4.309 1 96.56 423 THR B O 1
ATOM 7766 N N . GLU B 1 424 ? 33.312 21.484 3.908 1 96.88 424 GLU B N 1
ATOM 7767 C CA . GLU B 1 424 ? 34.094 21.703 5.133 1 96.88 424 GLU B CA 1
ATOM 7768 C C . GLU B 1 424 ? 33.219 21.438 6.371 1 96.88 424 GLU B C 1
ATOM 7770 O O . GLU B 1 424 ? 33.688 20.812 7.324 1 96.88 424 GLU B O 1
ATOM 7775 N N . GLN B 1 425 ? 32.031 21.922 6.363 1 97.81 425 GLN B N 1
ATOM 7776 C CA . GLN B 1 425 ? 31.141 21.75 7.496 1 97.81 425 GLN B CA 1
ATOM 7777 C C . GLN B 1 425 ? 30.734 20.281 7.648 1 97.81 425 GLN B C 1
ATOM 7779 O O . GLN B 1 425 ? 30.578 19.781 8.766 1 97.81 425 GLN B O 1
ATOM 7784 N N . TRP B 1 426 ? 30.531 19.594 6.484 1 97.88 426 TRP B N 1
ATOM 7785 C CA . TRP B 1 426 ? 30.328 18.156 6.523 1 97.88 426 TRP B CA 1
ATOM 7786 C C . TRP B 1 426 ? 31.469 17.453 7.25 1 97.88 426 TRP B C 1
ATOM 7788 O O . TRP B 1 426 ? 31.234 16.641 8.141 1 97.88 426 TRP B O 1
ATOM 7798 N N . ARG B 1 427 ? 32.656 17.766 6.895 1 97.12 427 ARG B N 1
ATOM 7799 C CA . ARG B 1 427 ? 33.844 17.156 7.477 1 97.12 427 ARG B CA 1
ATOM 7800 C C . ARG B 1 427 ? 33.938 17.438 8.977 1 97.12 427 ARG B C 1
ATOM 7802 O O . ARG B 1 427 ? 34.188 16.531 9.773 1 97.12 427 ARG B O 1
ATOM 7809 N N . LYS B 1 428 ? 33.688 18.688 9.336 1 97.25 428 LYS B N 1
ATOM 7810 C CA . LYS B 1 428 ? 33.75 19.094 10.742 1 97.25 428 LYS B CA 1
ATOM 7811 C C . LYS B 1 428 ? 32.75 18.281 11.578 1 97.25 428 LYS B C 1
ATOM 7813 O O . LYS B 1 428 ? 33.094 17.828 12.672 1 97.25 428 LYS B O 1
ATOM 7818 N N . LEU B 1 429 ? 31.562 18.141 11.039 1 97.5 429 LEU B N 1
ATOM 7819 C CA . LEU B 1 429 ? 30.531 17.406 11.75 1 97.5 429 LEU B CA 1
ATOM 7820 C C . LEU B 1 429 ? 30.922 15.938 11.906 1 97.5 429 LEU B C 1
ATOM 7822 O O . LEU B 1 429 ? 30.734 15.352 12.969 1 97.5 429 LEU B O 1
ATOM 7826 N N . CYS B 1 430 ? 31.438 15.367 10.867 1 97.12 430 CYS B N 1
ATOM 7827 C CA . CYS B 1 430 ? 31.859 13.969 10.898 1 97.12 430 CYS B CA 1
ATOM 7828 C C . CYS B 1 430 ? 32.969 13.766 11.914 1 97.12 430 CYS B C 1
ATOM 7830 O O . CYS B 1 430 ? 32.938 12.828 12.711 1 97.12 430 CYS B O 1
ATOM 7832 N N . GLU B 1 431 ? 33.969 14.602 11.875 1 96.5 431 GLU B N 1
ATOM 7833 C CA . GLU B 1 431 ? 35.094 14.477 12.766 1 96.5 431 GLU B CA 1
ATOM 7834 C C . GLU B 1 431 ? 34.688 14.594 14.227 1 96.5 431 GLU B C 1
ATOM 7836 O O . GLU B 1 431 ? 35.25 13.922 15.102 1 96.5 431 GLU B O 1
ATOM 7841 N N . ARG B 1 432 ? 33.719 15.328 14.43 1 96.12 432 ARG B N 1
ATOM 7842 C CA . ARG B 1 432 ? 33.312 15.609 15.797 1 96.12 432 ARG B CA 1
ATOM 7843 C C . ARG B 1 432 ? 32.375 14.539 16.328 1 96.12 432 ARG B C 1
ATOM 7845 O O . ARG B 1 432 ? 32.406 14.203 17.516 1 96.12 432 ARG B O 1
ATOM 7852 N N . PHE B 1 433 ? 31.5 13.984 15.43 1 97 433 PHE B N 1
ATOM 7853 C CA . PHE B 1 433 ? 30.375 13.266 15.992 1 97 433 PHE B CA 1
ATOM 7854 C C . PHE B 1 433 ? 30.25 11.875 15.375 1 97 433 PHE B C 1
ATOM 7856 O O . PHE B 1 433 ? 29.391 11.086 15.773 1 97 433 PHE B O 1
ATOM 7863 N N . SER B 1 434 ? 31.062 11.43 14.438 1 95.06 434 SER B N 1
ATOM 7864 C CA . SER B 1 434 ? 30.891 10.18 13.711 1 95.06 434 SER B CA 1
ATOM 7865 C C . SER B 1 434 ? 30.953 8.977 14.648 1 95.06 434 SER B C 1
ATOM 7867 O O . SER B 1 434 ? 30.484 7.895 14.305 1 95.06 434 SER B O 1
ATOM 7869 N N . GLU B 1 435 ? 31.438 9.133 15.875 1 95.31 435 GLU B N 1
ATOM 7870 C CA . GLU B 1 435 ? 31.547 8.039 16.828 1 95.31 435 GLU B CA 1
ATOM 7871 C C . GLU B 1 435 ? 30.219 7.754 17.516 1 95.31 435 GLU B C 1
ATOM 7873 O O . GLU B 1 435 ? 30.031 6.695 18.125 1 95.31 435 GLU B O 1
ATOM 7878 N N . GLN B 1 436 ? 29.328 8.727 17.422 1 96.75 436 GLN B N 1
ATOM 7879 C CA . GLN B 1 436 ? 28.078 8.531 18.141 1 96.75 436 GLN B CA 1
ATOM 7880 C C . GLN B 1 436 ? 26.875 8.891 17.281 1 96.75 436 GLN B C 1
ATOM 7882 O O . GLN B 1 436 ? 25.734 8.703 17.703 1 96.75 436 GLN B O 1
ATOM 7887 N N . CYS B 1 437 ? 27.141 9.375 16.125 1 98.19 437 CYS B N 1
ATOM 7888 C CA . CYS B 1 437 ? 26.062 9.844 15.266 1 98.19 437 CYS B CA 1
ATOM 7889 C C . CYS B 1 437 ? 26.391 9.578 13.797 1 98.19 437 CYS B C 1
ATOM 7891 O O . CYS B 1 437 ? 27.453 9.961 13.312 1 98.19 437 CYS B O 1
ATOM 7893 N N . PHE B 1 438 ? 25.484 8.914 13.102 1 98.75 438 PHE B N 1
ATOM 7894 C CA . PHE B 1 438 ? 25.641 8.758 11.656 1 98.75 438 PHE B CA 1
ATOM 7895 C C . PHE B 1 438 ? 25.375 10.078 10.945 1 98.75 438 PHE B C 1
ATOM 7897 O O . PHE B 1 438 ? 24.344 10.711 11.148 1 98.75 438 PHE B O 1
ATOM 7904 N N . ILE B 1 439 ? 26.312 10.555 10.195 1 98.62 439 ILE B N 1
ATOM 7905 C CA . ILE B 1 439 ? 26.125 11.688 9.297 1 98.62 439 ILE B CA 1
ATOM 7906 C C . ILE B 1 439 ? 25.844 11.18 7.883 1 98.62 439 ILE B C 1
ATOM 7908 O O . ILE B 1 439 ? 26.766 10.766 7.172 1 98.62 439 ILE B O 1
ATOM 7912 N N . VAL B 1 440 ? 24.562 11.266 7.469 1 98.75 440 VAL B N 1
ATOM 7913 C CA . VAL B 1 440 ? 24.078 10.547 6.301 1 98.75 440 VAL B CA 1
ATOM 7914 C C . VAL B 1 440 ? 23.906 11.516 5.133 1 98.75 440 VAL B C 1
ATOM 7916 O O . VAL B 1 440 ? 23.266 12.555 5.27 1 98.75 440 VAL B O 1
ATOM 7919 N N . GLY B 1 441 ? 24.547 11.203 4.012 1 97.75 441 GLY B N 1
ATOM 7920 C CA . GLY B 1 441 ? 24.25 11.898 2.771 1 97.75 441 GLY B CA 1
ATOM 7921 C C . GLY B 1 441 ? 23.125 11.242 1.975 1 97.75 441 GLY B C 1
ATOM 7922 O O . GLY B 1 441 ? 23.219 10.062 1.625 1 97.75 441 GLY B O 1
ATOM 7923 N N . ASP B 1 442 ? 22.062 12 1.733 1 95.69 442 ASP B N 1
ATOM 7924 C CA . ASP B 1 442 ? 20.938 11.547 0.918 1 95.69 442 ASP B CA 1
ATOM 7925 C C . ASP B 1 442 ? 20.859 12.328 -0.393 1 95.69 442 ASP B C 1
ATOM 7927 O O . ASP B 1 442 ? 21.5 11.945 -1.384 1 95.69 442 ASP B O 1
ATOM 7931 N N . ARG B 1 443 ? 20.422 13.539 -0.333 1 91.44 443 ARG B N 1
ATOM 7932 C CA . ARG B 1 443 ? 20.328 14.391 -1.516 1 91.44 443 ARG B CA 1
ATOM 7933 C C . ARG B 1 443 ? 21.688 15 -1.851 1 91.44 443 ARG B C 1
ATOM 7935 O O . ARG B 1 443 ? 21.906 15.492 -2.961 1 91.44 443 ARG B O 1
ATOM 7942 N N . ALA B 1 444 ? 22.531 14.977 -0.936 1 93.56 444 ALA B N 1
ATOM 7943 C CA . ALA B 1 444 ? 23.875 15.531 -1.151 1 93.56 444 ALA B CA 1
ATOM 7944 C C . ALA B 1 444 ? 24.641 14.703 -2.176 1 93.56 444 ALA B C 1
ATOM 7946 O O . ALA B 1 444 ? 25.547 15.219 -2.84 1 93.56 444 ALA B O 1
ATOM 7947 N N . TYR B 1 445 ? 24.344 13.477 -2.24 1 93.5 445 TYR B N 1
ATOM 7948 C CA . TYR B 1 445 ? 24.984 12.617 -3.232 1 93.5 445 TYR B CA 1
ATOM 7949 C C . TYR B 1 445 ? 24.109 12.453 -4.465 1 93.5 445 TYR B C 1
ATOM 7951 O O . TYR B 1 445 ? 22.875 12.547 -4.371 1 93.5 445 TYR B O 1
ATOM 7959 N N . PRO B 1 446 ? 24.766 12.281 -5.621 1 91.06 446 PRO B N 1
ATOM 7960 C CA . PRO B 1 446 ? 23.969 12.023 -6.82 1 91.06 446 PRO B CA 1
ATOM 7961 C C . PRO B 1 446 ? 23.344 10.633 -6.832 1 91.06 446 PRO B C 1
ATOM 7963 O O . PRO B 1 446 ? 23.516 9.867 -5.883 1 91.06 446 PRO B O 1
ATOM 7966 N N . ARG B 1 447 ? 22.547 10.383 -7.859 1 91 447 ARG B N 1
ATOM 7967 C CA . ARG B 1 447 ? 21.953 9.055 -8 1 91 447 ARG B CA 1
ATOM 7968 C C . ARG B 1 447 ? 23.047 7.98 -8.102 1 91 447 ARG B C 1
ATOM 7970 O O . ARG B 1 447 ? 24.203 8.289 -8.391 1 91 447 ARG B O 1
ATOM 7977 N N . ALA B 1 448 ? 22.656 6.762 -7.945 1 93.81 448 ALA B N 1
ATOM 7978 C CA . ALA B 1 448 ? 23.562 5.629 -7.805 1 93.81 448 ALA B CA 1
ATOM 7979 C C . ALA B 1 448 ? 24.516 5.539 -9 1 93.81 448 ALA B C 1
ATOM 7981 O O . ALA B 1 448 ? 25.719 5.387 -8.828 1 93.81 448 ALA B O 1
ATOM 7982 N N . GLU B 1 449 ? 24.031 5.715 -10.203 1 92.44 449 GLU B N 1
ATOM 7983 C CA . GLU B 1 449 ? 24.844 5.559 -11.406 1 92.44 449 GLU B CA 1
ATOM 7984 C C . GLU B 1 449 ? 25.922 6.633 -11.484 1 92.44 449 GLU B C 1
ATOM 7986 O O . GLU B 1 449 ? 27.062 6.352 -11.875 1 92.44 449 GLU B O 1
ATOM 7991 N N . CYS B 1 450 ? 25.531 7.801 -11.102 1 91.81 450 CYS B N 1
ATOM 7992 C CA . CYS B 1 450 ? 26.5 8.898 -11.086 1 91.81 450 CYS B CA 1
ATOM 7993 C C . CYS B 1 450 ? 27.484 8.75 -9.93 1 91.81 450 CYS B C 1
ATOM 7995 O O . CYS B 1 450 ? 28.672 9.039 -10.086 1 91.81 450 CYS B O 1
ATOM 7997 N N . PHE B 1 451 ? 26.984 8.344 -8.852 1 93.94 451 PHE B N 1
ATOM 7998 C CA . PHE B 1 451 ? 27.828 8.125 -7.672 1 93.94 451 PHE B CA 1
ATOM 7999 C C . PHE B 1 451 ? 28.906 7.102 -7.965 1 93.94 451 PHE B C 1
ATOM 8001 O O . PHE B 1 451 ? 30.047 7.262 -7.523 1 93.94 451 PHE B O 1
ATOM 8008 N N . CYS B 1 452 ? 28.594 6.051 -8.711 1 94.56 452 CYS B N 1
ATOM 8009 C CA . CYS B 1 452 ? 29.562 5.012 -9.062 1 94.56 452 CYS B CA 1
ATOM 8010 C C . CYS B 1 452 ? 30.719 5.59 -9.859 1 94.56 452 CYS B C 1
ATOM 8012 O O . CYS B 1 452 ? 31.859 5.117 -9.758 1 94.56 452 CYS B O 1
ATOM 8014 N N . LYS B 1 453 ? 30.453 6.613 -10.57 1 92.81 453 LYS B N 1
ATOM 8015 C CA . LYS B 1 453 ? 31.469 7.234 -11.398 1 92.81 453 LYS B CA 1
ATOM 8016 C C . LYS B 1 453 ? 32.25 8.273 -10.609 1 92.81 453 LYS B C 1
ATOM 8018 O O . LYS B 1 453 ? 33.5 8.344 -10.727 1 92.81 453 LYS B O 1
ATOM 8023 N N . GLN B 1 454 ? 31.578 8.961 -9.727 1 91.94 454 GLN B N 1
ATOM 8024 C CA . GLN B 1 454 ? 32.188 10.133 -9.086 1 91.94 454 GLN B CA 1
ATOM 8025 C C . GLN B 1 454 ? 32.75 9.773 -7.715 1 91.94 454 GLN B C 1
ATOM 8027 O O . GLN B 1 454 ? 33.656 10.445 -7.219 1 91.94 454 GLN B O 1
ATOM 8032 N N . GLY B 1 455 ? 32.156 8.719 -7.195 1 91.88 455 GLY B N 1
ATOM 8033 C CA . GLY B 1 455 ? 32.531 8.375 -5.832 1 91.88 455 GLY B CA 1
ATOM 8034 C C . GLY B 1 455 ? 32.062 9.398 -4.812 1 91.88 455 GLY B C 1
ATOM 8035 O O . GLY B 1 455 ? 31.062 10.086 -5.031 1 91.88 455 GLY B O 1
ATOM 8036 N N . LEU B 1 456 ? 32.719 9.469 -3.689 1 91.19 456 LEU B N 1
ATOM 8037 C CA . LEU B 1 456 ? 32.312 10.359 -2.605 1 91.19 456 LEU B CA 1
ATOM 8038 C C . LEU B 1 456 ? 32.781 11.781 -2.863 1 91.19 456 LEU B C 1
ATOM 8040 O O . LEU B 1 456 ? 32.281 12.734 -2.283 1 91.19 456 LEU B O 1
ATOM 8044 N N . GLY B 1 457 ? 33.75 11.891 -3.689 1 90.25 457 GLY B N 1
ATOM 8045 C CA . GLY B 1 457 ? 34.344 13.195 -3.928 1 90.25 457 GLY B CA 1
ATOM 8046 C C . GLY B 1 457 ? 34.875 13.844 -2.666 1 90.25 457 GLY B C 1
ATOM 8047 O O . GLY B 1 457 ? 35.594 13.203 -1.885 1 90.25 457 GLY B O 1
ATOM 8048 N N . GLU B 1 458 ? 34.562 15.219 -2.525 1 91.75 458 GLU B N 1
ATOM 8049 C CA . GLU B 1 458 ? 35.062 15.969 -1.376 1 91.75 458 GLU B CA 1
ATOM 8050 C C . GLU B 1 458 ? 34.094 15.852 -0.19 1 91.75 458 GLU B C 1
ATOM 8052 O O . GLU B 1 458 ? 34.406 16.312 0.91 1 91.75 458 GLU B O 1
ATOM 8057 N N . LEU B 1 459 ? 33 15.25 -0.407 1 94.31 459 LEU B N 1
ATOM 8058 C CA . LEU B 1 459 ? 31.984 15.133 0.64 1 94.31 459 LEU B CA 1
ATOM 8059 C C . LEU B 1 459 ? 32.344 14.023 1.617 1 94.31 459 LEU B C 1
ATOM 8061 O O . LEU B 1 459 ? 32.781 12.945 1.206 1 94.31 459 LEU B O 1
ATOM 8065 N N . CYS B 1 460 ? 32.219 14.367 2.883 1 94.44 460 CYS B N 1
ATOM 8066 C CA . CYS B 1 460 ? 32.438 13.391 3.943 1 94.44 460 CYS B CA 1
ATOM 8067 C C . CYS B 1 460 ? 31.125 13 4.602 1 94.44 460 CYS B C 1
ATOM 8069 O O . CYS B 1 460 ? 30.344 13.859 4.988 1 94.44 460 CYS B O 1
ATOM 8071 N N . SER B 1 461 ? 30.844 11.75 4.66 1 97.06 461 SER B N 1
ATOM 8072 C CA . SER B 1 461 ? 29.672 11.219 5.348 1 97.06 461 SER B CA 1
ATOM 8073 C C . SER B 1 461 ? 29.938 9.812 5.883 1 97.06 461 SER B C 1
ATOM 8075 O O . SER B 1 461 ? 30.797 9.094 5.359 1 97.06 461 SER B O 1
ATOM 8077 N N . SER B 1 462 ? 29.344 9.492 6.945 1 97.88 462 SER B N 1
ATOM 8078 C CA . SER B 1 462 ? 29.547 8.18 7.547 1 97.88 462 SER B CA 1
ATOM 8079 C C . SER B 1 462 ? 28.531 7.168 7.039 1 97.88 462 SER B C 1
ATOM 8081 O O . SER B 1 462 ? 28.656 5.965 7.277 1 97.88 462 SER B O 1
ATOM 8083 N N . ALA B 1 463 ? 27.531 7.594 6.367 1 98.31 463 ALA B N 1
ATOM 8084 C CA . ALA B 1 463 ? 26.531 6.754 5.703 1 98.31 463 ALA B CA 1
ATOM 8085 C C . ALA B 1 463 ? 25.984 7.441 4.453 1 98.31 463 ALA B C 1
ATOM 8087 O O . ALA B 1 463 ? 26 8.672 4.355 1 98.31 463 ALA B O 1
ATOM 8088 N N . ILE B 1 464 ? 25.562 6.676 3.504 1 98.38 464 ILE B N 1
ATOM 8089 C CA . ILE B 1 464 ? 25.047 7.195 2.24 1 98.38 464 ILE B CA 1
ATOM 8090 C C . ILE B 1 464 ? 23.719 6.523 1.905 1 98.38 464 ILE B C 1
ATOM 8092 O O . ILE B 1 464 ? 23.609 5.297 1.966 1 98.38 464 ILE B O 1
ATOM 8096 N N . SER B 1 465 ? 22.734 7.383 1.568 1 98.06 465 SER B N 1
ATOM 8097 C CA . SER B 1 465 ? 21.406 6.902 1.214 1 98.06 465 SER B CA 1
ATOM 8098 C C . SER B 1 465 ? 21.281 6.684 -0.289 1 98.06 465 SER B C 1
ATOM 8100 O O . SER B 1 465 ? 21.562 7.586 -1.08 1 98.06 465 SER B O 1
ATOM 8102 N N . LEU B 1 466 ? 20.891 5.488 -0.679 1 97.62 466 LEU B N 1
ATOM 8103 C CA . LEU B 1 466 ? 20.641 5.133 -2.07 1 97.62 466 LEU B CA 1
ATOM 8104 C C . LEU B 1 466 ? 19.156 4.898 -2.311 1 97.62 466 LEU B C 1
ATOM 8106 O O . LEU B 1 466 ? 18.469 4.336 -1.456 1 97.62 466 LEU B O 1
ATOM 8110 N N . LYS B 1 467 ? 18.672 5.324 -3.441 1 94.88 467 LYS B N 1
ATOM 8111 C CA . LYS B 1 467 ? 17.266 5.215 -3.797 1 94.88 467 LYS B CA 1
ATOM 8112 C C . LYS B 1 467 ? 17.094 4.535 -5.152 1 94.88 467 LYS B C 1
ATOM 8114 O O . LYS B 1 467 ? 17.906 4.727 -6.059 1 94.88 467 LYS B O 1
ATOM 8119 N N . LEU B 1 468 ? 16.094 3.729 -5.152 1 91.88 468 LEU B N 1
ATOM 8120 C CA . LEU B 1 468 ? 15.672 3.164 -6.43 1 91.88 468 LEU B CA 1
ATOM 8121 C C . LEU B 1 468 ? 14.555 3.998 -7.047 1 91.88 468 LEU B C 1
ATOM 8123 O O . LEU B 1 468 ? 13.422 3.975 -6.566 1 91.88 468 LEU B O 1
ATOM 8127 N N . GLU B 1 469 ? 14.867 4.746 -8 1 87.06 469 GLU B N 1
ATOM 8128 C CA . GLU B 1 469 ? 13.953 5.68 -8.656 1 87.06 469 GLU B CA 1
ATOM 8129 C C . GLU B 1 469 ? 14.258 5.797 -10.148 1 87.06 469 GLU B C 1
ATOM 8131 O O . GLU B 1 469 ? 15 4.98 -10.703 1 87.06 469 GLU B O 1
ATOM 8136 N N . GLN B 1 470 ? 13.641 6.863 -10.719 1 87.56 470 GLN B N 1
ATOM 8137 C CA . GLN B 1 470 ? 13.875 7.023 -12.156 1 87.56 470 GLN B CA 1
ATOM 8138 C C . GLN B 1 470 ? 15.359 7.188 -12.453 1 87.56 470 GLN B C 1
ATOM 8140 O O . GLN B 1 470 ? 16.109 7.762 -11.656 1 87.56 470 GLN B O 1
ATOM 8145 N N . MET B 1 471 ? 15.898 6.609 -13.438 1 89.81 471 MET B N 1
ATOM 8146 C CA . MET B 1 471 ? 17.281 6.699 -13.922 1 89.81 471 MET B CA 1
ATOM 8147 C C . MET B 1 471 ? 18.203 5.848 -13.07 1 89.81 471 MET B C 1
ATOM 8149 O O . MET B 1 471 ? 19.391 6.172 -12.922 1 89.81 471 MET B O 1
ATOM 8153 N N . THR B 1 472 ? 17.672 4.922 -12.352 1 95.19 472 THR B N 1
ATOM 8154 C CA . THR B 1 472 ? 18.516 3.975 -11.625 1 95.19 472 THR B CA 1
ATOM 8155 C C . THR B 1 472 ? 18.156 2.539 -12.008 1 95.19 472 THR B C 1
ATOM 8157 O O . THR B 1 472 ? 17.125 2.289 -12.617 1 95.19 472 THR B O 1
ATOM 8160 N N . SER B 1 473 ? 19.047 1.653 -11.758 1 97.25 473 SER B N 1
ATOM 8161 C CA . SER B 1 473 ? 18.875 0.221 -11.977 1 97.25 473 SER B CA 1
ATOM 8162 C C . SER B 1 473 ? 19.359 -0.587 -10.781 1 97.25 473 SER B C 1
ATOM 8164 O O . SER B 1 473 ? 20.062 -0.065 -9.922 1 97.25 473 SER B O 1
ATOM 8166 N N . VAL B 1 474 ? 18.969 -1.822 -10.719 1 98.44 474 VAL B N 1
ATOM 8167 C CA . VAL B 1 474 ? 19.375 -2.715 -9.633 1 98.44 474 VAL B CA 1
ATOM 8168 C C . VAL B 1 474 ? 20.891 -2.869 -9.633 1 98.44 474 VAL B C 1
ATOM 8170 O O . VAL B 1 474 ? 21.531 -2.762 -8.586 1 98.44 474 VAL B O 1
ATOM 8173 N N . SER B 1 475 ? 21.484 -3.047 -10.82 1 98.06 475 SER B N 1
ATOM 8174 C CA . SER B 1 475 ? 22.938 -3.186 -10.906 1 98.06 475 SER B CA 1
ATOM 8175 C C . SER B 1 475 ? 23.641 -1.918 -10.43 1 98.06 475 SER B C 1
ATOM 8177 O O . SER B 1 475 ? 24.703 -1.989 -9.797 1 98.06 475 SER B O 1
ATOM 8179 N N . GLY B 1 476 ? 23.047 -0.78 -10.789 1 97.56 476 GLY B N 1
ATOM 8180 C CA . GLY B 1 476 ? 23.609 0.48 -10.328 1 97.56 476 GLY B CA 1
ATOM 8181 C C . GLY B 1 476 ? 23.609 0.609 -8.812 1 97.56 476 GLY B C 1
ATOM 8182 O O . GLY B 1 476 ? 24.609 1.047 -8.234 1 97.56 476 GLY B O 1
ATOM 8183 N N . ILE B 1 477 ? 22.562 0.217 -8.172 1 98.31 477 ILE B N 1
ATOM 8184 C CA . ILE B 1 477 ? 22.453 0.305 -6.715 1 98.31 477 ILE B CA 1
ATOM 8185 C C . ILE B 1 477 ? 23.406 -0.691 -6.066 1 98.31 477 ILE B C 1
ATOM 8187 O O . ILE B 1 477 ? 24.047 -0.383 -5.055 1 98.31 477 ILE B O 1
ATOM 8191 N N . VAL B 1 478 ? 23.469 -1.896 -6.652 1 98.44 478 VAL B N 1
ATOM 8192 C CA . VAL B 1 478 ? 24.391 -2.916 -6.137 1 98.44 478 VAL B CA 1
ATOM 8193 C C . VAL B 1 478 ? 25.812 -2.4 -6.18 1 98.44 478 VAL B C 1
ATOM 8195 O O . VAL B 1 478 ? 26.547 -2.479 -5.184 1 98.44 478 VAL B O 1
ATOM 8198 N N . GLU B 1 479 ? 26.203 -1.813 -7.285 1 98 479 GLU B N 1
ATOM 8199 C CA . GLU B 1 479 ? 27.562 -1.29 -7.438 1 98 479 GLU B CA 1
ATOM 8200 C C . GLU B 1 479 ? 27.812 -0.111 -6.5 1 98 479 GLU B C 1
ATOM 8202 O O . GLU B 1 479 ? 28.875 -0 -5.902 1 98 479 GLU B O 1
ATOM 8207 N N . ALA B 1 480 ? 26.844 0.734 -6.422 1 98.31 480 ALA B N 1
ATOM 8208 C CA . ALA B 1 480 ? 26.969 1.877 -5.52 1 98.31 480 ALA B CA 1
ATOM 8209 C C . ALA B 1 480 ? 27.109 1.42 -4.07 1 98.31 480 ALA B C 1
ATOM 8211 O O . ALA B 1 480 ? 27.891 2.002 -3.305 1 98.31 480 ALA B O 1
ATOM 8212 N N . SER B 1 481 ? 26.375 0.422 -3.711 1 98.44 481 SER B N 1
ATOM 8213 C CA . SER B 1 481 ? 26.453 -0.108 -2.354 1 98.44 481 SER B CA 1
ATOM 8214 C C . SER B 1 481 ? 27.844 -0.647 -2.047 1 98.44 481 SER B C 1
ATOM 8216 O O . SER B 1 481 ? 28.359 -0.452 -0.945 1 98.44 481 SER B O 1
ATOM 8218 N N . LYS B 1 482 ? 28.453 -1.321 -3.004 1 97.69 482 LYS B N 1
ATOM 8219 C CA . LYS B 1 482 ? 29.812 -1.81 -2.838 1 97.69 482 LYS B CA 1
ATOM 8220 C C . LYS B 1 482 ? 30.781 -0.656 -2.607 1 97.69 482 LYS B C 1
ATOM 8222 O O . LYS B 1 482 ? 31.625 -0.716 -1.711 1 97.69 482 LYS B O 1
ATOM 8227 N N . LEU B 1 483 ? 30.578 0.355 -3.41 1 97.75 483 LEU B N 1
ATOM 8228 C CA . LEU B 1 483 ? 31.469 1.512 -3.326 1 97.75 483 LEU B CA 1
ATOM 8229 C C . LEU B 1 483 ? 31.328 2.205 -1.975 1 97.75 483 LEU B C 1
ATOM 8231 O O . LEU B 1 483 ? 32.312 2.648 -1.397 1 97.75 483 LEU B O 1
ATOM 8235 N N . VAL B 1 484 ? 30.109 2.312 -1.471 1 98 484 VAL B N 1
ATOM 8236 C CA . VAL B 1 484 ? 29.859 2.924 -0.168 1 98 484 VAL B CA 1
ATOM 8237 C C . VAL B 1 484 ? 30.594 2.146 0.916 1 98 484 VAL B C 1
ATOM 8239 O O . VAL B 1 484 ? 31.297 2.736 1.746 1 98 484 VAL B O 1
ATOM 8242 N N . LYS B 1 485 ? 30.516 0.848 0.883 1 96.56 485 LYS B N 1
ATOM 8243 C CA . LYS B 1 485 ? 31.141 -0.003 1.896 1 96.56 485 LYS B CA 1
ATOM 8244 C C . LYS B 1 485 ? 32.656 0.003 1.769 1 96.56 485 LYS B C 1
ATOM 8246 O O . LYS B 1 485 ? 33.375 -0.053 2.771 1 96.56 485 LYS B O 1
ATOM 8251 N N . GLU B 1 486 ? 33.125 0.061 0.546 1 95.88 486 GLU B N 1
ATOM 8252 C CA . GLU B 1 486 ? 34.562 0.142 0.306 1 95.88 486 GLU B CA 1
ATOM 8253 C C . GLU B 1 486 ? 35.125 1.422 0.895 1 95.88 486 GLU B C 1
ATOM 8255 O O . GLU B 1 486 ? 36.312 1.476 1.216 1 95.88 486 GLU B O 1
ATOM 8260 N N . ASN B 1 487 ? 34.281 2.416 1.018 1 94.88 487 ASN B N 1
ATOM 8261 C CA . ASN B 1 487 ? 34.719 3.68 1.606 1 94.88 487 ASN B CA 1
ATOM 8262 C C . ASN B 1 487 ? 34.375 3.748 3.094 1 94.88 487 ASN B C 1
ATOM 8264 O O . ASN B 1 487 ? 34.281 4.836 3.662 1 94.88 487 ASN B O 1
ATOM 8268 N N . ASP B 1 488 ? 34.094 2.645 3.707 1 95.06 488 ASP B N 1
ATOM 8269 C CA . ASP B 1 488 ? 33.875 2.484 5.137 1 95.06 488 ASP B CA 1
ATOM 8270 C C . ASP B 1 488 ? 32.656 3.322 5.594 1 95.06 488 ASP B C 1
ATOM 8272 O O . ASP B 1 488 ? 32.719 3.982 6.633 1 95.06 488 ASP B O 1
ATOM 8276 N N . SER B 1 489 ? 31.719 3.459 4.758 1 97 489 SER B N 1
ATOM 8277 C CA . SER B 1 489 ? 30.453 4.117 5.078 1 97 489 SER B CA 1
ATOM 8278 C C . SER B 1 489 ? 29.297 3.125 5.07 1 97 489 SER B C 1
ATOM 8280 O O . SER B 1 489 ? 29.375 2.074 4.43 1 97 489 SER B O 1
ATOM 8282 N N . ALA B 1 490 ? 28.312 3.443 5.785 1 97.81 490 ALA B N 1
ATOM 8283 C CA . ALA B 1 490 ? 27.141 2.57 5.863 1 97.81 490 ALA B CA 1
ATOM 8284 C C . ALA B 1 490 ? 26.156 2.861 4.73 1 97.81 490 ALA B C 1
ATOM 8286 O O . ALA B 1 490 ? 25.984 4.016 4.336 1 97.81 490 ALA B O 1
ATOM 8287 N N . VAL B 1 491 ? 25.484 1.829 4.238 1 98.44 491 VAL B N 1
ATOM 8288 C CA . VAL B 1 491 ? 24.484 1.963 3.182 1 98.44 491 VAL B CA 1
ATOM 8289 C C . VAL B 1 491 ? 23.094 2.125 3.797 1 98.44 491 VAL B C 1
ATOM 8291 O O . VAL B 1 491 ? 22.719 1.358 4.684 1 98.44 491 VAL B O 1
ATOM 8294 N N . VAL B 1 492 ? 22.406 3.152 3.387 1 98.75 492 VAL B N 1
ATOM 8295 C CA . VAL B 1 492 ? 20.984 3.332 3.689 1 98.75 492 VAL B CA 1
ATOM 8296 C C . VAL B 1 492 ? 20.172 3.168 2.414 1 98.75 492 VAL B C 1
ATOM 8298 O O . VAL B 1 492 ? 20.469 3.775 1.387 1 98.75 492 VAL B O 1
ATOM 8301 N N . ILE B 1 493 ? 19.141 2.275 2.389 1 98.75 493 ILE B N 1
ATOM 8302 C CA . ILE B 1 493 ? 18.203 2.186 1.282 1 98.75 493 ILE B CA 1
ATOM 8303 C C . ILE B 1 493 ? 16.922 2.947 1.632 1 98.75 493 ILE B C 1
ATOM 8305 O O . ILE B 1 493 ? 16.266 2.635 2.623 1 98.75 493 ILE B O 1
ATOM 8309 N N . SER B 1 494 ? 16.609 3.947 0.819 1 97.44 494 SER B N 1
ATOM 8310 C CA . SER B 1 494 ? 15.516 4.844 1.149 1 97.44 494 SER B CA 1
ATOM 8311 C C . SER B 1 494 ? 14.43 4.812 0.075 1 97.44 494 SER B C 1
ATOM 8313 O O . SER B 1 494 ? 14.727 4.609 -1.104 1 97.44 494 SER B O 1
ATOM 8315 N N . SER B 1 495 ? 13.219 4.996 0.554 1 96.12 495 SER B N 1
ATOM 8316 C CA . SER B 1 495 ? 12.094 5.18 -0.358 1 96.12 495 SER B CA 1
ATOM 8317 C C . SER B 1 495 ? 11.977 6.633 -0.797 1 96.12 495 SER B C 1
ATOM 8319 O O . SER B 1 495 ? 12.789 7.477 -0.41 1 96.12 495 SER B O 1
ATOM 8321 N N . VAL B 1 496 ? 11.039 6.891 -1.663 1 93.56 496 VAL B N 1
ATOM 8322 C CA . VAL B 1 496 ? 10.836 8.234 -2.182 1 93.56 496 VAL B CA 1
ATOM 8323 C C . VAL B 1 496 ? 9.422 8.719 -1.833 1 93.56 496 VAL B C 1
ATOM 8325 O O . VAL B 1 496 ? 8.594 7.934 -1.368 1 93.56 496 VAL B O 1
ATOM 8328 N N . ILE B 1 497 ? 9.234 10.086 -2.055 1 90.88 497 ILE B N 1
ATOM 8329 C CA . ILE B 1 497 ? 7.887 10.633 -1.943 1 90.88 497 ILE B CA 1
ATOM 8330 C C . ILE B 1 497 ? 7.043 10.172 -3.129 1 90.88 497 ILE B C 1
ATOM 8332 O O . ILE B 1 497 ? 7.445 10.336 -4.285 1 90.88 497 ILE B O 1
ATOM 8336 N N . GLY B 1 498 ? 6.02 9.516 -3.033 1 91.19 498 GLY B N 1
ATOM 8337 C CA . GLY B 1 498 ? 5.262 8.859 -4.094 1 91.19 498 GLY B CA 1
ATOM 8338 C C . GLY B 1 498 ? 5.711 7.438 -4.355 1 91.19 498 GLY B C 1
ATOM 8339 O O . GLY B 1 498 ? 5.852 7.027 -5.512 1 91.19 498 GLY B O 1
ATOM 8340 N N . GLU B 1 499 ? 5.992 6.781 -3.357 1 95 499 GLU B N 1
ATOM 8341 C CA . GLU B 1 499 ? 6.453 5.398 -3.414 1 95 499 GLU B CA 1
ATOM 8342 C C . GLU B 1 499 ? 5.379 4.48 -3.992 1 95 499 GLU B C 1
ATOM 8344 O O . GLU B 1 499 ? 4.188 4.773 -3.889 1 95 499 GLU B O 1
ATOM 8349 N N . SER B 1 500 ? 5.836 3.42 -4.691 1 96.19 500 SER B N 1
ATOM 8350 C CA . SER B 1 500 ? 4.91 2.426 -5.223 1 96.19 500 SER B CA 1
ATOM 8351 C C . SER B 1 500 ? 4.473 1.444 -4.141 1 96.19 500 SER B C 1
ATOM 8353 O O . SER B 1 500 ? 5.133 1.312 -3.109 1 96.19 500 SER B O 1
ATOM 8355 N N . PRO B 1 501 ? 3.381 0.755 -4.41 1 96.75 501 PRO B N 1
ATOM 8356 C CA . PRO B 1 501 ? 2.945 -0.246 -3.432 1 96.75 501 PRO B CA 1
ATOM 8357 C C . PRO B 1 501 ? 3.801 -1.51 -3.461 1 96.75 501 PRO B C 1
ATOM 8359 O O . PRO B 1 501 ? 3.592 -2.42 -2.654 1 96.75 501 PRO B O 1
ATOM 8362 N N . ASP B 1 502 ? 4.773 -1.583 -4.328 1 97.38 502 ASP B N 1
ATOM 8363 C CA . ASP B 1 502 ? 5.641 -2.75 -4.449 1 97.38 502 ASP B CA 1
ATOM 8364 C C . ASP B 1 502 ? 6.609 -2.836 -3.271 1 97.38 502 ASP B C 1
ATOM 8366 O O . ASP B 1 502 ? 7.078 -1.812 -2.77 1 97.38 502 ASP B O 1
ATOM 8370 N N . 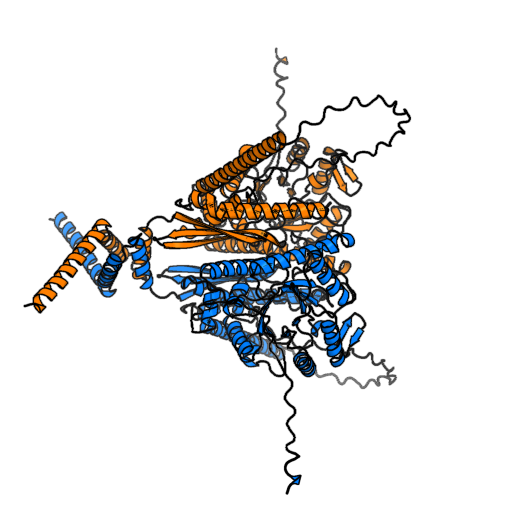SER B 1 503 ? 6.945 -4.027 -2.828 1 97.88 503 SER B N 1
ATOM 8371 C CA . SER B 1 503 ? 7.777 -4.207 -1.645 1 97.88 503 SER B CA 1
ATOM 8372 C C . SER B 1 503 ? 9.227 -4.484 -2.025 1 97.88 503 SER B C 1
ATOM 8374 O O . SER B 1 503 ? 10.039 -4.844 -1.172 1 97.88 503 SER B O 1
ATOM 8376 N N . PHE B 1 504 ? 9.602 -4.285 -3.293 1 98.5 504 PHE B N 1
ATOM 8377 C CA . PHE B 1 504 ? 10.898 -4.676 -3.84 1 98.5 504 PHE B CA 1
ATOM 8378 C C . PHE B 1 504 ? 12.039 -4.074 -3.021 1 98.5 504 PHE B C 1
ATOM 8380 O O . PHE B 1 504 ? 13.078 -4.707 -2.846 1 98.5 504 PHE B O 1
ATOM 8387 N N . LEU B 1 505 ? 11.883 -2.938 -2.443 1 98.38 505 LEU B N 1
ATOM 8388 C CA . LEU B 1 505 ? 12.938 -2.211 -1.736 1 98.38 505 LEU B CA 1
ATOM 8389 C C . LEU B 1 505 ? 13.422 -3 -0.526 1 98.38 505 LEU B C 1
ATOM 8391 O O . LEU B 1 505 ? 14.594 -2.922 -0.16 1 98.38 505 LEU B O 1
ATOM 8395 N N . ALA B 1 506 ? 12.531 -3.744 0.081 1 98.81 506 ALA B N 1
ATOM 8396 C CA . ALA B 1 506 ? 12.914 -4.562 1.227 1 98.81 506 ALA B CA 1
ATOM 8397 C C . ALA B 1 506 ? 13.922 -5.637 0.817 1 98.81 506 ALA B C 1
ATOM 8399 O O . ALA B 1 506 ? 14.938 -5.832 1.488 1 98.81 506 ALA B O 1
ATOM 8400 N N . ASP B 1 507 ? 13.656 -6.32 -0.296 1 98.81 507 ASP B N 1
ATOM 8401 C CA . ASP B 1 507 ? 14.57 -7.336 -0.814 1 98.81 507 ASP B CA 1
ATOM 8402 C C . ASP B 1 507 ? 15.906 -6.719 -1.206 1 98.81 507 ASP B C 1
ATOM 8404 O O . ASP B 1 507 ? 16.969 -7.309 -0.954 1 98.81 507 ASP B O 1
ATOM 8408 N N . LEU B 1 508 ? 15.812 -5.539 -1.821 1 98.75 508 LEU B N 1
ATOM 8409 C CA . LEU B 1 508 ? 17.016 -4.836 -2.24 1 98.75 508 LEU B CA 1
ATOM 8410 C C . LEU B 1 508 ? 17.906 -4.508 -1.04 1 98.75 508 LEU B C 1
ATOM 8412 O O . LEU B 1 508 ? 19.109 -4.727 -1.079 1 98.75 508 LEU B O 1
ATOM 8416 N N . ALA B 1 509 ? 17.312 -4.023 0.002 1 98.81 509 ALA B N 1
ATOM 8417 C CA . ALA B 1 509 ? 18.047 -3.619 1.196 1 98.81 509 ALA B CA 1
ATOM 8418 C C . ALA B 1 509 ? 18.75 -4.812 1.836 1 98.81 509 ALA B C 1
ATOM 8420 O O . ALA B 1 509 ? 19.938 -4.73 2.176 1 98.81 509 ALA B O 1
ATOM 8421 N N . VAL B 1 510 ? 18.016 -5.914 1.985 1 98.69 510 VAL B N 1
ATOM 8422 C CA . VAL B 1 510 ? 18.594 -7.105 2.594 1 98.69 510 VAL B CA 1
ATOM 8423 C C . VAL B 1 510 ? 19.688 -7.672 1.688 1 98.69 510 VAL B C 1
ATOM 8425 O O . VAL B 1 510 ? 20.75 -8.062 2.164 1 98.69 510 VAL B O 1
ATOM 8428 N N . GLY B 1 511 ? 19.422 -7.664 0.384 1 98.56 511 GLY B N 1
ATOM 8429 C CA . GLY B 1 511 ? 20.344 -8.242 -0.576 1 98.56 511 GLY B CA 1
ATOM 8430 C C . GLY B 1 511 ? 21.688 -7.531 -0.621 1 98.56 511 GLY B C 1
ATOM 8431 O O . GLY B 1 511 ? 22.734 -8.164 -0.763 1 98.56 511 GLY B O 1
ATOM 8432 N N . VAL B 1 512 ? 21.672 -6.176 -0.485 1 98.25 512 VAL B N 1
ATOM 8433 C CA . VAL B 1 512 ? 22.922 -5.43 -0.583 1 98.25 512 VAL B CA 1
ATOM 8434 C C . VAL B 1 512 ? 23.547 -5.289 0.801 1 98.25 512 VAL B C 1
ATOM 8436 O O . VAL B 1 512 ? 24.609 -4.688 0.947 1 98.25 512 VAL B O 1
ATOM 8439 N N . GLY B 1 513 ? 22.891 -5.82 1.801 1 97.44 513 GLY B N 1
ATOM 8440 C CA . GLY B 1 513 ? 23.406 -5.719 3.158 1 97.44 513 GLY B CA 1
ATOM 8441 C C . GLY B 1 513 ? 23.375 -4.305 3.705 1 97.44 513 GLY B C 1
ATOM 8442 O O . GLY B 1 513 ? 24.344 -3.842 4.309 1 97.44 513 GLY B O 1
ATOM 8443 N N . ALA B 1 514 ? 22.25 -3.617 3.475 1 98.38 514 ALA B N 1
ATOM 8444 C CA . ALA B 1 514 ? 22.094 -2.25 3.963 1 98.38 514 ALA B CA 1
ATOM 8445 C C . ALA B 1 514 ? 22.094 -2.209 5.488 1 98.38 514 ALA B C 1
ATOM 8447 O O . ALA B 1 514 ? 21.531 -3.09 6.137 1 98.38 514 ALA B O 1
ATOM 8448 N N . LYS B 1 515 ? 22.703 -1.161 6.023 1 98 515 LYS B N 1
ATOM 8449 C CA . LYS B 1 515 ? 22.672 -0.95 7.469 1 98 515 LYS B CA 1
ATOM 8450 C C . LYS B 1 515 ? 21.312 -0.451 7.938 1 98 515 LYS B C 1
ATOM 8452 O O . LYS B 1 515 ? 20.828 -0.858 8.992 1 98 515 LYS B O 1
ATOM 8457 N N . PHE B 1 516 ? 20.781 0.449 7.117 1 98.69 516 PHE B N 1
ATOM 8458 C CA . PHE B 1 516 ? 19.5 1.05 7.457 1 98.69 516 PHE B CA 1
ATOM 8459 C C . PHE B 1 516 ? 18.531 0.99 6.277 1 98.69 516 PHE B C 1
ATOM 8461 O O . PHE B 1 516 ? 18.969 0.93 5.121 1 98.69 516 PHE B O 1
ATOM 8468 N N . VAL B 1 517 ? 17.266 0.95 6.621 1 98.81 517 VAL B N 1
ATOM 8469 C CA . VAL B 1 517 ? 16.219 1.266 5.641 1 98.81 517 VAL B CA 1
ATOM 8470 C C . VAL B 1 517 ? 15.422 2.473 6.113 1 98.81 517 VAL B C 1
ATOM 8472 O O . VAL B 1 517 ? 15.195 2.646 7.312 1 98.81 517 VAL B O 1
ATOM 8475 N N . LYS B 1 518 ? 15.023 3.305 5.234 1 98.69 518 LYS B N 1
ATOM 8476 C CA . LYS B 1 518 ? 14.148 4.449 5.461 1 98.69 518 LYS B CA 1
ATOM 8477 C C . LYS B 1 518 ? 12.961 4.426 4.504 1 98.69 518 LYS B C 1
ATOM 8479 O O . LYS B 1 518 ? 12.984 5.074 3.457 1 98.69 518 LYS B O 1
ATOM 8484 N N . PHE B 1 519 ? 11.875 3.691 4.918 1 98.38 519 PHE B N 1
ATOM 8485 C CA . PHE B 1 519 ? 10.742 3.428 4.031 1 98.38 519 PHE B CA 1
ATOM 8486 C C . PHE B 1 519 ? 9.609 4.414 4.293 1 98.38 519 PHE B C 1
ATOM 8488 O O . PHE B 1 519 ? 8.609 4.422 3.568 1 98.38 519 PHE B O 1
ATOM 8495 N N . GLY B 1 520 ? 9.727 5.254 5.266 1 98.12 520 GLY B N 1
ATOM 8496 C CA . GLY B 1 520 ? 8.633 6.109 5.707 1 98.12 520 GLY B CA 1
ATOM 8497 C C . GLY B 1 520 ? 8.055 5.691 7.047 1 98.12 520 GLY B C 1
ATOM 8498 O O . GLY B 1 520 ? 8.727 5.02 7.836 1 98.12 520 GLY B O 1
ATOM 8499 N N . ALA B 1 521 ? 6.895 6.148 7.355 1 98.44 521 ALA B N 1
ATOM 8500 C CA . ALA B 1 521 ? 6.27 5.906 8.656 1 98.44 521 ALA B CA 1
ATOM 8501 C C . ALA B 1 521 ? 5.559 4.559 8.68 1 98.44 521 ALA B C 1
ATOM 8503 O O . ALA B 1 521 ? 5.594 3.811 7.695 1 98.44 521 ALA B O 1
ATOM 8504 N N . LEU B 1 522 ? 5.066 4.203 9.852 1 98.19 522 LEU B N 1
ATOM 8505 C CA . LEU B 1 522 ? 4.312 2.967 10.031 1 98.19 522 LEU B CA 1
ATOM 8506 C C . LEU B 1 522 ? 2.824 3.197 9.797 1 98.19 522 LEU B C 1
ATOM 8508 O O . LEU B 1 522 ? 1.996 2.867 10.648 1 98.19 522 LEU B O 1
ATOM 8512 N N . ALA B 1 523 ? 2.596 3.773 8.648 1 96.94 523 ALA B N 1
ATOM 8513 C CA . ALA B 1 523 ? 1.279 4.066 8.086 1 96.94 523 ALA B CA 1
ATOM 8514 C C . ALA B 1 523 ? 1.332 4.105 6.562 1 96.94 523 ALA B C 1
ATOM 8516 O O . ALA B 1 523 ? 2.402 4.285 5.977 1 96.94 523 ALA B O 1
ATOM 8517 N N . ARG B 1 524 ? 0.117 3.908 5.941 1 97.38 524 ARG B N 1
ATOM 8518 C CA . ARG B 1 524 ? -0.056 3.906 4.492 1 97.38 524 ARG B CA 1
ATOM 8519 C C . ARG B 1 524 ? 0.512 2.633 3.873 1 97.38 524 ARG B C 1
ATOM 8521 O O . ARG B 1 524 ? 1.63 2.225 4.195 1 97.38 524 ARG B O 1
ATOM 8528 N N . GLY B 1 525 ? -0.139 2.107 2.977 1 98 525 GLY B N 1
ATOM 8529 C CA . GLY B 1 525 ? 0.115 0.771 2.465 1 98 525 GLY B CA 1
ATOM 8530 C C . GLY B 1 525 ? 1.418 0.665 1.693 1 98 525 GLY B C 1
ATOM 8531 O O . GLY B 1 525 ? 2.07 -0.381 1.709 1 98 525 GLY B O 1
ATOM 8532 N N . GLU B 1 526 ? 1.863 1.766 1.002 1 97.94 526 GLU B N 1
ATOM 8533 C CA . GLU B 1 526 ? 3.076 1.694 0.193 1 97.94 526 GLU B CA 1
ATOM 8534 C C . GLU B 1 526 ? 4.316 1.558 1.07 1 97.94 526 GLU B C 1
ATOM 8536 O O . GLU B 1 526 ? 5.34 1.032 0.628 1 97.94 526 GLU B O 1
ATOM 8541 N N . ARG B 1 527 ? 4.199 2.004 2.295 1 98.25 527 ARG B N 1
ATOM 8542 C CA . ARG B 1 527 ? 5.297 1.875 3.246 1 98.25 527 ARG B CA 1
ATOM 8543 C C . ARG B 1 527 ? 5.199 0.566 4.023 1 98.25 527 ARG B C 1
ATOM 8545 O O . ARG B 1 527 ? 6.188 -0.163 4.148 1 98.25 527 ARG B O 1
ATOM 8552 N N . ILE B 1 528 ? 3.998 0.242 4.402 1 98.31 528 ILE B N 1
ATOM 8553 C CA . ILE B 1 528 ? 3.736 -0.931 5.23 1 98.31 528 ILE B CA 1
ATOM 8554 C C . ILE B 1 528 ? 4.113 -2.197 4.465 1 98.31 528 ILE B C 1
ATOM 8556 O O . ILE B 1 528 ? 4.609 -3.162 5.055 1 98.31 528 ILE B O 1
ATOM 8560 N N . SER B 1 529 ? 3.871 -2.209 3.186 1 98.38 529 SER B N 1
ATOM 8561 C CA . SER B 1 529 ? 4.195 -3.385 2.383 1 98.38 529 SER B CA 1
ATOM 8562 C C . SER B 1 529 ? 5.672 -3.74 2.498 1 98.38 529 SER B C 1
ATOM 8564 O O . SER B 1 529 ? 6.035 -4.918 2.504 1 98.38 529 SER B O 1
ATOM 8566 N N . LYS B 1 530 ? 6.551 -2.756 2.611 1 98.62 530 LYS B N 1
ATOM 8567 C CA . LYS B 1 530 ? 7.992 -2.984 2.693 1 98.62 530 LYS B CA 1
ATOM 8568 C C . LYS B 1 530 ? 8.391 -3.502 4.074 1 98.62 530 LYS B C 1
ATOM 8570 O O . LYS B 1 530 ? 9.234 -4.387 4.191 1 98.62 530 LYS B O 1
ATOM 8575 N N . TYR B 1 531 ? 7.773 -2.967 5.113 1 98.81 531 TYR B N 1
ATOM 8576 C CA . TYR B 1 531 ? 8.031 -3.467 6.461 1 98.81 531 TYR B CA 1
ATOM 8577 C C . TYR B 1 531 ? 7.527 -4.898 6.617 1 98.81 531 TYR B C 1
ATOM 8579 O O . TYR B 1 531 ? 8.195 -5.73 7.23 1 98.81 531 TYR B O 1
ATOM 8587 N N . ASN B 1 532 ? 6.316 -5.188 6.066 1 98.69 532 ASN B N 1
ATOM 8588 C CA . ASN B 1 532 ? 5.785 -6.543 6.117 1 98.69 532 ASN B CA 1
ATOM 8589 C C . ASN B 1 532 ? 6.688 -7.527 5.379 1 98.69 532 ASN B C 1
ATOM 8591 O O . ASN B 1 532 ? 6.879 -8.656 5.824 1 98.69 532 ASN B O 1
ATOM 8595 N N . ARG B 1 533 ? 7.258 -7.074 4.258 1 98.75 533 ARG B N 1
ATOM 8596 C CA . ARG B 1 533 ? 8.188 -7.922 3.521 1 98.75 533 ARG B CA 1
ATOM 8597 C C . ARG B 1 533 ? 9.43 -8.227 4.352 1 98.75 533 ARG B C 1
ATOM 8599 O O . ARG B 1 533 ? 9.945 -9.344 4.324 1 98.75 533 ARG B O 1
ATOM 8606 N N . LEU B 1 534 ? 9.914 -7.25 5.09 1 98.81 534 LEU B N 1
ATOM 8607 C CA . LEU B 1 534 ? 11.055 -7.484 5.969 1 98.81 534 LEU B CA 1
ATOM 8608 C C . LEU B 1 534 ? 10.711 -8.523 7.031 1 98.81 534 LEU B C 1
ATOM 8610 O O . LEU B 1 534 ? 11.555 -9.344 7.398 1 98.81 534 LEU B O 1
ATOM 8614 N N . LEU B 1 535 ? 9.484 -8.461 7.547 1 98.69 535 LEU B N 1
ATOM 8615 C CA . LEU B 1 535 ? 9.047 -9.461 8.523 1 98.69 535 LEU B CA 1
ATOM 8616 C C . LEU B 1 535 ? 9.039 -10.852 7.906 1 98.69 535 LEU B C 1
ATOM 8618 O O . LEU B 1 535 ? 9.422 -11.828 8.555 1 98.69 535 LEU B O 1
ATOM 8622 N N . GLU B 1 536 ? 8.562 -10.969 6.691 1 98.44 536 GLU B N 1
ATOM 8623 C CA . GLU B 1 536 ? 8.602 -12.234 5.969 1 98.44 536 GLU B CA 1
ATOM 8624 C C . GLU B 1 536 ? 10.031 -12.766 5.875 1 98.44 536 GLU B C 1
ATOM 8626 O O . GLU B 1 536 ? 10.273 -13.953 6.121 1 98.44 536 GLU B O 1
ATOM 8631 N N . ILE B 1 537 ? 10.922 -11.867 5.508 1 98.62 537 ILE B N 1
ATOM 8632 C CA . ILE B 1 537 ? 12.32 -12.234 5.332 1 98.62 537 ILE B CA 1
ATOM 8633 C C . ILE B 1 537 ? 12.906 -12.688 6.664 1 98.62 537 ILE B C 1
ATOM 8635 O O . ILE B 1 537 ? 13.625 -13.688 6.727 1 98.62 537 ILE B O 1
ATOM 8639 N N . GLU B 1 538 ? 12.57 -11.953 7.727 1 98.31 538 GLU B N 1
ATOM 8640 C CA . GLU B 1 538 ? 13.047 -12.352 9.047 1 98.31 538 GLU B CA 1
ATOM 8641 C C . GLU B 1 538 ? 12.586 -13.758 9.406 1 98.31 538 GLU B C 1
ATOM 8643 O O . GLU B 1 538 ? 13.375 -14.57 9.906 1 98.31 538 GLU B O 1
ATOM 8648 N N . ASP B 1 539 ? 11.328 -14.047 9.109 1 97.44 539 ASP B N 1
ATOM 8649 C CA . ASP B 1 539 ? 10.773 -15.367 9.406 1 97.44 539 ASP B CA 1
ATOM 8650 C C . ASP B 1 539 ? 11.492 -16.453 8.625 1 97.44 539 ASP B C 1
ATOM 8652 O O . ASP B 1 539 ? 11.812 -17.516 9.18 1 97.44 539 ASP B O 1
ATOM 8656 N N . MET B 1 540 ? 11.727 -16.188 7.367 1 96.75 540 MET B N 1
ATOM 8657 C CA . MET B 1 540 ? 12.398 -17.156 6.504 1 96.75 540 MET B CA 1
ATOM 8658 C C . MET B 1 540 ? 13.812 -17.438 7 1 96.75 540 MET B C 1
ATOM 8660 O O . MET B 1 540 ? 14.219 -18.594 7.105 1 96.75 540 MET B O 1
ATOM 8664 N N . LEU B 1 541 ? 14.5 -16.406 7.309 1 97.75 541 LEU B N 1
ATOM 8665 C CA . LEU B 1 541 ? 15.891 -16.547 7.727 1 97.75 541 LEU B CA 1
ATOM 8666 C C . LEU B 1 541 ? 15.984 -17.188 9.102 1 97.75 541 LEU B C 1
ATOM 8668 O O . LEU B 1 541 ? 16.875 -18 9.352 1 97.75 541 LEU B O 1
ATOM 8672 N N . ALA B 1 542 ? 15.078 -16.812 9.984 1 96.81 542 ALA B N 1
ATOM 8673 C CA . ALA B 1 542 ? 15.047 -17.422 11.312 1 96.81 542 ALA B CA 1
ATOM 8674 C C . ALA B 1 542 ? 14.789 -18.922 11.227 1 96.81 542 ALA B C 1
ATOM 8676 O O . ALA B 1 542 ? 15.406 -19.703 11.945 1 96.81 542 ALA B O 1
ATOM 8677 N N . ALA B 1 543 ? 13.898 -19.312 10.344 1 94.94 543 ALA B N 1
ATOM 8678 C CA . ALA B 1 543 ? 13.547 -20.719 10.172 1 94.94 543 ALA B CA 1
ATOM 8679 C C . ALA B 1 543 ? 14.75 -21.516 9.664 1 94.94 543 ALA B C 1
ATOM 8681 O O . ALA B 1 543 ? 14.844 -22.734 9.914 1 94.94 543 ALA B O 1
ATOM 8682 N N . GLN B 1 544 ? 15.672 -20.859 9.023 1 95.81 544 GLN B N 1
ATOM 8683 C CA . GLN B 1 544 ? 16.844 -21.516 8.445 1 95.81 544 GLN B CA 1
ATOM 8684 C C . GLN B 1 544 ? 18.094 -21.266 9.289 1 95.81 544 GLN B C 1
ATOM 8686 O O . GLN B 1 544 ? 19.188 -21.656 8.906 1 95.81 544 GLN B O 1
ATOM 8691 N N . ASP B 1 545 ? 18 -20.562 10.406 1 96.5 545 ASP B N 1
ATOM 8692 C CA . ASP B 1 545 ? 19.109 -20.203 11.273 1 96.5 545 ASP B CA 1
ATOM 8693 C C . ASP B 1 545 ? 20.188 -19.438 10.492 1 96.5 545 ASP B C 1
ATOM 8695 O O . ASP B 1 545 ? 21.359 -19.781 10.562 1 96.5 545 ASP B O 1
ATOM 8699 N N . ARG B 1 546 ? 19.656 -18.438 9.695 1 97.31 546 ARG B N 1
ATOM 8700 C CA . ARG B 1 546 ? 20.562 -17.719 8.82 1 97.31 546 ARG B CA 1
ATOM 8701 C C . ARG B 1 546 ? 20.594 -16.234 9.172 1 97.31 546 ARG B C 1
ATOM 8703 O O . ARG B 1 546 ? 21.047 -15.406 8.375 1 97.31 546 ARG B O 1
ATOM 8710 N N . ILE B 1 547 ? 20.125 -15.859 10.336 1 96.88 547 ILE B N 1
ATOM 8711 C CA . ILE B 1 547 ? 20.156 -14.461 10.742 1 96.88 547 ILE B CA 1
ATOM 8712 C C . ILE B 1 547 ? 21.469 -14.156 11.445 1 96.88 547 ILE B C 1
ATOM 8714 O O . ILE B 1 547 ? 21.859 -14.852 12.391 1 96.88 547 ILE B O 1
ATOM 8718 N N . LYS B 1 548 ? 22.062 -13.164 10.977 1 94.44 548 LYS B N 1
ATOM 8719 C CA . LYS B 1 548 ? 23.234 -12.602 11.664 1 94.44 548 LYS B CA 1
ATOM 8720 C C . LYS B 1 548 ? 22.828 -11.422 12.539 1 94.44 548 LYS B C 1
ATOM 8722 O O . LYS B 1 548 ? 22.328 -10.414 12.039 1 94.44 548 LYS B O 1
ATOM 8727 N N . MET B 1 549 ? 23.031 -11.469 13.812 1 87.25 549 MET B N 1
ATOM 8728 C CA . MET B 1 549 ? 22.609 -10.414 14.734 1 87.25 549 MET B CA 1
ATOM 8729 C C . MET B 1 549 ? 23.703 -9.352 14.875 1 87.25 549 MET B C 1
ATOM 8731 O O . MET B 1 549 ? 24.891 -9.68 14.898 1 87.25 549 MET B O 1
ATOM 8735 N N . SER B 1 550 ? 23.172 -8.133 14.828 1 82.25 550 SER B N 1
ATOM 8736 C CA . SER B 1 550 ? 24.094 -7.027 15.086 1 82.25 550 SER B CA 1
ATOM 8737 C C . SER B 1 550 ? 24.031 -6.578 16.547 1 82.25 550 SER B C 1
ATOM 8739 O O . SER B 1 550 ? 22.938 -6.453 17.109 1 82.25 550 SER B O 1
ATOM 8741 N N . GLU B 1 551 ? 25.219 -6.406 17.203 1 82.06 551 GLU B N 1
ATOM 8742 C CA . GLU B 1 551 ? 25.234 -6.074 18.625 1 82.06 551 GLU B CA 1
ATOM 8743 C C . GLU B 1 551 ? 25.25 -4.562 18.844 1 82.06 551 GLU B C 1
ATOM 8745 O O . GLU B 1 551 ? 24.922 -4.078 19.922 1 82.06 551 GLU B O 1
ATOM 8750 N N . GLY B 1 552 ? 25.562 -3.756 17.859 1 92.12 552 GLY B N 1
ATOM 8751 C CA . GLY B 1 552 ? 25.625 -2.314 18.031 1 92.12 552 GLY B CA 1
ATOM 8752 C C . GLY B 1 552 ? 25.406 -1.551 16.734 1 92.12 552 GLY B C 1
ATOM 8753 O O . GLY B 1 552 ? 25.172 -2.152 15.688 1 92.12 552 GLY B O 1
ATOM 8754 N N . PHE B 1 553 ? 25.453 -0.249 16.906 1 95.56 553 PHE B N 1
ATOM 8755 C CA . PHE B 1 553 ? 25.219 0.604 15.742 1 95.56 553 PHE B CA 1
ATOM 8756 C C . PHE B 1 553 ? 26.375 0.494 14.758 1 95.56 553 PHE B C 1
ATOM 8758 O O . PHE B 1 553 ? 26.188 0.62 13.547 1 95.56 553 PHE B O 1
ATOM 8765 N N . GLY B 1 554 ? 27.609 0.229 15.312 1 94.38 554 GLY B N 1
ATOM 8766 C CA . GLY B 1 554 ? 28.781 0.153 14.445 1 94.38 554 GLY B CA 1
ATOM 8767 C C . GLY B 1 554 ? 29.047 1.444 13.695 1 94.38 554 GLY B C 1
ATOM 8768 O O . GLY B 1 554 ? 29.234 1.433 12.477 1 94.38 554 GLY B O 1
ATOM 8769 N N . PHE B 1 555 ? 29.172 2.584 14.422 1 96.19 555 PHE B N 1
ATOM 8770 C CA . PHE B 1 555 ? 29.422 3.891 13.82 1 96.19 555 PHE B CA 1
ATOM 8771 C C . PHE B 1 555 ? 30.75 3.896 13.07 1 96.19 555 PHE B C 1
ATOM 8773 O O . PHE B 1 555 ? 31.781 3.541 13.633 1 96.19 555 PHE B O 1
ATOM 8780 N N . PRO B 1 556 ? 30.656 4.289 11.766 1 94.19 556 PRO B N 1
ATOM 8781 C CA . PRO B 1 556 ? 31.938 4.531 11.094 1 94.19 556 PRO B CA 1
ATOM 8782 C C . PRO B 1 556 ? 32.656 5.758 11.641 1 94.19 556 PRO B C 1
ATOM 8784 O O . PRO B 1 556 ? 32.156 6.875 11.547 1 94.19 556 PRO B O 1
ATOM 8787 N N . VAL B 1 557 ? 33.875 5.582 12.148 1 93.25 557 VAL B N 1
ATOM 8788 C CA . VAL B 1 557 ? 34.594 6.668 12.805 1 93.25 557 VAL B CA 1
ATOM 8789 C C . VAL B 1 557 ? 35.469 7.398 11.781 1 93.25 557 VAL B C 1
ATOM 8791 O O . VAL B 1 557 ? 36.281 6.777 11.086 1 93.25 557 VAL B O 1
ATOM 8794 N N . ILE B 1 558 ? 35.188 8.672 11.68 1 92.56 558 ILE B N 1
ATOM 8795 C CA . ILE B 1 558 ? 35.969 9.547 10.805 1 92.56 558 ILE B CA 1
ATOM 8796 C C . ILE B 1 558 ? 36.781 10.539 11.648 1 92.56 558 ILE B C 1
ATOM 8798 O O . ILE B 1 558 ? 36.219 11.398 12.312 1 92.56 558 ILE B O 1
ATOM 8802 N N . LYS B 1 559 ? 38.062 10.43 11.609 1 89.31 559 LYS B N 1
ATOM 8803 C CA . LYS B 1 559 ? 38.938 11.266 12.422 1 89.31 559 LYS B CA 1
ATOM 8804 C C . LYS B 1 559 ? 39.688 12.273 11.562 1 89.31 559 LYS B C 1
ATOM 8806 O O . LYS B 1 559 ? 39.906 12.047 10.375 1 89.31 559 LYS B O 1
ATOM 8811 N N . PRO B 1 560 ? 39.969 13.406 12.188 1 85.12 560 PRO B N 1
ATOM 8812 C CA . PRO B 1 560 ? 40.812 14.359 11.461 1 85.12 560 PRO B CA 1
ATOM 8813 C C . PRO B 1 560 ? 42.188 13.797 11.133 1 85.12 560 PRO B C 1
ATOM 8815 O O . PRO B 1 560 ? 42.688 12.914 11.844 1 85.12 560 PRO B O 1
ATOM 8818 N N . PRO B 1 561 ? 42.656 14.18 9.977 1 74.69 561 PRO B N 1
ATOM 8819 C CA . PRO B 1 561 ? 44.031 13.727 9.68 1 74.69 561 PRO B CA 1
ATOM 8820 C C . PRO B 1 561 ? 45.031 14.133 10.758 1 74.69 561 PRO B C 1
ATOM 8822 O O . PRO B 1 561 ? 44.906 15.195 11.375 1 74.69 561 PRO B O 1
ATOM 8825 N N . GLU B 1 562 ? 45.781 13.219 11.352 1 70.5 562 GLU B N 1
ATOM 8826 C CA . GLU B 1 562 ? 46.812 13.508 12.344 1 70.5 562 GLU B CA 1
ATOM 8827 C C . GLU B 1 562 ? 47.75 14.633 11.867 1 70.5 562 GLU B C 1
ATOM 8829 O O . GLU B 1 562 ? 48.125 14.68 10.695 1 70.5 562 GLU B O 1
ATOM 8834 N N . PRO B 1 563 ? 47.812 15.68 12.664 1 64.06 563 PRO B N 1
ATOM 8835 C CA . PRO B 1 563 ? 48.75 16.719 12.266 1 64.06 563 PRO B CA 1
ATOM 8836 C C . PRO B 1 563 ? 50.125 16.156 11.859 1 64.06 563 PRO B C 1
ATOM 8838 O O . PRO B 1 563 ? 50.562 15.133 12.406 1 64.06 563 PRO B O 1
ATOM 8841 N N . GLU B 1 564 ? 50.531 16.406 10.68 1 55.47 564 GLU B N 1
ATOM 8842 C CA . GLU B 1 564 ? 51.875 15.992 10.258 1 55.47 564 GLU B CA 1
ATOM 8843 C C . GLU B 1 564 ? 52.906 16.344 11.32 1 55.47 564 GLU B C 1
ATOM 8845 O O . GLU B 1 564 ? 52.906 17.453 11.867 1 55.47 564 GLU B O 1
ATOM 8850 N N . GLU B 1 565 ? 53.469 15.43 12 1 53.34 565 GLU B N 1
ATOM 8851 C CA . GLU B 1 565 ? 54.594 15.656 12.891 1 53.34 565 GLU B CA 1
ATOM 8852 C C . GLU B 1 565 ? 55.656 16.562 12.234 1 53.34 565 GLU B C 1
ATOM 8854 O O . GLU B 1 565 ? 56.125 16.266 11.141 1 53.34 565 GLU B O 1
ATOM 8859 N N . THR B 1 566 ? 55.562 17.859 12.414 1 49.59 566 THR B N 1
ATOM 8860 C CA . THR B 1 566 ? 56.656 18.703 11.977 1 49.59 566 THR B CA 1
ATOM 8861 C C . THR B 1 566 ? 58 18.141 12.445 1 49.59 566 THR B C 1
ATOM 8863 O O . THR B 1 566 ? 58.188 17.828 13.617 1 49.59 566 THR B O 1
ATOM 8866 N N . ALA B 1 567 ? 58.812 17.594 11.633 1 47.75 567 ALA B N 1
ATOM 8867 C CA . ALA B 1 567 ? 60.219 17.172 11.82 1 47.75 567 ALA B CA 1
ATOM 8868 C C . ALA B 1 567 ? 61.031 18.312 12.406 1 47.75 567 ALA B C 1
ATOM 8870 O O . ALA B 1 567 ? 61.781 18.984 11.672 1 47.75 567 ALA B O 1
ATOM 8871 N N . GLU B 1 568 ? 60.5 19.328 13.023 1 43.47 568 GLU B N 1
ATOM 8872 C CA . GLU B 1 568 ? 61.469 20.375 13.383 1 43.47 568 GLU B CA 1
ATOM 8873 C C . GLU B 1 568 ? 62.562 19.812 14.273 1 43.47 568 GLU B C 1
ATOM 8875 O O . GLU B 1 568 ? 63.594 20.453 14.438 1 43.47 568 GLU B O 1
ATOM 8880 N N . ASN B 1 569 ? 62.281 18.781 15.133 1 42.59 569 ASN B N 1
ATOM 8881 C CA . ASN B 1 569 ? 63.25 18.797 16.219 1 42.59 569 ASN B CA 1
ATOM 8882 C C . ASN B 1 569 ? 64.625 18.219 15.789 1 42.59 569 ASN B C 1
ATOM 8884 O O . ASN B 1 569 ? 65.438 17.906 16.625 1 42.59 569 ASN B O 1
ATOM 8888 N N . GLU B 1 570 ? 64.688 17.672 14.531 1 43.31 570 GLU B N 1
ATOM 8889 C CA . GLU B 1 570 ? 65.938 16.969 14.406 1 43.31 570 GLU B CA 1
ATOM 8890 C C . GLU B 1 570 ? 67.125 17.969 14.203 1 43.31 570 GLU B C 1
ATOM 8892 O O . GLU B 1 570 ? 68.25 17.578 14.227 1 43.31 570 GLU B O 1
ATOM 8897 N N . ASN B 1 571 ? 66.875 19.188 13.719 1 39.78 571 ASN B N 1
ATOM 8898 C CA . ASN B 1 571 ? 68.062 19.875 13.281 1 39.78 571 ASN B CA 1
ATOM 8899 C C . ASN B 1 571 ? 68.875 20.484 14.461 1 39.78 571 ASN B C 1
ATOM 8901 O O . ASN B 1 571 ? 69.812 21.25 14.266 1 39.78 571 ASN B O 1
ATOM 8905 N N . LYS B 1 572 ? 68.25 20.531 15.719 1 39.44 572 LYS B N 1
ATOM 8906 C CA . LYS B 1 572 ? 69.125 21.297 16.641 1 39.44 572 LYS B CA 1
ATOM 8907 C C . LYS B 1 572 ? 70.312 20.5 17.094 1 39.44 572 LYS B C 1
ATOM 8909 O O . LYS B 1 572 ? 71.062 20.953 17.938 1 39.44 572 LYS B O 1
ATOM 8914 N N . GLU B 1 573 ? 70.375 19.141 16.797 1 39.38 573 GLU B N 1
ATOM 8915 C CA . GLU B 1 573 ? 71.562 18.516 17.328 1 39.38 573 GLU B CA 1
ATOM 8916 C C . GLU B 1 573 ? 72.75 18.656 16.375 1 39.38 573 GLU B C 1
ATOM 8918 O O . GLU B 1 573 ? 73.875 18.219 16.672 1 39.38 573 GLU B O 1
ATOM 8923 N N . GLY B 1 574 ? 72.5 19.453 15.18 1 28.88 574 GLY B N 1
ATOM 8924 C CA . GLY B 1 574 ? 73.812 19.703 14.609 1 28.88 574 GLY B CA 1
ATOM 8925 C C . GLY B 1 574 ? 74.562 20.875 15.25 1 28.88 574 GLY B C 1
ATOM 8926 O O . GLY B 1 574 ? 73.938 21.75 15.828 1 28.88 574 GLY B O 1
#

Radius of gyration: 34.88 Å; Cα contacts (8 Å, |Δi|>4): 2129; chains: 2; bounding box: 150×129×113 Å